Protein AF-0000000079474776 (afdb_homodimer)

Organism: Varroa destructor (NCBI:txid109461)

Sequence (1444 aa):
MKKVIDEQLRKFLPRMLRASSEADMSAECQAANFKLFQGLRGLKAWAFQMIDASGRPSAGMLTGTLTDFGNYDECLRVRVQDDDDGNEIYRGKYCTLKFTAPLPPRPKRIHYDMDIWATLGDNHTLPRGGLLEHMAPHSIYFYHLNSQLGICIPSECSSDDIKNLANIMLKSINWTVAVSDCDVDEDSIEVRPGQKIAIVALGTMAVLTILGTIVTALYRVTSGADETHRPSGFLMAFFCAFSVYENSVRLFSTRQQPGTLSVMHGIKFFSICWVILCHAYIFTNPEVVVSLQNIQREPFKWSFQLLMSGWLAVDTFFMLGALTLAYGSMKYMQQHNGKLSIFMYFFHRLWRLVPPLGFSICIMVVLPLLGRGPLWKKMVEYQGLKCESSWWQTLLFIANWSTSYETLCLETTWYLQCDLQLYATALLVILPMYRRPALATLINIGLLLVSIAIFMVVVIKHDFPPIMIFLHPDIELIKEEAHILYYRPYTHYGPYAVGLFMGYLMFKTPKWRTNTLLVVIGWIIAMGGQWAIIYGILPWHHRYDSLGLPQYLYAATHRTLWSITVAYIVWAVHFGYGGWIGQFLTWKAFVPLSRLVFMTYLAHPIVMYYKRGAAKERFYLRHFPEMTWQYLGDTLFSFGCAYAMSMMFEVPIINLEKIILKPLLGGGSGRDGRHRMAERTKRANGRDLSRVYRQDIDMNSREYQMDQMAITGYRRTIPERLMKKVIDEQLRKFLPRMLRASSEADMSAECQAANFKLFQGLRGLKAWAFQMIDASGRPSAGMLTGTLTDFGNYDECLRVRVQDDDDGNEIYRGKYCTLKFTAPLPPRPKRIHYDMDIWATLGDNHTLPRGGLLEHMAPHSIYFYHLNSQLGICIPSECSSDDIKNLANIMLKSINWTVAVSDCDVDEDSIEVRPGQKIAIVALGTMAVLTILGTIVTALYRVTSGADETHRPSGFLMAFFCAFSVYENSVRLFSTRQQPGTLSVMHGIKFFSICWVILCHAYIFTNPEVVVSLQNIQREPFKWSFQLLMSGWLAVDTFFMLGALTLAYGSMKYMQQHNGKLSIFMYFFHRLWRLVPPLGFSICIMVVLPLLGRGPLWKKMVEYQGLKCESSWWQTLLFIANWSTSYETLCLETTWYLQCDLQLYATALLVILPMYRRPALATLINIGLLLVSIAIFMVVVIKHDFPPIMIFLHPDIELIKEEAHILYYRPYTHYGPYAVGLFMGYLMFKTPKWRTNTLLVVIGWIIAMGGQWAIIYGILPWHHRYDSLGLPQYLYAATHRTLWSITVAYIVWAVHFGYGGWIGQFLTWKAFVPLSRLVFMTYLAHPIVMYYKRGAAKERFYLRHFPEMTWQYLGDTLFSFGCAYAMSMMFEVPIINLEKIILKPLLGGGSGRDGRHRMAERTKRANGRDLSRVYRQDIDMNSREYQMDQMAITGYRRTIPERL

Solvent-accessible surface area (backbone atoms only — not comparable to full-atom values): 77362 Å² total; per-residue (Å²): 108,65,66,60,49,44,54,52,46,63,66,45,45,62,57,50,53,51,45,42,61,74,31,67,46,51,69,59,30,51,52,49,50,50,48,42,51,51,26,50,62,64,41,25,28,59,36,49,40,32,59,34,10,20,34,57,89,44,38,21,46,91,40,38,15,34,46,22,60,24,20,63,68,56,9,39,66,34,67,40,53,41,90,85,79,62,46,74,75,47,35,24,20,30,33,34,39,33,41,42,72,80,65,77,82,80,66,96,73,63,60,83,84,48,58,65,64,69,65,64,67,58,88,70,74,64,56,86,66,18,40,64,50,67,46,43,66,58,50,63,47,48,80,81,46,50,37,34,38,17,38,35,41,54,52,63,41,52,63,63,37,51,32,35,38,51,33,62,74,31,53,87,73,60,42,47,56,46,63,46,77,67,47,60,73,61,92,69,84,84,79,51,70,71,36,51,52,29,49,50,54,53,49,50,41,52,50,45,27,53,48,6,31,51,52,43,51,52,48,34,64,72,68,68,54,57,92,84,58,75,67,86,52,67,68,54,43,54,32,46,34,20,12,48,64,65,51,46,53,59,48,66,45,68,82,70,63,91,85,60,70,52,55,54,24,27,53,49,41,56,30,50,53,44,42,51,52,36,45,54,59,67,72,49,61,67,52,45,21,40,38,44,59,73,57,70,61,38,72,73,35,78,84,39,24,65,53,58,42,30,70,55,37,57,39,47,49,41,15,52,52,27,17,51,48,34,32,52,50,49,54,48,18,65,73,47,81,62,53,76,61,66,64,58,57,51,48,55,52,48,64,66,46,44,55,45,50,50,52,50,48,30,49,43,41,43,47,50,78,74,62,64,47,83,36,19,56,75,46,31,36,46,46,15,52,24,28,66,72,31,43,68,40,52,72,67,45,45,31,58,75,73,42,51,81,87,42,42,39,55,77,76,49,31,55,59,26,26,48,53,55,49,55,58,56,43,48,72,28,56,67,38,35,76,85,38,47,68,60,18,51,51,49,41,52,50,52,38,52,48,24,37,50,52,45,48,50,52,36,64,74,68,66,52,54,57,60,74,71,73,92,59,72,33,56,67,57,40,49,48,46,41,46,71,46,63,37,34,48,56,62,50,40,40,13,26,44,50,11,34,51,49,12,45,50,55,64,74,43,88,74,67,90,74,56,68,65,60,52,51,52,48,49,51,52,28,53,51,48,49,49,44,65,41,58,61,49,50,70,49,69,79,54,51,82,74,72,50,70,69,40,51,51,44,49,53,37,47,60,36,54,49,29,48,32,52,49,46,50,52,49,30,37,74,59,70,65,28,64,71,61,32,53,58,29,44,38,62,78,28,44,38,52,30,71,34,44,66,39,22,65,64,32,34,61,56,52,50,37,49,59,61,11,49,38,74,61,65,44,59,69,36,71,77,58,52,45,48,34,51,41,46,20,48,52,52,52,14,47,54,49,9,52,55,44,33,47,51,42,43,52,23,52,57,44,47,48,57,62,64,44,43,72,72,73,60,66,68,74,70,64,65,63,62,56,52,56,57,52,56,65,55,64,65,74,75,81,72,88,73,75,79,81,74,76,75,71,81,70,63,74,56,82,65,54,74,68,62,69,78,64,68,81,77,70,77,70,73,73,82,76,126,107,68,65,58,49,44,55,52,46,63,64,43,46,63,57,50,53,50,46,41,61,71,31,68,46,51,70,58,30,51,53,49,50,49,48,42,51,52,26,50,64,65,41,25,29,60,37,49,40,30,59,33,8,21,34,58,88,44,39,21,46,91,40,37,16,34,45,22,58,26,22,63,67,58,10,40,68,32,65,41,54,39,90,85,80,63,48,75,75,46,36,23,20,30,31,32,39,34,39,43,72,77,67,75,84,78,65,96,74,62,60,83,84,49,56,66,65,69,65,63,69,56,88,70,76,62,56,87,67,18,41,64,50,66,46,43,66,58,52,62,46,47,79,81,43,48,38,34,37,18,37,36,41,56,52,63,42,52,63,66,38,52,31,34,38,50,33,62,74,30,53,86,73,57,42,47,55,46,62,47,77,67,46,60,74,64,91,71,85,86,78,52,70,72,35,52,53,30,50,50,54,55,48,49,41,51,49,46,26,52,48,7,32,51,53,43,51,51,48,34,61,74,67,68,53,56,93,84,58,74,64,85,52,66,70,53,42,55,32,45,34,22,14,47,64,64,51,48,53,59,49,67,44,66,81,70,64,90,86,59,71,52,54,54,24,27,54,50,42,56,29,50,53,44,42,52,51,36,46,56,60,66,72,49,61,66,52,45,21,40,37,45,59,72,58,70,60,38,72,73,36,79,83,40,22,63,54,58,42,29,68,54,36,56,40,46,50,40,15,52,53,26,17,52,48,34,32,52,50,49,55,49,16,66,74,46,82,63,52,77,62,66,64,58,58,51,47,56,52,49,64,67,46,43,57,46,51,51,52,50,48,30,49,43,42,42,50,48,78,74,61,64,48,84,35,18,57,76,46,31,36,46,47,15,52,24,29,67,71,32,44,69,39,51,74,67,44,45,30,58,75,74,42,51,79,86,40,41,38,58,77,75,49,30,57,58,24,27,50,53,54,48,54,58,56,43,49,71,29,55,66,39,35,75,86,38,46,68,60,16,52,50,49,41,52,50,52,40,51,48,23,38,50,51,45,48,51,52,35,64,73,68,66,52,55,58,60,76,69,77,88,58,70,33,56,68,59,41,50,47,46,41,46,70,46,64,36,35,48,57,62,49,39,39,13,26,45,49,12,34,53,50,11,45,50,54,63,75,43,87,74,68,89,74,58,68,66,58,52,51,51,48,49,50,51,28,52,52,48,49,50,45,64,40,57,61,50,50,72,49,70,80,53,51,82,75,71,50,70,70,40,51,50,44,49,52,38,46,59,34,52,49,30,47,32,52,49,46,53,50,51,30,36,74,58,69,66,28,62,72,61,31,54,59,30,44,37,61,77,29,43,40,53,29,71,35,42,66,40,23,65,64,32,33,62,57,52,49,35,50,58,60,10,50,37,75,60,64,44,58,70,38,71,77,60,50,43,48,33,50,41,46,19,49,50,54,51,15,48,54,49,9,52,54,45,34,45,51,41,44,51,23,51,56,43,46,49,55,63,63,45,43,71,71,73,60,66,67,73,68,66,66,63,61,57,53,55,57,52,56,65,54,64,65,76,74,82,72,90,72,76,77,82,74,78,76,71,81,69,66,75,53,82,73,55,68,77,64,68,76,70,62,80,79,69,76,69,73,73,80,80,126

Radius of gyration: 36.82 Å; Cα contacts (8 Å, |Δi|>4): 1931; chains: 2; bounding box: 86×122×90 Å

Nearest PDB structures (foldseek):
  8pdv-assembly1_A  TM=1.393E-01  e=1.917E+00  Strongylocentrotus purpuratus
  8xq8-assembly1_A  TM=1.270E-01  e=1.917E+00  Strongylocentrotus purpuratus
  8pd9-assembly1_A  TM=1.402E-01  e=2.833E+00  Strongylocentrotus purpuratus
  8pd2-assembly1_A  TM=1.395E-01  e=4.897E+00  Strongylocentrotus purpuratus
  8pdv-assembly1_A  TM=1.411E-01  e=1.184E+00  Strongylocentrotus purpuratus

Structure (mmCIF, N/CA/C/O backbone):
data_AF-0000000079474776-model_v1
#
loop_
_entity.id
_entity.type
_entity.pdbx_description
1 polymer 'Nose resistant-to-fluoxetine protein N-terminal domain-containing protein'
#
loop_
_atom_site.group_PDB
_atom_site.id
_atom_site.type_symbol
_atom_site.label_atom_id
_atom_site.label_alt_id
_atom_site.label_comp_id
_atom_site.label_asym_id
_atom_site.label_entity_id
_atom_site.label_seq_id
_atom_site.pdbx_PDB_ins_code
_atom_site.Cartn_x
_atom_site.Cartn_y
_atom_site.Cartn_z
_atom_site.occupancy
_atom_site.B_iso_or_equiv
_atom_site.auth_seq_id
_atom_site.auth_comp_id
_atom_site.auth_asym_id
_atom_site.auth_atom_id
_atom_site.pdbx_PDB_model_num
ATOM 1 N N . MET A 1 1 ? 13.805 -33.656 -27.812 1 74.5 1 MET A N 1
ATOM 2 C CA . MET A 1 1 ? 12.555 -32.969 -27.453 1 74.5 1 MET A CA 1
ATOM 3 C C . MET A 1 1 ? 11.477 -33.25 -28.484 1 74.5 1 MET A C 1
ATOM 5 O O . MET A 1 1 ? 10.359 -33.656 -28.141 1 74.5 1 MET A O 1
ATOM 9 N N . LYS A 1 2 ? 11.781 -33.125 -29.781 1 77.62 2 LYS A N 1
ATOM 10 C CA . LYS A 1 2 ? 10.812 -33.344 -30.844 1 77.62 2 LYS A CA 1
ATOM 11 C C . LYS A 1 2 ? 10.273 -34.781 -30.812 1 77.62 2 LYS A C 1
ATOM 13 O O . LYS A 1 2 ? 9.07 -35 -30.969 1 77.62 2 LYS A O 1
ATOM 18 N N . LYS A 1 3 ? 11.102 -35.719 -30.516 1 78.62 3 LYS A N 1
ATOM 19 C CA . LYS A 1 3 ? 10.695 -37.125 -30.469 1 78.62 3 LYS A CA 1
ATOM 20 C C . LYS A 1 3 ? 9.773 -37.406 -29.281 1 78.62 3 LYS A C 1
ATOM 22 O O . LYS A 1 3 ? 8.781 -38.125 -29.406 1 78.62 3 LYS A O 1
ATOM 27 N N . VAL A 1 4 ? 10.07 -36.781 -28.234 1 76 4 VAL A N 1
ATOM 28 C CA . VAL A 1 4 ? 9.281 -36.969 -27.016 1 76 4 VAL A CA 1
ATOM 29 C C . VAL A 1 4 ? 7.891 -36.344 -27.203 1 76 4 VAL A C 1
ATOM 31 O O . VAL A 1 4 ? 6.887 -36.969 -26.844 1 76 4 VAL A O 1
ATOM 34 N N . ILE A 1 5 ? 7.883 -35.281 -27.812 1 80.56 5 ILE A N 1
ATOM 35 C CA . ILE A 1 5 ? 6.613 -34.594 -28.016 1 80.56 5 ILE A CA 1
ATOM 36 C C . ILE A 1 5 ? 5.766 -35.344 -29.031 1 80.56 5 ILE A C 1
ATOM 38 O O . ILE A 1 5 ? 4.559 -35.531 -28.828 1 80.56 5 ILE A O 1
ATOM 42 N N . ASP A 1 6 ? 6.426 -35.812 -30.031 1 83.25 6 ASP A N 1
ATOM 43 C CA . ASP A 1 6 ? 5.715 -36.562 -31.062 1 83.25 6 ASP A CA 1
ATOM 44 C C . ASP A 1 6 ? 5.105 -37.844 -30.484 1 83.25 6 ASP A C 1
ATOM 46 O O . ASP A 1 6 ? 3.982 -38.219 -30.844 1 83.25 6 ASP A O 1
ATOM 50 N N . GLU A 1 7 ? 5.816 -38.469 -29.609 1 81.31 7 GLU A N 1
ATOM 51 C CA . GLU A 1 7 ? 5.32 -39.688 -28.984 1 81.31 7 GLU A CA 1
ATOM 52 C C . GLU A 1 7 ? 4.117 -39.406 -28.094 1 81.31 7 GLU A C 1
ATOM 54 O O . GLU A 1 7 ? 3.143 -40.156 -28.094 1 81.31 7 GLU A O 1
ATOM 59 N N . GLN A 1 8 ? 4.223 -38.375 -27.422 1 80.31 8 GLN A N 1
ATOM 60 C CA . GLN A 1 8 ? 3.121 -38.031 -26.531 1 80.31 8 GLN A CA 1
ATOM 61 C C . GLN A 1 8 ? 1.888 -37.594 -27.328 1 80.31 8 GLN A C 1
ATOM 63 O O . GLN A 1 8 ? 0.762 -37.938 -26.969 1 80.31 8 GLN A O 1
ATOM 68 N N . LEU A 1 9 ? 2.098 -36.906 -28.391 1 84.75 9 LEU A N 1
ATOM 69 C CA . LEU A 1 9 ? 0.986 -36.438 -29.203 1 84.75 9 LEU A CA 1
ATOM 70 C C . LEU A 1 9 ? 0.289 -37.562 -29.922 1 84.75 9 LEU A C 1
ATOM 72 O O . LEU A 1 9 ? -0.935 -37.562 -30.062 1 84.75 9 LEU A O 1
ATOM 76 N N . ARG A 1 10 ? 1.015 -38.531 -30.297 1 81.75 10 ARG A N 1
ATOM 77 C CA . ARG A 1 10 ? 0.438 -39.688 -30.969 1 81.75 10 ARG A CA 1
ATOM 78 C C . ARG A 1 10 ? -0.465 -40.469 -30.031 1 81.75 10 ARG A C 1
ATOM 80 O O . ARG A 1 10 ? -1.484 -41.031 -30.453 1 81.75 10 ARG A O 1
ATOM 87 N N . LYS A 1 11 ? -0.103 -40.406 -28.812 1 80.25 11 LYS A N 1
ATOM 88 C CA . LYS A 1 11 ? -0.906 -41.094 -27.812 1 80.25 11 LYS A CA 1
ATOM 89 C C . LYS A 1 11 ? -2.168 -40.312 -27.469 1 80.25 11 LYS A C 1
ATOM 91 O O . LYS A 1 11 ? -3.211 -40.906 -27.172 1 80.25 11 LYS A O 1
ATOM 96 N N . PHE A 1 12 ? -2.07 -39.125 -27.609 1 81.44 12 PHE A N 1
ATOM 97 C CA . PHE A 1 12 ? -3.158 -38.25 -27.156 1 81.44 12 PHE A CA 1
ATOM 98 C C . PHE A 1 12 ? -4.137 -38 -28.297 1 81.44 12 PHE A C 1
ATOM 100 O O . PHE A 1 12 ? -5.32 -37.75 -28.062 1 81.44 12 PHE A O 1
ATOM 107 N N . LEU A 1 13 ? -3.732 -38.062 -29.547 1 80.44 13 LEU A N 1
ATOM 108 C CA . LEU A 1 13 ? -4.5 -37.656 -30.719 1 80.44 13 LEU A CA 1
ATOM 109 C C . LEU A 1 13 ? -5.785 -38.469 -30.828 1 80.44 13 LEU A C 1
ATOM 111 O O . LEU A 1 13 ? -6.867 -37.906 -31 1 80.44 13 LEU A O 1
ATOM 115 N N . PRO A 1 14 ? -5.703 -39.812 -30.734 1 80.5 14 PRO A N 1
ATOM 116 C CA . PRO A 1 14 ? -6.957 -40.562 -30.859 1 80.5 14 PRO A CA 1
ATOM 117 C C . PRO A 1 14 ? -7.969 -40.188 -29.766 1 80.5 14 PRO A C 1
ATOM 119 O O . PRO A 1 14 ? -9.172 -40.156 -30.047 1 80.5 14 PRO A O 1
ATOM 122 N N . ARG A 1 15 ? -7.523 -39.969 -28.609 1 79.75 15 ARG A N 1
ATOM 123 C CA . ARG A 1 15 ? -8.414 -39.594 -27.516 1 79.75 15 ARG A CA 1
ATOM 124 C C . ARG A 1 15 ? -9.039 -38.219 -27.766 1 79.75 15 ARG A C 1
ATOM 126 O O . ARG A 1 15 ? -10.211 -38 -27.453 1 79.75 15 ARG A O 1
ATOM 133 N N . MET A 1 16 ? -8.266 -37.438 -28.234 1 79.5 16 MET A N 1
ATOM 134 C CA . MET A 1 16 ? -8.75 -36.062 -28.516 1 79.5 16 MET A CA 1
ATOM 135 C C . MET A 1 16 ? -9.789 -36.094 -29.625 1 79.5 16 MET A C 1
ATOM 137 O O . MET A 1 16 ? -10.805 -35.406 -29.547 1 79.5 16 MET A O 1
ATOM 141 N N . LEU A 1 17 ? -9.57 -36.875 -30.672 1 80.38 17 LEU A N 1
ATOM 142 C CA . LEU A 1 17 ? -10.492 -36.969 -31.797 1 80.38 17 LEU A CA 1
ATOM 143 C C . LEU A 1 17 ? -11.812 -37.594 -31.375 1 80.38 17 LEU A C 1
ATOM 145 O O . LEU A 1 17 ? -12.883 -37.156 -31.812 1 80.38 17 LEU A O 1
ATOM 149 N N . ARG A 1 18 ? -11.688 -38.531 -30.547 1 83.12 18 ARG A N 1
ATOM 150 C CA . ARG A 1 18 ? -12.906 -39.156 -30.031 1 83.12 18 ARG A CA 1
ATOM 151 C C . ARG A 1 18 ? -13.719 -38.188 -29.188 1 83.12 18 ARG A C 1
ATOM 153 O O . ARG A 1 18 ? -14.938 -38.094 -29.328 1 83.12 18 ARG A O 1
ATOM 160 N N . ALA A 1 19 ? -13.023 -37.531 -28.359 1 82.75 19 ALA A N 1
ATOM 161 C CA . ALA A 1 19 ? -13.695 -36.562 -27.5 1 82.75 19 ALA A CA 1
ATOM 162 C C . ALA A 1 19 ? -14.312 -35.438 -28.312 1 82.75 19 ALA A C 1
ATOM 164 O O . ALA A 1 19 ? -15.391 -34.938 -28 1 82.75 19 ALA A O 1
ATOM 165 N N . SER A 1 20 ? -13.656 -35 -29.344 1 84.12 20 SER A N 1
ATOM 166 C CA . SER A 1 20 ? -14.141 -33.938 -30.203 1 84.12 20 SER A CA 1
ATOM 167 C C . SER A 1 20 ? -15.398 -34.344 -30.953 1 84.12 20 SER A C 1
ATOM 169 O O . SER A 1 20 ? -16.297 -33.562 -31.156 1 84.12 20 SER A O 1
ATOM 171 N N . SER A 1 21 ? -15.359 -35.594 -31.328 1 85 21 SER A N 1
ATOM 172 C CA . SER A 1 21 ? -16.516 -36.125 -32.062 1 85 21 SER A CA 1
ATOM 173 C C . SER A 1 21 ? -17.719 -36.281 -31.125 1 85 21 SER A C 1
ATOM 175 O O . SER A 1 21 ? -18.844 -35.969 -31.5 1 85 21 SER A O 1
ATOM 177 N N . GLU A 1 22 ? -17.422 -36.688 -30 1 87.25 22 GLU A N 1
ATOM 178 C CA . GLU A 1 22 ? -18.516 -36.875 -29.031 1 87.25 22 GLU A CA 1
ATOM 179 C C . GLU A 1 22 ? -19.078 -35.562 -28.578 1 87.25 22 GLU A C 1
ATOM 181 O O . GLU A 1 22 ? -20.266 -35.469 -28.234 1 87.25 22 GLU A O 1
ATOM 186 N N . ALA A 1 23 ? -18.328 -34.562 -28.531 1 88.31 23 ALA A N 1
ATOM 187 C CA . ALA A 1 23 ? -18.719 -33.25 -28.062 1 88.31 23 ALA A CA 1
ATOM 188 C C . ALA A 1 23 ? -19.406 -32.469 -29.172 1 88.31 23 ALA A C 1
ATOM 190 O O . ALA A 1 23 ? -19.875 -31.344 -28.938 1 88.31 23 ALA A O 1
ATOM 191 N N . ASP A 1 24 ? -19.625 -32.906 -30.344 1 86.62 24 ASP A N 1
ATOM 192 C CA . ASP A 1 24 ? -20.219 -32.219 -31.469 1 86.62 24 ASP A CA 1
ATOM 193 C C . ASP A 1 24 ? -19.562 -30.844 -31.688 1 86.62 24 ASP A C 1
ATOM 195 O O . ASP A 1 24 ? -20.25 -29.812 -31.75 1 86.62 24 ASP A O 1
ATOM 199 N N . MET A 1 25 ? -18.281 -30.859 -31.719 1 91.38 25 MET A N 1
ATOM 200 C CA . MET A 1 25 ? -17.516 -29.641 -31.922 1 91.38 25 MET A CA 1
ATOM 201 C C . MET A 1 25 ? -17.688 -29.109 -33.344 1 91.38 25 MET A C 1
ATOM 203 O O . MET A 1 25 ? -17.766 -29.875 -34.281 1 91.38 25 MET A O 1
ATOM 207 N N . SER A 1 26 ? -17.766 -27.734 -33.5 1 93.25 26 SER A N 1
ATOM 208 C CA . SER A 1 26 ? -17.891 -27.109 -34.812 1 93.25 26 SER A CA 1
ATOM 209 C C . SER A 1 26 ? -16.703 -27.469 -35.719 1 93.25 26 SER A C 1
ATOM 211 O O . SER A 1 26 ? -15.617 -27.766 -35.219 1 93.25 26 SER A O 1
ATOM 213 N N . ALA A 1 27 ? -16.875 -27.469 -37 1 92.62 27 ALA A N 1
ATOM 214 C CA . ALA A 1 27 ? -15.828 -27.797 -37.969 1 92.62 27 ALA A CA 1
ATOM 215 C C . ALA A 1 27 ? -14.672 -26.812 -37.875 1 92.62 27 ALA A C 1
ATOM 217 O O . ALA A 1 27 ? -13.508 -27.203 -38.031 1 92.62 27 ALA A O 1
ATOM 218 N N . GLU A 1 28 ? -15.047 -25.578 -37.625 1 94 28 GLU A N 1
ATOM 219 C CA . GLU A 1 28 ? -14.016 -24.547 -37.531 1 94 28 GLU A CA 1
ATOM 220 C C . GLU A 1 28 ? -13.133 -24.797 -36.312 1 94 28 GLU A C 1
ATOM 222 O O . GLU A 1 28 ? -11.906 -24.656 -36.375 1 94 28 GLU A O 1
ATOM 227 N N . CYS A 1 29 ? -13.727 -25.141 -35.219 1 94.12 29 CYS A N 1
ATOM 228 C CA . CYS A 1 29 ? -12.977 -25.406 -34 1 94.12 29 CYS A CA 1
ATOM 229 C C . CYS A 1 29 ? -12.117 -26.656 -34.156 1 94.12 29 CYS A C 1
ATOM 231 O O . CYS A 1 29 ? -10.984 -26.688 -33.656 1 94.12 29 CYS A O 1
ATOM 233 N N . GLN A 1 30 ? -12.578 -27.672 -34.844 1 92.06 30 GLN A N 1
ATOM 234 C CA . GLN A 1 30 ? -11.812 -28.891 -35.062 1 92.06 30 GLN A CA 1
ATOM 235 C C . GLN A 1 30 ? -10.586 -28.609 -35.938 1 92.06 30 GLN A C 1
ATOM 237 O O . GLN A 1 30 ? -9.5 -29.125 -35.656 1 92.06 30 GLN A O 1
ATOM 242 N N . ALA A 1 31 ? -10.867 -27.844 -36.969 1 92.31 31 ALA A N 1
ATOM 243 C CA . ALA A 1 31 ? -9.766 -27.484 -37.875 1 92.31 31 ALA A CA 1
ATOM 244 C C . ALA A 1 31 ? -8.688 -26.703 -37.125 1 92.31 31 ALA A C 1
ATOM 246 O O . ALA A 1 31 ? -7.496 -26.891 -37.344 1 92.31 31 ALA A O 1
ATOM 247 N N . ALA A 1 32 ? -9.109 -25.812 -36.312 1 93.94 32 ALA A N 1
ATOM 248 C CA . ALA A 1 32 ? -8.172 -25 -35.531 1 93.94 32 ALA A CA 1
ATOM 249 C C . ALA A 1 32 ? -7.375 -25.859 -34.562 1 93.94 32 ALA A C 1
ATOM 251 O O . ALA A 1 32 ? -6.18 -25.641 -34.344 1 93.94 32 ALA A O 1
ATOM 252 N N . ASN A 1 33 ? -8.031 -26.797 -33.938 1 91.69 33 ASN A N 1
ATOM 253 C CA . ASN A 1 33 ? -7.348 -27.688 -33 1 91.69 33 ASN A CA 1
ATOM 254 C C . ASN A 1 33 ? -6.352 -28.594 -33.719 1 91.69 33 ASN A C 1
ATOM 256 O O . ASN A 1 33 ? -5.305 -28.938 -33.188 1 91.69 33 ASN A O 1
ATOM 260 N N . PHE A 1 34 ? -6.777 -28.984 -34.844 1 89.88 34 PHE A N 1
ATOM 261 C CA . PHE A 1 34 ? -5.855 -29.797 -35.656 1 89.88 34 PHE A CA 1
ATOM 262 C C . PHE A 1 34 ? -4.613 -28.984 -36 1 89.88 34 PHE A C 1
ATOM 264 O O . PHE A 1 34 ? -3.498 -29.516 -36 1 89.88 34 PHE A O 1
ATOM 271 N N . LYS A 1 35 ? -4.832 -27.797 -36.344 1 92 35 LYS A N 1
ATOM 272 C CA . LYS A 1 35 ? -3.693 -26.922 -36.625 1 92 35 LYS A CA 1
ATOM 273 C C . LYS A 1 35 ? -2.807 -26.75 -35.406 1 92 35 LYS A C 1
ATOM 275 O O . LYS A 1 35 ? -1.581 -26.688 -35.531 1 92 35 LYS A O 1
ATOM 280 N N . LEU A 1 36 ? -3.424 -26.594 -34.312 1 92.69 36 LEU A N 1
ATOM 281 C CA . LEU A 1 36 ? -2.676 -26.5 -33.062 1 92.69 36 LEU A CA 1
ATOM 282 C C . LEU A 1 36 ? -1.828 -27.75 -32.875 1 92.69 36 LEU A C 1
ATOM 284 O O . LEU A 1 36 ? -0.663 -27.656 -32.469 1 92.69 36 LEU A O 1
ATOM 288 N N . PHE A 1 37 ? -2.379 -28.875 -33.188 1 91 37 PHE A N 1
ATOM 289 C CA . PHE A 1 37 ? -1.663 -30.141 -33.031 1 91 37 PHE A CA 1
ATOM 290 C C . PHE A 1 37 ? -0.479 -30.203 -34 1 91 37 PHE A C 1
ATOM 292 O O . PHE A 1 37 ? 0.599 -30.672 -33.625 1 91 37 PHE A O 1
ATOM 299 N N . GLN A 1 38 ? -0.675 -29.719 -35.156 1 89.38 38 GLN A N 1
ATOM 300 C CA . GLN A 1 38 ? 0.408 -29.688 -36.125 1 89.38 38 GLN A CA 1
ATOM 301 C C . GLN A 1 38 ? 1.512 -28.719 -35.688 1 89.38 38 GLN A C 1
ATOM 303 O O . GLN A 1 38 ? 2.695 -28.984 -35.906 1 89.38 38 GLN A O 1
ATOM 308 N N . GLY A 1 39 ? 1.036 -27.672 -35.125 1 91.69 39 GLY A N 1
ATOM 309 C CA . GLY A 1 39 ? 2.01 -26.734 -34.594 1 91.69 39 GLY A CA 1
ATOM 310 C C . GLY A 1 39 ? 2.859 -27.297 -33.469 1 91.69 39 GLY A C 1
ATOM 311 O O . GLY A 1 39 ? 4.059 -27.031 -33.375 1 91.69 39 GLY A O 1
ATOM 312 N N . LEU A 1 40 ? 2.264 -28.094 -32.625 1 92.38 40 LEU A N 1
ATOM 313 C CA . LEU A 1 40 ? 2.998 -28.734 -31.531 1 92.38 40 LEU A CA 1
ATOM 314 C C . LEU A 1 40 ? 3.986 -29.766 -32.062 1 92.38 40 LEU A C 1
ATOM 316 O O . LEU A 1 40 ? 5.121 -29.859 -31.594 1 92.38 40 LEU A O 1
ATOM 320 N N . ARG A 1 41 ? 3.545 -30.453 -33.031 1 88.88 41 ARG A N 1
ATOM 321 C CA . ARG A 1 41 ? 4.41 -31.438 -33.656 1 88.88 41 ARG A CA 1
ATOM 322 C C . ARG A 1 41 ? 5.598 -30.781 -34.344 1 88.88 41 ARG A C 1
ATOM 324 O O . ARG A 1 41 ? 6.711 -31.312 -34.312 1 88.88 41 ARG A O 1
ATOM 331 N N . GLY A 1 42 ? 5.336 -29.625 -34.906 1 89 42 GLY A N 1
ATOM 332 C CA . GLY A 1 42 ? 6.383 -28.891 -35.594 1 89 42 GLY A CA 1
ATOM 333 C C . GLY A 1 42 ? 7.172 -27.984 -34.656 1 89 42 GLY A C 1
ATOM 334 O O . GLY A 1 42 ? 8.016 -27.203 -35.094 1 89 42 GLY A O 1
ATOM 335 N N . LEU A 1 43 ? 6.945 -28.016 -33.438 1 91.5 43 LEU A N 1
ATOM 336 C CA . LEU A 1 43 ? 7.617 -27.219 -32.406 1 91.5 43 LEU A CA 1
ATOM 337 C C . LEU A 1 43 ? 7.504 -25.734 -32.719 1 91.5 43 LEU A C 1
ATOM 339 O O . LEU A 1 43 ? 8.5 -25 -32.688 1 91.5 43 LEU A O 1
ATOM 343 N N . LYS A 1 44 ? 6.324 -25.375 -33.125 1 92.5 44 LYS A N 1
ATOM 344 C CA . LYS A 1 44 ? 6.07 -23.953 -33.375 1 92.5 44 LYS A CA 1
ATOM 345 C C . LYS A 1 44 ? 5.859 -23.203 -32.062 1 92.5 44 LYS A C 1
ATOM 347 O O . LYS A 1 44 ? 5.215 -23.719 -31.141 1 92.5 44 LYS A O 1
ATOM 352 N N . ALA A 1 45 ? 6.352 -22.016 -31.922 1 93.75 45 ALA A N 1
ATOM 353 C CA . ALA A 1 45 ? 6.312 -21.234 -30.688 1 93.75 45 ALA A CA 1
ATOM 354 C C . ALA A 1 45 ? 4.879 -20.906 -30.297 1 93.75 45 ALA A C 1
ATOM 356 O O . ALA A 1 45 ? 4.512 -21.016 -29.125 1 93.75 45 ALA A O 1
ATOM 357 N N . TRP A 1 46 ? 4.047 -20.469 -31.266 1 94.88 46 TRP A N 1
ATOM 358 C CA . TRP A 1 46 ? 2.682 -20.062 -30.969 1 94.88 46 TRP A CA 1
ATOM 359 C C . TRP A 1 46 ? 1.885 -21.203 -30.359 1 94.88 46 TRP A C 1
ATOM 361 O O . TRP A 1 46 ? 1.013 -20.984 -29.516 1 94.88 46 TRP A O 1
ATOM 371 N N . ALA A 1 47 ? 2.119 -22.438 -30.797 1 95 47 ALA A N 1
ATOM 372 C CA . ALA A 1 47 ? 1.404 -23.609 -30.281 1 95 47 ALA A CA 1
ATOM 373 C C . ALA A 1 47 ? 1.752 -23.859 -28.828 1 95 47 ALA A C 1
ATOM 375 O O . ALA A 1 47 ? 0.868 -24.141 -28 1 95 47 ALA A O 1
ATOM 376 N N . PHE A 1 48 ? 2.973 -23.734 -28.516 1 94.88 48 PHE A N 1
ATOM 377 C CA . PHE A 1 48 ? 3.406 -23.938 -27.141 1 94.88 48 PHE A CA 1
ATOM 378 C C . PHE A 1 48 ? 2.947 -22.797 -26.25 1 94.88 48 PHE A C 1
ATOM 380 O O . PHE A 1 48 ? 2.666 -23 -25.062 1 94.88 48 PHE A O 1
ATOM 387 N N . GLN A 1 49 ? 2.895 -21.625 -26.781 1 96.31 49 GLN A N 1
ATOM 388 C CA . GLN A 1 49 ? 2.42 -20.469 -26.031 1 96.31 49 GLN A CA 1
ATOM 389 C C . GLN A 1 49 ? 0.965 -20.656 -25.609 1 96.31 49 GLN A C 1
ATOM 391 O O . GLN A 1 49 ? 0.583 -20.266 -24.5 1 96.31 49 GLN A O 1
ATOM 396 N N . MET A 1 50 ? 0.192 -21.188 -26.438 1 96.5 50 MET A N 1
ATOM 397 C CA . MET A 1 50 ? -1.216 -21.406 -26.125 1 96.5 50 MET A CA 1
ATOM 398 C C . MET A 1 50 ? -1.366 -22.391 -24.969 1 96.5 50 MET A C 1
ATOM 400 O O . MET A 1 50 ? -2.158 -22.172 -24.047 1 96.5 50 MET A O 1
ATOM 404 N N . ILE A 1 51 ? -0.571 -23.438 -24.984 1 94.31 51 ILE A N 1
ATOM 405 C CA . ILE A 1 51 ? -0.615 -24.438 -23.922 1 94.31 51 ILE A CA 1
ATOM 406 C C . ILE A 1 51 ? -0.008 -23.844 -22.656 1 94.31 51 ILE A C 1
ATOM 408 O O . ILE A 1 51 ? -0.529 -24.062 -21.547 1 94.31 51 ILE A O 1
ATOM 412 N N . ASP A 1 52 ? 1.031 -23.141 -22.844 1 96.25 52 ASP A N 1
ATOM 413 C CA . ASP A 1 52 ? 1.728 -22.531 -21.719 1 96.25 52 ASP A CA 1
ATOM 414 C C . ASP A 1 52 ? 0.848 -21.5 -21.031 1 96.25 52 ASP A C 1
ATOM 416 O O . ASP A 1 52 ? 0.923 -21.328 -19.812 1 96.25 52 ASP A O 1
ATOM 420 N N . ALA A 1 53 ? 0.034 -20.844 -21.75 1 97.31 53 ALA A N 1
ATOM 421 C CA . ALA A 1 53 ? -0.817 -19.781 -21.219 1 97.31 53 ALA A CA 1
ATOM 422 C C . ALA A 1 53 ? -1.984 -20.359 -20.422 1 97.31 53 ALA A C 1
ATOM 424 O O . ALA A 1 53 ? -2.594 -19.672 -19.609 1 97.31 53 ALA A O 1
ATOM 425 N N . SER A 1 54 ? -2.305 -21.578 -20.641 1 96.44 54 SER A N 1
ATOM 426 C CA . SER A 1 54 ? -3.459 -22.188 -20 1 96.44 54 SER A CA 1
ATOM 427 C C . SER A 1 54 ? -3.158 -22.547 -18.547 1 96.44 54 SER A C 1
ATOM 429 O O . SER A 1 54 ? -2.051 -22.969 -18.219 1 96.44 54 SER A O 1
ATOM 431 N N . GLY A 1 55 ? -4.172 -22.297 -17.734 1 94.5 55 GLY A N 1
ATOM 432 C CA . GLY A 1 55 ? -4.035 -22.578 -16.312 1 94.5 55 GLY A CA 1
ATOM 433 C C . GLY A 1 55 ? -3.996 -24.062 -15.992 1 94.5 55 GLY A C 1
ATOM 434 O O . GLY A 1 55 ? -4.281 -24.891 -16.859 1 94.5 55 GLY A O 1
ATOM 435 N N . ARG A 1 56 ? -3.506 -24.359 -14.773 1 91.94 56 ARG A N 1
ATOM 436 C CA . ARG A 1 56 ? -3.455 -25.688 -14.188 1 91.94 56 ARG A CA 1
ATOM 437 C C . ARG A 1 56 ? -4.133 -25.703 -12.82 1 91.94 56 ARG A C 1
ATOM 439 O O . ARG A 1 56 ? -4.355 -24.656 -12.219 1 91.94 56 ARG A O 1
ATOM 446 N N . PRO A 1 57 ? -4.508 -26.953 -12.414 1 89.75 57 PRO A N 1
ATOM 447 C CA . PRO A 1 57 ? -5.086 -26.984 -11.07 1 89.75 57 PRO A CA 1
ATOM 448 C C . PRO A 1 57 ? -4.152 -26.391 -10.008 1 89.75 57 PRO A C 1
ATOM 450 O O . PRO A 1 57 ? -2.965 -26.719 -9.984 1 89.75 57 PRO A O 1
ATOM 453 N N . SER A 1 58 ? -4.648 -25.578 -9.258 1 91.31 58 SER A N 1
ATOM 454 C CA . SER A 1 58 ? -3.85 -24.828 -8.289 1 91.31 58 SER A CA 1
ATOM 455 C C . SER A 1 58 ? -3.391 -25.734 -7.141 1 91.31 58 SER A C 1
ATOM 457 O O . SER A 1 58 ? -4.074 -26.688 -6.785 1 91.31 58 SER A O 1
ATOM 459 N N . ALA A 1 59 ? -2.236 -25.406 -6.641 1 94.12 59 ALA A N 1
ATOM 460 C CA . ALA A 1 59 ? -1.807 -26.016 -5.391 1 94.12 59 ALA A CA 1
ATOM 461 C C . ALA A 1 59 ? -2.596 -25.453 -4.207 1 94.12 59 ALA A C 1
ATOM 463 O O . ALA A 1 59 ? -2.854 -24.25 -4.137 1 94.12 59 ALA A O 1
ATOM 464 N N . GLY A 1 60 ? -3.035 -26.359 -3.373 1 94.25 60 GLY A N 1
ATOM 465 C CA . GLY A 1 60 ? -3.801 -25.938 -2.209 1 94.25 60 GLY A CA 1
ATOM 466 C C . GLY A 1 60 ? -5.289 -25.828 -2.48 1 94.25 60 GLY A C 1
ATOM 467 O O . GLY A 1 60 ? -5.953 -24.922 -1.974 1 94.25 60 GLY A O 1
ATOM 468 N N . MET A 1 61 ? -5.766 -26.641 -3.35 1 93.06 61 MET A N 1
ATOM 469 C CA . MET A 1 61 ? -7.199 -26.672 -3.625 1 93.06 61 MET A CA 1
ATOM 470 C C . MET A 1 61 ? -7.984 -27.062 -2.381 1 93.06 61 MET A C 1
ATOM 472 O O . MET A 1 61 ? -9.062 -26.531 -2.125 1 93.06 61 MET A O 1
ATOM 476 N N . LEU A 1 62 ? -7.418 -27.953 -1.605 1 93.06 62 LEU A N 1
ATOM 477 C CA . LEU A 1 62 ? -8.086 -28.438 -0.404 1 93.06 62 LEU A CA 1
ATOM 478 C C . LEU A 1 62 ? -8.133 -27.359 0.669 1 93.06 62 LEU A C 1
ATOM 480 O O . LEU A 1 62 ? -8.945 -27.422 1.594 1 93.06 62 LEU A O 1
ATOM 484 N N . THR A 1 63 ? -7.246 -26.391 0.52 1 93 63 THR A N 1
ATOM 485 C CA . THR A 1 63 ? -7.234 -25.297 1.487 1 93 63 THR A CA 1
ATOM 486 C C . THR A 1 63 ? -8.062 -24.125 0.981 1 93 63 THR A C 1
ATOM 488 O O . THR A 1 63 ? -8.164 -23.094 1.649 1 93 63 THR A O 1
ATOM 491 N N . GLY A 1 64 ? -8.602 -24.234 -0.179 1 92.31 64 GLY A N 1
ATOM 492 C CA . GLY A 1 64 ? -9.516 -23.219 -0.666 1 92.31 64 GLY A CA 1
ATOM 493 C C . GLY A 1 64 ? -8.93 -22.359 -1.773 1 92.31 64 GLY A C 1
ATOM 494 O O . GLY A 1 64 ? -9.398 -21.25 -2.029 1 92.31 64 GLY A O 1
ATOM 495 N N . THR A 1 65 ? -7.809 -22.75 -2.361 1 94.44 65 THR A N 1
ATOM 496 C CA . THR A 1 65 ? -7.305 -22.094 -3.566 1 94.44 65 THR A CA 1
ATOM 497 C C . THR A 1 65 ? -8.031 -22.609 -4.805 1 94.44 65 THR A C 1
ATOM 499 O O . THR A 1 65 ? -7.688 -23.672 -5.344 1 94.44 65 THR A O 1
ATOM 502 N N . LEU A 1 66 ? -8.891 -21.797 -5.324 1 93.69 66 LEU A N 1
ATOM 503 C CA . LEU A 1 66 ? -9.867 -22.359 -6.258 1 93.69 66 LEU A CA 1
ATOM 504 C C . LEU A 1 66 ? -9.594 -21.875 -7.676 1 93.69 66 LEU A C 1
ATOM 506 O O . LEU A 1 66 ? -10.172 -22.391 -8.633 1 93.69 66 LEU A O 1
ATOM 510 N N . THR A 1 67 ? -8.711 -20.953 -7.809 1 93.94 67 THR A N 1
ATOM 511 C CA . THR A 1 67 ? -8.594 -20.344 -9.125 1 93.94 67 THR A CA 1
ATOM 512 C C . THR A 1 67 ? -7.145 -20.344 -9.594 1 93.94 67 THR A C 1
ATOM 514 O O . THR A 1 67 ? -6.227 -20.141 -8.797 1 93.94 67 THR A O 1
ATOM 517 N N . ASP A 1 68 ? -6.953 -20.625 -10.82 1 94.81 68 ASP A N 1
ATOM 518 C CA . ASP A 1 68 ? -5.723 -20.391 -11.562 1 94.81 68 ASP A CA 1
ATOM 519 C C . ASP A 1 68 ? -6.008 -19.656 -12.875 1 94.81 68 ASP A C 1
ATOM 521 O O . ASP A 1 68 ? -6.574 -20.234 -13.805 1 94.81 68 ASP A O 1
ATOM 525 N N . PHE A 1 69 ? -5.562 -18.484 -13.039 1 93.5 69 PHE A N 1
ATOM 526 C CA . PHE A 1 69 ? -5.879 -17.609 -14.172 1 93.5 69 PHE A CA 1
ATOM 527 C C . PHE A 1 69 ? -5.109 -18.047 -15.414 1 93.5 69 PHE A C 1
ATOM 529 O O . PHE A 1 69 ? -5.434 -17.625 -16.531 1 93.5 69 PHE A O 1
ATOM 536 N N . GLY A 1 70 ? -4.168 -18.922 -15.227 1 95.31 70 GLY A N 1
ATOM 537 C CA . GLY A 1 70 ? -3.242 -19.031 -16.344 1 95.31 70 GLY A CA 1
ATOM 538 C C . GLY A 1 70 ? -2.533 -17.719 -16.656 1 95.31 70 GLY A C 1
ATOM 539 O O . GLY A 1 70 ? -2.266 -16.922 -15.742 1 95.31 70 GLY A O 1
ATOM 540 N N . ASN A 1 71 ? -2.045 -17.594 -17.844 1 96.44 71 ASN A N 1
ATOM 541 C CA . ASN A 1 71 ? -1.432 -16.344 -18.266 1 96.44 71 ASN A CA 1
ATOM 542 C C . ASN A 1 71 ? -2.281 -15.617 -19.297 1 96.44 71 ASN A C 1
ATOM 544 O O . ASN A 1 71 ? -2.16 -15.875 -20.5 1 96.44 71 ASN A O 1
ATOM 548 N N . TYR A 1 72 ? -3.055 -14.664 -18.844 1 96.25 72 TYR A N 1
ATOM 549 C CA . TYR A 1 72 ? -4.027 -13.938 -19.656 1 96.25 72 TYR A CA 1
ATOM 550 C C . TYR A 1 72 ? -3.34 -13.195 -20.797 1 96.25 72 TYR A C 1
ATOM 552 O O . TYR A 1 72 ? -3.771 -13.289 -21.953 1 96.25 72 TYR A O 1
ATOM 560 N N . ASP A 1 73 ? -2.262 -12.508 -20.547 1 94.88 73 ASP A N 1
ATOM 561 C CA . ASP A 1 73 ? -1.589 -11.672 -21.547 1 94.88 73 ASP A CA 1
ATOM 562 C C . ASP A 1 73 ? -0.894 -12.523 -22.594 1 94.88 73 ASP A C 1
ATOM 564 O O . ASP A 1 73 ? -0.882 -12.172 -23.781 1 94.88 73 ASP A O 1
ATOM 568 N N . GLU A 1 74 ? -0.267 -13.633 -22.188 1 95.88 74 GLU A N 1
ATOM 569 C CA . GLU A 1 74 ? 0.376 -14.547 -23.125 1 95.88 74 GLU A CA 1
ATOM 570 C C . GLU A 1 74 ? -0.629 -15.094 -24.125 1 95.88 74 GLU A C 1
ATOM 572 O O . GLU A 1 74 ? -0.329 -15.203 -25.328 1 95.88 74 GLU A O 1
ATOM 577 N N . CYS A 1 75 ? -1.766 -15.422 -23.656 1 97.12 75 CYS A N 1
ATOM 578 C CA . CYS A 1 75 ? -2.811 -15.961 -24.516 1 97.12 75 CYS A CA 1
ATOM 579 C C . CYS A 1 75 ? -3.248 -14.938 -25.562 1 97.12 75 CYS A C 1
ATOM 581 O O . CYS A 1 75 ? -3.369 -15.25 -26.734 1 97.12 75 CYS A O 1
ATOM 583 N N . LEU A 1 76 ? -3.469 -13.727 -25.141 1 96.19 76 LEU A N 1
ATOM 584 C CA . LEU A 1 76 ? -3.992 -12.695 -26.031 1 96.19 76 LEU A CA 1
ATOM 585 C C . LEU A 1 76 ? -2.938 -12.266 -27.047 1 96.19 76 LEU A C 1
ATOM 587 O O . LEU A 1 76 ? -3.271 -11.727 -28.109 1 96.19 76 LEU A O 1
ATOM 591 N N . ARG A 1 77 ? -1.686 -12.492 -26.812 1 94.06 77 ARG A N 1
ATOM 592 C CA . ARG A 1 77 ? -0.608 -12.086 -27.703 1 94.06 77 ARG A CA 1
ATOM 593 C C . ARG A 1 77 ? -0.416 -13.109 -28.828 1 94.06 77 ARG A C 1
ATOM 595 O O . ARG A 1 77 ? 0.232 -12.812 -29.828 1 94.06 77 ARG A O 1
ATOM 602 N N . VAL A 1 78 ? -0.972 -14.266 -28.75 1 95.81 78 VAL A N 1
ATOM 603 C CA . VAL A 1 78 ? -0.785 -15.336 -29.719 1 95.81 78 VAL A CA 1
ATOM 604 C C . VAL A 1 78 ? -1.483 -14.977 -31.031 1 95.81 78 VAL A C 1
ATOM 606 O O . VAL A 1 78 ? -2.66 -14.602 -31.031 1 95.81 78 VAL A O 1
ATOM 609 N N . ARG A 1 79 ? -0.715 -14.984 -32.094 1 93.81 79 ARG A N 1
ATOM 610 C CA . ARG A 1 79 ? -1.2 -14.82 -33.469 1 93.81 79 ARG A CA 1
ATOM 611 C C . ARG A 1 79 ? -0.705 -15.945 -34.375 1 93.81 79 ARG A C 1
ATOM 613 O O . ARG A 1 79 ? 0.502 -16.156 -34.5 1 93.81 79 ARG A O 1
ATOM 620 N N . VAL A 1 80 ? -1.644 -16.672 -34.875 1 94.06 80 VAL A N 1
ATOM 621 C CA . VAL A 1 80 ? -1.28 -17.781 -35.75 1 94.06 80 VAL A CA 1
ATOM 622 C C . VAL A 1 80 ? -1.381 -17.344 -37.219 1 94.06 80 VAL A C 1
ATOM 624 O O . VAL A 1 80 ? -2.453 -16.938 -37.656 1 94.06 80 VAL A O 1
ATOM 627 N N . GLN A 1 81 ? -0.21 -17.359 -37.75 1 89.81 81 GLN A N 1
ATOM 628 C CA . GLN A 1 81 ? -0.138 -16.953 -39.156 1 89.81 81 GLN A CA 1
ATOM 629 C C . GLN A 1 81 ? 0.265 -18.109 -40.031 1 89.81 81 GLN A C 1
ATOM 631 O O . GLN A 1 81 ? 0.915 -19.062 -39.594 1 89.81 81 GLN A O 1
ATOM 636 N N . ASP A 1 82 ? -0.197 -18 -41.219 1 85.38 82 ASP A N 1
ATOM 637 C CA . ASP A 1 82 ? 0.183 -19 -42.219 1 85.38 82 ASP A CA 1
ATOM 638 C C . ASP A 1 82 ? 1.638 -18.812 -42.625 1 85.38 82 ASP A C 1
ATOM 640 O O . ASP A 1 82 ? 2.104 -17.688 -42.812 1 85.38 82 ASP A O 1
ATOM 644 N N . ASP A 1 83 ? 2.381 -19.906 -42.688 1 78.75 83 ASP A N 1
ATOM 645 C CA . ASP A 1 83 ? 3.795 -19.875 -43.062 1 78.75 83 ASP A CA 1
ATOM 646 C C . ASP A 1 83 ? 3.982 -19.359 -44.5 1 78.75 83 ASP A C 1
ATOM 648 O O . ASP A 1 83 ? 5.004 -18.75 -44.812 1 78.75 83 ASP A O 1
ATOM 652 N N . ASP A 1 84 ? 3.025 -19.609 -45.406 1 77.94 84 ASP A N 1
ATOM 653 C CA . ASP A 1 84 ? 3.184 -19.312 -46.812 1 77.94 84 ASP A CA 1
ATOM 654 C C . ASP A 1 84 ? 2.758 -17.891 -47.156 1 77.94 84 ASP A C 1
ATOM 656 O O . ASP A 1 84 ? 3.479 -17.156 -47.844 1 77.94 84 ASP A O 1
ATOM 660 N N . ASP A 1 85 ? 1.625 -17.406 -46.688 1 80.44 85 ASP A N 1
ATOM 661 C CA . ASP A 1 85 ? 1.071 -16.125 -47.125 1 80.44 85 ASP A CA 1
ATOM 662 C C . ASP A 1 85 ? 1.128 -15.094 -46.031 1 80.44 85 ASP A C 1
ATOM 664 O O . ASP A 1 85 ? 0.896 -13.906 -46.25 1 80.44 85 ASP A O 1
ATOM 668 N N . GLY A 1 86 ? 1.49 -15.508 -44.781 1 80.94 86 GLY A N 1
ATOM 669 C CA . GLY A 1 86 ? 1.609 -14.562 -43.688 1 80.94 86 GLY A CA 1
ATOM 670 C C . GLY A 1 86 ? 0.268 -14.109 -43.156 1 80.94 86 GLY A C 1
ATOM 671 O O . GLY A 1 86 ? 0.21 -13.273 -42.25 1 80.94 86 GLY A O 1
ATOM 672 N N . ASN A 1 87 ? -0.79 -14.617 -43.688 1 87.94 87 ASN A N 1
ATOM 673 C CA . ASN A 1 87 ? -2.125 -14.234 -43.25 1 87.94 87 ASN A CA 1
ATOM 674 C C . ASN A 1 87 ? -2.461 -14.836 -41.906 1 87.94 87 ASN A C 1
ATOM 676 O O . ASN A 1 87 ? -2.027 -15.945 -41.562 1 87.94 87 ASN A O 1
ATOM 680 N N . GLU A 1 88 ? -3.23 -14.117 -41.156 1 90.62 88 GLU A N 1
ATOM 681 C CA . GLU A 1 88 ? -3.656 -14.578 -39.844 1 90.62 88 GLU A CA 1
ATOM 682 C C . GLU A 1 88 ? -4.734 -15.656 -39.938 1 90.62 88 GLU A C 1
ATOM 684 O O . GLU A 1 88 ? -5.738 -15.461 -40.625 1 90.62 88 GLU A O 1
ATOM 689 N N . ILE A 1 89 ? -4.551 -16.766 -39.406 1 91.69 89 ILE A N 1
ATOM 690 C CA . ILE A 1 89 ? -5.5 -17.859 -39.406 1 91.69 89 ILE A CA 1
ATOM 691 C C . ILE A 1 89 ? -6.465 -17.688 -38.219 1 91.69 89 ILE A C 1
ATOM 693 O O . ILE A 1 89 ? -7.68 -17.609 -38.406 1 91.69 89 ILE A O 1
ATOM 697 N N . TYR A 1 90 ? -5.91 -17.688 -37.031 1 93.75 90 TYR A N 1
ATOM 698 C CA . TYR A 1 90 ? -6.711 -17.406 -35.844 1 93.75 90 TYR A CA 1
ATOM 699 C C . TYR A 1 90 ? -5.84 -16.828 -34.75 1 93.75 90 TYR A C 1
ATOM 701 O O . TYR A 1 90 ? -4.625 -16.703 -34.906 1 93.75 90 TYR A O 1
ATOM 709 N N . ARG A 1 91 ? -6.496 -16.391 -33.625 1 95.12 91 ARG A N 1
ATOM 710 C CA . ARG A 1 91 ? -5.82 -15.805 -32.469 1 95.12 91 ARG A CA 1
ATOM 711 C C . ARG A 1 91 ? -6.121 -16.594 -31.203 1 95.12 91 ARG A C 1
ATOM 713 O O . ARG A 1 91 ? -6.965 -17.5 -31.219 1 95.12 91 ARG A O 1
ATOM 720 N N . GLY A 1 92 ? -5.281 -16.312 -30.203 1 96.44 92 GLY A N 1
ATOM 721 C CA . GLY A 1 92 ? -5.57 -16.875 -28.891 1 96.44 92 GLY A CA 1
ATOM 722 C C . GLY A 1 92 ? -6.77 -16.25 -28.219 1 96.44 92 GLY A C 1
ATOM 723 O O . GLY A 1 92 ? -6.918 -15.023 -28.219 1 96.44 92 GLY A O 1
ATOM 724 N N . LYS A 1 93 ? -7.645 -17.078 -27.75 1 96.62 93 LYS A N 1
ATOM 725 C CA . LYS A 1 93 ? -8.836 -16.656 -27.016 1 96.62 93 LYS A CA 1
ATOM 726 C C . LYS A 1 93 ? -8.781 -17.141 -25.578 1 96.62 93 LYS A C 1
ATOM 728 O O . LYS A 1 93 ? -8.664 -18.344 -25.312 1 96.62 93 LYS A O 1
ATOM 733 N N . TYR A 1 94 ? -8.82 -16.172 -24.656 1 96.88 94 TYR A N 1
ATOM 734 C CA . TYR A 1 94 ? -8.805 -16.5 -23.234 1 96.88 94 TYR A CA 1
ATOM 735 C C . TYR A 1 94 ? -10.219 -16.703 -22.703 1 96.88 94 TYR A C 1
ATOM 737 O O . TYR A 1 94 ? -11.078 -15.828 -22.875 1 96.88 94 TYR A O 1
ATOM 745 N N . CYS A 1 95 ? -10.484 -17.812 -22.078 1 96.38 95 CYS A N 1
ATOM 746 C CA . CYS A 1 95 ? -11.773 -18.094 -21.469 1 96.38 95 CYS A CA 1
ATOM 747 C C . CYS A 1 95 ? -11.602 -18.641 -20.062 1 96.38 95 CYS A C 1
ATOM 749 O O . CYS A 1 95 ? -10.555 -19.203 -19.734 1 96.38 95 CYS A O 1
ATOM 751 N N . THR A 1 96 ? -12.547 -18.422 -19.219 1 95.12 96 THR A N 1
ATOM 752 C CA . THR A 1 96 ? -12.547 -18.969 -17.859 1 95.12 96 THR A CA 1
ATOM 753 C C . THR A 1 96 ? -13.523 -20.125 -17.75 1 95.12 96 THR A C 1
ATOM 755 O O . THR A 1 96 ? -14.711 -19.984 -18.047 1 95.12 96 THR A O 1
ATOM 758 N N . LEU A 1 97 ? -13.031 -21.266 -17.344 1 94.81 97 LEU A N 1
ATOM 759 C CA . LEU A 1 97 ? -13.859 -22.438 -17.047 1 94.81 97 LEU A CA 1
ATOM 760 C C . LEU A 1 97 ? -14.281 -22.438 -15.586 1 94.81 97 LEU A C 1
ATOM 762 O O . LEU A 1 97 ? -13.438 -22.359 -14.688 1 94.81 97 LEU A O 1
ATOM 766 N N . LYS A 1 98 ? -15.508 -22.516 -15.367 1 93.5 98 LYS A N 1
ATOM 767 C CA . LYS A 1 98 ? -16.047 -22.594 -14.016 1 93.5 98 LYS A CA 1
ATOM 768 C C . LYS A 1 98 ? -16.609 -23.984 -13.719 1 93.5 98 LYS A C 1
ATOM 770 O O . LYS A 1 98 ? -17.531 -24.438 -14.398 1 93.5 98 LYS A O 1
ATOM 775 N N . PHE A 1 99 ? -16.047 -24.578 -12.688 1 92.19 99 PHE A N 1
ATOM 776 C CA . PHE A 1 99 ? -16.469 -25.922 -12.305 1 92.19 99 PHE A CA 1
ATOM 777 C C . PHE A 1 99 ? -17.422 -25.875 -11.117 1 92.19 99 PHE A C 1
ATOM 779 O O . PHE A 1 99 ? -17.109 -25.297 -10.078 1 92.19 99 PHE A O 1
ATOM 786 N N . THR A 1 100 ? -18.578 -26.406 -11.281 1 90.06 100 THR A N 1
ATOM 787 C CA . THR A 1 100 ? -19.562 -26.469 -10.203 1 90.06 100 THR A CA 1
ATOM 788 C C . THR A 1 100 ? -19.625 -27.875 -9.617 1 90.06 100 THR A C 1
ATOM 790 O O . THR A 1 100 ? -19.781 -28.859 -10.352 1 90.06 100 THR A O 1
ATOM 793 N N . ALA A 1 101 ? -19.516 -27.969 -8.312 1 85.44 101 ALA A N 1
ATOM 794 C CA . ALA A 1 101 ? -19.562 -29.25 -7.621 1 85.44 101 ALA A CA 1
ATOM 795 C C . ALA A 1 101 ? -21 -29.75 -7.492 1 85.44 101 ALA A C 1
ATOM 797 O O . ALA A 1 101 ? -21.938 -28.953 -7.355 1 85.44 101 ALA A O 1
ATOM 798 N N . PRO A 1 102 ? -21.125 -31.062 -7.586 1 83.75 102 PRO A N 1
ATOM 799 C CA . PRO A 1 102 ? -22.469 -31.609 -7.355 1 83.75 102 PRO A CA 1
ATOM 800 C C . PRO A 1 102 ? -22.875 -31.562 -5.887 1 83.75 102 PRO A C 1
ATOM 802 O O . PRO A 1 102 ? -22.25 -32.219 -5.047 1 83.75 102 PRO A O 1
ATOM 805 N N . LEU A 1 103 ? -23.75 -30.703 -5.547 1 85.88 103 LEU A N 1
ATOM 806 C CA . LEU A 1 103 ? -24.219 -30.547 -4.172 1 85.88 103 LEU A CA 1
ATOM 807 C C . LEU A 1 103 ? -25.734 -30.766 -4.094 1 85.88 103 LEU A C 1
ATOM 809 O O . LEU A 1 103 ? -26.438 -30.578 -5.086 1 85.88 103 LEU A O 1
ATOM 813 N N . PRO A 1 104 ? -26.125 -31.203 -2.91 1 83.56 104 PRO A N 1
ATOM 814 C CA . PRO A 1 104 ? -27.578 -31.266 -2.707 1 83.56 104 PRO A CA 1
ATOM 815 C C . PRO A 1 104 ? -28.234 -29.906 -2.797 1 83.56 104 PRO A C 1
ATOM 817 O O . PRO A 1 104 ? -27.562 -28.875 -2.805 1 83.56 104 PRO A O 1
ATOM 820 N N . PRO A 1 105 ? -29.531 -29.969 -3.014 1 86.44 105 PRO A N 1
ATOM 821 C CA . PRO A 1 105 ? -30.203 -28.672 -3.086 1 86.44 105 PRO A CA 1
ATOM 822 C C . PRO A 1 105 ? -29.906 -27.781 -1.886 1 86.44 105 PRO A C 1
ATOM 824 O O . PRO A 1 105 ? -29.781 -28.266 -0.761 1 86.44 105 PRO A O 1
ATOM 827 N N . ARG A 1 106 ? -29.766 -26.578 -2.139 1 87.88 106 ARG A N 1
ATOM 828 C CA . ARG A 1 106 ? -29.375 -25.609 -1.123 1 87.88 106 ARG A CA 1
ATOM 829 C C . ARG A 1 106 ? -30.453 -25.484 -0.049 1 87.88 106 ARG A C 1
ATOM 831 O O . ARG A 1 106 ? -31.625 -25.281 -0.361 1 87.88 106 ARG A O 1
ATOM 838 N N . PRO A 1 107 ? -30.031 -25.5 1.159 1 85.38 107 PRO A N 1
ATOM 839 C CA . PRO A 1 107 ? -30.984 -25.219 2.232 1 85.38 107 PRO A CA 1
ATOM 840 C C . PRO A 1 107 ? -31.359 -23.734 2.318 1 85.38 107 PRO A C 1
ATOM 842 O O . PRO A 1 107 ? -30.672 -22.891 1.759 1 85.38 107 PRO A O 1
ATOM 845 N N . LYS A 1 108 ? -32.469 -23.453 2.943 1 82.94 108 LYS A N 1
ATOM 846 C CA . LYS A 1 108 ? -32.938 -22.078 3.064 1 82.94 108 LYS A CA 1
ATOM 847 C C . LYS A 1 108 ? -31.953 -21.219 3.828 1 82.94 108 LYS A C 1
ATOM 849 O O . LYS A 1 108 ? -31.672 -20.078 3.441 1 82.94 108 LYS A O 1
ATOM 854 N N . ARG A 1 109 ? -31.422 -21.797 4.93 1 83.25 109 ARG A N 1
ATOM 855 C CA . ARG A 1 109 ? -30.422 -21.094 5.73 1 83.25 109 ARG A CA 1
ATOM 856 C C . ARG A 1 109 ? -29.188 -21.984 5.953 1 83.25 109 ARG A C 1
ATOM 858 O O . ARG A 1 109 ? -29.312 -23.188 6.156 1 83.25 109 ARG A O 1
ATOM 865 N N . ILE A 1 110 ? -28.094 -21.344 5.746 1 85 110 ILE A N 1
ATOM 866 C CA . ILE A 1 110 ? -26.828 -22.062 5.934 1 85 110 ILE A CA 1
ATOM 867 C C . ILE A 1 110 ? -26.078 -21.469 7.125 1 85 110 ILE A C 1
ATOM 869 O O . ILE A 1 110 ? -26.031 -20.25 7.293 1 85 110 ILE A O 1
ATOM 873 N N . HIS A 1 111 ? -25.578 -22.297 7.984 1 80.25 111 HIS A N 1
ATOM 874 C CA . HIS A 1 111 ? -24.781 -21.875 9.133 1 80.25 111 HIS A CA 1
ATOM 875 C C . HIS A 1 111 ? -23.344 -22.344 9.008 1 80.25 111 HIS A C 1
ATOM 877 O O . HIS A 1 111 ? -23.031 -23.219 8.203 1 80.25 111 HIS A O 1
ATOM 883 N N . TYR A 1 112 ? -22.453 -21.812 9.766 1 79.75 112 TYR A N 1
ATOM 884 C CA . TYR A 1 112 ? -21.016 -22.062 9.672 1 79.75 112 TYR A CA 1
ATOM 885 C C . TYR A 1 112 ? -20.703 -23.531 9.867 1 79.75 112 TYR A C 1
ATOM 887 O O . TYR A 1 112 ? -19.828 -24.094 9.195 1 79.75 112 TYR A O 1
ATOM 895 N N . ASP A 1 113 ? -21.391 -24.188 10.797 1 77.38 113 ASP A N 1
ATOM 896 C CA . ASP A 1 113 ? -21.031 -25.547 11.172 1 77.38 113 ASP A CA 1
ATOM 897 C C . ASP A 1 113 ? -22.047 -26.547 10.617 1 77.38 113 ASP A C 1
ATOM 899 O O . ASP A 1 113 ? -22.141 -27.672 11.109 1 77.38 113 ASP A O 1
ATOM 903 N N . MET A 1 114 ? -22.703 -26.156 9.594 1 79.19 114 MET A N 1
ATOM 904 C CA . MET A 1 114 ? -23.703 -27.031 9.031 1 79.19 114 MET A CA 1
ATOM 905 C C . MET A 1 114 ? -23.062 -28.172 8.234 1 79.19 114 MET A C 1
ATOM 907 O O . MET A 1 114 ? -22.109 -27.938 7.484 1 79.19 114 MET A O 1
ATOM 911 N N . ASP A 1 115 ? -23.484 -29.359 8.578 1 75.94 115 ASP A N 1
ATOM 912 C CA . ASP A 1 115 ? -23.062 -30.531 7.82 1 75.94 115 ASP A CA 1
ATOM 913 C C . ASP A 1 115 ? -24.078 -30.891 6.738 1 75.94 115 ASP A C 1
ATOM 915 O O . ASP A 1 115 ? -25.109 -31.484 7.031 1 75.94 115 ASP A O 1
ATOM 919 N N . ILE A 1 116 ? -23.844 -30.547 5.527 1 75.69 116 ILE A N 1
ATOM 920 C CA . ILE A 1 116 ? -24.797 -30.734 4.43 1 75.69 116 ILE A CA 1
ATOM 921 C C . ILE A 1 116 ? -24.891 -32.219 4.082 1 75.69 116 ILE A C 1
ATOM 923 O O . ILE A 1 116 ? -25.922 -32.656 3.566 1 75.69 116 ILE A O 1
ATOM 927 N N . TRP A 1 117 ? -23.891 -32.938 4.391 1 72.44 117 TRP A N 1
ATOM 928 C CA . TRP A 1 117 ? -23.906 -34.375 4.047 1 72.44 117 TRP A CA 1
ATOM 929 C C . TRP A 1 117 ? -24.766 -35.156 5.027 1 72.44 117 TRP A C 1
ATOM 931 O O . TRP A 1 117 ? -25.281 -36.219 4.691 1 72.44 117 TRP A O 1
ATOM 941 N N . ALA A 1 118 ? -24.812 -34.625 6.18 1 66.81 118 ALA A N 1
ATOM 942 C CA . ALA A 1 118 ? -25.719 -35.25 7.137 1 66.81 118 ALA A CA 1
ATOM 943 C C . ALA A 1 118 ? -27.172 -35.125 6.691 1 66.81 118 ALA A C 1
ATOM 945 O O . ALA A 1 118 ? -28.016 -35.938 7.062 1 66.81 118 ALA A O 1
ATOM 946 N N . THR A 1 119 ? -27.375 -34.062 5.98 1 60.03 119 THR A N 1
ATOM 947 C CA . THR A 1 119 ? -28.75 -33.812 5.555 1 60.03 119 THR A CA 1
ATOM 948 C C . THR A 1 119 ? -29.141 -34.75 4.422 1 60.03 119 THR A C 1
ATOM 950 O O . THR A 1 119 ? -30.312 -34.875 4.074 1 60.03 119 THR A O 1
ATOM 953 N N . LEU A 1 120 ? -28.172 -35.188 3.678 1 57.78 120 LEU A N 1
ATOM 954 C CA . LEU A 1 120 ? -28.5 -36.062 2.564 1 57.78 120 LEU A CA 1
ATOM 955 C C . LEU A 1 120 ? -29.031 -37.406 3.07 1 57.78 120 LEU A C 1
ATOM 957 O O . LEU A 1 120 ? -29.469 -38.25 2.279 1 57.78 120 LEU A O 1
ATOM 961 N N . GLY A 1 121 ? -29.734 -37.375 4.156 1 53.78 121 GLY A N 1
ATOM 962 C CA . GLY A 1 121 ? -30.469 -38.5 4.707 1 53.78 121 GLY A CA 1
ATOM 963 C C . GLY A 1 121 ? -29.641 -39.781 4.812 1 53.78 121 GLY A C 1
ATOM 964 O O . GLY A 1 121 ? -30.047 -40.719 5.496 1 53.78 121 GLY A O 1
ATOM 965 N N . ASP A 1 122 ? -28.781 -40.094 3.805 1 50.69 122 ASP A N 1
ATOM 966 C CA . ASP A 1 122 ? -28.281 -41.469 3.855 1 50.69 122 ASP A CA 1
ATOM 967 C C . ASP A 1 122 ? -27.125 -41.594 4.848 1 50.69 122 ASP A C 1
ATOM 969 O O . ASP A 1 122 ? -26.328 -40.656 4.992 1 50.69 122 ASP A O 1
ATOM 973 N N . ASN A 1 123 ? -27.297 -42.344 6.016 1 51.28 123 ASN A N 1
ATOM 974 C CA . ASN A 1 123 ? -26.406 -42.875 7.051 1 51.28 123 ASN A CA 1
ATOM 975 C C . ASN A 1 123 ? -24.969 -42.969 6.547 1 51.28 123 ASN A C 1
ATOM 977 O O . ASN A 1 123 ? -24.297 -44 6.77 1 51.28 123 ASN A O 1
ATOM 981 N N . HIS A 1 124 ? -24.562 -42.219 5.574 1 57.75 124 HIS A N 1
ATOM 982 C CA . HIS A 1 124 ? -23.219 -42.469 5.074 1 57.75 124 HIS A CA 1
ATOM 983 C C . HIS A 1 124 ? -22.156 -41.906 6.023 1 57.75 124 HIS A C 1
ATOM 985 O O . HIS A 1 124 ? -22.078 -40.688 6.211 1 57.75 124 HIS A O 1
ATOM 991 N N . THR A 1 125 ? -21.812 -42.656 7 1 66.12 125 THR A N 1
ATOM 992 C CA . THR A 1 125 ? -20.688 -42.312 7.871 1 66.12 125 THR A CA 1
ATOM 993 C C . THR A 1 125 ? -19.406 -42.156 7.07 1 66.12 125 THR A C 1
ATOM 995 O O . THR A 1 125 ? -19.016 -43.062 6.328 1 66.12 125 THR A O 1
ATOM 998 N N . LEU A 1 126 ? -18.938 -40.969 6.875 1 75.38 126 LEU A N 1
ATOM 999 C CA . LEU A 1 126 ? -17.672 -40.719 6.211 1 75.38 126 LEU A CA 1
ATOM 1000 C C . LEU A 1 126 ? -16.516 -41.344 6.996 1 75.38 126 LEU A C 1
ATOM 1002 O O . LEU A 1 126 ? -16.484 -41.25 8.227 1 75.38 126 LEU A O 1
ATOM 1006 N N . PRO A 1 127 ? -15.742 -42.125 6.309 1 80 127 PRO A N 1
ATOM 1007 C CA . PRO A 1 127 ? -14.602 -42.719 7 1 80 127 PRO A CA 1
ATOM 1008 C C . PRO A 1 127 ? -13.742 -41.688 7.73 1 80 127 PRO A C 1
ATOM 1010 O O . PRO A 1 127 ? -13.445 -40.625 7.184 1 80 127 PRO A O 1
ATOM 1013 N N . ARG A 1 128 ? -13.391 -42.062 8.961 1 82.81 128 ARG A N 1
ATOM 1014 C CA . ARG A 1 128 ? -12.57 -41.188 9.789 1 82.81 128 ARG A CA 1
ATOM 1015 C C . ARG A 1 128 ? -11.203 -40.969 9.148 1 82.81 128 ARG A C 1
ATOM 1017 O O . ARG A 1 128 ? -10.539 -41.906 8.734 1 82.81 128 ARG A O 1
ATOM 1024 N N . GLY A 1 129 ? -10.852 -39.688 8.977 1 84.94 129 GLY A N 1
ATOM 1025 C CA . GLY A 1 129 ? -9.555 -39.344 8.422 1 84.94 129 GLY A CA 1
ATOM 1026 C C . GLY A 1 129 ? -9.531 -39.344 6.902 1 84.94 129 GLY A C 1
ATOM 1027 O O . GLY A 1 129 ? -8.484 -39.125 6.289 1 84.94 129 GLY A O 1
ATOM 1028 N N . GLY A 1 130 ? -10.688 -39.625 6.34 1 87.44 130 GLY A N 1
ATOM 1029 C CA . GLY A 1 130 ? -10.797 -39.688 4.891 1 87.44 130 GLY A CA 1
ATOM 1030 C C . GLY A 1 130 ? -10.875 -38.344 4.238 1 87.44 130 GLY A C 1
ATOM 1031 O O . GLY A 1 130 ? -11.039 -37.312 4.918 1 87.44 130 GLY A O 1
ATOM 1032 N N . LEU A 1 131 ? -10.617 -38.344 2.916 1 89.06 131 LEU A N 1
ATOM 1033 C CA . LEU A 1 131 ? -10.617 -37.125 2.119 1 89.06 131 LEU A CA 1
ATOM 1034 C C . LEU A 1 131 ? -11.977 -36.438 2.186 1 89.06 131 LEU A C 1
ATOM 1036 O O . LEU A 1 131 ? -12.047 -35.219 2.365 1 89.06 131 LEU A O 1
ATOM 1040 N N . LEU A 1 132 ? -13 -37.156 2.125 1 84.5 132 LEU A N 1
ATOM 1041 C CA . LEU A 1 132 ? -14.344 -36.594 2.109 1 84.5 132 LEU A CA 1
ATOM 1042 C C . LEU A 1 132 ? -14.695 -36 3.465 1 84.5 132 LEU A C 1
ATOM 1044 O O . LEU A 1 132 ? -15.398 -35 3.535 1 84.5 132 LEU A O 1
ATOM 1048 N N . GLU A 1 133 ? -14.273 -36.625 4.496 1 86.06 133 GLU A N 1
ATOM 1049 C CA . GLU A 1 133 ? -14.484 -36.062 5.828 1 86.06 133 GLU A CA 1
ATOM 1050 C C . GLU A 1 133 ? -13.766 -34.75 5.984 1 86.06 133 GLU A C 1
ATOM 1052 O O . GLU A 1 133 ? -14.289 -33.812 6.621 1 86.06 133 GLU A O 1
ATOM 1057 N N . HIS A 1 134 ? -12.625 -34.719 5.391 1 87.44 134 HIS A N 1
ATOM 1058 C CA . HIS A 1 134 ? -11.836 -33.5 5.457 1 87.44 134 HIS A CA 1
ATOM 1059 C C . HIS A 1 134 ? -12.484 -32.375 4.664 1 87.44 134 HIS A C 1
ATOM 1061 O O . HIS A 1 134 ? -12.414 -31.203 5.055 1 87.44 134 HIS A O 1
ATOM 1067 N N . MET A 1 135 ? -13.18 -32.656 3.619 1 86.69 135 MET A N 1
ATOM 1068 C CA . MET A 1 135 ? -13.766 -31.672 2.719 1 86.69 135 MET A CA 1
ATOM 1069 C C . MET A 1 135 ? -15.164 -31.281 3.176 1 86.69 135 MET A C 1
ATOM 1071 O O . MET A 1 135 ? -15.656 -30.203 2.855 1 86.69 135 MET A O 1
ATOM 1075 N N . ALA A 1 136 ? -15.805 -32.062 3.945 1 84.38 136 ALA A N 1
ATOM 1076 C CA . ALA A 1 136 ? -17.219 -31.953 4.266 1 84.38 136 ALA A CA 1
ATOM 1077 C C . ALA A 1 136 ? -17.531 -30.641 4.973 1 84.38 136 ALA A C 1
ATOM 1079 O O . ALA A 1 136 ? -18.484 -29.953 4.613 1 84.38 136 ALA A O 1
ATOM 1080 N N . PRO A 1 137 ? -16.734 -30.266 5.906 1 82.56 137 PRO A N 1
ATOM 1081 C CA . PRO A 1 137 ? -17.078 -29.031 6.613 1 82.56 137 PRO A CA 1
ATOM 1082 C C . PRO A 1 137 ? -16.984 -27.797 5.719 1 82.56 137 PRO A C 1
ATOM 1084 O O . PRO A 1 137 ? -17.609 -26.766 6.023 1 82.56 137 PRO A O 1
ATOM 1087 N N . HIS A 1 138 ? -16.344 -27.891 4.629 1 86.94 138 HIS A N 1
ATOM 1088 C CA . HIS A 1 138 ? -16.156 -26.734 3.76 1 86.94 138 HIS A CA 1
ATOM 1089 C C . HIS A 1 138 ? -17.062 -26.812 2.535 1 86.94 138 HIS A C 1
ATOM 1091 O O . HIS A 1 138 ? -17.047 -25.891 1.705 1 86.94 138 HIS A O 1
ATOM 1097 N N . SER A 1 139 ? -17.875 -27.828 2.467 1 85.75 139 SER A N 1
ATOM 1098 C CA . SER A 1 139 ? -18.703 -28.062 1.29 1 85.75 139 SER A CA 1
ATOM 1099 C C . SER A 1 139 ? -19.781 -26.984 1.159 1 85.75 139 SER A C 1
ATOM 1101 O O . SER A 1 139 ? -20.234 -26.688 0.052 1 85.75 139 SER A O 1
ATOM 1103 N N . ILE A 1 140 ? -20.172 -26.344 2.23 1 86.62 140 ILE A N 1
ATOM 1104 C CA . ILE A 1 140 ? -21.25 -25.375 2.238 1 86.62 140 ILE A CA 1
ATOM 1105 C C . ILE A 1 140 ? -20.844 -24.141 1.437 1 86.62 140 ILE A C 1
ATOM 1107 O O . ILE A 1 140 ? -21.703 -23.422 0.91 1 86.62 140 ILE A O 1
ATOM 1111 N N . TYR A 1 141 ? -19.594 -23.891 1.307 1 88.44 141 TYR A N 1
ATOM 1112 C CA . TYR A 1 141 ? -19.125 -22.703 0.617 1 88.44 141 TYR A CA 1
ATOM 1113 C C . TYR A 1 141 ? -19.203 -22.875 -0.895 1 88.44 141 TYR A C 1
ATOM 1115 O O . TYR A 1 141 ? -19.156 -21.891 -1.644 1 88.44 141 TYR A O 1
ATOM 1123 N N . PHE A 1 142 ? -19.406 -24.062 -1.358 1 89.31 142 PHE A N 1
ATOM 1124 C CA . PHE A 1 142 ? -19.391 -24.344 -2.789 1 89.31 142 PHE A CA 1
ATOM 1125 C C . PHE A 1 142 ? -20.766 -24.109 -3.4 1 89.31 142 PHE A C 1
ATOM 1127 O O . PHE A 1 142 ? -20.953 -24.297 -4.605 1 89.31 142 PHE A O 1
ATOM 1134 N N . TYR A 1 143 ? -21.688 -23.688 -2.518 1 89.19 143 TYR A N 1
ATOM 1135 C CA . TYR A 1 143 ? -22.969 -23.234 -3.072 1 89.19 143 TYR A CA 1
ATOM 1136 C C . TYR A 1 143 ? -22.797 -21.938 -3.844 1 89.19 143 TYR A C 1
ATOM 1138 O O . TYR A 1 143 ? -23.609 -21.625 -4.727 1 89.19 143 TYR A O 1
ATOM 1146 N N . HIS A 1 144 ? -21.719 -21.188 -3.5 1 88.69 144 HIS A N 1
ATOM 1147 C CA . HIS A 1 144 ? -21.547 -19.891 -4.156 1 88.69 144 HIS A CA 1
ATOM 1148 C C . HIS A 1 144 ? -20.156 -19.75 -4.738 1 88.69 144 HIS A C 1
ATOM 1150 O O . HIS A 1 144 ? -19.891 -18.828 -5.512 1 88.69 144 HIS A O 1
ATOM 1156 N N . LEU A 1 145 ? -19.297 -20.672 -4.395 1 91 145 LEU A N 1
ATOM 1157 C CA . LEU A 1 145 ? -17.938 -20.625 -4.902 1 91 145 LEU A CA 1
ATOM 1158 C C . LEU A 1 145 ? -17.719 -21.688 -5.977 1 91 145 LEU A C 1
ATOM 1160 O O . LEU A 1 145 ? -18.281 -22.781 -5.891 1 91 145 LEU A O 1
ATOM 1164 N N . ASN A 1 146 ? -17 -21.312 -6.98 1 91.81 146 ASN A N 1
ATOM 1165 C CA . ASN A 1 146 ? -16.641 -22.219 -8.055 1 91.81 146 ASN A CA 1
ATOM 1166 C C . ASN A 1 146 ? -15.125 -22.25 -8.281 1 91.81 146 ASN A C 1
ATOM 1168 O O . ASN A 1 146 ? -14.445 -21.25 -8.102 1 91.81 146 ASN A O 1
ATOM 1172 N N . SER A 1 147 ? -14.648 -23.422 -8.547 1 92.12 147 SER A N 1
ATOM 1173 C CA . SER A 1 147 ? -13.273 -23.516 -9.023 1 92.12 147 SER A CA 1
ATOM 1174 C C . SER A 1 147 ? -13.156 -23 -10.461 1 92.12 147 SER A C 1
ATOM 1176 O O . SER A 1 147 ? -14.023 -23.281 -11.289 1 92.12 147 SER A O 1
ATOM 1178 N N . GLN A 1 148 ? -12.18 -22.219 -10.648 1 94.12 148 GLN A N 1
ATOM 1179 C CA . GLN A 1 148 ? -12.039 -21.594 -11.961 1 94.12 148 GLN A CA 1
ATOM 1180 C C . GLN A 1 148 ? -10.664 -21.875 -12.555 1 94.12 148 GLN A C 1
ATOM 1182 O O . GLN A 1 148 ? -9.664 -21.906 -11.836 1 94.12 148 GLN A O 1
ATOM 1187 N N . LEU A 1 149 ? -10.664 -22.078 -13.836 1 94.69 149 LEU A N 1
ATOM 1188 C CA . LEU A 1 149 ? -9.438 -22.297 -14.586 1 94.69 149 LEU A CA 1
ATOM 1189 C C . LEU A 1 149 ? -9.422 -21.438 -15.859 1 94.69 149 LEU A C 1
ATOM 1191 O O . LEU A 1 149 ? -10.359 -21.5 -16.656 1 94.69 149 LEU A O 1
ATOM 1195 N N . GLY A 1 150 ? -8.391 -20.562 -15.961 1 95.69 150 GLY A N 1
ATOM 1196 C CA . GLY A 1 150 ? -8.211 -19.828 -17.203 1 95.69 150 GLY A CA 1
ATOM 1197 C C . GLY A 1 150 ? -7.551 -20.656 -18.297 1 95.69 150 GLY A C 1
ATOM 1198 O O . GLY A 1 150 ? -6.512 -21.266 -18.062 1 95.69 150 GLY A O 1
ATOM 1199 N N . ILE A 1 151 ? -8.156 -20.703 -19.531 1 95.75 151 ILE A N 1
ATOM 1200 C CA . ILE A 1 151 ? -7.605 -21.5 -20.625 1 95.75 151 ILE A CA 1
ATOM 1201 C C . ILE A 1 151 ? -7.453 -20.625 -21.875 1 95.75 151 ILE A C 1
ATOM 1203 O O . ILE A 1 151 ? -8.133 -19.609 -22.016 1 95.75 151 ILE A O 1
ATOM 1207 N N . CYS A 1 152 ? -6.512 -21.016 -22.641 1 96.94 152 CYS A N 1
ATOM 1208 C CA . CYS A 1 152 ? -6.27 -20.359 -23.922 1 96.94 152 CYS A CA 1
ATOM 1209 C C . CYS A 1 152 ? -6.656 -21.266 -25.078 1 96.94 152 CYS A C 1
ATOM 1211 O O . CYS A 1 152 ? -6.047 -22.328 -25.281 1 96.94 152 CYS A O 1
ATOM 1213 N N . ILE A 1 153 ? -7.652 -20.891 -25.922 1 95.44 153 ILE A N 1
ATOM 1214 C CA . ILE A 1 153 ? -8.164 -21.703 -27.031 1 95.44 153 ILE A CA 1
ATOM 1215 C C . ILE A 1 153 ? -8.148 -20.875 -28.312 1 95.44 153 ILE A C 1
ATOM 1217 O O . ILE A 1 153 ? -8.008 -19.656 -28.266 1 95.44 153 ILE A O 1
ATOM 1221 N N . PRO A 1 154 ? -8.219 -21.562 -29.422 1 95.75 154 PRO A N 1
ATOM 1222 C CA . PRO A 1 154 ? -8.289 -20.812 -30.672 1 95.75 154 PRO A CA 1
ATOM 1223 C C . PRO A 1 154 ? -9.539 -19.953 -30.781 1 95.75 154 PRO A C 1
ATOM 1225 O O . PRO A 1 154 ? -10.617 -20.359 -30.344 1 95.75 154 PRO A O 1
ATOM 1228 N N . SER A 1 155 ? -9.352 -18.828 -31.344 1 95.56 155 SER A N 1
ATOM 1229 C CA . SER A 1 155 ? -10.445 -17.859 -31.438 1 95.56 155 SER A CA 1
ATOM 1230 C C . SER A 1 155 ? -11.586 -18.391 -32.281 1 95.56 155 SER A C 1
ATOM 1232 O O . SER A 1 155 ? -12.719 -17.906 -32.188 1 95.56 155 SER A O 1
ATOM 1234 N N . GLU A 1 156 ? -11.336 -19.438 -33.062 1 94.75 156 GLU A N 1
ATOM 1235 C CA . GLU A 1 156 ? -12.344 -20.031 -33.938 1 94.75 156 GLU A CA 1
ATOM 1236 C C . GLU A 1 156 ? -13.297 -20.922 -33.156 1 94.75 156 GLU A C 1
ATOM 1238 O O . GLU A 1 156 ? -14.367 -21.281 -33.625 1 94.75 156 GLU A O 1
ATOM 1243 N N . CYS A 1 157 ? -12.875 -21.219 -31.984 1 94.12 157 CYS A N 1
ATOM 1244 C CA . CYS A 1 157 ? -13.727 -22.062 -31.156 1 94.12 157 CYS A CA 1
ATOM 1245 C C . CYS A 1 157 ? -14.727 -21.203 -30.375 1 94.12 157 CYS A C 1
ATOM 1247 O O . CYS A 1 157 ? -14.367 -20.188 -29.797 1 94.12 157 CYS A O 1
ATOM 1249 N N . SER A 1 158 ? -15.922 -21.641 -30.359 1 92.69 158 SER A N 1
ATOM 1250 C CA . SER A 1 158 ? -16.953 -20.953 -29.594 1 92.69 158 SER A CA 1
ATOM 1251 C C . SER A 1 158 ? -16.969 -21.422 -28.141 1 92.69 158 SER A C 1
ATOM 1253 O O . SER A 1 158 ? -16.375 -22.453 -27.812 1 92.69 158 SER A O 1
ATOM 1255 N N . SER A 1 159 ? -17.656 -20.688 -27.266 1 91.44 159 SER A N 1
ATOM 1256 C CA . SER A 1 159 ? -17.797 -21.047 -25.859 1 91.44 159 SER A CA 1
ATOM 1257 C C . SER A 1 159 ? -18.531 -22.375 -25.703 1 91.44 159 SER A C 1
ATOM 1259 O O . SER A 1 159 ? -18.234 -23.156 -24.812 1 91.44 159 SER A O 1
ATOM 1261 N N . ASP A 1 160 ? -19.422 -22.594 -26.609 1 90.94 160 ASP A N 1
ATOM 1262 C CA . ASP A 1 160 ? -20.203 -23.828 -26.547 1 90.94 160 ASP A CA 1
ATOM 1263 C C . ASP A 1 160 ? -19.344 -25.031 -26.922 1 90.94 160 ASP A C 1
ATOM 1265 O O . ASP A 1 160 ? -19.531 -26.125 -26.375 1 90.94 160 ASP A O 1
ATOM 1269 N N . ASP A 1 161 ? -18.484 -24.828 -27.766 1 92.62 161 ASP A N 1
ATOM 1270 C CA . ASP A 1 161 ? -17.578 -25.906 -28.156 1 92.62 161 ASP A CA 1
ATOM 1271 C C . ASP A 1 161 ? -16.766 -26.406 -26.969 1 92.62 161 ASP A C 1
ATOM 1273 O O . ASP A 1 161 ? -16.672 -27.609 -26.734 1 92.62 161 ASP A O 1
ATOM 1277 N N . ILE A 1 162 ? -16.281 -25.516 -26.297 1 90.44 162 ILE A N 1
ATOM 1278 C CA . ILE A 1 162 ? -15.406 -25.859 -25.172 1 90.44 162 ILE A CA 1
ATOM 1279 C C . ILE A 1 162 ? -16.234 -26.391 -24.016 1 90.44 162 ILE A C 1
ATOM 1281 O O . ILE A 1 162 ? -15.812 -27.312 -23.297 1 90.44 162 ILE A O 1
ATOM 1285 N N . LYS A 1 163 ? -17.391 -25.734 -23.781 1 91.62 163 LYS A N 1
ATOM 1286 C CA . LYS A 1 163 ? -18.281 -26.203 -22.734 1 91.62 163 LYS A CA 1
ATOM 1287 C C . LYS A 1 163 ? -18.656 -27.672 -22.953 1 91.62 163 LYS A C 1
ATOM 1289 O O . LYS A 1 163 ? -18.578 -28.469 -22.016 1 91.62 163 LYS A O 1
ATOM 1294 N N . ASN A 1 164 ? -18.953 -28.016 -24.141 1 89.88 164 ASN A N 1
ATOM 1295 C CA . ASN A 1 164 ? -19.328 -29.391 -24.469 1 89.88 164 ASN A CA 1
ATOM 1296 C C . ASN A 1 164 ? -18.156 -30.344 -24.328 1 89.88 164 ASN A C 1
ATOM 1298 O O . ASN A 1 164 ? -18.328 -31.453 -23.812 1 89.88 164 ASN A O 1
ATOM 1302 N N . LEU A 1 165 ? -17.094 -29.922 -24.797 1 88.44 165 LEU A N 1
ATOM 1303 C CA . LEU A 1 165 ? -15.898 -30.75 -24.672 1 88.44 165 LEU A CA 1
ATOM 1304 C C . LEU A 1 165 ? -15.562 -31 -23.203 1 88.44 165 LEU A C 1
ATOM 1306 O O . LEU A 1 165 ? -15.266 -32.125 -22.812 1 88.44 165 LEU A O 1
ATOM 1310 N N . ALA A 1 166 ? -15.609 -29.984 -22.406 1 87.75 166 ALA A N 1
ATOM 1311 C CA . ALA A 1 166 ? -15.281 -30.109 -21 1 87.75 166 ALA A CA 1
ATOM 1312 C C . ALA A 1 166 ? -16.281 -31 -20.266 1 87.75 166 ALA A C 1
ATOM 1314 O O . ALA A 1 166 ? -15.906 -31.781 -19.406 1 87.75 166 ALA A O 1
ATOM 1315 N N . ASN A 1 167 ? -17.516 -30.891 -20.594 1 87.25 167 ASN A N 1
ATOM 1316 C CA . ASN A 1 167 ? -18.547 -31.688 -19.953 1 87.25 167 ASN A CA 1
ATOM 1317 C C . ASN A 1 167 ? -18.422 -33.156 -20.281 1 87.25 167 ASN A C 1
ATOM 1319 O O . ASN A 1 167 ? -18.703 -34.031 -19.453 1 87.25 167 ASN A O 1
ATOM 1323 N N . ILE A 1 168 ? -17.922 -33.438 -21.422 1 84.88 168 ILE A N 1
ATOM 1324 C CA . ILE A 1 168 ? -17.719 -34.844 -21.812 1 84.88 168 ILE A CA 1
ATOM 1325 C C . ILE A 1 168 ? -16.531 -35.406 -21.062 1 84.88 168 ILE A C 1
ATOM 1327 O O . ILE A 1 168 ? -16.562 -36.562 -20.625 1 84.88 168 ILE A O 1
ATOM 1331 N N . MET A 1 169 ? -15.57 -34.594 -20.906 1 79.69 169 MET A N 1
ATOM 1332 C CA . MET A 1 169 ? -14.375 -35.062 -20.219 1 79.69 169 MET A CA 1
ATOM 1333 C C . MET A 1 169 ? -14.656 -35.281 -18.734 1 79.69 169 MET A C 1
ATOM 1335 O O . MET A 1 169 ? -14.031 -36.125 -18.094 1 79.69 169 MET A O 1
ATOM 1339 N N . LEU A 1 170 ? -15.633 -34.531 -18.219 1 79.56 170 LEU A N 1
ATOM 1340 C CA . LEU A 1 170 ? -15.898 -34.594 -16.781 1 79.56 170 LEU A CA 1
ATOM 1341 C C . LEU A 1 170 ? -17.156 -35.406 -16.5 1 79.56 170 LEU A C 1
ATOM 1343 O O . LEU A 1 170 ? -17.656 -35.438 -15.367 1 79.56 170 LEU A O 1
ATOM 1347 N N . LYS A 1 171 ? -17.734 -36 -17.375 1 77.12 171 LYS A N 1
ATOM 1348 C CA . LYS A 1 171 ? -18.969 -36.75 -17.234 1 77.12 171 LYS A CA 1
ATOM 1349 C C . LYS A 1 171 ? -18.828 -37.844 -16.156 1 77.12 171 LYS A C 1
ATOM 1351 O O . LYS A 1 171 ? -19.781 -38.094 -15.43 1 77.12 171 LYS A O 1
ATOM 1356 N N . SER A 1 172 ? -17.625 -38.344 -15.953 1 74 172 SER A N 1
ATOM 1357 C CA . SER A 1 172 ? -17.422 -39.438 -15.008 1 74 172 SER A CA 1
ATOM 1358 C C . SER A 1 172 ? -17.484 -38.938 -13.57 1 74 172 SER A C 1
ATOM 1360 O O . SER A 1 172 ? -17.75 -39.719 -12.648 1 74 172 SER A O 1
ATOM 1362 N N . ILE A 1 173 ? -17.281 -37.719 -13.312 1 74.44 173 ILE A N 1
ATOM 1363 C CA . ILE A 1 173 ? -17.234 -37.25 -11.938 1 74.44 173 ILE A CA 1
ATOM 1364 C C . ILE A 1 173 ? -18.438 -36.344 -11.68 1 74.44 173 ILE A C 1
ATOM 1366 O O . ILE A 1 173 ? -18.562 -35.75 -10.594 1 74.44 173 ILE A O 1
ATOM 1370 N N . ASN A 1 174 ? -19.438 -36.25 -12.508 1 76.56 174 ASN A N 1
ATOM 1371 C CA . ASN A 1 174 ? -20.703 -35.531 -12.383 1 76.56 174 ASN A CA 1
ATOM 1372 C C . ASN A 1 174 ? -20.484 -34.031 -12.109 1 76.56 174 ASN A C 1
ATOM 1374 O O . ASN A 1 174 ? -21.203 -33.438 -11.32 1 76.56 174 ASN A O 1
ATOM 1378 N N . TRP A 1 175 ? -19.406 -33.531 -12.484 1 83.62 175 TRP A N 1
ATOM 1379 C CA . TRP A 1 175 ? -19.172 -32.094 -12.391 1 83.62 175 TRP A CA 1
ATOM 1380 C C . TRP A 1 175 ? -19.703 -31.359 -13.625 1 83.62 175 TRP A C 1
ATOM 1382 O O . TRP A 1 175 ? -19.766 -31.953 -14.711 1 83.62 175 TRP A O 1
ATOM 1392 N N . THR A 1 176 ? -20.203 -30.156 -13.422 1 87.06 176 THR A N 1
ATOM 1393 C CA . THR A 1 176 ? -20.641 -29.344 -14.555 1 87.06 176 THR A CA 1
ATOM 1394 C C . THR A 1 176 ? -19.703 -28.172 -14.773 1 87.06 176 THR A C 1
ATOM 1396 O O . THR A 1 176 ? -19.125 -27.656 -13.82 1 87.06 176 THR A O 1
ATOM 1399 N N . VAL A 1 177 ? -19.562 -27.891 -16.047 1 92.19 177 VAL A N 1
ATOM 1400 C CA . VAL A 1 177 ? -18.625 -26.828 -16.391 1 92.19 177 VAL A CA 1
ATOM 1401 C C . VAL A 1 177 ? -19.359 -25.719 -17.141 1 92.19 177 VAL A C 1
ATOM 1403 O O . VAL A 1 177 ? -20.219 -25.984 -17.969 1 92.19 177 VAL A O 1
ATOM 1406 N N . ALA A 1 178 ? -19.141 -24.484 -16.75 1 91.88 178 ALA A N 1
ATOM 1407 C CA . ALA A 1 178 ? -19.609 -23.312 -17.469 1 91.88 178 ALA A CA 1
ATOM 1408 C C . ALA A 1 178 ? -18.438 -22.484 -18 1 91.88 178 ALA A C 1
ATOM 1410 O O . ALA A 1 178 ? -17.359 -22.438 -17.375 1 91.88 178 ALA A O 1
ATOM 1411 N N . VAL A 1 179 ? -18.578 -21.984 -19.203 1 92.88 179 VAL A N 1
ATOM 1412 C CA . VAL A 1 179 ? -17.562 -21.141 -19.797 1 92.88 179 VAL A CA 1
ATOM 1413 C C . VAL A 1 179 ? -18.031 -19.688 -19.812 1 92.88 179 VAL A C 1
ATOM 1415 O O . VAL A 1 179 ? -19.125 -19.375 -20.281 1 92.88 179 VAL A O 1
ATOM 1418 N N . SER A 1 180 ? -17.25 -18.828 -19.203 1 87.88 180 SER A N 1
ATOM 1419 C CA . SER A 1 180 ? -17.578 -17.422 -19.156 1 87.88 180 SER A CA 1
ATOM 1420 C C . SER A 1 180 ? -16.344 -16.547 -19.422 1 87.88 180 SER A C 1
ATOM 1422 O O . SER A 1 180 ? -15.234 -17.062 -19.5 1 87.88 180 SER A O 1
ATOM 1424 N N . ASP A 1 181 ? -16.531 -15.289 -19.75 1 82.94 181 ASP A N 1
ATOM 1425 C CA . ASP A 1 181 ? -15.516 -14.242 -19.75 1 82.94 181 ASP A CA 1
ATOM 1426 C C . ASP A 1 181 ? -14.43 -14.516 -20.781 1 82.94 181 ASP A C 1
ATOM 1428 O O . ASP A 1 181 ? -13.242 -14.523 -20.453 1 82.94 181 ASP A O 1
ATOM 1432 N N . CYS A 1 182 ? -14.82 -14.766 -21.969 1 92.81 182 CYS A N 1
ATOM 1433 C CA . CYS A 1 182 ? -13.844 -14.992 -23.031 1 92.81 182 CYS A CA 1
ATOM 1434 C C . CYS A 1 182 ? -13.391 -13.672 -23.641 1 92.81 182 CYS A C 1
ATOM 1436 O O . CYS A 1 182 ? -14.188 -12.742 -23.797 1 92.81 182 CYS A O 1
ATOM 1438 N N . ASP A 1 183 ? -12.133 -13.531 -23.844 1 93.31 183 ASP A N 1
ATOM 1439 C CA . ASP A 1 183 ? -11.547 -12.305 -24.375 1 93.31 183 ASP A CA 1
ATOM 1440 C C . ASP A 1 183 ? -10.602 -12.617 -25.547 1 93.31 183 ASP A C 1
ATOM 1442 O O . ASP A 1 183 ? -9.891 -13.617 -25.531 1 93.31 183 ASP A O 1
ATOM 1446 N N . VAL A 1 184 ? -10.672 -11.859 -26.578 1 94 184 VAL A N 1
ATOM 1447 C CA . VAL A 1 184 ? -9.758 -11.898 -27.719 1 94 184 VAL A CA 1
ATOM 1448 C C . VAL A 1 184 ? -9.164 -10.516 -27.953 1 94 184 VAL A C 1
ATOM 1450 O O . VAL A 1 184 ? -9.789 -9.5 -27.641 1 94 184 VAL A O 1
ATOM 1453 N N . ASP A 1 185 ? -7.918 -10.461 -28.281 1 92.19 185 ASP A N 1
ATOM 1454 C CA . ASP A 1 185 ? -7.297 -9.18 -28.594 1 92.19 185 ASP A CA 1
ATOM 1455 C C . ASP A 1 185 ? -7.898 -8.562 -29.859 1 92.19 185 ASP A C 1
ATOM 1457 O O . ASP A 1 185 ? -7.516 -8.922 -30.969 1 92.19 185 ASP A O 1
ATOM 1461 N N . GLU A 1 186 ? -8.844 -7.734 -29.609 1 84.44 186 GLU A N 1
ATOM 1462 C CA . GLU A 1 186 ? -9.492 -7.09 -30.734 1 84.44 186 GLU A CA 1
ATOM 1463 C C . GLU A 1 186 ? -8.805 -5.77 -31.094 1 84.44 186 GLU A C 1
ATOM 1465 O O . GLU A 1 186 ? -8.211 -5.129 -30.234 1 84.44 186 GLU A O 1
ATOM 1470 N N . ASP A 1 187 ? -8.883 -5.473 -32.25 1 75.56 187 ASP A N 1
ATOM 1471 C CA . ASP A 1 187 ? -8.203 -4.285 -32.75 1 75.56 187 ASP A CA 1
ATOM 1472 C C . ASP A 1 187 ? -8.977 -3.016 -32.406 1 75.56 187 ASP A C 1
ATOM 1474 O O . ASP A 1 187 ? -8.391 -1.936 -32.281 1 75.56 187 ASP A O 1
ATOM 1478 N N . SER A 1 188 ? -10.281 -3.158 -32.188 1 81.69 188 SER A N 1
ATOM 1479 C CA . SER A 1 188 ? -11.031 -1.924 -31.969 1 81.69 188 SER A CA 1
ATOM 1480 C C . SER A 1 188 ? -11.812 -1.983 -30.672 1 81.69 188 SER A C 1
ATOM 1482 O O . SER A 1 188 ? -12.25 -3.057 -30.25 1 81.69 188 SER A O 1
ATOM 1484 N N . ILE A 1 189 ? -11.773 -0.879 -29.969 1 85.19 189 ILE A N 1
ATOM 1485 C CA . ILE A 1 189 ? -12.555 -0.721 -28.75 1 85.19 189 ILE A CA 1
ATOM 1486 C C . ILE A 1 189 ? -13.898 -0.073 -29.078 1 85.19 189 ILE A C 1
ATOM 1488 O O . ILE A 1 189 ? -13.945 0.99 -29.703 1 85.19 189 ILE A O 1
ATOM 1492 N N . GLU A 1 190 ? -14.953 -0.796 -28.828 1 88.5 190 GLU A N 1
ATOM 1493 C CA . GLU A 1 190 ? -16.281 -0.234 -29.031 1 88.5 190 GLU A CA 1
ATOM 1494 C C . GLU A 1 190 ? -16.703 0.637 -27.844 1 88.5 190 GLU A C 1
ATOM 1496 O O . GLU A 1 190 ? -16.719 0.174 -26.703 1 88.5 190 GLU A O 1
ATOM 1501 N N . VAL A 1 191 ? -16.953 1.866 -28.141 1 94.75 191 VAL A N 1
ATOM 1502 C CA . VAL A 1 191 ? -17.375 2.805 -27.109 1 94.75 191 VAL A CA 1
ATOM 1503 C C . VAL A 1 191 ? -18.891 2.996 -27.156 1 94.75 191 VAL A C 1
ATOM 1505 O O . VAL A 1 191 ? -19.438 3.438 -28.172 1 94.75 191 VAL A O 1
ATOM 1508 N N . ARG A 1 192 ? -19.656 2.725 -26.172 1 95.06 192 ARG A N 1
ATOM 1509 C CA . ARG A 1 192 ? -21.094 2.867 -26.062 1 95.06 192 ARG A CA 1
ATOM 1510 C C . ARG A 1 192 ? -21.5 4.336 -25.953 1 95.06 192 ARG A C 1
ATOM 1512 O O . ARG A 1 192 ? -20.688 5.176 -25.547 1 95.06 192 ARG A O 1
ATOM 1519 N N . PRO A 1 193 ? -22.734 4.66 -26.312 1 95.19 193 PRO A N 1
ATOM 1520 C CA . PRO A 1 193 ? -23.172 6.055 -26.25 1 95.19 193 PRO A CA 1
ATOM 1521 C C . PRO A 1 193 ? -23.094 6.633 -24.844 1 95.19 193 PRO A C 1
ATOM 1523 O O . PRO A 1 193 ? -22.719 7.797 -24.656 1 95.19 193 PRO A O 1
ATOM 1526 N N . GLY A 1 194 ? -23.5 5.824 -23.875 1 95.38 194 GLY A N 1
ATOM 1527 C CA . GLY A 1 194 ? -23.375 6.301 -22.516 1 95.38 194 GLY A CA 1
ATOM 1528 C C . GLY A 1 194 ? -21.953 6.645 -22.125 1 95.38 194 GLY A C 1
ATOM 1529 O O . GLY A 1 194 ? -21.719 7.617 -21.406 1 95.38 194 GLY A O 1
ATOM 1530 N N . GLN A 1 195 ? -21.031 5.938 -22.594 1 97.25 195 GLN A N 1
ATOM 1531 C CA . GLN A 1 195 ? -19.609 6.168 -22.328 1 97.25 195 GLN A CA 1
ATOM 1532 C C . GLN A 1 195 ? -19.125 7.426 -23.031 1 97.25 195 GLN A C 1
ATOM 1534 O O . GLN A 1 195 ? -18.297 8.164 -22.484 1 97.25 195 GLN A O 1
ATOM 1539 N N . LYS A 1 196 ? -19.625 7.684 -24.25 1 97.56 196 LYS A N 1
ATOM 1540 C CA . LYS A 1 196 ? -19.234 8.883 -24.984 1 97.56 196 LYS A CA 1
ATOM 1541 C C . LYS A 1 196 ? -19.672 10.141 -24.234 1 97.56 196 LYS A C 1
ATOM 1543 O O . LYS A 1 196 ? -18.906 11.102 -24.125 1 97.56 196 LYS A O 1
ATOM 1548 N N . ILE A 1 197 ? -20.891 10.078 -23.766 1 97.38 197 ILE A N 1
ATOM 1549 C CA . ILE A 1 197 ? -21.422 11.211 -23.016 1 97.38 197 ILE A CA 1
ATOM 1550 C C . ILE A 1 197 ? -20.578 11.43 -21.766 1 97.38 197 ILE A C 1
ATOM 1552 O O . ILE A 1 197 ? -20.25 12.57 -21.422 1 97.38 197 ILE A O 1
ATOM 1556 N N . ALA A 1 198 ? -20.312 10.336 -21.078 1 97.88 198 ALA A N 1
ATOM 1557 C CA . ALA A 1 198 ? -19.5 10.43 -19.859 1 97.88 198 ALA A CA 1
ATOM 1558 C C . ALA A 1 198 ? -18.125 10.992 -20.156 1 97.88 198 ALA A C 1
ATOM 1560 O O . ALA A 1 198 ? -17.594 11.805 -19.391 1 97.88 198 ALA A O 1
ATOM 1561 N N . ILE A 1 199 ? -17.516 10.609 -21.25 1 98 199 ILE A N 1
ATOM 1562 C CA . ILE A 1 199 ? -16.188 11.07 -21.625 1 98 199 ILE A CA 1
ATOM 1563 C C . ILE A 1 199 ? -16.234 12.57 -21.938 1 98 199 ILE A C 1
ATOM 1565 O O . ILE A 1 199 ? -15.344 13.32 -21.516 1 98 199 ILE A O 1
ATOM 1569 N N . VAL A 1 200 ? -17.266 13 -22.578 1 98.06 200 VAL A N 1
ATOM 1570 C CA . VAL A 1 200 ? -17.406 14.414 -22.906 1 98.06 200 VAL A CA 1
ATOM 1571 C C . VAL A 1 200 ? -17.625 15.227 -21.625 1 98.06 200 VAL A C 1
ATOM 1573 O O . VAL A 1 200 ? -17.047 16.312 -21.469 1 98.06 200 VAL A O 1
ATOM 1576 N N . ALA A 1 201 ? -18.422 14.703 -20.766 1 97.56 201 ALA A N 1
ATOM 1577 C CA . ALA A 1 201 ? -18.672 15.391 -19.5 1 97.56 201 ALA A CA 1
ATOM 1578 C C . ALA A 1 201 ? -17.391 15.539 -18.703 1 97.56 201 ALA A C 1
ATOM 1580 O O . ALA A 1 201 ? -17.078 16.625 -18.203 1 97.56 201 ALA A O 1
ATOM 1581 N N . LEU A 1 202 ? -16.656 14.469 -18.531 1 98.06 202 LEU A N 1
ATOM 1582 C CA . LEU A 1 202 ? -15.398 14.492 -17.797 1 98.06 202 LEU A CA 1
ATOM 1583 C C . LEU A 1 202 ? -14.367 15.367 -18.5 1 98.06 202 LEU A C 1
ATOM 1585 O O . LEU A 1 202 ? -13.625 16.094 -17.844 1 98.06 202 LEU A O 1
ATOM 1589 N N . GLY A 1 203 ? -14.344 15.258 -19.844 1 97.94 203 GLY A N 1
ATOM 1590 C CA . GLY A 1 203 ? -13.43 16.078 -20.625 1 97.94 203 GLY A CA 1
ATOM 1591 C C . GLY A 1 203 ? -13.695 17.562 -20.484 1 97.94 203 GLY A C 1
ATOM 1592 O O . GLY A 1 203 ? -12.766 18.375 -20.422 1 97.94 203 GLY A O 1
ATOM 1593 N N . THR A 1 204 ? -14.93 17.938 -20.438 1 97.38 204 THR A N 1
ATOM 1594 C CA . THR A 1 204 ? -15.305 19.328 -20.281 1 97.38 204 THR A CA 1
ATOM 1595 C C . THR A 1 204 ? -14.836 19.875 -18.922 1 97.38 204 THR A C 1
ATOM 1597 O O . THR A 1 204 ? -14.297 20.984 -18.844 1 97.38 204 THR A O 1
ATOM 1600 N N . MET A 1 205 ? -15.031 19.094 -17.875 1 97.31 205 MET A N 1
ATOM 1601 C CA . MET A 1 205 ? -14.586 19.516 -16.547 1 97.31 205 MET A CA 1
ATOM 1602 C C . MET A 1 205 ? -13.07 19.641 -16.5 1 97.31 205 MET A C 1
ATOM 1604 O O . MET A 1 205 ? -12.531 20.547 -15.867 1 97.31 205 MET A O 1
ATOM 1608 N N . ALA A 1 206 ? -12.367 18.719 -17.172 1 97.44 206 ALA A N 1
ATOM 1609 C CA . ALA A 1 206 ? -10.906 18.75 -17.219 1 97.44 206 ALA A CA 1
ATOM 1610 C C . ALA A 1 206 ? -10.414 20 -17.938 1 97.44 206 ALA A C 1
ATOM 1612 O O . ALA A 1 206 ? -9.484 20.672 -17.484 1 97.44 206 ALA A O 1
ATOM 1613 N N . VAL A 1 207 ? -11.039 20.359 -19.031 1 97.56 207 VAL A N 1
ATOM 1614 C CA . VAL A 1 207 ? -10.656 21.531 -19.812 1 97.56 207 VAL A CA 1
ATOM 1615 C C . VAL A 1 207 ? -10.93 22.797 -19.016 1 97.56 207 VAL A C 1
ATOM 1617 O O . VAL A 1 207 ? -10.109 23.719 -19 1 97.56 207 VAL A O 1
ATOM 1620 N N . LEU A 1 208 ? -12.078 22.844 -18.359 1 97.25 208 LEU A N 1
ATOM 1621 C CA . LEU A 1 208 ? -12.422 24.016 -17.531 1 97.25 208 LEU A CA 1
ATOM 1622 C C . LEU A 1 208 ? -11.43 24.188 -16.391 1 97.25 208 LEU A C 1
ATOM 1624 O O . LEU A 1 208 ? -11.039 25.312 -16.078 1 97.25 208 LEU A O 1
ATOM 1628 N N . THR A 1 209 ? -11.055 23.109 -15.766 1 97.56 209 THR A N 1
ATOM 1629 C CA . THR A 1 209 ? -10.094 23.172 -14.664 1 97.56 209 THR A CA 1
ATOM 1630 C C 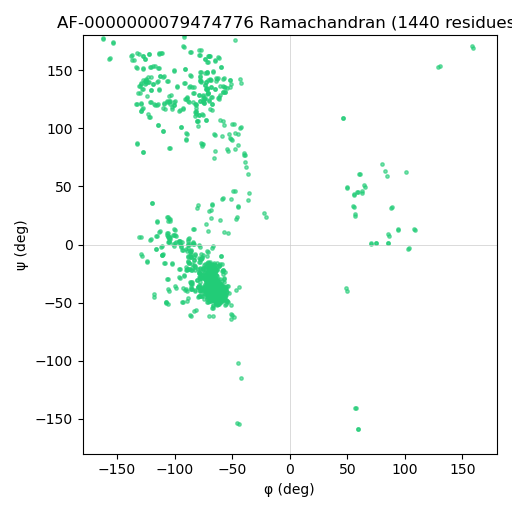. THR A 1 209 ? -8.734 23.656 -15.148 1 97.56 209 THR A C 1
ATOM 1632 O O . THR A 1 209 ? -8.102 24.484 -14.508 1 97.56 209 THR A O 1
ATOM 1635 N N . ILE A 1 210 ? -8.266 23.188 -16.328 1 97.44 210 ILE A N 1
ATOM 1636 C CA . ILE A 1 210 ? -6.977 23.594 -16.891 1 97.44 210 ILE A CA 1
ATOM 1637 C C . ILE A 1 210 ? -7.035 25.062 -17.312 1 97.44 210 ILE A C 1
ATOM 1639 O O . ILE A 1 210 ? -6.152 25.844 -16.953 1 97.44 210 ILE A O 1
ATOM 1643 N N . LEU A 1 211 ? -8.102 25.453 -18 1 96.81 211 LEU A N 1
ATOM 1644 C CA . LEU A 1 211 ? -8.266 26.844 -18.438 1 96.81 211 LEU A CA 1
ATOM 1645 C C . LEU A 1 211 ? -8.414 27.781 -17.25 1 96.81 211 LEU A C 1
ATOM 1647 O O . LEU A 1 211 ? -7.855 28.875 -17.234 1 96.81 211 LEU A O 1
ATOM 1651 N N . GLY A 1 212 ? -9.266 27.297 -16.281 1 96.06 212 GLY A N 1
ATOM 1652 C CA . GLY A 1 212 ? -9.414 28.094 -15.078 1 96.06 212 GLY A CA 1
ATOM 1653 C C . GLY A 1 212 ? -8.109 28.328 -14.352 1 96.06 212 GLY A C 1
ATOM 1654 O O . GLY A 1 212 ? -7.855 29.422 -13.852 1 96.06 212 GLY A O 1
ATOM 1655 N N . THR A 1 213 ? -7.246 27.391 -14.289 1 95.44 213 THR A N 1
ATOM 1656 C CA . THR A 1 213 ? -5.953 27.516 -13.617 1 95.44 213 THR A CA 1
ATOM 1657 C C . THR A 1 213 ? -5.023 28.438 -14.391 1 95.44 213 THR A C 1
ATOM 1659 O O . THR A 1 213 ? -4.375 29.312 -13.797 1 95.44 213 THR A O 1
ATOM 1662 N N . ILE A 1 214 ? -4.992 28.375 -15.727 1 95.12 214 ILE A N 1
ATOM 1663 C CA . ILE A 1 214 ? -4.109 29.172 -16.562 1 95.12 214 ILE A CA 1
ATOM 1664 C C . ILE A 1 214 ? -4.559 30.625 -16.562 1 95.12 214 ILE A C 1
ATOM 1666 O O . ILE A 1 214 ? -3.748 31.531 -16.359 1 95.12 214 ILE A O 1
ATOM 1670 N N . VAL A 1 215 ? -5.828 30.906 -16.75 1 93.56 215 VAL A N 1
ATOM 1671 C CA . VAL A 1 215 ? -6.375 32.25 -16.812 1 93.56 215 VAL A CA 1
ATOM 1672 C C . VAL A 1 215 ? -6.168 32.969 -15.477 1 93.56 215 VAL A C 1
ATOM 1674 O O . VAL A 1 215 ? -5.797 34.156 -15.438 1 93.56 215 VAL A O 1
ATOM 1677 N N . THR A 1 216 ? -6.461 32.25 -14.398 1 91.88 216 THR A N 1
ATOM 1678 C CA . THR A 1 216 ? -6.281 32.844 -13.078 1 91.88 216 THR A CA 1
ATOM 1679 C C . THR A 1 216 ? -4.809 33.156 -12.82 1 91.88 216 THR A C 1
ATOM 1681 O O . THR A 1 216 ? -4.477 34.188 -12.25 1 91.88 216 THR A O 1
ATOM 1684 N N . ALA A 1 217 ? -3.912 32.25 -13.219 1 88.69 217 ALA A N 1
ATOM 1685 C CA . ALA A 1 217 ? -2.479 32.469 -13.047 1 88.69 217 ALA A CA 1
ATOM 1686 C C . ALA A 1 217 ? -2.012 33.688 -13.852 1 88.69 217 ALA A C 1
ATOM 1688 O O . ALA A 1 217 ? -1.227 34.5 -13.359 1 88.69 217 ALA A O 1
ATOM 1689 N N . LEU A 1 218 ? -2.492 33.844 -15.062 1 88.56 218 LEU A N 1
ATOM 1690 C CA . LEU A 1 218 ? -2.145 34.969 -15.914 1 88.56 218 LEU A CA 1
ATOM 1691 C C . LEU A 1 218 ? -2.701 36.281 -15.336 1 88.56 218 LEU A C 1
ATOM 1693 O O . LEU A 1 218 ? -2.031 37.312 -15.367 1 88.56 218 LEU A O 1
ATOM 1697 N N . TYR A 1 219 ? -3.887 36.188 -14.875 1 87.38 219 TYR A N 1
ATOM 1698 C CA . TYR A 1 219 ? -4.504 37.344 -14.25 1 87.38 219 TYR A CA 1
ATOM 1699 C C . TYR A 1 219 ? -3.703 37.812 -13.031 1 87.38 219 TYR A C 1
ATOM 1701 O O . TYR A 1 219 ? -3.479 39 -12.844 1 87.38 219 TYR A O 1
ATOM 1709 N N . ARG A 1 220 ? -3.252 36.875 -12.219 1 85.06 220 ARG A N 1
ATOM 1710 C CA . ARG A 1 220 ? -2.518 37.219 -11 1 85.06 220 ARG A CA 1
ATOM 1711 C C . ARG A 1 220 ? -1.14 37.781 -11.336 1 85.06 220 ARG A C 1
ATOM 1713 O O . ARG A 1 220 ? -0.655 38.688 -10.648 1 85.06 220 ARG A O 1
ATOM 1720 N N . VAL A 1 221 ? -0.498 37.281 -12.352 1 81.38 221 VAL A N 1
ATOM 1721 C CA . VAL A 1 221 ? 0.822 37.75 -12.758 1 81.38 221 VAL A CA 1
ATOM 1722 C C . VAL A 1 221 ? 0.711 39.156 -13.344 1 81.38 221 VAL A C 1
ATOM 1724 O O . VAL A 1 221 ? 1.566 40 -13.102 1 81.38 221 VAL A O 1
ATOM 1727 N N . THR A 1 222 ? -0.364 39.469 -14.094 1 84.25 222 THR A N 1
ATOM 1728 C CA . THR A 1 222 ? -0.517 40.75 -14.766 1 84.25 222 THR A CA 1
ATOM 1729 C C . THR A 1 222 ? -1.044 41.812 -13.797 1 84.25 222 THR A C 1
ATOM 1731 O O . THR A 1 222 ? -0.623 42.969 -13.852 1 84.25 222 THR A O 1
ATOM 1734 N N . SER A 1 223 ? -1.965 41.469 -12.938 1 81.5 223 SER A N 1
ATOM 1735 C CA . SER A 1 223 ? -2.582 42.438 -12.039 1 81.5 223 SER A CA 1
ATOM 1736 C C . SER A 1 223 ? -1.728 42.688 -10.797 1 81.5 223 SER A C 1
ATOM 1738 O O . SER A 1 223 ? -1.844 43.719 -10.133 1 81.5 223 SER A O 1
ATOM 1740 N N . GLY A 1 224 ? -0.804 41.75 -10.406 1 75.38 224 GLY A N 1
ATOM 1741 C CA . GLY A 1 224 ? -0.017 41.844 -9.188 1 75.38 224 GLY A CA 1
ATOM 1742 C C . GLY A 1 224 ? -0.836 41.625 -7.93 1 75.38 224 GLY A C 1
ATOM 1743 O O . GLY A 1 224 ? -0.339 41.781 -6.816 1 75.38 224 GLY A O 1
ATOM 1744 N N . ALA A 1 225 ? -2.141 41.344 -8.109 1 73.19 225 ALA A N 1
ATOM 1745 C CA . ALA A 1 225 ? -3.037 41.125 -6.973 1 73.19 225 ALA A CA 1
ATOM 1746 C C . ALA A 1 225 ? -2.768 39.781 -6.297 1 73.19 225 ALA A C 1
ATOM 1748 O O . ALA A 1 225 ? -2.387 38.812 -6.957 1 73.19 225 ALA A O 1
ATOM 1749 N N . ASP A 1 226 ? -2.828 39.781 -4.91 1 70.31 226 ASP A N 1
ATOM 1750 C CA . ASP A 1 226 ? -2.605 38.562 -4.145 1 70.31 226 ASP A CA 1
ATOM 1751 C C . ASP A 1 226 ? -3.844 37.688 -4.164 1 70.31 226 ASP A C 1
ATOM 1753 O O . ASP A 1 226 ? -4.895 38.062 -4.676 1 70.31 226 ASP A O 1
ATOM 1757 N N . GLU A 1 227 ? -3.725 36.438 -3.738 1 66 227 GLU A N 1
ATOM 1758 C CA . GLU A 1 227 ? -4.773 35.438 -3.752 1 66 227 GLU A CA 1
ATOM 1759 C C . GLU A 1 227 ? -5.98 35.875 -2.932 1 66 227 GLU A C 1
ATOM 1761 O O . GLU A 1 227 ? -7.09 35.375 -3.127 1 66 227 GLU A O 1
ATOM 1766 N N . THR A 1 228 ? -5.828 36.938 -2.191 1 66.44 228 THR A N 1
ATOM 1767 C CA . THR A 1 228 ? -6.914 37.375 -1.319 1 66.44 228 THR A CA 1
ATOM 1768 C C . THR A 1 228 ? -7.867 38.312 -2.066 1 66.44 228 THR A C 1
ATOM 1770 O O . THR A 1 228 ? -9.016 38.5 -1.66 1 66.44 228 THR A O 1
ATOM 1773 N N . HIS A 1 229 ? -7.336 38.781 -3.23 1 74.19 229 HIS A N 1
ATOM 1774 C CA . HIS A 1 229 ? -8.172 39.719 -3.99 1 74.19 229 HIS A CA 1
ATOM 1775 C C . HIS A 1 229 ? -9.102 38.969 -4.938 1 74.19 229 HIS A C 1
ATOM 1777 O O . HIS A 1 229 ? -8.648 38.156 -5.746 1 74.19 229 HIS A O 1
ATOM 1783 N N . ARG A 1 230 ? -10.406 39.188 -4.793 1 74.5 230 ARG A N 1
ATOM 1784 C CA . ARG A 1 230 ? -11.375 38.562 -5.699 1 74.5 230 ARG A CA 1
ATOM 1785 C C . ARG A 1 230 ? -11.508 39.406 -6.977 1 74.5 230 ARG A C 1
ATOM 1787 O O . ARG A 1 230 ? -11.664 40.625 -6.926 1 74.5 230 ARG A O 1
ATOM 1794 N N . PRO A 1 231 ? -11.227 38.656 -8.047 1 77.56 231 PRO A N 1
ATOM 1795 C CA . PRO A 1 231 ? -11.328 39.406 -9.305 1 77.56 231 PRO A CA 1
ATOM 1796 C C . PRO A 1 231 ? -12.703 40.031 -9.523 1 77.56 231 PRO A C 1
ATOM 1798 O O . PRO A 1 231 ? -13.711 39.469 -9.055 1 77.56 231 PRO A O 1
ATOM 1801 N N . SER A 1 232 ? -12.602 41.25 -10.133 1 76.25 232 SER A N 1
ATOM 1802 C CA . SER A 1 232 ? -13.844 41.969 -10.469 1 76.25 232 SER A CA 1
ATOM 1803 C C . SER A 1 232 ? -14.422 41.438 -11.781 1 76.25 232 SER A C 1
ATOM 1805 O O . SER A 1 232 ? -13.688 41.062 -12.688 1 76.25 232 SER A O 1
ATOM 1807 N N . GLY A 1 233 ? -15.68 40.812 -11.859 1 83.5 233 GLY A N 1
ATOM 1808 C CA . GLY A 1 233 ? -16.375 40.344 -13.055 1 83.5 233 GLY A CA 1
ATOM 1809 C C . GLY A 1 233 ? -16.844 38.906 -12.961 1 83.5 233 GLY A C 1
ATOM 1810 O O . GLY A 1 233 ? -16.188 38.062 -12.328 1 83.5 233 GLY A O 1
ATOM 1811 N N . PHE A 1 234 ? -17.766 38.719 -13.633 1 86.81 234 PHE A N 1
ATOM 1812 C CA . PHE A 1 234 ? -18.406 37.406 -13.594 1 86.81 234 PHE A CA 1
ATOM 1813 C C . PHE A 1 234 ? -17.531 36.375 -14.273 1 86.81 234 PHE A C 1
ATOM 1815 O O . PHE A 1 234 ? -17.344 35.25 -13.758 1 86.81 234 PHE A O 1
ATOM 1822 N N . LEU A 1 235 ? -16.984 36.688 -15.445 1 89.19 235 LEU A N 1
ATOM 1823 C CA . LEU A 1 235 ? -16.203 35.75 -16.219 1 89.19 235 LEU A CA 1
ATOM 1824 C C . LEU A 1 235 ? -14.914 35.375 -15.484 1 89.19 235 LEU A C 1
ATOM 1826 O O . LEU A 1 235 ? -14.531 34.188 -15.469 1 89.19 235 LEU A O 1
ATOM 1830 N N . MET A 1 236 ? -14.359 36.312 -14.961 1 89.81 236 MET A N 1
ATOM 1831 C CA . MET A 1 236 ? -13.133 36.031 -14.227 1 89.81 236 MET A CA 1
ATOM 1832 C C . MET A 1 236 ? -13.422 35.219 -12.961 1 89.81 236 MET A C 1
ATOM 1834 O O . MET A 1 236 ? -12.633 34.375 -12.57 1 89.81 236 MET A O 1
ATOM 1838 N N . ALA A 1 237 ? -14.555 35.562 -12.367 1 90.88 237 ALA A N 1
ATOM 1839 C CA . ALA A 1 237 ? -14.953 34.812 -11.18 1 90.88 237 ALA A CA 1
ATOM 1840 C C . ALA A 1 237 ? -15.234 33.344 -11.531 1 90.88 237 ALA A C 1
ATOM 1842 O O . ALA A 1 237 ? -14.938 32.469 -10.742 1 90.88 237 ALA A O 1
ATOM 1843 N N . PHE A 1 238 ? -15.781 33.25 -12.703 1 93.12 238 PHE A N 1
ATOM 1844 C CA . PHE A 1 238 ? -16.109 31.906 -13.188 1 93.12 238 PHE A CA 1
ATOM 1845 C C . PHE A 1 238 ? -14.836 31.094 -13.391 1 93.12 238 PHE A C 1
ATOM 1847 O O . PHE A 1 238 ? -14.742 29.953 -12.922 1 93.12 238 PHE A O 1
ATOM 1854 N N . PHE A 1 239 ? -13.852 31.609 -14.008 1 93.25 239 PHE A N 1
ATOM 1855 C CA . PHE A 1 239 ? -12.609 30.891 -14.258 1 93.25 239 PHE A CA 1
ATOM 1856 C C . PHE A 1 239 ? -11.828 30.672 -12.969 1 93.25 239 PHE A C 1
ATOM 1858 O O . PHE A 1 239 ? -11.188 29.641 -12.789 1 93.25 239 PHE A O 1
ATOM 1865 N N . CYS A 1 240 ? -11.93 31.594 -12.055 1 92.25 240 CYS A N 1
ATOM 1866 C CA . CYS A 1 240 ? -11.242 31.484 -10.773 1 92.25 240 CYS A CA 1
ATOM 1867 C C . CYS A 1 240 ? -11.82 30.328 -9.945 1 92.25 240 CYS A C 1
ATOM 1869 O O . CYS A 1 240 ? -11.117 29.719 -9.148 1 92.25 240 CYS A O 1
ATOM 1871 N N . ALA A 1 241 ? -13.086 30.094 -10.195 1 94.62 241 ALA A N 1
ATOM 1872 C CA . ALA A 1 241 ? -13.75 29.031 -9.469 1 94.62 241 ALA A CA 1
ATOM 1873 C C . ALA A 1 241 ? -13.148 27.672 -9.82 1 94.62 241 ALA A C 1
ATOM 1875 O O . ALA A 1 241 ? -13.172 26.734 -9.008 1 94.62 241 ALA A O 1
ATOM 1876 N N . PHE A 1 242 ? -12.508 27.562 -11.008 1 96.5 242 PHE A N 1
ATOM 1877 C CA . PHE A 1 242 ? -11.984 26.281 -11.492 1 96.5 242 PHE A CA 1
ATOM 1878 C C . PHE A 1 242 ? -10.469 26.234 -11.344 1 96.5 242 PHE A C 1
ATOM 1880 O O . PHE A 1 242 ? -9.836 25.266 -11.773 1 96.5 242 PHE A O 1
ATOM 1887 N N . SER A 1 243 ? -9.883 27.219 -10.734 1 95.38 243 SER A N 1
ATOM 1888 C CA . SER A 1 243 ? -8.43 27.25 -10.586 1 95.38 243 SER A CA 1
ATOM 1889 C C . SER A 1 243 ? -7.961 26.266 -9.531 1 95.38 243 SER A C 1
ATOM 1891 O O . SER A 1 243 ? -8.328 26.375 -8.359 1 95.38 243 SER A O 1
ATOM 1893 N N . VAL A 1 244 ? -7.098 25.328 -9.914 1 95.12 244 VAL A N 1
ATOM 1894 C CA . VAL A 1 244 ? -6.605 24.281 -9.016 1 95.12 244 VAL A CA 1
ATOM 1895 C C . VAL A 1 244 ? -5.727 24.906 -7.934 1 95.12 244 VAL A C 1
ATOM 1897 O O . VAL A 1 244 ? -5.766 24.484 -6.773 1 95.12 244 VAL A O 1
ATOM 1900 N N . TYR A 1 245 ? -5.008 25.891 -8.234 1 90.12 245 TYR A N 1
ATOM 1901 C CA . TYR A 1 245 ? -4.098 26.516 -7.285 1 90.12 245 TYR A CA 1
ATOM 1902 C C . TYR A 1 245 ? -4.867 27.188 -6.156 1 90.12 245 TYR A C 1
ATOM 1904 O O . TYR A 1 245 ? -4.609 26.938 -4.977 1 90.12 245 TYR A O 1
ATOM 1912 N N . GLU A 1 246 ? -5.824 28.047 -6.496 1 90.88 246 GLU A N 1
ATOM 1913 C CA . GLU A 1 246 ? -6.59 28.766 -5.484 1 90.88 246 GLU A CA 1
ATOM 1914 C C . GLU A 1 246 ? -7.398 27.812 -4.613 1 90.88 246 GLU A C 1
ATOM 1916 O O . GLU A 1 246 ? -7.488 28 -3.398 1 90.88 246 GLU A O 1
ATOM 1921 N N . ASN A 1 247 ? -7.941 26.828 -5.309 1 94.5 247 ASN A N 1
ATOM 1922 C CA . ASN A 1 247 ? -8.734 25.859 -4.562 1 94.5 247 ASN A CA 1
ATOM 1923 C C . ASN A 1 247 ? -7.867 25 -3.648 1 94.5 247 ASN A C 1
ATOM 1925 O O . ASN A 1 247 ? -8.305 24.609 -2.564 1 94.5 247 ASN A O 1
ATOM 1929 N N . SER A 1 248 ? -6.645 24.703 -4.047 1 92.5 248 SER A N 1
ATOM 1930 C CA . SER A 1 248 ? -5.734 23.922 -3.217 1 92.5 248 SER A CA 1
ATOM 1931 C C . SER A 1 248 ? -5.289 24.719 -1.991 1 92.5 248 SER A C 1
ATOM 1933 O O . SER A 1 248 ? -5.141 24.156 -0.903 1 92.5 248 SER A O 1
ATOM 1935 N N . VAL A 1 249 ? -5.066 26.016 -2.17 1 88.44 249 VAL A N 1
ATOM 1936 C CA . VAL A 1 249 ? -4.672 26.875 -1.053 1 88.44 249 VAL A CA 1
ATOM 1937 C C . VAL A 1 249 ? -5.777 26.891 0.001 1 88.44 249 VAL A C 1
ATOM 1939 O O . VAL A 1 249 ? -5.5 26.812 1.2 1 88.44 249 VAL A O 1
ATOM 1942 N N . ARG A 1 250 ? -6.984 26.891 -0.478 1 89.94 250 ARG A N 1
ATOM 1943 C CA . ARG A 1 250 ? -8.125 26.891 0.437 1 89.94 250 ARG A CA 1
ATOM 1944 C C . ARG A 1 250 ? -8.289 25.531 1.107 1 89.94 250 ARG A C 1
ATOM 1946 O O . ARG A 1 250 ? -8.641 25.453 2.285 1 89.94 250 ARG A O 1
ATOM 1953 N N . LEU A 1 251 ? -8.094 24.516 0.358 1 93.38 251 LEU A N 1
ATOM 1954 C CA . LEU A 1 251 ? -8.234 23.156 0.883 1 93.38 251 LEU A CA 1
ATOM 1955 C C . LEU A 1 251 ? -7.211 22.891 1.981 1 93.38 251 LEU A C 1
ATOM 1957 O O . LEU A 1 251 ? -7.531 22.266 2.996 1 93.38 251 LEU A O 1
ATOM 1961 N N . PHE A 1 252 ? -5.961 23.391 1.838 1 90.44 252 PHE A N 1
ATOM 1962 C CA . PHE A 1 252 ? -4.887 23.047 2.764 1 90.44 252 PHE A CA 1
ATOM 1963 C C . PHE A 1 252 ? -4.766 24.109 3.857 1 90.44 252 PHE A C 1
ATOM 1965 O O . PHE A 1 252 ? -3.938 23.984 4.762 1 90.44 252 PHE A O 1
ATOM 1972 N N . SER A 1 253 ? -5.656 25.078 3.801 1 88.62 253 SER A N 1
ATOM 1973 C CA . SER A 1 253 ? -5.668 26.078 4.871 1 88.62 253 SER A CA 1
ATOM 1974 C C . SER A 1 253 ? -6.203 25.484 6.168 1 88.62 253 SER A C 1
ATOM 1976 O O . SER A 1 253 ? -7.234 24.797 6.168 1 88.62 253 SER A O 1
ATOM 1978 N N . THR A 1 254 ? -5.496 25.656 7.238 1 88.38 254 THR A N 1
ATOM 1979 C CA . THR A 1 254 ? -5.91 25.094 8.523 1 88.38 254 THR A CA 1
ATOM 1980 C C . THR A 1 254 ? -6.566 26.172 9.391 1 88.38 254 THR A C 1
ATOM 1982 O O . THR A 1 254 ? -6.867 25.922 10.562 1 88.38 254 THR A O 1
ATOM 1985 N N . ARG A 1 255 ? -6.789 27.312 8.812 1 86.06 255 ARG A N 1
ATOM 1986 C CA . ARG A 1 255 ? -7.465 28.375 9.547 1 86.06 255 ARG A CA 1
ATOM 1987 C C . ARG A 1 255 ? -8.953 28.078 9.688 1 86.06 255 ARG A C 1
ATOM 1989 O O . ARG A 1 255 ? -9.602 27.641 8.734 1 86.06 255 ARG A O 1
ATOM 1996 N N . GLN A 1 256 ? -9.406 28.094 10.875 1 86.31 256 GLN A N 1
ATOM 1997 C CA . GLN A 1 256 ? -10.82 27.844 11.133 1 86.31 256 GLN A CA 1
ATOM 1998 C C . GLN A 1 256 ? -11.492 29.047 11.789 1 86.31 256 GLN A C 1
ATOM 2000 O O . GLN A 1 256 ? -10.867 29.75 12.594 1 86.31 256 GLN A O 1
ATOM 2005 N N . GLN A 1 257 ? -12.641 29.297 11.328 1 80.19 257 GLN A N 1
ATOM 2006 C CA . GLN A 1 257 ? -13.414 30.375 11.945 1 80.19 257 GLN A CA 1
ATOM 2007 C C . GLN A 1 257 ? -13.812 30.016 13.375 1 80.19 257 GLN A C 1
ATOM 2009 O O . GLN A 1 257 ? -13.969 28.828 13.703 1 80.19 257 GLN A O 1
ATOM 2014 N N . PRO A 1 258 ? -13.891 31.125 14.141 1 78.62 258 PRO A N 1
ATOM 2015 C CA . PRO A 1 258 ? -14.352 30.844 15.508 1 78.62 258 PRO A CA 1
ATOM 2016 C C . PRO A 1 258 ? -15.727 30.172 15.547 1 78.62 258 PRO A C 1
ATOM 2018 O O . PRO A 1 258 ? -16.594 30.5 14.734 1 78.62 258 PRO A O 1
ATOM 2021 N N . GLY A 1 259 ? -15.938 29.141 16.234 1 75.25 259 GLY A N 1
ATOM 2022 C CA . GLY A 1 259 ? -17.203 28.453 16.359 1 75.25 259 GLY A CA 1
ATOM 2023 C C . GLY A 1 259 ? -17.266 27.172 15.539 1 75.25 259 GLY A C 1
ATOM 2024 O O . GLY A 1 259 ? -18.25 26.422 15.609 1 75.25 259 GLY A O 1
ATOM 2025 N N . THR A 1 260 ? -16.234 26.953 14.836 1 81.88 260 THR A N 1
ATOM 2026 C CA . THR A 1 260 ? -16.219 25.734 14.031 1 81.88 260 THR A CA 1
ATOM 2027 C C . THR A 1 260 ? -16.016 24.516 14.922 1 81.88 260 THR A C 1
ATOM 2029 O O . THR A 1 260 ? -15.305 24.578 15.93 1 81.88 260 THR A O 1
ATOM 2032 N N . LEU A 1 261 ? -16.781 23.531 14.609 1 89.12 261 LEU A N 1
ATOM 2033 C CA . LEU A 1 261 ? -16.672 22.266 15.328 1 89.12 261 LEU A CA 1
ATOM 2034 C C . LEU A 1 261 ? -15.43 21.484 14.891 1 89.12 261 LEU A C 1
ATOM 2036 O O . LEU A 1 261 ? -15.531 20.531 14.117 1 89.12 261 LEU A O 1
ATOM 2040 N N . SER A 1 262 ? -14.32 21.734 15.477 1 90.88 262 SER A N 1
ATOM 2041 C CA . SER A 1 262 ? -13.031 21.203 15.047 1 90.88 262 SER A CA 1
ATOM 2042 C C . SER A 1 262 ? -12.922 19.703 15.328 1 90.88 262 SER A C 1
ATOM 2044 O O . SER A 1 262 ? -12.172 19 14.656 1 90.88 262 SER A O 1
ATOM 2046 N N . VAL A 1 263 ? -13.68 19.234 16.328 1 93.94 263 VAL A N 1
ATOM 2047 C CA . VAL A 1 263 ? -13.609 17.844 16.719 1 93.94 263 VAL A CA 1
ATOM 2048 C C . VAL A 1 263 ? -14.148 16.953 15.594 1 93.94 263 VAL A C 1
ATOM 2050 O O . VAL A 1 263 ? -13.742 15.805 15.453 1 93.94 263 VAL A O 1
ATOM 2053 N N . MET A 1 264 ? -14.961 17.453 14.758 1 95.19 264 MET A N 1
ATOM 2054 C CA . MET A 1 264 ? -15.586 16.688 13.68 1 95.19 264 MET A CA 1
ATOM 2055 C C . MET A 1 264 ? -14.547 16.25 12.656 1 95.19 264 MET A C 1
ATOM 2057 O O . MET A 1 264 ? -14.703 15.195 12.031 1 95.19 264 MET A O 1
ATOM 2061 N N . HIS A 1 265 ? -13.469 17 12.531 1 95.56 265 HIS A N 1
ATOM 2062 C CA . HIS A 1 265 ? -12.453 16.672 11.539 1 95.56 265 HIS A CA 1
ATOM 2063 C C . HIS A 1 265 ? -11.773 15.352 11.867 1 95.56 265 HIS A C 1
ATOM 2065 O O . HIS A 1 265 ? -11.641 14.484 11 1 95.56 265 HIS A O 1
ATOM 2071 N N . GLY A 1 266 ? -11.398 15.18 13.086 1 96.94 266 GLY A N 1
ATOM 2072 C CA . GLY A 1 266 ? -10.758 13.938 13.492 1 96.94 266 GLY A CA 1
ATOM 2073 C C . GLY A 1 266 ? -11.68 12.734 13.422 1 96.94 266 GLY A C 1
ATOM 2074 O O . GLY A 1 266 ? -11.297 11.68 12.906 1 96.94 266 GLY A O 1
ATOM 2075 N N . ILE A 1 267 ? -12.891 12.883 13.836 1 97.81 267 ILE A N 1
ATOM 2076 C CA . ILE A 1 267 ? -13.852 11.781 13.875 1 97.81 267 ILE A CA 1
ATOM 2077 C C . ILE A 1 267 ? -14.18 11.328 12.453 1 97.81 267 ILE A C 1
ATOM 2079 O O . ILE A 1 267 ? -14.227 10.133 12.172 1 97.81 267 ILE A O 1
ATOM 2083 N N . LYS A 1 268 ? -14.352 12.242 11.57 1 97.94 268 LYS A N 1
ATOM 2084 C CA . LYS A 1 268 ? -14.656 11.922 10.18 1 97.94 268 LYS A CA 1
ATOM 2085 C C . LYS A 1 268 ? -13.508 11.164 9.531 1 97.94 268 LYS A C 1
ATOM 2087 O O . LYS A 1 268 ? -13.734 10.18 8.812 1 97.94 268 LYS A O 1
ATOM 2092 N N . PHE A 1 269 ? -12.32 11.648 9.805 1 97.5 269 PHE A N 1
ATOM 2093 C CA . PHE A 1 269 ? -11.148 11.039 9.188 1 97.5 269 PHE A CA 1
ATOM 2094 C C . PHE A 1 269 ? -11.016 9.578 9.617 1 97.5 269 PHE A C 1
ATOM 2096 O O . PHE A 1 269 ? -10.867 8.688 8.781 1 97.5 269 PHE A O 1
ATOM 2103 N N . PHE A 1 270 ? -11.102 9.305 10.891 1 97.62 270 PHE A N 1
ATOM 2104 C CA . PHE A 1 270 ? -10.906 7.953 11.398 1 97.62 270 PHE A CA 1
ATOM 2105 C C . PHE A 1 270 ? -12.078 7.059 11.016 1 97.62 270 PHE A C 1
ATOM 2107 O O . PHE A 1 270 ? -11.906 5.859 10.781 1 97.62 270 PHE A O 1
ATOM 2114 N N . SER A 1 271 ? -13.227 7.648 10.891 1 98.12 271 SER A N 1
ATOM 2115 C CA . SER A 1 271 ? -14.398 6.871 10.484 1 98.12 271 SER A CA 1
ATOM 2116 C C . SER A 1 271 ? -14.273 6.422 9.031 1 98.12 271 SER A C 1
ATOM 2118 O O . SER A 1 271 ? -14.602 5.281 8.695 1 98.12 271 SER A O 1
ATOM 2120 N N . ILE A 1 272 ? -13.766 7.309 8.148 1 98.38 272 ILE A N 1
ATOM 2121 C CA . ILE A 1 272 ? -13.641 6.93 6.746 1 98.38 272 ILE A CA 1
ATOM 2122 C C . ILE A 1 272 ? -12.531 5.891 6.594 1 98.38 272 ILE A C 1
ATOM 2124 O O . ILE A 1 272 ? -12.617 4.996 5.75 1 98.38 272 ILE A O 1
ATOM 2128 N N . CYS A 1 273 ? -11.477 6.023 7.379 1 97.94 273 CYS A N 1
ATOM 2129 C CA . CYS A 1 273 ? -10.422 5.016 7.363 1 97.94 273 CYS A CA 1
ATOM 2130 C C . CYS A 1 273 ? -10.961 3.648 7.762 1 97.94 273 CYS A C 1
ATOM 2132 O O . CYS A 1 273 ? -10.57 2.629 7.188 1 97.94 273 CYS A O 1
ATOM 2134 N N . TRP A 1 274 ? -11.852 3.699 8.758 1 97.81 274 TRP A N 1
ATOM 2135 C CA . TRP A 1 274 ? -12.484 2.467 9.211 1 97.81 274 TRP A CA 1
ATOM 2136 C C . TRP A 1 274 ? -13.367 1.877 8.117 1 97.81 274 TRP A C 1
ATOM 2138 O O . TRP A 1 274 ? -13.359 0.666 7.887 1 97.81 274 TRP A O 1
ATOM 2148 N N . VAL A 1 275 ? -14.047 2.703 7.391 1 97.88 275 VAL A N 1
ATOM 2149 C CA . VAL A 1 275 ? -14.898 2.266 6.289 1 97.88 275 VAL A CA 1
ATOM 2150 C C . VAL A 1 275 ? -14.039 1.633 5.191 1 97.88 275 VAL A C 1
ATOM 2152 O O . VAL A 1 275 ? -14.359 0.551 4.695 1 97.88 275 VAL A O 1
ATOM 2155 N N . ILE A 1 276 ? -12.969 2.248 4.836 1 98.12 276 ILE A N 1
ATOM 2156 C CA . ILE A 1 276 ? -12.086 1.752 3.787 1 98.12 276 ILE A CA 1
ATOM 2157 C C . ILE A 1 276 ? -11.492 0.406 4.203 1 98.12 276 ILE A C 1
ATOM 2159 O O . ILE A 1 276 ? -11.367 -0.502 3.379 1 98.12 276 ILE A O 1
ATOM 2163 N N . LEU A 1 277 ? -11.164 0.275 5.492 1 97.19 277 LEU A N 1
ATOM 2164 C CA . LEU A 1 277 ? -10.633 -0.981 6.004 1 97.19 277 LEU A CA 1
ATOM 2165 C C . LEU A 1 277 ? -11.633 -2.117 5.812 1 97.19 277 LEU A C 1
ATOM 2167 O O . LEU A 1 277 ? -11.266 -3.201 5.359 1 97.19 277 LEU A O 1
ATOM 2171 N N . CYS A 1 278 ? -12.82 -1.825 6.109 1 95.75 278 CYS A N 1
ATOM 2172 C CA . CYS A 1 278 ? -13.859 -2.836 5.961 1 95.75 278 CYS A CA 1
ATOM 2173 C C . CYS A 1 278 ? -14.062 -3.197 4.492 1 95.75 278 CYS A C 1
ATOM 2175 O O . CYS A 1 278 ? -14.156 -4.375 4.148 1 95.75 278 CYS A O 1
ATOM 2177 N N . HIS A 1 279 ? -14.078 -2.23 3.654 1 96.69 279 HIS A N 1
ATOM 2178 C CA . HIS A 1 279 ? -14.312 -2.469 2.234 1 96.69 279 HIS A CA 1
ATOM 2179 C C . HIS A 1 279 ? -13.109 -3.15 1.587 1 96.69 279 HIS A C 1
ATOM 2181 O O . HIS A 1 279 ? -13.25 -3.828 0.567 1 96.69 279 HIS A O 1
ATOM 2187 N N . ALA A 1 280 ? -11.969 -2.969 2.17 1 95.25 280 ALA A N 1
ATOM 2188 C CA . ALA A 1 280 ? -10.805 -3.693 1.675 1 95.25 280 ALA A CA 1
ATOM 2189 C C . ALA A 1 280 ? -11.016 -5.203 1.768 1 95.25 280 ALA A C 1
ATOM 2191 O O . ALA A 1 280 ? -10.539 -5.957 0.915 1 95.25 280 ALA A O 1
ATOM 2192 N N . TYR A 1 281 ? -11.727 -5.637 2.793 1 92.62 281 TYR A N 1
ATOM 2193 C CA . TYR A 1 281 ? -12 -7.059 2.979 1 92.62 281 TYR A CA 1
ATOM 2194 C C . TYR A 1 281 ? -13.227 -7.484 2.188 1 92.62 281 TYR A C 1
ATOM 2196 O O . TYR A 1 281 ? -13.211 -8.516 1.512 1 92.62 281 TYR A O 1
ATOM 2204 N N . ILE A 1 282 ? -14.195 -6.641 2.15 1 91.5 282 ILE A N 1
ATOM 2205 C CA . ILE A 1 282 ? -15.484 -7 1.563 1 91.5 282 ILE A CA 1
ATOM 2206 C C . ILE A 1 282 ? -15.359 -7.055 0.043 1 91.5 282 ILE A C 1
ATOM 2208 O O . ILE A 1 282 ? -15.953 -7.922 -0.604 1 91.5 282 ILE A O 1
ATOM 2212 N N . PHE A 1 283 ? -14.586 -6.18 -0.535 1 92.19 283 PHE A N 1
ATOM 2213 C CA . PHE A 1 283 ? -14.508 -6.086 -1.988 1 92.19 283 PHE A CA 1
ATOM 2214 C C . PHE A 1 283 ? -13.516 -7.102 -2.541 1 92.19 283 PHE A C 1
ATOM 2216 O O . PHE A 1 283 ? -13.359 -7.227 -3.756 1 92.19 283 PHE A O 1
ATOM 2223 N N . THR A 1 284 ? -12.914 -7.883 -1.713 1 90.06 284 THR A N 1
ATOM 2224 C CA . THR A 1 284 ? -12.023 -8.945 -2.18 1 90.06 284 THR A CA 1
ATOM 2225 C C . THR A 1 284 ? -12.828 -10.141 -2.684 1 90.06 284 THR A C 1
ATOM 2227 O O . THR A 1 284 ? -13.719 -10.633 -1.984 1 90.06 284 THR A O 1
ATOM 2230 N N . ASN A 1 285 ? -12.578 -10.5 -3.932 1 88.75 285 ASN A N 1
ATOM 2231 C CA . ASN A 1 285 ? -13.211 -11.688 -4.496 1 88.75 285 ASN A CA 1
ATOM 2232 C C . ASN A 1 285 ? -12.703 -12.969 -3.844 1 88.75 285 ASN A C 1
ATOM 2234 O O . ASN A 1 285 ? -11.523 -13.305 -3.979 1 88.75 285 ASN A O 1
ATOM 2238 N N . PRO A 1 286 ? -13.523 -13.664 -3.186 1 88.69 286 PRO A N 1
ATOM 2239 C CA . PRO A 1 286 ? -13.07 -14.867 -2.486 1 88.69 286 PRO A CA 1
ATOM 2240 C C . PRO A 1 286 ? -12.562 -15.945 -3.439 1 88.69 286 PRO A C 1
ATOM 2242 O O . PRO A 1 286 ? -11.734 -16.766 -3.055 1 88.69 286 PRO A O 1
ATOM 2245 N N . GLU A 1 287 ? -13.008 -15.961 -4.621 1 87.81 287 GLU A N 1
ATOM 2246 C CA . GLU A 1 287 ? -12.609 -17 -5.566 1 87.81 287 GLU A CA 1
ATOM 2247 C C . GLU A 1 287 ? -11.156 -16.828 -5.992 1 87.81 287 GLU A C 1
ATOM 2249 O O . GLU A 1 287 ? -10.531 -17.766 -6.484 1 87.81 287 GLU A O 1
ATOM 2254 N N . VAL A 1 288 ? -10.641 -15.695 -5.773 1 89.75 288 VAL A N 1
ATOM 2255 C CA . VAL A 1 288 ? -9.289 -15.438 -6.262 1 89.75 288 VAL A CA 1
ATOM 2256 C C . VAL A 1 288 ? -8.305 -15.461 -5.094 1 89.75 288 VAL A C 1
ATOM 2258 O O . VAL A 1 288 ? -7.098 -15.281 -5.285 1 89.75 288 VAL A O 1
ATOM 2261 N N . VAL A 1 289 ? -8.742 -15.812 -3.959 1 92 289 VAL A N 1
ATOM 2262 C CA . VAL A 1 289 ? -7.918 -15.797 -2.758 1 92 289 VAL A CA 1
ATOM 2263 C C . VAL A 1 289 ? -7.262 -17.172 -2.566 1 92 289 VAL A C 1
ATOM 2265 O O . VAL A 1 289 ? -7.879 -18.203 -2.838 1 92 289 VAL A O 1
ATOM 2268 N N . VAL A 1 290 ? -5.969 -17.078 -2.164 1 92.94 290 VAL A N 1
ATOM 2269 C CA . VAL A 1 290 ? -5.23 -18.297 -1.841 1 92.94 290 VAL A CA 1
ATOM 2270 C C . VAL A 1 290 ? -5.531 -18.703 -0.404 1 92.94 290 VAL A C 1
ATOM 2272 O O . VAL A 1 290 ? -5.551 -17.875 0.502 1 92.94 290 VAL A O 1
ATOM 2275 N N . SER A 1 291 ? -5.875 -19.953 -0.172 1 89.44 291 SER A N 1
ATOM 2276 C CA . SER A 1 291 ? -6.113 -20.547 1.145 1 89.44 291 SER A CA 1
ATOM 2277 C C . SER A 1 291 ? -7.254 -19.828 1.865 1 89.44 291 SER A C 1
ATOM 2279 O O . SER A 1 291 ? -7.086 -19.359 2.988 1 89.44 291 SER A O 1
ATOM 2281 N N . LEU A 1 292 ? -8.375 -19.875 1.264 1 89 292 LEU A N 1
ATOM 2282 C CA . LEU A 1 292 ? -9.578 -19.234 1.772 1 89 292 LEU A CA 1
ATOM 2283 C C . LEU A 1 292 ? -9.93 -19.75 3.164 1 89 292 LEU A C 1
ATOM 2285 O O . LEU A 1 292 ? -10.602 -19.062 3.936 1 89 292 LEU A O 1
ATOM 2289 N N . GLN A 1 293 ? -9.461 -20.891 3.514 1 86.88 293 GLN A N 1
ATOM 2290 C CA . GLN A 1 293 ? -9.727 -21.484 4.812 1 86.88 293 GLN A CA 1
ATOM 2291 C C . GLN A 1 293 ? -9.156 -20.641 5.945 1 86.88 293 GLN A C 1
ATOM 2293 O O . GLN A 1 293 ? -9.625 -20.719 7.082 1 86.88 293 GLN A O 1
ATOM 2298 N N . ASN A 1 294 ? -8.172 -19.828 5.602 1 81.56 294 ASN A N 1
ATOM 2299 C CA . ASN A 1 294 ? -7.508 -19.016 6.613 1 81.56 294 ASN A CA 1
ATOM 2300 C C . ASN A 1 294 ? -8.43 -17.938 7.168 1 81.56 294 ASN A C 1
ATOM 2302 O O . ASN A 1 294 ? -8.219 -17.438 8.273 1 81.56 294 ASN A O 1
ATOM 2306 N N . ILE A 1 295 ? -9.508 -17.641 6.461 1 84 295 ILE A N 1
ATOM 2307 C CA . ILE A 1 295 ? -10.359 -16.531 6.891 1 84 295 ILE A CA 1
ATOM 2308 C C . ILE A 1 295 ? -11.695 -17.062 7.379 1 84 295 ILE A C 1
ATOM 2310 O O . ILE A 1 295 ? -12.508 -16.312 7.934 1 84 295 ILE A O 1
ATOM 2314 N N . GLN A 1 296 ? -11.922 -18.328 7.328 1 84 296 GLN A N 1
ATOM 2315 C CA . GLN A 1 296 ? -13.211 -18.922 7.656 1 84 296 GLN A CA 1
ATOM 2316 C C . GLN A 1 296 ? -13.531 -18.75 9.141 1 84 296 GLN A C 1
ATOM 2318 O O . GLN A 1 296 ? -14.688 -18.531 9.516 1 84 296 GLN A O 1
ATOM 2323 N N . ARG A 1 297 ? -12.523 -18.734 10.008 1 86.25 297 ARG A N 1
ATOM 2324 C CA . ARG A 1 297 ? -12.766 -18.703 11.445 1 86.25 297 ARG A CA 1
ATOM 2325 C C . ARG A 1 297 ? -12.477 -17.312 12.023 1 86.25 297 ARG A C 1
ATOM 2327 O O . ARG A 1 297 ? -12.5 -17.125 13.242 1 86.25 297 ARG A O 1
ATOM 2334 N N . GLU A 1 298 ? -12.273 -16.391 11.156 1 88.06 298 GLU A N 1
ATOM 2335 C CA . GLU A 1 298 ? -11.898 -15.047 11.609 1 88.06 298 GLU A CA 1
ATOM 2336 C C . GLU A 1 298 ? -13.039 -14.375 12.359 1 88.06 298 GLU A C 1
ATOM 2338 O O . GLU A 1 298 ? -12.812 -13.664 13.344 1 88.06 298 GLU A O 1
ATOM 2343 N N . PRO A 1 299 ? -14.297 -14.586 11.969 1 87.12 299 PRO A N 1
ATOM 2344 C CA . PRO A 1 299 ? -15.398 -13.945 12.672 1 87.12 299 PRO A CA 1
ATOM 2345 C C . PRO A 1 299 ? -15.477 -14.352 14.148 1 87.12 299 PRO A C 1
ATOM 2347 O O . PRO A 1 299 ? -16.109 -13.656 14.953 1 87.12 299 PRO A O 1
ATOM 2350 N N . PHE A 1 300 ? -14.828 -15.414 14.461 1 89.25 300 PHE A N 1
ATOM 2351 C CA . PHE A 1 300 ? -14.93 -15.922 15.828 1 89.25 300 PHE A CA 1
ATOM 2352 C C . PHE A 1 300 ? -13.766 -15.43 16.672 1 89.25 300 PHE A C 1
ATOM 2354 O O . PHE A 1 300 ? -13.656 -15.773 17.859 1 89.25 300 PHE A O 1
ATOM 2361 N N . LYS A 1 301 ? -13 -14.664 16.109 1 91.19 301 LYS A N 1
ATOM 2362 C CA . LYS A 1 301 ? -11.852 -14.125 16.828 1 91.19 301 LYS A CA 1
ATOM 2363 C C . LYS A 1 301 ? -12.125 -12.703 17.312 1 91.19 301 LYS A C 1
ATOM 2365 O O . LYS A 1 301 ? -12.789 -11.922 16.625 1 91.19 301 LYS A O 1
ATOM 2370 N N . TRP A 1 302 ? -11.539 -12.273 18.422 1 91.56 302 TRP A N 1
ATOM 2371 C CA . TRP A 1 302 ? -11.719 -10.961 19.047 1 91.56 302 TRP A CA 1
ATOM 2372 C C . TRP A 1 302 ? -11.125 -9.867 18.156 1 91.56 302 TRP A C 1
ATOM 2374 O O . TRP A 1 302 ? -11.695 -8.781 18.047 1 91.56 302 TRP A O 1
ATOM 2384 N N . SER A 1 303 ? -10.07 -10.195 17.547 1 89.44 303 SER A N 1
ATOM 2385 C CA . SER A 1 303 ? -9.352 -9.188 16.781 1 89.44 303 SER A CA 1
ATOM 2386 C C . SER A 1 303 ? -10.133 -8.789 15.523 1 89.44 303 SER A C 1
ATOM 2388 O O . SER A 1 303 ? -9.945 -7.695 14.992 1 89.44 303 SER A O 1
ATOM 2390 N N . PHE A 1 304 ? -11.023 -9.625 15.086 1 92.5 304 PHE A N 1
ATOM 2391 C CA . PHE A 1 304 ? -11.711 -9.398 13.82 1 92.5 304 PHE A CA 1
ATOM 2392 C C . PHE A 1 304 ? -13.047 -8.703 14.055 1 92.5 304 PHE A C 1
ATOM 2394 O O . PHE A 1 304 ? -13.734 -8.328 13.102 1 92.5 304 PHE A O 1
ATOM 2401 N N . GLN A 1 305 ? -13.406 -8.391 15.32 1 93 305 GLN A N 1
ATOM 2402 C CA . GLN A 1 305 ? -14.703 -7.793 15.633 1 93 305 GLN A CA 1
ATOM 2403 C C . GLN A 1 305 ? -14.75 -6.332 15.195 1 93 305 GLN A C 1
ATOM 2405 O O . GLN A 1 305 ? -15.828 -5.805 14.906 1 93 305 GLN A O 1
ATOM 2410 N N . LEU A 1 306 ? -13.586 -5.738 15.156 1 92.75 306 LEU A N 1
ATOM 2411 C CA . LEU A 1 306 ? -13.539 -4.367 14.664 1 92.75 306 LEU A CA 1
ATOM 2412 C C . LEU A 1 306 ? -14.008 -4.301 13.211 1 92.75 306 LEU A C 1
ATOM 2414 O O . LEU A 1 306 ? -14.648 -3.324 12.812 1 92.75 306 LEU A O 1
ATOM 2418 N N . LEU A 1 307 ? -13.719 -5.336 12.523 1 92.44 307 LEU A N 1
ATOM 2419 C CA . LEU A 1 307 ? -14.141 -5.398 11.125 1 92.44 307 LEU A CA 1
ATOM 2420 C C . LEU A 1 307 ? -15.609 -5.797 11.016 1 92.44 307 LEU A C 1
ATOM 2422 O O . LEU A 1 307 ? -16.344 -5.262 10.18 1 92.44 307 LEU A O 1
ATOM 2426 N N . MET A 1 308 ? -15.977 -6.652 11.891 1 91.94 308 MET A N 1
ATOM 2427 C CA . MET A 1 308 ? -17.359 -7.125 11.859 1 91.94 308 MET A CA 1
ATOM 2428 C C . MET A 1 308 ? -18.328 -6.012 12.25 1 91.94 308 MET A C 1
ATOM 2430 O O . MET A 1 308 ? -19.469 -5.996 11.797 1 91.94 308 MET A O 1
ATOM 2434 N N . SER A 1 309 ? -17.828 -5.055 12.977 1 93.56 309 SER A N 1
ATOM 2435 C CA . SER A 1 309 ? -18.672 -3.959 13.445 1 93.56 309 SER A CA 1
ATOM 2436 C C . SER A 1 309 ? -18.406 -2.684 12.648 1 93.56 309 SER A C 1
ATOM 2438 O O . SER A 1 309 ? -18.688 -1.58 13.125 1 93.56 309 SER A O 1
ATOM 2440 N N . GLY A 1 310 ? -17.891 -2.84 11.5 1 92.44 310 GLY A N 1
ATOM 2441 C CA . GLY A 1 310 ? -17.5 -1.696 10.688 1 92.44 310 GLY A CA 1
ATOM 2442 C C . GLY A 1 310 ? -18.672 -0.861 10.227 1 92.44 310 GLY A C 1
ATOM 2443 O O . GLY A 1 310 ? -18.516 0.305 9.859 1 92.44 310 GLY A O 1
ATOM 2444 N N . TRP A 1 311 ? -19.891 -1.338 10.242 1 92.88 311 TRP A N 1
ATOM 2445 C CA . TRP A 1 311 ? -21.094 -0.621 9.82 1 92.88 311 TRP A CA 1
ATOM 2446 C C . TRP A 1 311 ? -21.375 0.567 10.734 1 92.88 311 TRP A C 1
ATOM 2448 O O . TRP A 1 311 ? -22.031 1.526 10.336 1 92.88 311 TRP A O 1
ATOM 2458 N N . LEU A 1 312 ? -20.797 0.517 11.945 1 96.19 312 LEU A N 1
ATOM 2459 C CA . LEU A 1 312 ? -20.984 1.58 12.93 1 96.19 312 LEU A CA 1
ATOM 2460 C C . LEU A 1 312 ? -20.312 2.867 12.477 1 96.19 312 LEU A C 1
ATOM 2462 O O . LEU A 1 312 ? -20.703 3.961 12.883 1 96.19 312 LEU A O 1
ATOM 2466 N N . ALA A 1 313 ? -19.297 2.717 11.664 1 96.81 313 ALA A N 1
ATOM 2467 C CA . ALA A 1 313 ? -18.609 3.898 11.148 1 96.81 313 ALA A CA 1
ATOM 2468 C C . ALA A 1 313 ? -19.547 4.762 10.32 1 96.81 313 ALA A C 1
ATOM 2470 O O . ALA A 1 313 ? -19.484 5.992 10.367 1 96.81 313 ALA A O 1
ATOM 2471 N N . VAL A 1 314 ? -20.438 4.172 9.609 1 96.81 314 VAL A N 1
ATOM 2472 C CA . VAL A 1 314 ? -21.375 4.891 8.766 1 96.81 314 VAL A CA 1
ATOM 2473 C C . VAL A 1 314 ? -22.422 5.594 9.641 1 96.81 314 VAL A C 1
ATOM 2475 O O . VAL A 1 314 ? -22.844 6.711 9.336 1 96.81 314 VAL A O 1
ATOM 2478 N N . ASP A 1 315 ? -22.797 4.965 10.695 1 97.88 315 ASP A N 1
ATOM 2479 C CA . ASP A 1 315 ? -23.75 5.578 11.617 1 97.88 315 ASP A CA 1
ATOM 2480 C C . ASP A 1 315 ? -23.156 6.824 12.273 1 97.88 315 ASP A C 1
ATOM 2482 O O . ASP A 1 315 ? -23.875 7.77 12.586 1 97.88 315 ASP A O 1
ATOM 2486 N N . THR A 1 316 ? -21.859 6.77 12.445 1 98.44 316 THR A N 1
ATOM 2487 C CA . THR A 1 316 ? -21.188 7.965 12.938 1 98.44 316 THR A CA 1
ATOM 2488 C C . THR A 1 316 ? -21.359 9.125 11.961 1 98.44 316 THR A C 1
ATOM 2490 O O . THR A 1 316 ? -21.594 10.266 12.383 1 98.44 316 THR A O 1
ATOM 2493 N N . PHE A 1 317 ? -21.359 8.859 10.719 1 98.25 317 PHE A N 1
ATOM 2494 C CA . PHE A 1 317 ? -21.516 9.898 9.711 1 98.25 317 PHE A CA 1
ATOM 2495 C C . PHE A 1 317 ? -22.938 10.438 9.703 1 98.25 317 PHE A C 1
ATOM 2497 O O . PHE A 1 317 ? -23.156 11.641 9.523 1 98.25 317 PHE A O 1
ATOM 2504 N N . PHE A 1 318 ? -23.922 9.555 9.891 1 98.5 318 PHE A N 1
ATOM 2505 C CA . PHE A 1 318 ? -25.312 10.008 9.992 1 98.5 318 PHE A CA 1
ATOM 2506 C C . PHE A 1 318 ? -25.484 10.953 11.172 1 98.5 318 PHE A C 1
ATOM 2508 O O . PHE A 1 318 ? -26.125 12 11.055 1 98.5 318 PHE A O 1
ATOM 2515 N N . MET A 1 319 ? -24.906 10.562 12.242 1 98.5 319 MET A N 1
ATOM 2516 C CA . MET A 1 319 ? -25.031 11.367 13.461 1 98.5 319 MET A CA 1
ATOM 2517 C C . MET A 1 319 ? -24.344 12.727 13.281 1 98.5 319 MET A C 1
ATOM 2519 O O . MET A 1 319 ? -24.922 13.758 13.625 1 98.5 319 MET A O 1
ATOM 2523 N N . LEU A 1 320 ? -23.141 12.734 12.695 1 97.94 320 LEU A N 1
ATOM 2524 C CA . LEU A 1 320 ? -22.406 13.977 12.492 1 97.94 320 LEU A CA 1
ATOM 2525 C C . LEU A 1 320 ? -23.125 14.883 11.5 1 97.94 320 LEU A C 1
ATOM 2527 O O . LEU A 1 320 ? -23.156 16.109 11.672 1 97.94 320 LEU A O 1
ATOM 2531 N N . GLY A 1 321 ? -23.672 14.273 10.453 1 97.19 321 GLY A N 1
ATOM 2532 C CA . GLY A 1 321 ? -24.438 15.031 9.484 1 97.19 321 GLY A CA 1
ATOM 2533 C C . GLY A 1 321 ? -25.656 15.703 10.094 1 97.19 321 GLY A C 1
ATOM 2534 O O . GLY A 1 321 ? -25.922 16.875 9.828 1 97.19 321 GLY A O 1
ATOM 2535 N N . ALA A 1 322 ? -26.344 15.016 10.914 1 98.38 322 ALA A N 1
ATOM 2536 C CA . ALA A 1 322 ? -27.531 15.547 11.578 1 98.38 322 ALA A CA 1
ATOM 2537 C C . ALA A 1 322 ? -27.156 16.641 12.578 1 98.38 322 ALA A C 1
ATOM 2539 O O . ALA A 1 322 ? -27.875 17.625 12.719 1 98.38 322 ALA A O 1
ATOM 2540 N N . LEU A 1 323 ? -26.094 16.406 13.266 1 97.88 323 LEU A N 1
ATOM 2541 C CA . LEU A 1 323 ? -25.625 17.391 14.234 1 97.88 323 LEU A CA 1
ATOM 2542 C C . LEU A 1 323 ? -25.312 18.719 13.555 1 97.88 323 LEU A C 1
ATOM 2544 O O . LEU A 1 323 ? -25.75 19.781 14 1 97.88 323 LEU A O 1
ATOM 2548 N N . THR A 1 324 ? -24.562 18.656 12.484 1 95.38 324 THR A N 1
ATOM 2549 C CA . THR A 1 324 ? -24.188 19.859 11.758 1 95.38 324 THR A CA 1
ATOM 2550 C C . THR A 1 324 ? -25.422 20.531 11.156 1 95.38 324 THR A C 1
ATOM 2552 O O . THR A 1 324 ? -25.516 21.766 11.094 1 95.38 324 THR A O 1
ATOM 2555 N N . LEU A 1 325 ? -26.344 19.734 10.719 1 96.19 325 LEU A N 1
ATOM 2556 C CA . LEU A 1 325 ? -27.578 20.25 10.156 1 96.19 325 LEU A CA 1
ATOM 2557 C C . LEU A 1 325 ? -28.375 21.047 11.195 1 96.19 325 LEU A C 1
ATOM 2559 O O . LEU A 1 325 ? -28.781 22.172 10.938 1 96.19 325 LEU A O 1
ATOM 2563 N N . ALA A 1 326 ? -28.562 20.422 12.336 1 96.94 326 ALA A N 1
ATOM 2564 C CA . ALA A 1 326 ? -29.328 21.078 13.391 1 96.94 326 ALA A CA 1
ATOM 2565 C C . ALA A 1 326 ? -28.609 22.344 13.891 1 96.94 326 ALA A C 1
ATOM 2567 O O . ALA A 1 326 ? -29.219 23.406 14.016 1 96.94 326 ALA A O 1
ATOM 2568 N N . TYR A 1 327 ? -27.344 22.203 14.18 1 94.56 327 TYR A N 1
ATOM 2569 C CA . TYR A 1 327 ? -26.562 23.328 14.672 1 94.56 327 TYR A CA 1
ATOM 2570 C C . TYR A 1 327 ? -26.547 24.484 13.672 1 94.56 327 TYR A C 1
ATOM 2572 O O . TYR A 1 327 ? -26.812 25.625 14.039 1 94.56 327 TYR A O 1
ATOM 2580 N N . GLY A 1 328 ? -26.312 24.203 12.422 1 92.44 328 GLY A N 1
ATOM 2581 C CA . GLY A 1 328 ? -26.266 25.219 11.375 1 92.44 328 GLY A CA 1
ATOM 2582 C C . GLY A 1 328 ? -27.625 25.844 11.102 1 92.44 328 GLY A C 1
ATOM 2583 O O . GLY A 1 328 ? -27.719 27.062 10.906 1 92.44 328 GLY A O 1
ATOM 2584 N N . SER A 1 329 ? -28.688 25.094 11.102 1 95.06 329 SER A N 1
ATOM 2585 C CA . SER A 1 329 ? -30.031 25.609 10.859 1 95.06 329 SER A CA 1
ATOM 2586 C C . SER A 1 329 ? -30.484 26.516 11.992 1 95.06 329 SER A C 1
ATOM 2588 O O . SER A 1 329 ? -31.141 27.531 11.758 1 95.06 329 SER A O 1
ATOM 2590 N N . MET A 1 330 ? -30.156 26.141 13.172 1 94.5 330 MET A N 1
ATOM 2591 C CA . MET A 1 330 ? -30.547 26.953 14.32 1 94.5 330 MET A CA 1
ATOM 2592 C C . MET A 1 330 ? -29.844 28.297 14.305 1 94.5 330 MET A C 1
ATOM 2594 O O . MET A 1 330 ? -30.453 29.328 14.586 1 94.5 330 MET A O 1
ATOM 2598 N N . LYS A 1 331 ? -28.594 28.25 13.992 1 91.19 331 LYS A N 1
ATOM 2599 C CA . LYS A 1 331 ? -27.859 29.5 13.875 1 91.19 331 LYS A CA 1
ATOM 2600 C C . LYS A 1 331 ? -28.422 30.375 12.758 1 91.19 331 LYS A C 1
ATOM 2602 O O . LYS A 1 331 ? -28.531 31.594 12.914 1 91.19 331 LYS A O 1
ATOM 2607 N N . TYR A 1 332 ? -28.781 29.766 11.688 1 92 332 TYR A N 1
ATOM 2608 C CA . TYR A 1 332 ? -29.391 30.484 10.57 1 92 332 TYR A CA 1
ATOM 2609 C C . TYR A 1 332 ? -30.734 31.078 10.969 1 92 332 TYR A C 1
ATOM 2611 O O . TYR A 1 332 ? -31.016 32.25 10.68 1 92 332 TYR A O 1
ATOM 2619 N N . MET A 1 333 ? -31.547 30.312 11.602 1 94 333 MET A N 1
ATOM 2620 C CA . MET A 1 333 ? -32.875 30.766 12.008 1 94 333 MET A CA 1
ATOM 2621 C C . MET A 1 333 ? -32.812 31.859 13.055 1 94 333 MET A C 1
ATOM 2623 O O . MET A 1 333 ? -33.656 32.75 13.094 1 94 333 MET A O 1
ATOM 2627 N N . GLN A 1 334 ? -31.797 31.75 13.859 1 92.25 334 GLN A N 1
ATOM 2628 C CA . GLN A 1 334 ? -31.562 32.812 14.836 1 92.25 334 GLN A CA 1
ATOM 2629 C C . GLN A 1 334 ? -31.297 34.156 14.148 1 92.25 334 GLN A C 1
ATOM 2631 O O . GLN A 1 334 ? -31.781 35.188 14.594 1 92.25 334 GLN A O 1
ATOM 2636 N N . GLN A 1 335 ? -30.641 34.094 13.094 1 91.81 335 GLN A N 1
ATOM 2637 C CA . GLN A 1 335 ? -30.281 35.281 12.352 1 91.81 335 GLN A CA 1
ATOM 2638 C C . GLN A 1 335 ? -31.422 35.75 11.461 1 91.81 335 GLN A C 1
ATOM 2640 O O . GLN A 1 335 ? -31.484 36.906 11.07 1 91.81 335 GLN A O 1
ATOM 2645 N N . HIS A 1 336 ? -32.406 34.938 11.141 1 92.94 336 HIS A N 1
ATOM 2646 C CA . HIS A 1 336 ? -33.5 35.281 10.203 1 92.94 336 HIS A CA 1
ATOM 2647 C C . HIS A 1 336 ? -34.844 35.219 10.883 1 92.94 336 HIS A C 1
ATOM 2649 O O . HIS A 1 336 ? -35.844 34.781 10.273 1 92.94 336 HIS A O 1
ATOM 2655 N N . ASN A 1 337 ? -34.906 35.562 12 1 91.69 337 ASN A N 1
ATOM 2656 C CA . ASN A 1 337 ? -36.125 35.688 12.789 1 91.69 337 ASN A CA 1
ATOM 2657 C C . ASN A 1 337 ? -36.906 34.375 12.812 1 91.69 337 ASN A C 1
ATOM 2659 O O . ASN A 1 337 ? -38.125 34.375 12.672 1 91.69 337 ASN A O 1
ATOM 2663 N N . GLY A 1 338 ? -36.219 33.281 12.766 1 89.56 338 GLY A N 1
ATOM 2664 C CA . GLY A 1 338 ? -36.812 31.969 12.938 1 89.56 338 GLY A CA 1
ATOM 2665 C C . GLY A 1 338 ? -37.375 31.391 11.641 1 89.56 338 GLY A C 1
ATOM 2666 O O . GLY A 1 338 ? -38.031 30.359 11.648 1 89.56 338 GLY A O 1
ATOM 2667 N N . LYS A 1 339 ? -37.125 32 10.578 1 91.12 339 LYS A N 1
ATOM 2668 C CA . LYS A 1 339 ? -37.625 31.531 9.289 1 91.12 339 LYS A CA 1
ATOM 2669 C C . LYS A 1 339 ? -36.562 30.734 8.539 1 91.12 339 LYS A C 1
ATOM 2671 O O . LYS A 1 339 ? -35.375 31.078 8.602 1 91.12 339 LYS A O 1
ATOM 2676 N N . LEU A 1 340 ? -37 29.625 7.988 1 91.75 340 LEU A N 1
ATOM 2677 C CA . LEU A 1 340 ? -36.156 28.781 7.176 1 91.75 340 LEU A CA 1
ATOM 2678 C C . LEU A 1 340 ? -36.719 28.625 5.766 1 91.75 340 LEU A C 1
ATOM 2680 O O . LEU A 1 340 ? -37.875 28.312 5.598 1 91.75 340 LEU A O 1
ATOM 2684 N N . SER A 1 341 ? -35.906 29 4.723 1 90.88 341 SER A N 1
ATOM 2685 C CA . SER A 1 341 ? -36.344 28.781 3.344 1 90.88 341 SER A CA 1
ATOM 2686 C C . SER A 1 341 ? -36.219 27.312 2.953 1 90.88 341 SER A C 1
ATOM 2688 O O . SER A 1 341 ? -35.094 26.797 2.797 1 90.88 341 SER A O 1
ATOM 2690 N N . ILE A 1 342 ? -37.312 26.641 2.766 1 93.31 342 ILE A N 1
ATOM 2691 C CA . ILE A 1 342 ? -37.344 25.219 2.434 1 93.31 342 ILE A CA 1
ATOM 2692 C C . ILE A 1 342 ? -36.656 24.984 1.092 1 93.31 342 ILE A C 1
ATOM 2694 O O . ILE A 1 342 ? -35.969 23.984 0.91 1 93.31 342 ILE A O 1
ATOM 2698 N N . PHE A 1 343 ? -36.812 25.859 0.189 1 92.5 343 PHE A N 1
ATOM 2699 C CA . PHE A 1 343 ? -36.188 25.75 -1.122 1 92.5 343 PHE A CA 1
ATOM 2700 C C . PHE A 1 343 ? -34.688 25.766 -1.002 1 92.5 343 PHE A C 1
ATOM 2702 O O . PHE A 1 343 ? -33.969 24.922 -1.572 1 92.5 343 PHE A O 1
ATOM 2709 N N . MET A 1 344 ? -34.188 26.719 -0.276 1 90.31 344 MET A N 1
ATOM 2710 C CA . MET A 1 344 ? -32.75 26.844 -0.119 1 90.31 344 MET A CA 1
ATOM 2711 C C . MET A 1 344 ? -32.188 25.672 0.683 1 90.31 344 MET A C 1
ATOM 2713 O O . MET A 1 344 ? -31.047 25.25 0.46 1 90.31 344 MET A O 1
ATOM 2717 N N . TYR A 1 345 ? -33.094 25.188 1.602 1 93.06 345 TYR A N 1
ATOM 2718 C CA . TYR A 1 345 ? -32.75 24.031 2.4 1 93.06 345 TYR A CA 1
ATOM 2719 C C . TYR A 1 345 ? -32.406 22.844 1.51 1 93.06 345 TYR A C 1
ATOM 2721 O O . TYR A 1 345 ? -31.344 22.234 1.668 1 93.06 345 TYR A O 1
ATOM 2729 N N . PHE A 1 346 ? -33.156 22.562 0.524 1 94.81 346 PHE A N 1
ATOM 2730 C CA . PHE A 1 346 ? -32.938 21.422 -0.359 1 94.81 346 PHE A CA 1
ATOM 2731 C C . PHE A 1 346 ? -31.953 21.766 -1.464 1 94.81 346 PHE A C 1
ATOM 2733 O O . PHE A 1 346 ? -31.156 20.922 -1.867 1 94.81 346 PHE A O 1
ATOM 2740 N N . PHE A 1 347 ? -31.953 22.938 -1.907 1 93.62 347 PHE A N 1
ATOM 2741 C CA . PHE A 1 347 ? -31.094 23.344 -3.018 1 93.62 347 PHE A CA 1
ATOM 2742 C C . PHE A 1 347 ? -29.625 23.234 -2.637 1 93.62 347 PHE A C 1
ATOM 2744 O O . PHE A 1 347 ? -28.828 22.672 -3.387 1 93.62 347 PHE A O 1
ATOM 2751 N N . HIS A 1 348 ? -29.266 23.734 -1.505 1 90.94 348 HIS A N 1
ATOM 2752 C CA . HIS A 1 348 ? -27.891 23.703 -1.046 1 90.94 348 HIS A CA 1
ATOM 2753 C C . HIS A 1 348 ? -27.375 22.266 -0.936 1 90.94 348 HIS A C 1
ATOM 2755 O O . HIS A 1 348 ? -26.266 21.953 -1.373 1 90.94 348 HIS A O 1
ATOM 2761 N N . ARG A 1 349 ? -28.141 21.453 -0.417 1 93.31 349 ARG A N 1
ATOM 2762 C CA . ARG A 1 349 ? -27.75 20.062 -0.213 1 93.31 349 ARG A CA 1
ATOM 2763 C C . ARG A 1 349 ? -27.609 19.328 -1.543 1 93.31 349 ARG A C 1
ATOM 2765 O O . ARG A 1 349 ? -26.625 18.625 -1.768 1 93.31 349 ARG A O 1
ATOM 2772 N N . LEU A 1 350 ? -28.594 19.5 -2.42 1 95.81 350 LEU A N 1
ATOM 2773 C CA . LEU A 1 350 ? -28.578 18.828 -3.715 1 95.81 350 LEU A CA 1
ATOM 2774 C C . LEU A 1 350 ? -27.422 19.328 -4.578 1 95.81 350 LEU A C 1
ATOM 2776 O O . LEU A 1 350 ? -26.797 18.547 -5.289 1 95.81 350 LEU A O 1
ATOM 2780 N N . TRP A 1 351 ? -27.172 20.625 -4.461 1 94.31 351 TRP A N 1
ATOM 2781 C CA . TRP A 1 351 ? -26.078 21.234 -5.23 1 94.31 351 TRP A CA 1
ATOM 2782 C C . TRP A 1 351 ? -24.734 20.656 -4.801 1 94.31 351 TRP A C 1
ATOM 2784 O O . TRP A 1 351 ? -23.812 20.516 -5.621 1 94.31 351 TRP A O 1
ATOM 2794 N N . ARG A 1 352 ? -24.641 20.281 -3.555 1 93.44 352 ARG A N 1
ATOM 2795 C CA . ARG A 1 352 ? -23.391 19.781 -2.996 1 93.44 352 ARG A CA 1
ATOM 2796 C C . ARG A 1 352 ? -23.234 18.281 -3.26 1 93.44 352 ARG A C 1
ATOM 2798 O O . ARG A 1 352 ? -22.109 17.781 -3.33 1 93.44 352 ARG A O 1
ATOM 2805 N N . LEU A 1 353 ? -24.297 17.562 -3.514 1 96.12 353 LEU A N 1
ATOM 2806 C CA . LEU A 1 353 ? -24.234 16.109 -3.588 1 96.12 353 LEU A CA 1
ATOM 2807 C C . LEU A 1 353 ? -24.312 15.625 -5.035 1 96.12 353 LEU A C 1
ATOM 2809 O O . LEU A 1 353 ? -23.594 14.711 -5.43 1 96.12 353 LEU A O 1
ATOM 2813 N N . VAL A 1 354 ? -25.109 16.234 -5.863 1 97.12 354 VAL A N 1
ATOM 2814 C CA . VAL A 1 354 ? -25.5 15.688 -7.16 1 97.12 354 VAL A CA 1
ATOM 2815 C C . VAL A 1 354 ? -24.328 15.75 -8.125 1 97.12 354 VAL A C 1
ATOM 2817 O O . VAL A 1 354 ? -23.984 14.75 -8.766 1 97.12 354 VAL A O 1
ATOM 2820 N N . PRO A 1 355 ? -23.656 16.891 -8.266 1 96.38 355 PRO A N 1
ATOM 2821 C CA . PRO A 1 355 ? -22.578 16.938 -9.266 1 96.38 355 PRO A CA 1
ATOM 2822 C C . PRO A 1 355 ? -21.438 15.984 -8.938 1 96.38 355 PRO A C 1
ATOM 2824 O O . PRO A 1 355 ? -21.047 15.164 -9.781 1 96.38 355 PRO A O 1
ATOM 2827 N N . PRO A 1 356 ? -20.875 16 -7.711 1 97 356 PRO A N 1
ATOM 2828 C CA . PRO A 1 356 ? -19.812 15.039 -7.422 1 97 356 PRO A CA 1
ATOM 2829 C C . PRO A 1 356 ? -20.25 13.594 -7.613 1 97 356 PRO A C 1
ATOM 2831 O O . PRO A 1 356 ? -19.484 12.773 -8.133 1 97 356 PRO A O 1
ATOM 2834 N N . LEU A 1 357 ? -21.469 13.281 -7.219 1 97.81 357 LEU A N 1
ATOM 2835 C CA . LEU A 1 357 ? -21.984 11.93 -7.414 1 97.81 357 LEU A CA 1
ATOM 2836 C C . LEU A 1 357 ? -22.141 11.617 -8.898 1 97.81 357 LEU A C 1
ATOM 2838 O O . LEU A 1 357 ? -21.797 10.523 -9.344 1 97.81 357 LEU A O 1
ATOM 2842 N N . GLY A 1 358 ? -22.688 12.602 -9.602 1 97.75 358 GLY A N 1
ATOM 2843 C CA . GLY A 1 358 ? -22.844 12.422 -11.031 1 97.75 358 GLY A CA 1
ATOM 2844 C C . GLY A 1 358 ? -21.547 12.148 -11.758 1 97.75 358 GLY A C 1
ATOM 2845 O O . GLY A 1 358 ? -21.453 11.242 -12.586 1 97.75 358 GLY A O 1
ATOM 2846 N N . PHE A 1 359 ? -20.531 12.883 -11.461 1 97.88 359 PHE A N 1
ATOM 2847 C CA . PHE A 1 359 ? -19.25 12.703 -12.133 1 97.88 359 PHE A CA 1
ATOM 2848 C C . PHE A 1 359 ? -18.578 11.406 -11.68 1 97.88 359 PHE A C 1
ATOM 2850 O O . PHE A 1 359 ? -17.844 10.781 -12.453 1 97.88 359 PHE A O 1
ATOM 2857 N N . SER A 1 360 ? -18.797 10.992 -10.43 1 97.69 360 SER A N 1
ATOM 2858 C CA . SER A 1 360 ? -18.297 9.695 -9.992 1 97.69 360 SER A CA 1
ATOM 2859 C C . SER A 1 360 ? -18.938 8.562 -10.781 1 97.69 360 SER A C 1
ATOM 2861 O O . SER A 1 360 ? -18.266 7.574 -11.117 1 97.69 360 SER A O 1
ATOM 2863 N N . ILE A 1 361 ? -20.219 8.695 -11.039 1 97.81 361 ILE A N 1
ATOM 2864 C CA . ILE A 1 361 ? -20.922 7.723 -11.867 1 97.81 361 ILE A CA 1
ATOM 2865 C C . ILE A 1 361 ? -20.312 7.719 -13.273 1 97.81 361 ILE A C 1
ATOM 2867 O O . ILE A 1 361 ? -20.078 6.656 -13.852 1 97.81 361 ILE A O 1
ATOM 2871 N N . CYS A 1 362 ? -20.016 8.914 -13.789 1 98.12 362 CYS A N 1
ATOM 2872 C CA . CYS A 1 362 ? -19.391 9.016 -15.102 1 98.12 362 CYS A CA 1
ATOM 2873 C C . CYS A 1 362 ? -18.062 8.281 -15.125 1 98.12 362 CYS A C 1
ATOM 2875 O O . CYS A 1 362 ? -17.734 7.59 -16.094 1 98.12 362 CYS A O 1
ATOM 2877 N N . ILE A 1 363 ? -17.297 8.406 -14.086 1 98.31 363 ILE A N 1
ATOM 2878 C CA . ILE A 1 363 ? -16 7.73 -14.016 1 98.31 363 ILE A CA 1
ATOM 2879 C C . ILE A 1 363 ? -16.203 6.219 -14.039 1 98.31 363 ILE A C 1
ATOM 2881 O O . ILE A 1 363 ? -15.5 5.5 -14.75 1 98.31 363 ILE A O 1
ATOM 2885 N N . MET A 1 364 ? -17.203 5.746 -13.312 1 97.75 364 MET A N 1
ATOM 2886 C CA . MET A 1 364 ? -17.469 4.309 -13.25 1 97.75 364 MET A CA 1
ATOM 2887 C C . MET A 1 364 ? -17.922 3.781 -14.602 1 97.75 364 MET A C 1
ATOM 2889 O O . MET A 1 364 ? -17.641 2.639 -14.961 1 97.75 364 MET A O 1
ATOM 2893 N N . VAL A 1 365 ? -18.609 4.594 -15.328 1 97.75 365 VAL A N 1
ATOM 2894 C CA . VAL A 1 365 ? -19.125 4.211 -16.641 1 97.75 365 VAL A CA 1
ATOM 2895 C C . VAL A 1 365 ? -17.969 4.137 -17.641 1 97.75 365 VAL A C 1
ATOM 2897 O O . VAL A 1 365 ? -17.969 3.281 -18.531 1 97.75 365 VAL A O 1
ATOM 2900 N N . VAL A 1 366 ? -16.969 4.918 -17.5 1 97.75 366 VAL A N 1
ATOM 2901 C CA . VAL A 1 366 ? -15.852 5 -18.422 1 97.75 366 VAL A CA 1
ATOM 2902 C C . VAL A 1 366 ? -14.766 4.004 -18.031 1 97.75 366 VAL A C 1
ATOM 2904 O O . VAL A 1 366 ? -13.984 3.547 -18.859 1 97.75 366 VAL A O 1
ATOM 2907 N N . LEU A 1 367 ? -14.719 3.574 -16.812 1 97.38 367 LEU A N 1
ATOM 2908 C CA . LEU A 1 367 ? -13.641 2.791 -16.219 1 97.38 367 LEU A CA 1
ATOM 2909 C C . LEU A 1 367 ? -13.398 1.51 -17.016 1 97.38 367 LEU A C 1
ATOM 2911 O O . LEU A 1 367 ? -12.25 1.098 -17.203 1 97.38 367 LEU A O 1
ATOM 2915 N N . PRO A 1 368 ? -14.453 0.821 -17.562 1 96.19 368 PRO A N 1
ATOM 2916 C CA . PRO A 1 368 ? -14.25 -0.435 -18.281 1 96.19 368 PRO A CA 1
ATOM 2917 C C . PRO A 1 368 ? -13.367 -0.268 -19.516 1 96.19 368 PRO A C 1
ATOM 2919 O O . PRO A 1 368 ? -12.781 -1.238 -20 1 96.19 368 PRO A O 1
ATOM 2922 N N . LEU A 1 369 ? -13.195 0.94 -20.016 1 95.62 369 LEU A N 1
ATOM 2923 C CA . LEU A 1 369 ? -12.398 1.199 -21.219 1 95.62 369 LEU A CA 1
ATOM 2924 C C . LEU A 1 369 ? -10.914 1.275 -20.875 1 95.62 369 LEU A C 1
ATOM 2926 O O . LEU A 1 369 ? -10.062 1.221 -21.766 1 95.62 369 LEU A O 1
ATOM 2930 N N . LEU A 1 370 ? -10.586 1.282 -19.625 1 94.12 370 LEU A N 1
ATOM 2931 C CA . LEU A 1 370 ? -9.227 1.639 -19.234 1 94.12 370 LEU A CA 1
ATOM 2932 C C . LEU A 1 370 ? -8.445 0.404 -18.797 1 94.12 370 LEU A C 1
ATOM 2934 O O . LEU A 1 370 ? -7.309 0.515 -18.344 1 94.12 370 LEU A O 1
ATOM 2938 N N . GLY A 1 371 ? -9 -0.733 -18.969 1 92 371 GLY A N 1
ATOM 2939 C CA . GLY A 1 371 ? -8.258 -1.899 -18.516 1 92 371 GLY A CA 1
ATOM 2940 C C . GLY A 1 371 ? -8.75 -3.195 -19.125 1 92 371 GLY A C 1
ATOM 2941 O O . GLY A 1 371 ? -9.602 -3.182 -20.016 1 92 371 GLY A O 1
ATOM 2942 N N . ARG A 1 372 ? -8.031 -4.277 -18.75 1 92.19 372 ARG A N 1
ATOM 2943 C CA . ARG A 1 372 ? -8.352 -5.645 -19.156 1 92.19 372 ARG A CA 1
ATOM 2944 C C . ARG A 1 372 ? -7.77 -6.656 -18.172 1 92.19 372 ARG A C 1
ATOM 2946 O O . ARG A 1 372 ? -6.895 -6.32 -17.375 1 92.19 372 ARG A O 1
ATOM 2953 N N . GLY A 1 373 ? -8.312 -7.84 -18.188 1 93 373 GLY A N 1
ATOM 2954 C CA . GLY A 1 373 ? -7.875 -8.898 -17.297 1 93 373 GLY A CA 1
ATOM 2955 C C . GLY A 1 373 ? -8.914 -9.984 -17.109 1 93 373 GLY A C 1
ATOM 2956 O O . GLY A 1 373 ? -10.055 -9.844 -17.562 1 93 373 GLY A O 1
ATOM 2957 N N . PRO A 1 374 ? -8.461 -11.023 -16.5 1 94.19 374 PRO A N 1
ATOM 2958 C CA . PRO A 1 374 ? -9.375 -12.148 -16.312 1 94.19 374 PRO A CA 1
ATOM 2959 C C . PRO A 1 374 ? -10.602 -11.789 -15.484 1 94.19 374 PRO A C 1
ATOM 2961 O O . PRO A 1 374 ? -11.688 -12.336 -15.703 1 94.19 374 PRO A O 1
ATOM 2964 N N . LEU A 1 375 ? -10.492 -10.836 -14.562 1 94.69 375 LEU A N 1
ATOM 2965 C CA . LEU A 1 375 ? -11.594 -10.484 -13.672 1 94.69 375 LEU A CA 1
ATOM 2966 C C . LEU A 1 375 ? -12.227 -9.156 -14.078 1 94.69 375 LEU A C 1
ATOM 2968 O O . LEU A 1 375 ? -13.156 -8.68 -13.43 1 94.69 375 LEU A O 1
ATOM 2972 N N . TRP A 1 376 ? -11.773 -8.578 -15.117 1 95.06 376 TRP A N 1
ATOM 2973 C CA . TRP A 1 376 ? -12.164 -7.227 -15.5 1 95.06 376 TRP A CA 1
ATOM 2974 C C . TRP A 1 376 ? -13.648 -7.164 -15.836 1 95.06 376 TRP A C 1
ATOM 2976 O O . TRP A 1 376 ? -14.359 -6.27 -15.375 1 95.06 376 TRP A O 1
ATOM 2986 N N . LYS A 1 377 ? -14.133 -8.133 -16.562 1 93.12 377 LYS A N 1
ATOM 2987 C CA . LYS A 1 377 ? -15.539 -8.156 -16.969 1 93.12 377 LYS A CA 1
ATOM 2988 C C . LYS A 1 377 ? -16.453 -8.367 -15.766 1 93.12 377 LYS A C 1
ATOM 2990 O O . LYS A 1 377 ? -17.422 -7.629 -15.586 1 93.12 377 LYS A O 1
ATOM 2995 N N . LYS A 1 378 ? -16.047 -9.258 -14.938 1 90.75 378 LYS A N 1
ATOM 2996 C CA . LYS A 1 378 ? -16.875 -9.617 -13.789 1 90.75 378 LYS A CA 1
ATOM 2997 C C . LYS A 1 378 ? -16.875 -8.508 -12.742 1 90.75 378 LYS A C 1
ATOM 2999 O O . LYS A 1 378 ? -17.875 -8.312 -12.039 1 90.75 378 LYS A O 1
ATOM 3004 N N . MET A 1 379 ? -15.867 -7.77 -12.672 1 93.38 379 MET A N 1
ATOM 3005 C CA . MET A 1 379 ? -15.758 -6.836 -11.555 1 93.38 379 MET A CA 1
ATOM 3006 C C . MET A 1 379 ? -15.984 -5.402 -12.023 1 93.38 379 MET A C 1
ATOM 3008 O O . MET A 1 379 ? -16.797 -4.68 -11.453 1 93.38 379 MET A O 1
ATOM 3012 N N . VAL A 1 380 ? -15.328 -4.969 -13.078 1 95.62 380 VAL A N 1
ATOM 3013 C CA . VAL A 1 380 ? -15.352 -3.564 -13.477 1 95.62 380 VAL A CA 1
ATOM 3014 C C . VAL A 1 380 ? -16.453 -3.334 -14.508 1 95.62 380 VAL A C 1
ATOM 3016 O O . VAL A 1 380 ? -17.281 -2.436 -14.344 1 95.62 380 VAL A O 1
ATOM 3019 N N . GLU A 1 381 ? -16.5 -4.164 -15.547 1 94.62 381 GLU A N 1
ATOM 3020 C CA . GLU A 1 381 ? -17.516 -3.971 -16.578 1 94.62 381 GLU A CA 1
ATOM 3021 C C . GLU A 1 381 ? -18.922 -4.168 -16.016 1 94.62 381 GLU A C 1
ATOM 3023 O O . GLU A 1 381 ? -19.844 -3.432 -16.375 1 94.62 381 GLU A O 1
ATOM 3028 N N . TYR A 1 382 ? -19.016 -5.156 -15.195 1 93.88 382 TYR A N 1
ATOM 3029 C CA . TYR A 1 382 ? -20.297 -5.41 -14.547 1 93.88 382 TYR A CA 1
ATOM 3030 C C . TYR A 1 382 ? -20.766 -4.191 -13.766 1 93.88 382 TYR A C 1
ATOM 3032 O O . TYR A 1 382 ? -21.922 -3.775 -13.891 1 93.88 382 TYR A O 1
ATOM 3040 N N . GLN A 1 383 ? -19.953 -3.557 -12.984 1 94.94 383 GLN A N 1
ATOM 3041 C CA . GLN A 1 383 ? -20.297 -2.369 -12.211 1 94.94 383 GLN A CA 1
ATOM 3042 C C . GLN A 1 383 ? -20.578 -1.178 -13.125 1 94.94 383 GLN A C 1
ATOM 3044 O O . GLN A 1 383 ? -21.469 -0.375 -12.844 1 94.94 383 GLN A O 1
ATOM 3049 N N . GLY A 1 384 ? -19.766 -1.069 -14.203 1 95.88 384 GLY A N 1
ATOM 3050 C CA . GLY A 1 384 ? -20 -0.009 -15.172 1 95.88 384 GLY A CA 1
ATOM 3051 C C . GLY A 1 384 ? -21.375 -0.087 -15.812 1 95.88 384 GLY A C 1
ATOM 3052 O O . GLY A 1 384 ? -22.062 0.929 -15.953 1 95.88 384 GLY A O 1
ATOM 3053 N N . LEU A 1 385 ? -21.812 -1.271 -16.125 1 95.25 385 LEU A N 1
ATOM 3054 C CA . LEU A 1 385 ? -23.109 -1.481 -16.75 1 95.25 385 LEU A CA 1
ATOM 3055 C C . LEU A 1 385 ? -24.234 -1.208 -15.766 1 95.25 385 LEU A C 1
ATOM 3057 O O . LEU A 1 385 ? -25.281 -0.661 -16.141 1 95.25 385 LEU A O 1
ATOM 3061 N N . LYS A 1 386 ? -24.016 -1.597 -14.508 1 95 386 LYS A N 1
ATOM 3062 C CA . LYS A 1 386 ? -24.984 -1.301 -13.461 1 95 386 LYS A CA 1
ATOM 3063 C C . LYS A 1 386 ? -25.219 0.203 -13.328 1 95 386 LYS A C 1
ATOM 3065 O O . LYS A 1 386 ? -26.359 0.659 -13.266 1 95 386 LYS A O 1
ATOM 3070 N N . CYS A 1 387 ? -24.172 0.938 -13.32 1 96.5 387 CYS A N 1
ATOM 3071 C CA . CYS A 1 387 ? -24.266 2.383 -13.148 1 96.5 387 CYS A CA 1
ATOM 3072 C C . CYS A 1 387 ? -24.875 3.037 -14.383 1 96.5 387 CYS A C 1
ATOM 3074 O O . CYS A 1 387 ? -25.609 4.027 -14.266 1 96.5 387 CYS A O 1
ATOM 3076 N N . GLU A 1 388 ? -24.609 2.492 -15.516 1 95.5 388 GLU A N 1
ATOM 3077 C CA . GLU A 1 388 ? -25.172 3.023 -16.75 1 95.5 388 GLU A CA 1
ATOM 3078 C C . GLU A 1 388 ? -26.688 2.805 -16.797 1 95.5 388 GLU A C 1
ATOM 3080 O O . GLU A 1 388 ? -27.422 3.646 -17.312 1 95.5 388 GLU A O 1
ATOM 3085 N N . SER A 1 389 ? -27.125 1.754 -16.203 1 94.19 389 SER A N 1
ATOM 3086 C CA . SER A 1 389 ? -28.547 1.419 -16.25 1 94.19 389 SER A CA 1
ATOM 3087 C C . SER A 1 389 ? -29.312 2.121 -15.133 1 94.19 389 SER A C 1
ATOM 3089 O O . SER A 1 389 ? -30.484 2.453 -15.297 1 94.19 389 SER A O 1
ATOM 3091 N N . SER A 1 390 ? -28.688 2.334 -13.992 1 95.81 390 SER A N 1
ATOM 3092 C CA . SER A 1 390 ? -29.422 2.852 -12.844 1 95.81 390 SER A CA 1
ATOM 3093 C C . SER A 1 390 ? -28.922 4.242 -12.453 1 95.81 390 SER A C 1
ATOM 3095 O O . SER A 1 390 ? -29.125 4.68 -11.32 1 95.81 390 SER A O 1
ATOM 3097 N N . TRP A 1 391 ? -28.266 4.949 -13.344 1 95.25 391 TRP A N 1
ATOM 3098 C CA . TRP A 1 391 ? -27.656 6.242 -13.023 1 95.25 391 TRP A CA 1
ATOM 3099 C C . TRP A 1 391 ? -28.719 7.25 -12.617 1 95.25 391 TRP A C 1
ATOM 3101 O O . TRP A 1 391 ? -28.531 8.023 -11.672 1 95.25 391 TRP A O 1
ATOM 3111 N N . TRP A 1 392 ? -29.906 7.289 -13.297 1 95.31 392 TRP A N 1
ATOM 3112 C CA . TRP A 1 392 ? -30.938 8.297 -13.039 1 95.31 392 TRP A CA 1
ATOM 3113 C C . TRP A 1 392 ? -31.609 8.047 -11.703 1 95.31 392 TRP A C 1
ATOM 3115 O O . TRP A 1 392 ? -31.938 8.992 -10.977 1 95.31 392 TRP A O 1
ATOM 3125 N N . GLN A 1 393 ? -31.797 6.789 -11.297 1 97 393 GLN A N 1
ATOM 3126 C CA . GLN A 1 393 ? -32.375 6.477 -9.984 1 97 393 GLN A CA 1
ATOM 3127 C C . GLN A 1 393 ? -31.406 6.875 -8.859 1 97 393 GLN A C 1
ATOM 3129 O O . GLN A 1 393 ? -31.859 7.297 -7.793 1 97 393 GLN A O 1
ATOM 3134 N N . THR A 1 394 ? -30.172 6.695 -9.148 1 96.94 394 THR A N 1
ATOM 3135 C CA . THR A 1 394 ? -29.156 7.047 -8.156 1 96.94 394 THR A CA 1
ATOM 3136 C C . THR A 1 394 ? -29.094 8.562 -7.965 1 96.94 394 THR A C 1
ATOM 3138 O O . THR A 1 394 ? -28.984 9.039 -6.836 1 96.94 394 THR A O 1
ATOM 3141 N N . LEU A 1 395 ? -29.234 9.352 -9.023 1 96.75 395 LEU A N 1
ATOM 3142 C CA . LEU A 1 395 ? -29.141 10.805 -8.945 1 96.75 395 LEU A CA 1
ATOM 3143 C C . LEU A 1 395 ? -30.438 11.398 -8.383 1 96.75 395 LEU A C 1
ATOM 3145 O O . LEU A 1 395 ? -30.438 12.523 -7.879 1 96.75 395 LEU A O 1
ATOM 3149 N N . LEU A 1 396 ? -31.484 10.648 -8.477 1 96.44 396 LEU A N 1
ATOM 3150 C CA . LEU A 1 396 ? -32.75 11.094 -7.891 1 96.44 396 LEU A CA 1
ATOM 3151 C C . LEU A 1 396 ? -32.844 10.633 -6.441 1 96.44 396 LEU A C 1
ATOM 3153 O O . LEU A 1 396 ? -33.812 10.977 -5.75 1 96.44 396 LEU A O 1
ATOM 3157 N N . PHE A 1 397 ? -31.922 9.875 -5.973 1 97.12 397 PHE A N 1
ATOM 3158 C CA . PHE A 1 397 ? -31.797 9.422 -4.59 1 97.12 397 PHE A CA 1
ATOM 3159 C C . PHE A 1 397 ? -33 8.555 -4.203 1 97.12 397 PHE A C 1
ATOM 3161 O O . PHE A 1 397 ? -33.562 8.719 -3.123 1 97.12 397 PHE A O 1
ATOM 3168 N N . ILE A 1 398 ? -33.375 7.578 -5.113 1 96.56 398 ILE A N 1
ATOM 3169 C CA . ILE A 1 398 ? -34.469 6.629 -4.836 1 96.56 398 ILE A CA 1
ATOM 3170 C C . ILE A 1 398 ? -33.969 5.211 -5.137 1 96.56 398 ILE A C 1
ATOM 3172 O O . ILE A 1 398 ? -34.75 4.254 -5.055 1 96.56 398 ILE A O 1
ATOM 3176 N N . ALA A 1 399 ? -32.719 5.051 -5.441 1 95.62 399 ALA A N 1
ATOM 3177 C CA . ALA A 1 399 ? -32.156 3.777 -5.91 1 95.62 399 ALA A CA 1
ATOM 3178 C C . ALA A 1 399 ? -32.25 2.709 -4.824 1 95.62 399 ALA A C 1
ATOM 3180 O O . ALA A 1 399 ? -32.406 1.522 -5.121 1 95.62 399 ALA A O 1
ATOM 3181 N N . ASN A 1 400 ? -32.188 3.062 -3.516 1 95.19 400 ASN A N 1
ATOM 3182 C CA . ASN A 1 400 ? -32.219 2.084 -2.434 1 95.19 400 ASN A CA 1
ATOM 3183 C C . ASN A 1 400 ? -33.594 1.442 -2.311 1 95.19 400 ASN A C 1
ATOM 3185 O O . ASN A 1 400 ? -33.75 0.395 -1.679 1 95.19 400 ASN A O 1
ATOM 3189 N N . TRP A 1 401 ? -34.625 2.064 -2.939 1 95.56 401 TRP A N 1
ATOM 3190 C CA . TRP A 1 401 ? -35.969 1.51 -2.949 1 95.56 401 TRP A CA 1
ATOM 3191 C C . TRP A 1 401 ? -36.312 0.918 -4.312 1 95.56 401 TRP A C 1
ATOM 3193 O O . TRP A 1 401 ? -37.031 -0.076 -4.402 1 95.56 401 TRP A O 1
ATOM 3203 N N . SER A 1 402 ? -35.75 1.44 -5.316 1 93.88 402 SER A N 1
ATOM 3204 C CA . SER A 1 402 ? -36.188 1.133 -6.668 1 93.88 402 SER A CA 1
ATOM 3205 C C . SER A 1 402 ? -35.344 0.034 -7.297 1 93.88 402 SER A C 1
ATOM 3207 O O . SER A 1 402 ? -35.75 -0.601 -8.266 1 93.88 402 SER A O 1
ATOM 3209 N N . THR A 1 403 ? -34.188 -0.182 -6.824 1 91.81 403 THR A N 1
ATOM 3210 C CA . THR A 1 403 ? -33.312 -1.178 -7.41 1 91.81 403 THR A CA 1
ATOM 3211 C C . THR A 1 403 ? -33.125 -2.369 -6.473 1 91.81 403 THR A C 1
ATOM 3213 O O . THR A 1 403 ? -33.562 -2.316 -5.312 1 91.81 403 THR A O 1
ATOM 3216 N N . SER A 1 404 ? -32.625 -3.396 -7.078 1 92.12 404 SER A N 1
ATOM 3217 C CA . SER A 1 404 ? -32.25 -4.57 -6.293 1 92.12 404 SER A CA 1
ATOM 3218 C C . SER A 1 404 ? -30.781 -4.508 -5.867 1 92.12 404 SER A C 1
ATOM 3220 O O . SER A 1 404 ? -30.062 -3.59 -6.258 1 92.12 404 SER A O 1
ATOM 3222 N N . TYR A 1 405 ? -30.469 -5.414 -5.016 1 89.75 405 TYR A N 1
ATOM 3223 C CA . TYR A 1 405 ? -29.078 -5.496 -4.559 1 89.75 405 TYR A CA 1
ATOM 3224 C C . TYR A 1 405 ? -28.125 -5.598 -5.738 1 89.75 405 TYR A C 1
ATOM 3226 O O . TYR A 1 405 ? -27.047 -5 -5.723 1 89.75 405 TYR A O 1
ATOM 3234 N N . GLU A 1 406 ? -28.484 -6.281 -6.805 1 89.94 406 GLU A N 1
ATOM 3235 C CA . GLU A 1 406 ? -27.609 -6.59 -7.938 1 89.94 406 GLU A CA 1
ATOM 3236 C C . GLU A 1 406 ? -27.609 -5.453 -8.953 1 89.94 406 GLU A C 1
ATOM 3238 O O . GLU A 1 406 ? -26.734 -5.391 -9.82 1 89.94 406 GLU A O 1
ATOM 3243 N N . THR A 1 407 ? -28.531 -4.5 -8.789 1 92.69 407 THR A N 1
ATOM 3244 C CA . THR A 1 407 ? -28.641 -3.49 -9.836 1 92.69 407 THR A CA 1
ATOM 3245 C C . THR A 1 407 ? -28.281 -2.111 -9.297 1 92.69 407 THR A C 1
ATOM 3247 O O . THR A 1 407 ? -28.219 -1.139 -10.055 1 92.69 407 THR A O 1
ATOM 3250 N N . LEU A 1 408 ? -28.031 -2.066 -8.062 1 93.69 408 LEU A N 1
ATOM 3251 C CA . LEU A 1 408 ? -27.641 -0.799 -7.453 1 93.69 408 LEU A CA 1
ATOM 3252 C C . LEU A 1 408 ? -26.266 -0.355 -7.957 1 93.69 408 LEU A C 1
ATOM 3254 O O . LEU A 1 408 ? -25.312 -1.139 -7.953 1 93.69 408 LEU A O 1
ATOM 3258 N N . CYS A 1 409 ? -26.219 0.911 -8.469 1 93.38 409 CYS A N 1
ATOM 3259 C CA . CYS A 1 409 ? -24.953 1.468 -8.914 1 93.38 409 CYS A CA 1
ATOM 3260 C C . CYS A 1 409 ? -24 1.69 -7.738 1 93.38 409 CYS A C 1
ATOM 3262 O O . CYS A 1 409 ? -24.281 2.516 -6.867 1 93.38 409 CYS A O 1
ATOM 3264 N N . LEU A 1 410 ? -22.875 1.072 -7.793 1 91.5 410 LEU A N 1
ATOM 3265 C CA . LEU A 1 410 ? -21.938 1.143 -6.676 1 91.5 410 LEU A CA 1
ATOM 3266 C C . LEU A 1 410 ? -22.656 0.91 -5.348 1 91.5 410 LEU A C 1
ATOM 3268 O O . LEU A 1 410 ? -23.328 1.808 -4.836 1 91.5 410 LEU A O 1
ATOM 3272 N N . GLU A 1 411 ? -22.484 -0.088 -4.746 1 90.75 411 GLU A N 1
ATOM 3273 C CA . GLU A 1 411 ? -23.203 -0.495 -3.539 1 90.75 411 GLU A CA 1
ATOM 3274 C C . GLU A 1 411 ? -23.031 0.531 -2.424 1 90.75 411 GLU A C 1
ATOM 3276 O O . GLU A 1 411 ? -23.891 0.648 -1.546 1 90.75 411 GLU A O 1
ATOM 3281 N N . THR A 1 412 ? -22.016 1.32 -2.457 1 93.19 412 THR A N 1
ATOM 3282 C CA . THR A 1 412 ? -21.766 2.281 -1.391 1 93.19 412 THR A CA 1
ATOM 3283 C C . THR A 1 412 ? -22.688 3.488 -1.52 1 93.19 412 THR A C 1
ATOM 3285 O O . THR A 1 412 ? -22.859 4.25 -0.564 1 93.19 412 THR A O 1
ATOM 3288 N N . THR A 1 413 ? -23.391 3.67 -2.635 1 96.06 413 THR A N 1
ATOM 3289 C CA . THR A 1 413 ? -24.219 4.855 -2.861 1 96.06 413 THR A CA 1
ATOM 3290 C C . THR A 1 413 ? -25.516 4.781 -2.057 1 96.06 413 THR A C 1
ATOM 3292 O O . THR A 1 413 ? -26.234 5.773 -1.934 1 96.06 413 THR A O 1
ATOM 3295 N N . TRP A 1 414 ? -25.812 3.639 -1.438 1 96.31 414 TRP A N 1
ATOM 3296 C CA . TRP A 1 414 ? -27 3.535 -0.579 1 96.31 414 TRP A CA 1
ATOM 3297 C C . TRP A 1 414 ? -26.969 4.594 0.518 1 96.31 414 TRP A C 1
ATOM 3299 O O . TRP A 1 414 ? -28 5.125 0.906 1 96.31 414 TRP A O 1
ATOM 3309 N N . TYR A 1 415 ? -25.781 4.883 1.034 1 97.12 415 TYR A N 1
ATOM 3310 C CA . TYR A 1 415 ? -25.625 5.832 2.131 1 97.12 415 TYR A CA 1
ATOM 3311 C C . TYR A 1 415 ? -26.156 7.207 1.749 1 97.12 415 TYR A C 1
ATOM 3313 O O . TYR A 1 415 ? -26.875 7.84 2.529 1 97.12 415 TYR A O 1
ATOM 3321 N N . LEU A 1 416 ? -25.828 7.672 0.54 1 97.25 416 LEU A N 1
ATOM 3322 C CA . LEU A 1 416 ? -26.25 8.992 0.102 1 97.25 416 LEU A CA 1
ATOM 3323 C C . LEU A 1 416 ? -27.766 9.039 -0.091 1 97.25 416 LEU A C 1
ATOM 3325 O O . LEU A 1 416 ? -28.391 10.078 0.152 1 97.25 416 LEU A O 1
ATOM 3329 N N . GLN A 1 417 ? -28.297 7.93 -0.577 1 97.25 417 GLN A N 1
ATOM 3330 C CA . GLN A 1 417 ? -29.75 7.852 -0.711 1 97.25 417 GLN A CA 1
ATOM 3331 C C . GLN A 1 417 ? -30.438 7.992 0.646 1 97.25 417 GLN A C 1
ATOM 3333 O O . GLN A 1 417 ? -31.344 8.812 0.808 1 97.25 417 GLN A O 1
ATOM 3338 N N . CYS A 1 418 ? -29.922 7.301 1.609 1 97.44 418 CYS A N 1
ATOM 3339 C CA . CYS A 1 418 ? -30.484 7.355 2.959 1 97.44 418 CYS A CA 1
ATOM 3340 C C . CYS A 1 418 ? -30.266 8.727 3.582 1 97.44 418 CYS A C 1
ATOM 3342 O O . CYS A 1 418 ? -31.141 9.25 4.262 1 97.44 418 CYS A O 1
ATOM 3344 N N . ASP A 1 419 ? -29.109 9.25 3.367 1 97 419 ASP A N 1
ATOM 3345 C CA . ASP A 1 419 ? -28.766 10.547 3.951 1 97 419 ASP A CA 1
ATOM 3346 C C . ASP A 1 419 ? -29.734 11.633 3.488 1 97 419 ASP A C 1
ATOM 3348 O O . ASP A 1 419 ? -30.234 12.422 4.297 1 97 419 ASP A O 1
ATOM 3352 N N . LEU A 1 420 ? -30.016 11.688 2.176 1 97.5 420 LEU A N 1
ATOM 3353 C CA . LEU A 1 420 ? -30.922 12.703 1.654 1 97.5 420 LEU A CA 1
ATOM 3354 C C . LEU A 1 420 ? -32.344 12.469 2.146 1 97.5 420 LEU A C 1
ATOM 3356 O O . LEU A 1 420 ? -33.062 13.422 2.438 1 97.5 420 LEU A O 1
ATOM 3360 N N . GLN A 1 421 ? -32.75 11.266 2.207 1 97.81 421 GLN A N 1
ATOM 3361 C CA . GLN A 1 421 ? -34.094 10.945 2.686 1 97.81 421 GLN A CA 1
ATOM 3362 C C . GLN A 1 421 ? -34.281 11.32 4.156 1 97.81 421 GLN A C 1
ATOM 3364 O O . GLN A 1 421 ? -35.281 11.883 4.551 1 97.81 421 GLN A O 1
ATOM 3369 N N . LEU A 1 422 ? -33.281 11.039 4.941 1 98.19 422 LEU A N 1
ATOM 3370 C CA . LEU A 1 422 ? -33.312 11.438 6.348 1 98.19 422 LEU A CA 1
ATOM 3371 C C . LEU A 1 422 ? -33.188 12.953 6.488 1 98.19 422 LEU A C 1
ATOM 3373 O O . LEU A 1 422 ? -33.812 13.539 7.379 1 98.19 422 LEU A O 1
ATOM 3377 N N . TYR A 1 423 ? -32.406 13.539 5.629 1 97.62 423 TYR A N 1
ATOM 3378 C CA . TYR A 1 423 ? -32.281 14.992 5.578 1 97.62 423 TYR A CA 1
ATOM 3379 C C . TYR A 1 423 ? -33.656 15.633 5.332 1 97.62 423 TYR A C 1
ATOM 3381 O O . TYR A 1 423 ? -34 16.641 5.957 1 97.62 423 TYR A O 1
ATOM 3389 N N . ALA A 1 424 ? -34.406 15.039 4.461 1 97.19 424 ALA A N 1
ATOM 3390 C CA . ALA A 1 424 ? -35.75 15.516 4.172 1 97.19 424 ALA A CA 1
ATOM 3391 C C . ALA A 1 424 ? -36.688 15.312 5.367 1 97.19 424 ALA A C 1
ATOM 3393 O O . ALA A 1 424 ? -37.469 16.203 5.715 1 97.19 424 ALA A O 1
ATOM 3394 N N . THR A 1 425 ? -36.562 14.219 6 1 97.31 425 THR A N 1
ATOM 3395 C CA . THR A 1 425 ? -37.375 13.906 7.16 1 97.31 425 THR A CA 1
ATOM 3396 C C . THR A 1 425 ? -37.031 14.82 8.336 1 97.31 425 THR A C 1
ATOM 3398 O O . THR A 1 425 ? -37.906 15.164 9.133 1 97.31 425 THR A O 1
ATOM 3401 N N . ALA A 1 426 ? -35.844 15.211 8.406 1 97.44 426 ALA A N 1
ATOM 3402 C CA . ALA A 1 426 ? -35.375 16.047 9.5 1 97.44 426 ALA A CA 1
ATOM 3403 C C . ALA A 1 426 ? -36.062 17.422 9.484 1 97.44 426 ALA A C 1
ATOM 3405 O O . ALA A 1 426 ? -36.062 18.109 10.508 1 97.44 426 ALA A O 1
ATOM 3406 N N . LEU A 1 427 ? -36.594 17.812 8.336 1 95.94 427 LEU A N 1
ATOM 3407 C CA . LEU A 1 427 ? -37.312 19.078 8.227 1 95.94 427 LEU A CA 1
ATOM 3408 C C . LEU A 1 427 ? -38.469 19.141 9.203 1 95.94 427 LEU A C 1
ATOM 3410 O O . LEU A 1 427 ? -38.781 20.203 9.734 1 95.94 427 LEU A O 1
ATOM 3414 N N . LEU A 1 428 ? -39.062 18 9.477 1 96.88 428 LEU A N 1
ATOM 3415 C CA . LEU A 1 428 ? -40.188 17.906 10.398 1 96.88 428 LEU A CA 1
ATOM 3416 C C . LEU A 1 428 ? -39.75 18.281 11.82 1 96.88 428 LEU A C 1
ATOM 3418 O O . LEU A 1 428 ? -40.531 18.812 12.594 1 96.88 428 LEU A O 1
ATOM 3422 N N . VAL A 1 429 ? -38.531 18.016 12.148 1 97.94 429 VAL A N 1
ATOM 3423 C CA . VAL A 1 429 ? -38 18.281 13.484 1 97.94 429 VAL A CA 1
ATOM 3424 C C . VAL A 1 429 ? -37.406 19.688 13.539 1 97.94 429 VAL A C 1
ATOM 3426 O O . VAL A 1 429 ? -37.625 20.422 14.508 1 97.94 429 VAL A O 1
ATOM 3429 N N . ILE A 1 430 ? -36.75 20.141 12.516 1 96.94 430 ILE A N 1
ATOM 3430 C CA . ILE A 1 430 ? -35.969 21.391 12.492 1 96.94 430 ILE A CA 1
ATOM 3431 C C . ILE A 1 430 ? -36.938 22.578 12.469 1 96.94 430 ILE A C 1
ATOM 3433 O O . ILE A 1 430 ? -36.656 23.609 13.102 1 96.94 430 ILE A O 1
ATOM 3437 N N . LEU A 1 431 ? -38.031 22.484 11.758 1 95.25 431 LEU A N 1
ATOM 3438 C CA . LEU A 1 431 ? -38.969 23.609 11.57 1 95.25 431 LEU A CA 1
ATOM 3439 C C . LEU A 1 431 ? -39.5 24.094 12.914 1 95.25 431 LEU A C 1
ATOM 3441 O O . LEU A 1 431 ? -39.438 25.281 13.219 1 95.25 431 LEU A O 1
ATOM 3445 N N . PRO A 1 432 ? -39.938 23.188 13.734 1 95.19 432 PRO A N 1
ATOM 3446 C CA . PRO A 1 432 ? -40.438 23.672 15.023 1 95.19 432 PRO A CA 1
ATOM 3447 C C . PRO A 1 432 ? -39.344 23.828 16.062 1 95.19 432 PRO A C 1
ATOM 3449 O O . PRO A 1 432 ? -39.594 24.375 17.141 1 95.19 432 PRO A O 1
ATOM 3452 N N . MET A 1 433 ? -38.156 23.453 15.859 1 95 433 MET A N 1
ATOM 3453 C CA . MET A 1 433 ? -37.094 23.328 16.844 1 95 433 MET A CA 1
ATOM 3454 C C . MET A 1 433 ? -36.719 24.688 17.406 1 95 433 MET A C 1
ATOM 3456 O O . MET A 1 433 ? -36.406 24.812 18.594 1 95 433 MET A O 1
ATOM 3460 N N . TYR A 1 434 ? -36.781 25.719 16.578 1 93.19 434 TYR A N 1
ATOM 3461 C CA . TYR A 1 434 ? -36.344 27.047 17 1 93.19 434 TYR A CA 1
ATOM 3462 C C . TYR A 1 434 ? -37.406 27.703 17.875 1 93.19 434 TYR A C 1
ATOM 3464 O O . TYR A 1 434 ? -37.094 28.281 18.922 1 93.19 434 TYR A O 1
ATOM 3472 N N . ARG A 1 435 ? -38.688 27.688 17.594 1 93.69 435 ARG A N 1
ATOM 3473 C CA . ARG A 1 435 ? -39.75 28.391 18.297 1 93.69 435 ARG A CA 1
ATOM 3474 C C . ARG A 1 435 ? -40.344 27.516 19.422 1 93.69 435 ARG A C 1
ATOM 3476 O O . ARG A 1 435 ? -40.656 28.031 20.484 1 93.69 435 ARG A O 1
ATOM 3483 N N . ARG A 1 436 ? -40.469 26.219 19.078 1 96.31 436 ARG A N 1
ATOM 3484 C CA . ARG A 1 436 ? -41.031 25.281 20.031 1 96.31 436 ARG A CA 1
ATOM 3485 C C . ARG A 1 436 ? -40.125 24.078 20.234 1 96.31 436 ARG A C 1
ATOM 3487 O O . ARG A 1 436 ? -40.438 22.969 19.781 1 96.31 436 ARG A O 1
ATOM 3494 N N . PRO A 1 437 ? -39.156 24.156 20.969 1 95.31 437 PRO A N 1
ATOM 3495 C CA . PRO A 1 437 ? -38.188 23.062 21.141 1 95.31 437 PRO A CA 1
ATOM 3496 C C . PRO A 1 437 ? -38.812 21.812 21.75 1 95.31 437 PRO A C 1
ATOM 3498 O O . PRO A 1 437 ? -38.375 20.703 21.438 1 95.31 437 PRO A O 1
ATOM 3501 N N . ALA A 1 438 ? -39.781 21.953 22.609 1 96.75 438 ALA A N 1
ATOM 3502 C CA . ALA A 1 438 ? -40.438 20.781 23.219 1 96.75 438 ALA A CA 1
ATOM 3503 C C . ALA A 1 438 ? -41.156 19.953 22.172 1 96.75 438 ALA A C 1
ATOM 3505 O O . ALA A 1 438 ? -41.125 18.719 22.219 1 96.75 438 ALA A O 1
ATOM 3506 N N . LEU A 1 439 ? -41.844 20.578 21.312 1 97.06 439 LEU A N 1
ATOM 3507 C CA . LEU A 1 439 ? -42.562 19.891 20.234 1 97.06 439 LEU A CA 1
ATOM 3508 C C . LEU A 1 439 ? -41.562 19.188 19.312 1 97.06 439 LEU A C 1
ATOM 3510 O O . LEU A 1 439 ? -41.781 18.047 18.891 1 97.06 439 LEU A O 1
ATOM 3514 N N . ALA A 1 440 ? -40.5 19.891 18.953 1 97.75 440 ALA A N 1
ATOM 3515 C CA . ALA A 1 440 ? -39.438 19.312 18.109 1 97.75 440 ALA A CA 1
ATOM 3516 C C . ALA A 1 440 ? -38.875 18.047 18.75 1 97.75 440 ALA A C 1
ATOM 3518 O O . ALA A 1 440 ? -38.625 17.047 18.047 1 97.75 440 ALA A O 1
ATOM 3519 N N . THR A 1 441 ? -38.625 18.109 20.031 1 97.19 441 THR A N 1
ATOM 3520 C CA . THR A 1 441 ? -38.062 16.969 20.75 1 97.19 441 THR A CA 1
ATOM 3521 C C . THR A 1 441 ? -39.062 15.805 20.75 1 97.19 441 THR A C 1
ATOM 3523 O O . THR A 1 441 ? -38.688 14.648 20.594 1 97.19 441 THR A O 1
ATOM 3526 N N . LEU A 1 442 ? -40.312 16.094 20.906 1 97.88 442 LEU A N 1
ATOM 3527 C CA . LEU A 1 442 ? -41.344 15.062 20.891 1 97.88 442 LEU A CA 1
ATOM 3528 C C . LEU A 1 442 ? -41.438 14.406 19.516 1 97.88 442 LEU A C 1
ATOM 3530 O O . LEU A 1 442 ? -41.594 13.18 19.422 1 97.88 442 LEU A O 1
ATOM 3534 N N . ILE A 1 443 ? -41.344 15.164 18.5 1 98.25 443 ILE A N 1
ATOM 3535 C CA . ILE A 1 443 ? -41.375 14.625 17.141 1 98.25 443 ILE A CA 1
ATOM 3536 C C . ILE A 1 443 ? -40.156 13.75 16.906 1 98.25 443 ILE A C 1
ATOM 3538 O O . ILE A 1 443 ? -40.25 12.664 16.328 1 98.25 443 ILE A O 1
ATOM 3542 N N . ASN A 1 444 ? -39 14.25 17.297 1 98.44 444 ASN A N 1
ATOM 3543 C CA . ASN A 1 444 ? -37.75 13.5 17.156 1 98.44 444 ASN A CA 1
ATOM 3544 C C . ASN A 1 444 ? -37.812 12.148 17.859 1 98.44 444 ASN A C 1
ATOM 3546 O O . ASN A 1 444 ? -37.438 11.125 17.297 1 98.44 444 ASN A O 1
ATOM 3550 N N . ILE A 1 445 ? -38.312 12.133 19.094 1 98.06 445 ILE A N 1
ATOM 3551 C CA . ILE A 1 445 ? -38.469 10.906 19.875 1 98.06 445 ILE A CA 1
ATOM 3552 C C . ILE A 1 445 ? -39.5 10.008 19.219 1 98.06 445 ILE A C 1
ATOM 3554 O O . ILE A 1 445 ? -39.344 8.781 19.172 1 98.06 445 ILE A O 1
ATOM 3558 N N . GLY A 1 446 ? -40.594 10.578 18.797 1 98.06 446 GLY A N 1
ATOM 3559 C CA . GLY A 1 446 ? -41.625 9.812 18.078 1 98.06 446 GLY A CA 1
ATOM 3560 C C . GLY A 1 446 ? -41.094 9.109 16.844 1 98.06 446 GLY A C 1
ATOM 3561 O O . GLY A 1 446 ? -41.344 7.934 16.625 1 98.06 446 GLY A O 1
ATOM 3562 N N . LEU A 1 447 ? -40.312 9.844 16.031 1 98.31 447 LEU A N 1
ATOM 3563 C CA . LEU A 1 447 ? -39.719 9.258 14.836 1 98.31 447 LEU A CA 1
ATOM 3564 C C . LEU A 1 447 ? -38.719 8.172 15.203 1 98.31 447 LEU A C 1
ATOM 3566 O O . LEU A 1 447 ? -38.594 7.172 14.484 1 98.31 447 LEU A O 1
ATOM 3570 N N . LEU A 1 448 ? -37.938 8.383 16.266 1 98.12 448 LEU A N 1
ATOM 3571 C CA . LEU A 1 448 ? -37 7.371 16.766 1 98.12 448 LEU A CA 1
ATOM 3572 C C . LEU A 1 448 ? -37.719 6.09 17.141 1 98.12 448 LEU A C 1
ATOM 3574 O O . LEU A 1 448 ? -37.312 4.992 16.781 1 98.12 448 LEU A O 1
ATOM 3578 N N . LEU A 1 449 ? -38.844 6.227 17.844 1 97.5 449 LEU A N 1
ATOM 3579 C CA . LEU A 1 449 ? -39.625 5.07 18.25 1 97.5 449 LEU A CA 1
ATOM 3580 C C . LEU A 1 449 ? -40.219 4.359 17.047 1 97.5 449 LEU A C 1
ATOM 3582 O O . LEU A 1 449 ? -40.281 3.127 17.016 1 97.5 449 LEU A O 1
ATOM 3586 N N . VAL A 1 450 ? -40.656 5.102 16.078 1 97.12 450 VAL A N 1
ATOM 3587 C CA . VAL A 1 450 ? -41.156 4.516 14.844 1 97.12 450 VAL A CA 1
ATOM 3588 C C . VAL A 1 450 ? -40.062 3.74 14.133 1 97.12 450 VAL A C 1
ATOM 3590 O O . VAL A 1 450 ? -40.281 2.641 13.625 1 97.12 450 VAL A O 1
ATOM 3593 N N . SER A 1 451 ? -38.875 4.355 14.047 1 96.69 451 SER A N 1
ATOM 3594 C CA . SER A 1 451 ? -37.75 3.697 13.438 1 96.69 451 SER A CA 1
ATOM 3595 C C . SER A 1 451 ? -37.406 2.381 14.133 1 96.69 451 SER A C 1
ATOM 3597 O O . SER A 1 451 ? -37.188 1.361 13.477 1 96.69 451 SER A O 1
ATOM 3599 N N . ILE A 1 452 ? -37.438 2.357 15.453 1 95.81 452 ILE A N 1
ATOM 3600 C CA . ILE A 1 452 ? -37.125 1.164 16.234 1 95.81 452 ILE A CA 1
ATOM 3601 C C . ILE A 1 452 ? -38.219 0.113 15.992 1 95.81 452 ILE A C 1
ATOM 3603 O O . ILE A 1 452 ? -37.906 -1.07 15.828 1 95.81 452 ILE A O 1
ATOM 3607 N N . ALA A 1 453 ? -39.438 0.558 15.938 1 95.75 453 ALA A N 1
ATOM 3608 C CA . ALA A 1 453 ? -40.562 -0.353 15.719 1 95.75 453 ALA A CA 1
ATOM 3609 C C . ALA A 1 453 ? -40.469 -0.998 14.344 1 95.75 453 ALA A C 1
ATOM 3611 O O . ALA A 1 453 ? -40.656 -2.211 14.203 1 95.75 453 ALA A O 1
ATOM 3612 N N . ILE A 1 454 ? -40.219 -0.202 13.32 1 95.81 454 ILE A N 1
ATOM 3613 C CA . ILE A 1 454 ? -40.094 -0.73 11.969 1 95.81 454 ILE A CA 1
ATOM 3614 C C . ILE A 1 454 ? -38.938 -1.721 11.891 1 95.81 454 ILE A C 1
ATOM 3616 O O . ILE A 1 454 ? -39.094 -2.799 11.305 1 95.81 454 ILE A O 1
ATOM 3620 N N . PHE A 1 455 ? -37.875 -1.355 12.477 1 94.44 455 PHE A N 1
ATOM 3621 C CA . PHE A 1 455 ? -36.688 -2.203 12.477 1 94.44 455 PHE A CA 1
ATOM 3622 C C . PHE A 1 455 ? -37 -3.555 13.117 1 94.44 455 PHE A C 1
ATOM 3624 O O . PHE A 1 455 ? -36.625 -4.602 12.562 1 94.44 455 PHE A O 1
ATOM 3631 N N . MET A 1 456 ? -37.656 -3.559 14.227 1 92.44 456 MET A N 1
ATOM 3632 C CA . MET A 1 456 ? -38 -4.785 14.945 1 92.44 456 MET A CA 1
ATOM 3633 C C . MET A 1 456 ? -38.938 -5.656 14.133 1 92.44 456 MET A C 1
ATOM 3635 O O . MET A 1 456 ? -38.781 -6.879 14.086 1 92.44 456 MET A O 1
ATOM 3639 N N . VAL A 1 457 ? -39.844 -5.043 13.516 1 93.75 457 VAL A N 1
ATOM 3640 C CA . VAL A 1 457 ? -40.812 -5.781 12.703 1 93.75 457 VAL A CA 1
ATOM 3641 C C . VAL A 1 457 ? -40.094 -6.445 11.531 1 93.75 457 VAL A C 1
ATOM 3643 O O . VAL A 1 457 ? -40.344 -7.609 11.219 1 93.75 457 VAL A O 1
ATOM 3646 N N . VAL A 1 458 ? -39.188 -5.758 10.898 1 93.94 458 VAL A N 1
ATOM 3647 C CA . VAL A 1 458 ? -38.469 -6.281 9.742 1 93.94 458 VAL A CA 1
ATOM 3648 C C . VAL A 1 458 ? -37.562 -7.438 10.18 1 93.94 458 VAL A C 1
ATOM 3650 O O . VAL A 1 458 ? -37.5 -8.461 9.5 1 93.94 458 VAL A O 1
ATOM 3653 N N . VAL A 1 459 ? -36.906 -7.316 11.297 1 92 459 VAL A N 1
ATOM 3654 C CA . VAL A 1 459 ? -36 -8.352 11.805 1 92 459 VAL A CA 1
ATOM 3655 C C . VAL A 1 459 ? -36.781 -9.609 12.141 1 92 459 VAL A C 1
ATOM 3657 O O . VAL A 1 459 ? -36.375 -10.719 11.812 1 92 459 VAL A O 1
ATOM 3660 N N . ILE A 1 460 ? -37.969 -9.422 12.781 1 90 460 ILE A N 1
ATOM 3661 C CA . ILE A 1 460 ? -38.781 -10.555 13.203 1 90 460 ILE A CA 1
ATOM 3662 C C . ILE A 1 460 ? -39.438 -11.203 11.977 1 90 460 ILE A C 1
ATOM 3664 O O . ILE A 1 460 ? -39.438 -12.43 11.844 1 90 460 ILE A O 1
ATOM 3668 N N . LYS A 1 461 ? -39.875 -10.414 11.086 1 91.94 461 LYS A N 1
ATOM 3669 C CA . LYS A 1 461 ? -40.594 -10.93 9.906 1 91.94 461 LYS A CA 1
ATOM 3670 C C . LYS A 1 461 ? -39.656 -11.719 9.008 1 91.94 461 LYS A C 1
ATOM 3672 O O . LYS A 1 461 ? -40.031 -12.758 8.461 1 91.94 461 LYS A O 1
ATOM 3677 N N . HIS A 1 462 ? -38.438 -11.305 8.812 1 90.94 462 HIS A N 1
ATOM 3678 C CA . HIS A 1 462 ? -37.531 -11.945 7.887 1 90.94 462 HIS A CA 1
ATOM 3679 C C . HIS A 1 462 ? -36.531 -12.844 8.625 1 90.94 462 HIS A C 1
ATOM 3681 O O . HIS A 1 462 ? -35.625 -13.43 8.008 1 90.94 462 HIS A O 1
ATOM 3687 N N . ASP A 1 463 ? -36.594 -12.938 9.906 1 87.81 463 ASP A N 1
ATOM 3688 C CA . ASP A 1 463 ? -35.75 -13.789 10.734 1 87.81 463 ASP A CA 1
ATOM 3689 C C . ASP A 1 463 ? -34.25 -13.453 10.547 1 87.81 463 ASP A C 1
ATOM 3691 O O . ASP A 1 463 ? -33.469 -14.336 10.258 1 87.81 463 ASP A O 1
ATOM 3695 N N . PHE A 1 464 ? -34 -12.203 10.555 1 89.62 464 PHE A N 1
ATOM 3696 C CA . PHE A 1 464 ? -32.625 -11.758 10.414 1 89.62 464 PHE A CA 1
ATOM 3697 C C . PHE A 1 464 ? -31.859 -11.93 11.727 1 89.62 464 PHE A C 1
ATOM 3699 O O . PHE A 1 464 ? -32.438 -11.875 12.805 1 89.62 464 PHE A O 1
ATOM 3706 N N . PRO A 1 465 ? -30.547 -12.195 11.602 1 87.81 465 PRO A N 1
ATOM 3707 C CA . PRO A 1 465 ? -29.734 -12.203 12.82 1 87.81 465 PRO A CA 1
ATOM 3708 C C . PRO A 1 465 ? -29.656 -10.836 13.484 1 87.81 465 PRO A C 1
ATOM 3710 O O . PRO A 1 465 ? -29.906 -9.812 12.844 1 87.81 465 PRO A O 1
ATOM 3713 N N . PRO A 1 466 ? -29.344 -10.828 14.75 1 85.69 466 PRO A N 1
ATOM 3714 C CA . PRO A 1 466 ? -29.297 -9.562 15.477 1 85.69 466 PRO A CA 1
ATOM 3715 C C . PRO A 1 466 ? -28.094 -8.695 15.078 1 85.69 466 PRO A C 1
ATOM 3717 O O . PRO A 1 466 ? -28.062 -7.504 15.383 1 85.69 466 PRO A O 1
ATOM 3720 N N . ILE A 1 467 ? -27.156 -9.312 14.43 1 85.62 467 ILE A N 1
ATOM 3721 C CA . ILE A 1 467 ? -25.953 -8.602 14.023 1 85.62 467 ILE A CA 1
ATOM 3722 C C . ILE A 1 467 ? -25.859 -8.578 12.5 1 85.62 467 ILE A C 1
ATOM 3724 O O . ILE A 1 467 ? -26.453 -9.414 11.82 1 85.62 467 ILE A O 1
ATOM 3728 N N . MET A 1 468 ? -25.172 -7.555 11.977 1 85.75 468 MET A N 1
ATOM 3729 C CA . MET A 1 468 ? -24.875 -7.551 10.547 1 85.75 468 MET A CA 1
ATOM 3730 C C . MET A 1 468 ? -23.781 -8.555 10.219 1 85.75 468 MET A C 1
ATOM 3732 O O . MET A 1 468 ? -22.719 -8.555 10.859 1 85.75 468 MET A O 1
ATOM 3736 N N . ILE A 1 469 ? -24.062 -9.383 9.344 1 81.19 469 ILE A N 1
ATOM 3737 C CA . ILE A 1 469 ? -23.094 -10.43 9.055 1 81.19 469 ILE A CA 1
ATOM 3738 C C . ILE A 1 469 ? -22.375 -10.117 7.754 1 81.19 469 ILE A C 1
ATOM 3740 O O . ILE A 1 469 ? -22.984 -9.648 6.789 1 81.19 469 ILE A O 1
ATOM 3744 N N . PHE A 1 470 ? -21.062 -10.086 8.008 1 79.25 470 PHE A N 1
ATOM 3745 C CA . PHE A 1 470 ? -20.219 -10.039 6.816 1 79.25 470 PHE A CA 1
ATOM 3746 C C . PHE A 1 470 ? -19.219 -11.188 6.82 1 79.25 470 PHE A C 1
ATOM 3748 O O . PHE A 1 470 ? -18.859 -11.703 7.879 1 79.25 470 PHE A O 1
ATOM 3755 N N . LEU A 1 471 ? -19 -12.016 5.945 1 80.81 471 LEU A N 1
ATOM 3756 C CA . LEU A 1 471 ? -18.219 -13.234 5.777 1 80.81 471 LEU A CA 1
ATOM 3757 C C . LEU A 1 471 ? -18.969 -14.453 6.297 1 80.81 471 LEU A C 1
ATOM 3759 O O . LEU A 1 471 ? -18.594 -15.031 7.32 1 80.81 471 LEU A O 1
ATOM 3763 N N . HIS A 1 472 ? -19.938 -14.719 5.879 1 85.19 472 HIS A N 1
ATOM 3764 C CA . HIS A 1 472 ? -20.859 -15.82 6.172 1 85.19 472 HIS A CA 1
ATOM 3765 C C . HIS A 1 472 ? -21.094 -16.672 4.934 1 85.19 472 HIS A C 1
ATOM 3767 O O . HIS A 1 472 ? -21.094 -16.172 3.809 1 85.19 472 HIS A O 1
ATOM 3773 N N . PRO A 1 473 ? -21.219 -17.969 5.227 1 85.94 473 PRO A N 1
ATOM 3774 C CA . PRO A 1 473 ? -21.391 -18.859 4.074 1 85.94 473 PRO A CA 1
ATOM 3775 C C . PRO A 1 473 ? -22.703 -18.641 3.344 1 85.94 473 PRO A C 1
ATOM 3777 O O . PRO A 1 473 ? -22.844 -19.016 2.178 1 85.94 473 PRO A O 1
ATOM 3780 N N . ASP A 1 474 ? -23.656 -18.031 4.012 1 88.56 474 ASP A N 1
ATOM 3781 C CA . ASP A 1 474 ? -24.938 -17.75 3.387 1 88.56 474 ASP A CA 1
ATOM 3782 C C . ASP A 1 474 ? -24.938 -16.391 2.707 1 88.56 474 ASP A C 1
ATOM 3784 O O . ASP A 1 474 ? -25.406 -15.398 3.279 1 88.56 474 ASP A O 1
ATOM 3788 N N . ILE A 1 475 ? -24.578 -16.359 1.445 1 89.62 475 ILE A N 1
ATOM 3789 C CA . ILE A 1 475 ? -24.422 -15.102 0.706 1 89.62 475 ILE A CA 1
ATOM 3790 C C . ILE A 1 475 ? -25.797 -14.484 0.443 1 89.62 475 ILE A C 1
ATOM 3792 O O . ILE A 1 475 ? -25.938 -13.258 0.425 1 89.62 475 ILE A O 1
ATOM 3796 N N . GLU A 1 476 ? -26.797 -15.297 0.23 1 90.19 476 GLU A N 1
ATOM 3797 C CA . GLU A 1 476 ? -28.141 -14.789 -0.018 1 90.19 476 GLU A CA 1
ATOM 3798 C C . GLU A 1 476 ? -28.688 -14.062 1.207 1 90.19 476 GLU A C 1
ATOM 3800 O O . GLU A 1 476 ? -29.359 -13.039 1.079 1 90.19 476 GLU A O 1
ATOM 3805 N N . LEU A 1 477 ? -28.391 -14.617 2.328 1 90.38 477 LEU A N 1
ATOM 3806 C CA . LEU A 1 477 ? -28.797 -13.953 3.562 1 90.38 477 LEU A CA 1
ATOM 3807 C C . LEU A 1 477 ? -28.109 -12.609 3.711 1 90.38 477 LEU A C 1
ATOM 3809 O O . LEU A 1 477 ? -28.719 -11.625 4.121 1 90.38 477 LEU A O 1
ATOM 3813 N N . ILE A 1 478 ? -26.844 -12.562 3.402 1 90.88 478 ILE A N 1
ATOM 3814 C CA . ILE A 1 478 ? -26.078 -11.328 3.488 1 90.88 478 ILE A CA 1
ATOM 3815 C C . ILE A 1 478 ? -26.688 -10.273 2.57 1 90.88 478 ILE A C 1
ATOM 3817 O O . ILE A 1 478 ? -26.875 -9.125 2.977 1 90.88 478 ILE A O 1
ATOM 3821 N N . LYS A 1 479 ? -27.031 -10.664 1.385 1 91.69 479 LYS A N 1
ATOM 3822 C CA . LYS A 1 479 ? -27.594 -9.75 0.398 1 91.69 479 LYS A CA 1
ATOM 3823 C C . LYS A 1 479 ? -28.969 -9.242 0.839 1 91.69 479 LYS A C 1
ATOM 3825 O O . LYS A 1 479 ? -29.266 -8.047 0.722 1 91.69 479 LYS A O 1
ATOM 3830 N N . GLU A 1 480 ? -29.719 -10.109 1.363 1 92.94 480 GLU A N 1
ATOM 3831 C CA . GLU A 1 480 ? -31.062 -9.742 1.807 1 92.94 480 GLU A CA 1
ATOM 3832 C C . GLU A 1 480 ? -31.016 -8.797 3.008 1 92.94 480 GLU A C 1
ATOM 3834 O O . GLU A 1 480 ? -31.734 -7.809 3.061 1 92.94 480 GLU A O 1
ATOM 3839 N N . GLU A 1 481 ? -30.219 -9.164 3.9 1 92.75 481 GLU A N 1
ATOM 3840 C CA . GLU A 1 481 ? -30.047 -8.32 5.082 1 92.75 481 GLU A CA 1
ATOM 3841 C C . GLU A 1 481 ? -29.547 -6.934 4.707 1 92.75 481 GLU A C 1
ATOM 3843 O O . GLU A 1 481 ? -30.047 -5.93 5.219 1 92.75 481 GLU A O 1
ATOM 3848 N N . ALA A 1 482 ? -28.656 -6.887 3.818 1 92.94 482 ALA A N 1
ATOM 3849 C CA . ALA A 1 482 ? -28.109 -5.605 3.375 1 92.94 482 ALA A CA 1
ATOM 3850 C C . ALA A 1 482 ? -29.156 -4.777 2.658 1 92.94 482 ALA A C 1
ATOM 3852 O O . ALA A 1 482 ? -29.359 -3.598 2.969 1 92.94 482 ALA A O 1
ATOM 3853 N N . HIS A 1 483 ? -29.906 -5.367 1.831 1 94.12 483 HIS A N 1
ATOM 3854 C CA . HIS A 1 483 ? -30.844 -4.648 0.968 1 94.12 483 HIS A CA 1
ATOM 3855 C C . HIS A 1 483 ? -32.094 -4.227 1.736 1 94.12 483 HIS A C 1
ATOM 3857 O O . HIS A 1 483 ? -32.562 -3.094 1.592 1 94.12 483 HIS A O 1
ATOM 3863 N N . ILE A 1 484 ? -32.594 -5.078 2.648 1 94.12 484 ILE A N 1
ATOM 3864 C CA . ILE A 1 484 ? -33.906 -4.84 3.27 1 94.12 484 ILE A CA 1
ATOM 3865 C C . ILE A 1 484 ? -33.688 -4.137 4.613 1 94.12 484 ILE A C 1
ATOM 3867 O O . ILE A 1 484 ? -34.531 -3.332 5.023 1 94.12 484 ILE A O 1
ATOM 3871 N N . LEU A 1 485 ? -32.594 -4.387 5.148 1 93.06 485 LEU A N 1
ATOM 3872 C CA . LEU A 1 485 ? -32.406 -3.85 6.492 1 93.06 485 LEU A CA 1
ATOM 3873 C C . LEU A 1 485 ? -31.422 -2.693 6.48 1 93.06 485 LEU A C 1
ATOM 3875 O O . LEU A 1 485 ? -31.781 -1.569 6.855 1 93.06 485 LEU A O 1
ATOM 3879 N N . TYR A 1 486 ? -30.312 -2.85 5.91 1 93.81 486 TYR A N 1
ATOM 3880 C CA . TYR A 1 486 ? -29.219 -1.908 6.078 1 93.81 486 TYR A CA 1
ATOM 3881 C C . TYR A 1 486 ? -29.328 -0.744 5.102 1 93.81 486 TYR A C 1
ATOM 3883 O O . TYR A 1 486 ? -29.047 0.403 5.457 1 93.81 486 TYR A O 1
ATOM 3891 N N . TYR A 1 487 ? -29.781 -0.938 3.846 1 96.06 487 TYR A N 1
ATOM 3892 C CA . TYR A 1 487 ? -29.797 0.096 2.816 1 96.06 487 TYR A CA 1
ATOM 3893 C C . TYR A 1 487 ? -31.047 0.967 2.934 1 96.06 487 TYR A C 1
ATOM 3895 O O . TYR A 1 487 ? -31.312 1.803 2.066 1 96.06 487 TYR A O 1
ATOM 3903 N N . ARG A 1 488 ? -31.75 0.867 4.023 1 96.31 488 ARG A N 1
ATOM 3904 C CA . ARG A 1 488 ? -33 1.609 4.191 1 96.31 488 ARG A CA 1
ATOM 3905 C C . ARG A 1 488 ? -32.875 2.678 5.27 1 96.31 488 ARG A C 1
ATOM 3907 O O . ARG A 1 488 ? -32.156 2.475 6.266 1 96.31 488 ARG A O 1
ATOM 3914 N N . PRO A 1 489 ? -33.531 3.797 5.082 1 96.81 489 PRO A N 1
ATOM 3915 C CA . PRO A 1 489 ? -33.375 4.926 6 1 96.81 489 PRO A CA 1
ATOM 3916 C C . PRO A 1 489 ? -33.938 4.641 7.391 1 96.81 489 PRO A C 1
ATOM 3918 O O . PRO A 1 489 ? -33.469 5.219 8.375 1 96.81 489 PRO A O 1
ATOM 3921 N N . TYR A 1 490 ? -34.969 3.758 7.512 1 95.75 490 TYR A N 1
ATOM 3922 C CA . TYR A 1 490 ? -35.594 3.523 8.812 1 95.75 490 TYR A CA 1
ATOM 3923 C C . TYR A 1 490 ? -34.594 2.875 9.773 1 95.75 490 TYR A C 1
ATOM 3925 O O . TYR A 1 490 ? -34.781 2.922 10.992 1 95.75 490 TYR A O 1
ATOM 3933 N N . THR A 1 491 ? -33.531 2.307 9.312 1 95.31 491 THR A N 1
ATOM 3934 C CA . THR A 1 491 ? -32.5 1.679 10.141 1 95.31 491 THR A CA 1
ATOM 3935 C C . THR A 1 491 ? -31.578 2.73 10.758 1 95.31 491 THR A C 1
ATOM 3937 O O . THR A 1 491 ? -31 2.514 11.82 1 95.31 491 THR A O 1
ATOM 3940 N N . HIS A 1 492 ? -31.453 3.893 10.164 1 97.5 492 HIS A N 1
ATOM 3941 C CA . HIS A 1 492 ? -30.375 4.812 10.516 1 97.5 492 HIS A CA 1
ATOM 3942 C C . HIS A 1 492 ? -30.922 6.102 11.117 1 97.5 492 HIS A C 1
ATOM 3944 O O . HIS A 1 492 ? -30.188 7.062 11.328 1 97.5 492 HIS A O 1
ATOM 3950 N N . TYR A 1 493 ? -32.25 6.125 11.375 1 98.31 493 TYR A N 1
ATOM 3951 C CA . TYR A 1 493 ? -32.781 7.34 11.984 1 98.31 493 TYR A CA 1
ATOM 3952 C C . TYR A 1 493 ? -32.281 7.492 13.422 1 98.31 493 TYR A C 1
ATOM 3954 O O . TYR A 1 493 ? -32.188 8.609 13.93 1 98.31 493 TYR A O 1
ATOM 3962 N N . GLY A 1 494 ? -32 6.375 14.141 1 97.81 494 GLY A N 1
ATOM 3963 C CA . GLY A 1 494 ? -31.453 6.457 15.484 1 97.81 494 GLY A CA 1
ATOM 3964 C C . GLY A 1 494 ? -30.25 7.367 15.578 1 97.81 494 GLY A C 1
ATOM 3965 O O . GLY A 1 494 ? -30.281 8.375 16.281 1 97.81 494 GLY A O 1
ATOM 3966 N N . PRO A 1 495 ? -29.234 7.055 14.867 1 98.31 495 PRO A N 1
ATOM 3967 C CA . PRO A 1 495 ? -28.078 7.941 14.836 1 98.31 495 PRO A CA 1
ATOM 3968 C C . PRO A 1 495 ? -28.438 9.367 14.414 1 98.31 495 PRO A C 1
ATOM 3970 O O . PRO A 1 495 ? -27.922 10.328 14.992 1 98.31 495 PRO A O 1
ATOM 3973 N N . TYR A 1 496 ? -29.297 9.5 13.508 1 98.44 496 TYR A N 1
ATOM 3974 C CA . TYR A 1 496 ? -29.719 10.812 13.031 1 98.44 496 TYR A CA 1
ATOM 3975 C C . TYR A 1 496 ? -30.406 11.602 14.133 1 98.44 496 TYR A C 1
ATOM 3977 O O . TYR A 1 496 ? -30.172 12.805 14.289 1 98.44 496 TYR A O 1
ATOM 3985 N N . ALA A 1 497 ? -31.234 10.938 14.883 1 98.56 497 ALA A N 1
ATOM 3986 C CA . ALA A 1 497 ? -31.969 11.562 15.984 1 98.56 497 ALA A CA 1
ATOM 3987 C C . ALA A 1 497 ? -31 12.078 17.047 1 98.56 497 ALA A C 1
ATOM 3989 O O . ALA A 1 497 ? -31.172 13.18 17.578 1 98.56 497 ALA A O 1
ATOM 3990 N N . VAL A 1 498 ? -30.047 11.289 17.344 1 98.56 498 VAL A N 1
ATOM 3991 C CA . VAL A 1 498 ? -29.047 11.68 18.328 1 98.56 498 VAL A CA 1
ATOM 3992 C C . VAL A 1 498 ? -28.297 12.914 17.844 1 98.56 498 VAL A C 1
ATOM 3994 O O . VAL A 1 498 ? -28.031 13.836 18.625 1 98.56 498 VAL A O 1
ATOM 3997 N N . GLY A 1 499 ? -27.984 12.969 16.594 1 98.62 499 GLY A N 1
ATOM 3998 C CA . GLY A 1 499 ? -27.297 14.109 16 1 98.62 499 GLY A CA 1
ATOM 3999 C C . GLY A 1 499 ? -28.109 15.391 16.078 1 98.62 499 GLY A C 1
ATOM 4000 O O . GLY A 1 499 ? -27.594 16.438 16.453 1 98.62 499 GLY A O 1
ATOM 4001 N N . LEU A 1 500 ? -29.406 15.289 15.781 1 98.38 500 LEU A N 1
ATOM 4002 C CA . LEU A 1 500 ? -30.281 16.453 15.836 1 98.38 500 LEU A CA 1
ATOM 4003 C C . LEU A 1 500 ? -30.359 17 17.266 1 98.38 500 LEU A C 1
ATOM 4005 O O . LEU A 1 500 ? -30.297 18.219 17.469 1 98.38 500 LEU A O 1
ATOM 4009 N N . PHE A 1 501 ? -30.469 16.094 18.141 1 97.44 501 PHE A N 1
ATOM 4010 C CA . PHE A 1 501 ? -30.547 16.484 19.547 1 97.44 501 PHE A CA 1
ATOM 4011 C C . PHE A 1 501 ? -29.266 17.172 19.984 1 97.44 501 PHE A C 1
ATOM 4013 O O . PHE A 1 501 ? -29.312 18.219 20.641 1 97.44 501 PHE A O 1
ATOM 4020 N N . MET A 1 502 ? -28.156 16.609 19.688 1 96.75 502 MET A N 1
ATOM 4021 C CA . MET A 1 502 ? -26.875 17.172 20.094 1 96.75 502 MET A CA 1
ATOM 4022 C C . MET A 1 502 ? -26.625 18.516 19.422 1 96.75 502 MET A C 1
ATOM 4024 O O . MET A 1 502 ? -26.094 19.438 20.047 1 96.75 502 MET A O 1
ATOM 4028 N N . GLY A 1 503 ? -27.016 18.625 18.156 1 96.19 503 GLY A N 1
ATOM 4029 C CA . GLY A 1 503 ? -26.891 19.906 17.484 1 96.19 503 GLY A CA 1
ATOM 4030 C C . GLY A 1 503 ? -27.672 21.016 18.156 1 96.19 503 GLY A C 1
ATOM 4031 O O . GLY A 1 503 ? -27.172 22.141 18.312 1 96.19 503 GLY A O 1
ATOM 4032 N N . TYR A 1 504 ? -28.828 20.719 18.594 1 96.25 504 TYR A N 1
ATOM 4033 C CA . TYR A 1 504 ? -29.672 21.688 19.281 1 96.25 504 TYR A CA 1
ATOM 4034 C C . TYR A 1 504 ? -29.062 22.047 20.641 1 96.25 504 TYR A C 1
ATOM 4036 O O . TYR A 1 504 ? -29.031 23.219 21.031 1 96.25 504 TYR A O 1
ATOM 4044 N N . LEU A 1 505 ? -28.625 21.031 21.344 1 94.62 505 LEU A N 1
ATOM 4045 C CA . LEU A 1 505 ? -28.031 21.234 22.656 1 94.62 505 LEU A CA 1
ATOM 4046 C C . LEU A 1 505 ? -26.812 22.141 22.578 1 94.62 505 LEU A C 1
ATOM 4048 O O . LEU A 1 505 ? -26.625 23.016 23.438 1 94.62 505 LEU A O 1
ATOM 4052 N N . MET A 1 506 ? -26 21.984 21.641 1 93.31 506 MET A N 1
ATOM 4053 C CA . MET A 1 506 ? -24.797 22.781 21.453 1 93.31 506 MET A CA 1
ATOM 4054 C C . MET A 1 506 ? -25.141 24.219 21.078 1 93.31 506 MET A C 1
ATOM 4056 O O . MET A 1 506 ? -24.422 25.141 21.438 1 93.31 506 MET A O 1
ATOM 4060 N N . PHE A 1 507 ? -26.203 24.391 20.359 1 92.38 507 PHE A N 1
ATOM 4061 C CA . PHE A 1 507 ? -26.672 25.719 20 1 92.38 507 PHE A CA 1
ATOM 4062 C C . PHE A 1 507 ? -27.219 26.453 21.219 1 92.38 507 PHE A C 1
ATOM 4064 O O . PHE A 1 507 ? -26.891 27.625 21.438 1 92.38 507 PHE A O 1
ATOM 4071 N N . LYS A 1 508 ? -27.938 25.781 22.016 1 92.38 508 LYS A N 1
ATOM 4072 C CA . LYS A 1 508 ? -28.625 26.391 23.141 1 92.38 508 LYS A CA 1
ATOM 4073 C C . LYS A 1 508 ? -27.656 26.672 24.281 1 92.38 508 LYS A C 1
ATOM 4075 O O . LYS A 1 508 ? -27.859 27.625 25.047 1 92.38 508 LYS A O 1
ATOM 4080 N N . THR A 1 509 ? -26.594 25.844 24.359 1 91.19 509 THR A N 1
ATOM 4081 C CA . THR A 1 509 ? -25.703 25.953 25.5 1 91.19 509 THR A CA 1
ATOM 4082 C C . THR A 1 509 ? -24.312 26.422 25.062 1 91.19 509 THR A C 1
ATOM 4084 O O . THR A 1 509 ? -23.484 25.594 24.656 1 91.19 509 THR A O 1
ATOM 4087 N N . PRO A 1 510 ? -24 27.641 25.266 1 83.75 510 PRO A N 1
ATOM 4088 C CA . PRO A 1 510 ? -22.672 28.109 24.859 1 83.75 510 PRO A CA 1
ATOM 4089 C C . PRO A 1 510 ? -21.562 27.625 25.781 1 83.75 510 PRO A C 1
ATOM 4091 O O . PRO A 1 510 ? -20.422 27.422 25.344 1 83.75 510 PRO A O 1
ATOM 4094 N N . LYS A 1 511 ? -21.875 27.531 27.094 1 87.62 511 LYS A N 1
ATOM 4095 C CA . LYS A 1 511 ? -20.922 27.047 28.078 1 87.62 511 LYS A CA 1
ATOM 4096 C C . LYS A 1 511 ? -21.562 25.984 28.984 1 87.62 511 LYS A C 1
ATOM 4098 O O . LYS A 1 511 ? -22.719 26.125 29.391 1 87.62 511 LYS A O 1
ATOM 4103 N N . TRP A 1 512 ? -20.812 24.906 29.078 1 89.69 512 TRP A N 1
ATOM 4104 C CA . TRP A 1 512 ? -21.297 23.812 29.922 1 89.69 512 TRP A CA 1
ATOM 4105 C C . TRP A 1 512 ? -20.297 23.5 31.016 1 89.69 512 TRP A C 1
ATOM 4107 O O . TRP A 1 512 ? -19.188 23.062 30.75 1 89.69 512 TRP A O 1
ATOM 4117 N N . ARG A 1 513 ? -20.656 23.828 32.281 1 90.06 513 ARG A N 1
ATOM 4118 C CA . ARG A 1 513 ? -19.781 23.531 33.438 1 90.06 513 ARG A CA 1
ATOM 4119 C C . ARG A 1 513 ? -20.281 22.312 34.188 1 90.06 513 ARG A C 1
ATOM 4121 O O . ARG A 1 513 ? -21.453 22.219 34.531 1 90.06 513 ARG A O 1
ATOM 4128 N N . THR A 1 514 ? -19.484 21.312 34.188 1 89.62 514 THR A N 1
ATOM 4129 C CA . THR A 1 514 ? -19.844 20.109 34.938 1 89.62 514 THR A CA 1
ATOM 4130 C C . THR A 1 514 ? -18.688 19.656 35.812 1 89.62 514 THR A C 1
ATOM 4132 O O . THR A 1 514 ? -17.578 20.188 35.719 1 89.62 514 THR A O 1
ATOM 4135 N N . ASN A 1 515 ? -19 18.766 36.812 1 91.88 515 ASN A N 1
ATOM 4136 C CA . ASN A 1 515 ? -18.016 18.203 37.719 1 91.88 515 ASN A CA 1
ATOM 4137 C C . ASN A 1 515 ? -17.078 17.234 37 1 91.88 515 ASN A C 1
ATOM 4139 O O . ASN A 1 515 ? -17.484 16.516 36.094 1 91.88 515 ASN A O 1
ATOM 4143 N N . THR A 1 516 ? -15.883 17.297 37.406 1 88.56 516 THR A N 1
ATOM 4144 C CA . THR A 1 516 ? -14.852 16.469 36.781 1 88.56 516 THR A CA 1
ATOM 4145 C C . THR A 1 516 ? -15.164 14.992 36.938 1 88.56 516 THR A C 1
ATOM 4147 O O . THR A 1 516 ? -14.875 14.18 36.062 1 88.56 516 THR A O 1
ATOM 4150 N N . LEU A 1 517 ? -15.758 14.648 38.031 1 93.5 517 LEU A N 1
ATOM 4151 C CA . LEU A 1 517 ? -16.094 13.258 38.281 1 93.5 517 LEU A CA 1
ATOM 4152 C C . LEU A 1 517 ? -17.141 12.766 37.281 1 93.5 517 LEU A C 1
ATOM 4154 O O . LEU A 1 517 ? -17.062 11.641 36.781 1 93.5 517 LEU A O 1
ATOM 4158 N N . LEU A 1 518 ? -18.078 13.594 37.062 1 94.56 518 LEU A N 1
ATOM 4159 C CA . LEU A 1 518 ? -19.141 13.234 36.125 1 94.56 518 LEU A CA 1
ATOM 4160 C C . LEU A 1 518 ? -18.578 13.094 34.719 1 94.56 518 LEU A C 1
ATOM 4162 O O . LEU A 1 518 ? -19.031 12.258 33.938 1 94.56 518 LEU A O 1
ATOM 4166 N N . VAL A 1 519 ? -17.656 13.93 34.406 1 95.38 519 VAL A N 1
ATOM 4167 C CA . VAL A 1 519 ? -17.016 13.875 33.094 1 95.38 519 VAL A CA 1
ATOM 4168 C C . VAL A 1 519 ? -16.266 12.555 32.938 1 95.38 519 VAL A C 1
ATOM 4170 O O . VAL A 1 519 ? -16.344 11.898 31.906 1 95.38 519 VAL A O 1
ATOM 4173 N N . VAL A 1 520 ? -15.547 12.172 33.969 1 94.44 520 VAL A N 1
ATOM 4174 C CA . VAL A 1 520 ? -14.766 10.938 33.938 1 94.44 520 VAL A CA 1
ATOM 4175 C C . VAL A 1 520 ? -15.695 9.734 33.844 1 94.44 520 VAL A C 1
ATOM 4177 O O . VAL A 1 520 ? -15.43 8.805 33.062 1 94.44 520 VAL A O 1
ATOM 4180 N N . ILE A 1 521 ? -16.719 9.766 34.594 1 96.38 521 ILE A N 1
ATOM 4181 C CA . ILE A 1 521 ? -17.703 8.688 34.531 1 96.38 521 ILE A CA 1
ATOM 4182 C C . ILE A 1 521 ? -18.297 8.617 33.125 1 96.38 521 ILE A C 1
ATOM 4184 O O . ILE A 1 521 ? -18.5 7.527 32.594 1 96.38 521 ILE A O 1
ATOM 4188 N N . GLY A 1 522 ? -18.594 9.727 32.531 1 96.69 522 GLY A N 1
ATOM 4189 C CA . GLY A 1 522 ? -19.094 9.773 31.172 1 96.69 522 GLY A CA 1
ATOM 4190 C C . GLY A 1 522 ? -18.141 9.148 30.172 1 96.69 522 GLY A C 1
ATOM 4191 O O . GLY A 1 522 ? -18.578 8.406 29.281 1 96.69 522 GLY A O 1
ATOM 4192 N N . TRP A 1 523 ? -16.891 9.461 30.344 1 96.75 523 TRP A N 1
ATOM 4193 C CA . TRP A 1 523 ? -15.891 8.891 29.453 1 96.75 523 TRP A CA 1
ATOM 4194 C C . TRP A 1 523 ? -15.82 7.375 29.609 1 96.75 523 TRP A C 1
ATOM 4196 O O . TRP A 1 523 ? -15.719 6.648 28.625 1 96.75 523 TRP A O 1
ATOM 4206 N N . ILE A 1 524 ? -15.859 6.867 30.812 1 97.12 524 ILE A N 1
ATOM 4207 C CA . ILE A 1 524 ? -15.797 5.438 31.078 1 97.12 524 ILE A CA 1
ATOM 4208 C C . ILE A 1 524 ? -17.016 4.742 30.469 1 97.12 524 ILE A C 1
ATOM 4210 O O . ILE A 1 524 ? -16.891 3.695 29.828 1 97.12 524 ILE A O 1
ATOM 4214 N N . ILE A 1 525 ? -18.141 5.355 30.594 1 97.44 525 ILE A N 1
ATOM 4215 C CA . ILE A 1 525 ? -19.359 4.789 30.062 1 97.44 525 ILE A CA 1
ATOM 4216 C C . ILE A 1 525 ? -19.328 4.828 28.531 1 97.44 525 ILE A C 1
ATOM 4218 O O . ILE A 1 525 ? -19.719 3.863 27.875 1 97.44 525 ILE A O 1
ATOM 4222 N N . ALA A 1 526 ? -18.891 5.902 28.016 1 97.62 526 ALA A N 1
ATOM 4223 C CA . ALA A 1 526 ? -18.828 6.043 26.562 1 97.62 526 ALA A CA 1
ATOM 4224 C C . ALA A 1 526 ? -17.844 5.051 25.953 1 97.62 526 ALA A C 1
ATOM 4226 O O . ALA A 1 526 ? -18.188 4.305 25.031 1 97.62 526 ALA A O 1
ATOM 4227 N N . MET A 1 527 ? -16.656 4.984 26.469 1 96.69 527 MET A N 1
ATOM 4228 C CA . MET A 1 527 ? -15.641 4.074 25.953 1 96.69 527 MET A CA 1
ATOM 4229 C C . MET A 1 527 ? -16.016 2.623 26.234 1 96.69 527 MET A C 1
ATOM 4231 O O . MET A 1 527 ? -15.852 1.756 25.375 1 96.69 527 MET A O 1
ATOM 4235 N N . GLY A 1 528 ? -16.375 2.387 27.453 1 97.06 528 GLY A N 1
ATOM 4236 C CA . GLY A 1 528 ? -16.844 1.051 27.781 1 97.06 528 GLY A CA 1
ATOM 4237 C C . GLY A 1 528 ? -18.016 0.594 26.938 1 97.06 528 GLY A C 1
ATOM 4238 O O . GLY A 1 528 ? -18.078 -0.567 26.531 1 97.06 528 GLY A O 1
ATOM 4239 N N . GLY A 1 529 ? -18.969 1.525 26.719 1 97.19 529 GLY A N 1
ATOM 4240 C CA . GLY A 1 529 ? -20.094 1.229 25.844 1 97.19 529 GLY A CA 1
ATOM 4241 C C . GLY A 1 529 ? -19.672 0.914 24.422 1 97.19 529 GLY A C 1
ATOM 4242 O O . GLY A 1 529 ? -20.188 -0.016 23.797 1 97.19 529 GLY A O 1
ATOM 4243 N N . GLN A 1 530 ? -18.734 1.663 23.859 1 97.44 530 GLN A N 1
ATOM 4244 C CA . GLN A 1 530 ? -18.219 1.401 22.516 1 97.44 530 GLN A CA 1
ATOM 4245 C C . GLN A 1 530 ? -17.594 0.01 22.438 1 97.44 530 GLN A C 1
ATOM 4247 O O . GLN A 1 530 ? -17.859 -0.734 21.484 1 97.44 530 GLN A O 1
ATOM 4252 N N . TRP A 1 531 ? -16.797 -0.387 23.422 1 96.69 531 TRP A N 1
ATOM 4253 C CA . TRP A 1 531 ? -16.156 -1.699 23.438 1 96.69 531 TRP A CA 1
ATOM 4254 C C . TRP A 1 531 ? -17.203 -2.809 23.562 1 96.69 531 TRP A C 1
ATOM 4256 O O . TRP A 1 531 ? -17.078 -3.852 22.906 1 96.69 531 TRP A O 1
ATOM 4266 N N . ALA A 1 532 ? -18.141 -2.525 24.359 1 95.62 532 ALA A N 1
ATOM 4267 C CA . ALA A 1 532 ? -19.188 -3.521 24.531 1 95.62 532 ALA A CA 1
ATOM 4268 C C . ALA A 1 532 ? -19.969 -3.74 23.234 1 95.62 532 ALA A C 1
ATOM 4270 O O . ALA A 1 532 ? -20.312 -4.875 22.906 1 95.62 532 ALA A O 1
ATOM 4271 N N . ILE A 1 533 ? -20.203 -2.713 22.531 1 96.12 533 ILE A N 1
ATOM 4272 C CA . ILE A 1 533 ? -20.969 -2.805 21.297 1 96.12 533 ILE A CA 1
ATOM 4273 C C . ILE A 1 533 ? -20.141 -3.516 20.219 1 96.12 533 ILE A C 1
ATOM 4275 O O . ILE A 1 533 ? -20.672 -4.344 19.484 1 96.12 533 ILE A O 1
ATOM 4279 N N . ILE A 1 534 ? -18.859 -3.258 20.141 1 94.81 534 ILE A N 1
ATOM 4280 C CA . ILE A 1 534 ? -17.984 -3.812 19.109 1 94.81 534 ILE A CA 1
ATOM 4281 C C . ILE A 1 534 ? -17.672 -5.273 19.438 1 94.81 534 ILE A C 1
ATOM 4283 O O . ILE A 1 534 ? -17.781 -6.145 18.562 1 94.81 534 ILE A O 1
ATOM 4287 N N . TYR A 1 535 ? -17.344 -5.629 20.719 1 93.62 535 TYR A N 1
ATOM 4288 C CA . TYR A 1 535 ? -16.797 -6.941 21.062 1 93.62 535 TYR A CA 1
ATOM 4289 C C . TYR A 1 535 ? -17.875 -7.828 21.672 1 93.62 535 TYR A C 1
ATOM 4291 O O . TYR A 1 535 ? -17.719 -9.047 21.734 1 93.62 535 TYR A O 1
ATOM 4299 N N . GLY A 1 536 ? -18.953 -7.219 22.094 1 90.31 536 GLY A N 1
ATOM 4300 C CA . GLY A 1 536 ? -19.984 -7.98 22.75 1 90.31 536 GLY A CA 1
ATOM 4301 C C . GLY A 1 536 ? -20.766 -8.883 21.812 1 90.31 536 GLY A C 1
ATOM 4302 O O . GLY A 1 536 ? -21.469 -9.797 22.266 1 90.31 536 GLY A O 1
ATOM 4303 N N . ILE A 1 537 ? -20.516 -8.789 20.578 1 89.12 537 ILE A N 1
ATOM 4304 C CA . ILE A 1 537 ? -21.312 -9.539 19.609 1 89.12 537 ILE A CA 1
ATOM 4305 C C . ILE A 1 537 ? -20.641 -10.875 19.297 1 89.12 537 ILE A C 1
ATOM 4307 O O . ILE A 1 537 ? -21.203 -11.711 18.594 1 89.12 537 ILE A O 1
ATOM 4311 N N . LEU A 1 538 ? -19.516 -11.195 19.766 1 88.25 538 LEU A N 1
ATOM 4312 C CA . LEU A 1 538 ? -18.688 -12.336 19.422 1 88.25 538 LEU A CA 1
ATOM 4313 C C . LEU A 1 538 ? -19.453 -13.641 19.594 1 88.25 538 LEU A C 1
ATOM 4315 O O . LEU A 1 538 ? -19.453 -14.484 18.688 1 88.25 538 LEU A O 1
ATOM 4319 N N . PRO A 1 539 ? -20.266 -13.766 20.641 1 83.69 539 PRO A N 1
ATOM 4320 C CA . PRO A 1 539 ? -20.953 -15.047 20.828 1 83.69 539 PRO A CA 1
ATOM 4321 C C . PRO A 1 539 ? -22.094 -15.242 19.828 1 83.69 539 PRO A C 1
ATOM 4323 O O . PRO A 1 539 ? -22.531 -16.375 19.578 1 83.69 539 PRO A O 1
ATOM 4326 N N . TRP A 1 540 ? -22.5 -14.203 19.25 1 83.19 540 TRP A N 1
ATOM 4327 C CA . TRP A 1 540 ? -23.672 -14.281 18.391 1 83.19 540 TRP A CA 1
ATOM 4328 C C . TRP A 1 540 ? -23.297 -14.703 16.969 1 83.19 540 TRP A C 1
ATOM 4330 O O . TRP A 1 540 ? -24.156 -14.953 16.141 1 83.19 540 TRP A O 1
ATOM 4340 N N . HIS A 1 541 ? -22.016 -14.828 16.703 1 80.19 541 HIS A N 1
ATOM 4341 C CA . HIS A 1 541 ? -21.578 -15.344 15.406 1 80.19 541 HIS A CA 1
ATOM 4342 C C . HIS A 1 541 ? -21.766 -16.859 15.328 1 80.19 541 HIS A C 1
ATOM 4344 O O . HIS A 1 541 ? -21.922 -17.406 14.242 1 80.19 541 HIS A O 1
ATOM 4350 N N . HIS A 1 542 ? -21.703 -17.531 16.422 1 72 542 HIS A N 1
ATOM 4351 C CA . HIS A 1 542 ? -21.828 -18.984 16.469 1 72 542 HIS A CA 1
ATOM 4352 C C . HIS A 1 542 ? -23.281 -19.422 16.359 1 72 542 HIS A C 1
ATOM 4354 O O . HIS A 1 542 ? -23.578 -20.438 15.727 1 72 542 HIS A O 1
ATOM 4360 N N . ARG A 1 543 ? -24.156 -18.75 17.094 1 67.75 543 ARG A N 1
ATOM 4361 C CA . ARG A 1 543 ? -25.547 -19.203 17.172 1 67.75 543 ARG A CA 1
ATOM 4362 C C . ARG A 1 543 ? -26.516 -18.031 16.969 1 67.75 543 ARG A C 1
ATOM 4364 O O . ARG A 1 543 ? -26.844 -17.312 17.906 1 67.75 543 ARG A O 1
ATOM 4371 N N . TYR A 1 544 ? -26.828 -17.766 15.633 1 63.31 544 TYR A N 1
ATOM 4372 C CA . TYR A 1 544 ? -27.734 -16.641 15.461 1 63.31 544 TYR A CA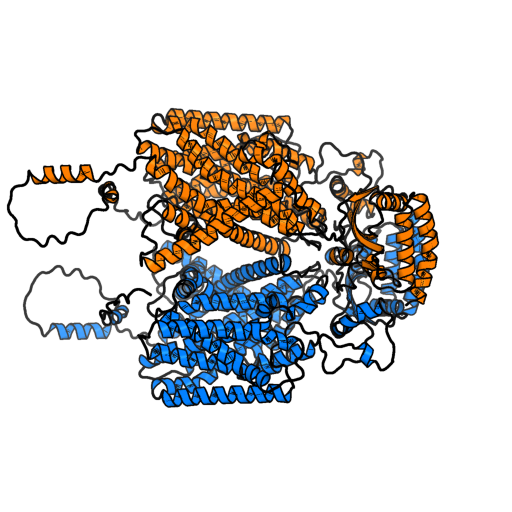 1
ATOM 4373 C C . TYR A 1 544 ? -29.188 -17.109 15.531 1 63.31 544 TYR A C 1
ATOM 4375 O O . TYR A 1 544 ? -30.109 -16.281 15.586 1 63.31 544 TYR A O 1
ATOM 4383 N N . ASP A 1 545 ? -29.484 -18.422 15.531 1 62.22 545 ASP A N 1
ATOM 4384 C CA . ASP A 1 545 ? -30.828 -18.938 15.336 1 62.22 545 ASP A CA 1
ATOM 4385 C C . ASP A 1 545 ? -31.688 -18.703 16.578 1 62.22 545 ASP A C 1
ATOM 4387 O O . ASP A 1 545 ? -32.906 -18.641 16.484 1 62.22 545 ASP A O 1
ATOM 4391 N N . SER A 1 546 ? -31.094 -18.672 17.688 1 63.25 546 SER A N 1
ATOM 4392 C CA . SER A 1 546 ? -32 -18.547 18.812 1 63.25 546 SER A CA 1
ATOM 4393 C C . SER A 1 546 ? -31.984 -17.125 19.391 1 63.25 546 SER A C 1
ATOM 4395 O O . SER A 1 546 ? -31.125 -16.812 20.234 1 63.25 546 SER A O 1
ATOM 4397 N N . LEU A 1 547 ? -32.844 -16.297 18.625 1 71.06 547 LEU A N 1
ATOM 4398 C CA . LEU A 1 547 ? -32.812 -14.906 19.078 1 71.06 547 LEU A CA 1
ATOM 4399 C C . LEU A 1 547 ? -33.719 -14.727 20.297 1 71.06 547 LEU A C 1
ATOM 4401 O O . LEU A 1 547 ? -34.875 -15.172 20.297 1 71.06 547 LEU A O 1
ATOM 4405 N N . GLY A 1 548 ? -33.156 -14.422 21.453 1 79.06 548 GLY A N 1
ATOM 4406 C CA . GLY A 1 548 ? -33.906 -14.008 22.625 1 79.06 548 GLY A CA 1
ATOM 4407 C C . GLY A 1 548 ? -34.062 -12.5 22.734 1 79.06 548 GLY A C 1
ATOM 4408 O O . GLY A 1 548 ? -33.719 -11.773 21.797 1 79.06 548 GLY A O 1
ATOM 4409 N N . LEU A 1 549 ? -34.719 -12.008 23.688 1 84 549 LEU A N 1
ATOM 4410 C CA . LEU A 1 549 ? -35.031 -10.602 23.938 1 84 549 LEU A CA 1
ATOM 4411 C C . LEU A 1 549 ? -33.75 -9.75 23.922 1 84 549 LEU A C 1
ATOM 4413 O O . LEU A 1 549 ? -33.719 -8.688 23.297 1 84 549 LEU A O 1
ATOM 4417 N N . PRO A 1 550 ? -32.688 -10.25 24.516 1 84.69 550 PRO A N 1
ATOM 4418 C CA . PRO A 1 550 ? -31.484 -9.414 24.516 1 84.69 550 PRO A CA 1
ATOM 4419 C C . PRO A 1 550 ? -30.938 -9.18 23.109 1 84.69 550 PRO A C 1
ATOM 4421 O O . PRO A 1 550 ? -30.422 -8.094 22.828 1 84.69 550 PRO A O 1
ATOM 4424 N N . GLN A 1 551 ? -31.062 -10.086 22.297 1 89 551 GLN A N 1
ATOM 4425 C CA . GLN A 1 551 ? -30.562 -9.961 20.922 1 89 551 GLN A CA 1
ATOM 4426 C C . GLN A 1 551 ? -31.422 -8.992 20.125 1 89 551 GLN A C 1
ATOM 4428 O O . GLN A 1 551 ? -30.891 -8.188 19.344 1 89 551 GLN A O 1
ATOM 4433 N N . TYR A 1 552 ? -32.656 -9.047 20.406 1 88.06 552 TYR A N 1
ATOM 4434 C CA . TYR A 1 552 ? -33.562 -8.125 19.719 1 88.06 552 TYR A CA 1
ATOM 4435 C C . TYR A 1 552 ? -33.312 -6.691 20.188 1 88.06 552 TYR A C 1
ATOM 4437 O O . TYR A 1 552 ? -33.344 -5.758 19.375 1 88.06 552 TYR A O 1
ATOM 4445 N N . LEU A 1 553 ? -33.125 -6.566 21.422 1 88.56 553 LEU A N 1
ATOM 4446 C CA . LEU A 1 553 ? -32.875 -5.234 21.969 1 88.56 553 LEU A CA 1
ATOM 4447 C C . LEU A 1 553 ? -31.562 -4.664 21.438 1 88.56 553 LEU A C 1
ATOM 4449 O O . LEU A 1 553 ? -31.484 -3.475 21.109 1 88.56 553 LEU A O 1
ATOM 4453 N N . TYR A 1 554 ? -30.641 -5.57 21.422 1 91.06 554 TYR A N 1
ATOM 4454 C CA . TYR A 1 554 ? -29.375 -5.125 20.844 1 91.06 554 TYR A CA 1
ATOM 4455 C C . TYR A 1 554 ? -29.547 -4.691 19.406 1 91.06 554 TYR A C 1
ATOM 4457 O O . TYR A 1 554 ? -29.078 -3.623 19 1 91.06 554 TYR A O 1
ATOM 4465 N N . ALA A 1 555 ? -30.219 -5.473 18.656 1 91.06 555 ALA A N 1
ATOM 4466 C CA . ALA A 1 555 ? -30.406 -5.199 17.234 1 91.06 555 ALA A CA 1
ATOM 4467 C C . ALA A 1 555 ? -31.109 -3.861 17.016 1 91.06 555 ALA A C 1
ATOM 4469 O O . ALA A 1 555 ? -30.734 -3.094 16.125 1 91.06 555 ALA A O 1
ATOM 4470 N N . ALA A 1 556 ? -31.969 -3.553 17.859 1 91.19 556 ALA A N 1
ATOM 4471 C CA . ALA A 1 556 ? -32.812 -2.385 17.656 1 91.19 556 ALA A CA 1
ATOM 4472 C C . ALA A 1 556 ? -32.156 -1.122 18.203 1 91.19 556 ALA A C 1
ATOM 4474 O O . ALA A 1 556 ? -32.438 -0.015 17.734 1 91.19 556 ALA A O 1
ATOM 4475 N N . THR A 1 557 ? -31.203 -1.274 19.125 1 94.19 557 THR A N 1
ATOM 4476 C CA . THR A 1 557 ? -30.812 -0.065 19.844 1 94.19 557 THR A CA 1
ATOM 4477 C C . THR A 1 557 ? -29.297 0.167 19.703 1 94.19 557 THR A C 1
ATOM 4479 O O . THR A 1 557 ? -28.812 1.249 20.031 1 94.19 557 THR A O 1
ATOM 4482 N N . HIS A 1 558 ? -28.531 -0.772 19.281 1 95.38 558 HIS A N 1
ATOM 4483 C CA . HIS A 1 558 ? -27.078 -0.67 19.328 1 95.38 558 HIS A CA 1
ATOM 4484 C C . HIS A 1 558 ? -26.594 0.517 18.516 1 95.38 558 HIS A C 1
ATOM 4486 O O . HIS A 1 558 ? -25.625 1.185 18.906 1 95.38 558 HIS A O 1
ATOM 4492 N N . ARG A 1 559 ? -27.203 0.871 17.406 1 96.81 559 ARG A N 1
ATOM 4493 C CA . ARG A 1 559 ? -26.781 1.989 16.578 1 96.81 559 ARG A CA 1
ATOM 4494 C C . ARG A 1 559 ? -27.016 3.32 17.281 1 96.81 559 ARG A C 1
ATOM 4496 O O . ARG A 1 559 ? -26.203 4.23 17.188 1 96.81 559 ARG A O 1
ATOM 4503 N N . THR A 1 560 ? -28.172 3.402 17.875 1 97.75 560 THR A N 1
ATOM 4504 C CA . THR A 1 560 ? -28.5 4.598 18.641 1 97.75 560 THR A CA 1
ATOM 4505 C C . THR A 1 560 ? -27.547 4.762 19.812 1 97.75 560 THR A C 1
ATOM 4507 O O . THR A 1 560 ? -27.031 5.855 20.062 1 97.75 560 THR A O 1
ATOM 4510 N N . LEU A 1 561 ? -27.344 3.68 20.5 1 97.44 561 LEU A N 1
ATOM 4511 C CA . LEU A 1 561 ? -26.438 3.715 21.641 1 97.44 561 LEU A CA 1
ATOM 4512 C C . LEU A 1 561 ? -25.031 4.082 21.219 1 97.44 561 LEU A C 1
ATOM 4514 O O . LEU A 1 561 ? -24.344 4.855 21.891 1 97.44 561 LEU A O 1
ATOM 4518 N N . TRP A 1 562 ? -24.562 3.502 20.141 1 98.19 562 TRP A N 1
ATOM 4519 C CA . TRP A 1 562 ? -23.266 3.863 19.578 1 98.19 562 TRP A CA 1
ATOM 4520 C C . TRP A 1 562 ? -23.172 5.363 19.328 1 98.19 562 TRP A C 1
ATOM 4522 O O . TRP A 1 562 ? -22.203 6.016 19.719 1 98.19 562 TRP A O 1
ATOM 4532 N N . SER A 1 563 ? -24.172 5.891 18.672 1 98.5 563 SER A N 1
ATOM 4533 C CA . SER A 1 563 ? -24.188 7.309 18.312 1 98.5 563 SER A CA 1
ATOM 4534 C C . SER A 1 563 ? -24.188 8.188 19.562 1 98.5 563 SER A C 1
ATOM 4536 O O . SER A 1 563 ? -23.609 9.281 19.547 1 98.5 563 SER A O 1
ATOM 4538 N N . ILE A 1 564 ? -24.828 7.746 20.609 1 98.31 564 ILE A N 1
ATOM 4539 C CA . ILE A 1 564 ? -24.828 8.484 21.875 1 98.31 564 ILE A CA 1
ATOM 4540 C C . ILE A 1 564 ? -23.406 8.555 22.438 1 98.31 564 IL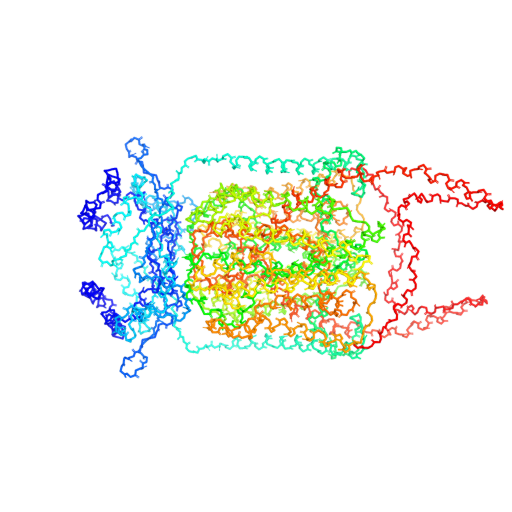E A C 1
ATOM 4542 O O . ILE A 1 564 ? -22.984 9.594 22.938 1 98.31 564 ILE A O 1
ATOM 4546 N N . THR A 1 565 ? -22.719 7.473 22.359 1 98.31 565 THR A N 1
ATOM 4547 C CA . THR A 1 565 ? -21.344 7.453 22.859 1 98.31 565 THR A CA 1
ATOM 4548 C C . THR A 1 565 ? -20.469 8.391 22.031 1 98.31 565 THR A C 1
ATOM 4550 O O . THR A 1 565 ? -19.609 9.078 22.594 1 98.31 565 THR A O 1
ATOM 4553 N N . VAL A 1 566 ? -20.609 8.438 20.766 1 98.12 566 VAL A N 1
ATOM 4554 C CA . VAL A 1 566 ? -19.844 9.336 19.906 1 98.12 566 VAL A CA 1
ATOM 4555 C C . VAL A 1 566 ? -20.25 10.781 20.188 1 98.12 566 VAL A C 1
ATOM 4557 O O . VAL A 1 566 ? -19.391 11.672 20.219 1 98.12 566 VAL A O 1
ATOM 4560 N N . ALA A 1 567 ? -21.547 10.984 20.344 1 98.12 567 ALA A N 1
ATOM 4561 C CA . ALA A 1 567 ? -22.031 12.312 20.688 1 98.12 567 ALA A CA 1
ATOM 4562 C C . ALA A 1 567 ? -21.406 12.812 21.984 1 98.12 567 ALA A C 1
ATOM 4564 O O . ALA A 1 567 ? -21.141 14.008 22.125 1 98.12 567 ALA A O 1
ATOM 4565 N N . TYR A 1 568 ? -21.219 11.922 22.875 1 97.5 568 TYR A N 1
ATOM 4566 C CA . TYR A 1 568 ? -20.562 12.297 24.141 1 97.5 568 TYR A CA 1
ATOM 4567 C C . TYR A 1 568 ? -19.141 12.789 23.891 1 97.5 568 TYR A C 1
ATOM 4569 O O . TYR A 1 568 ? -18.703 13.75 24.516 1 97.5 568 TYR A O 1
ATOM 4577 N N . ILE A 1 569 ? -18.453 12.133 23.031 1 96.88 569 ILE A N 1
ATOM 4578 C CA . ILE A 1 569 ? -17.094 12.547 22.688 1 96.88 569 ILE A CA 1
ATOM 4579 C C . ILE A 1 569 ? -17.109 13.953 22.094 1 96.88 569 ILE A C 1
ATOM 4581 O O . ILE A 1 569 ? -16.312 14.805 22.469 1 96.88 569 ILE A O 1
ATOM 4585 N N . VAL A 1 570 ? -18.047 14.188 21.234 1 96.94 570 VAL A N 1
ATOM 4586 C CA . VAL A 1 570 ? -18.172 15.508 20.609 1 96.94 570 VAL A CA 1
ATOM 4587 C C . VAL A 1 570 ? -18.484 16.547 21.688 1 96.94 570 VAL A C 1
ATOM 4589 O O . VAL A 1 570 ? -17.875 17.625 21.719 1 96.94 570 VAL A O 1
ATOM 4592 N N . TRP A 1 571 ? -19.375 16.172 22.594 1 95.5 571 TRP A N 1
ATOM 4593 C CA . TRP A 1 571 ? -19.766 17.047 23.703 1 95.5 571 TRP A CA 1
ATOM 4594 C C . TRP A 1 571 ? -18.562 17.359 24.594 1 95.5 571 TRP A C 1
ATOM 4596 O O . TRP A 1 571 ? -18.297 18.516 24.906 1 95.5 571 TRP A O 1
ATOM 4606 N N . ALA A 1 572 ? -17.859 16.344 24.938 1 95.5 572 ALA A N 1
ATOM 4607 C CA . ALA A 1 572 ? -16.734 16.484 25.859 1 95.5 572 ALA A CA 1
ATOM 4608 C C . ALA A 1 572 ? -15.641 17.359 25.25 1 95.5 572 ALA A C 1
ATOM 4610 O O . ALA A 1 572 ? -15.07 18.219 25.922 1 95.5 572 ALA A O 1
ATOM 4611 N N . VAL A 1 573 ? -15.375 17.25 24 1 94 573 VAL A N 1
ATOM 4612 C CA . VAL A 1 573 ? -14.312 18 23.344 1 94 573 VAL A CA 1
ATOM 4613 C C . VAL A 1 573 ? -14.773 19.422 23.094 1 94 573 VAL A C 1
ATOM 4615 O O . VAL A 1 573 ? -14.016 20.375 23.297 1 94 573 VAL A O 1
ATOM 4618 N N . HIS A 1 574 ? -16.016 19.578 22.703 1 92 574 HIS A N 1
ATOM 4619 C CA . HIS A 1 574 ? -16.547 20.906 22.391 1 92 574 HIS A CA 1
ATOM 4620 C C . HIS A 1 574 ? -16.562 21.797 23.625 1 92 574 HIS A C 1
ATOM 4622 O O . HIS A 1 574 ? -16.266 23 23.531 1 92 574 HIS A O 1
ATOM 4628 N N . PHE A 1 575 ? -16.828 21.266 24.766 1 92.5 575 PHE A N 1
ATOM 4629 C CA . PHE A 1 575 ? -16.969 22.062 25.984 1 92.5 575 PHE A CA 1
ATOM 4630 C C . PHE A 1 575 ? -15.695 22.031 26.812 1 92.5 575 PHE A C 1
ATOM 4632 O O . PHE A 1 575 ? -15.695 22.453 27.969 1 92.5 575 PHE A O 1
ATOM 4639 N N . GLY A 1 576 ? -14.57 21.438 26.281 1 90.06 576 GLY A N 1
ATOM 4640 C CA . GLY A 1 576 ? -13.25 21.562 26.875 1 90.06 576 GLY A CA 1
ATOM 4641 C C . GLY A 1 576 ? -12.914 20.406 27.812 1 90.06 576 GLY A C 1
ATOM 4642 O O . GLY A 1 576 ? -11.961 20.5 28.594 1 90.06 576 GLY A O 1
ATOM 4643 N N . TYR A 1 577 ? -13.641 19.375 27.797 1 93.5 577 TYR A N 1
ATOM 4644 C CA . TYR A 1 577 ? -13.422 18.234 28.672 1 93.5 577 TYR A CA 1
ATOM 4645 C C . TYR A 1 577 ? -12.82 17.062 27.891 1 93.5 577 TYR A C 1
ATOM 4647 O O . TYR A 1 577 ? -12.945 15.906 28.281 1 93.5 577 TYR A O 1
ATOM 4655 N N . GLY A 1 578 ? -12.219 17.281 26.766 1 92.25 578 GLY A N 1
ATOM 4656 C CA . GLY A 1 578 ? -11.758 16.234 25.875 1 92.25 578 GLY A CA 1
ATOM 4657 C C . GLY A 1 578 ? -10.406 15.672 26.25 1 92.25 578 GLY A C 1
ATOM 4658 O O . GLY A 1 578 ? -10.039 14.57 25.828 1 92.25 578 GLY A O 1
ATOM 4659 N N . GLY A 1 579 ? -9.617 16.344 27.062 1 86.38 579 GLY A N 1
ATOM 4660 C CA . GLY A 1 579 ? -8.289 15.883 27.438 1 86.38 579 GLY A CA 1
ATOM 4661 C C . GLY A 1 579 ? -7.383 15.648 26.25 1 86.38 579 GLY A C 1
ATOM 4662 O O . GLY A 1 579 ? -7.398 16.422 25.281 1 86.38 579 GLY A O 1
ATOM 4663 N N . TRP A 1 580 ? -6.555 14.539 26.328 1 83.06 580 TRP A N 1
ATOM 4664 C CA . TRP A 1 580 ? -5.594 14.242 25.266 1 83.06 580 TRP A CA 1
ATOM 4665 C C . TRP A 1 580 ? -6.301 13.711 24.031 1 83.06 580 TRP A C 1
ATOM 4667 O O . TRP A 1 580 ? -5.848 13.938 22.906 1 83.06 580 TRP A O 1
ATOM 4677 N N . ILE A 1 581 ? -7.355 13.102 24.219 1 90.06 581 ILE A N 1
ATOM 4678 C CA . ILE A 1 581 ? -8.125 12.586 23.094 1 90.06 581 ILE A CA 1
ATOM 4679 C C . ILE A 1 581 ? -8.672 13.75 22.266 1 90.06 581 ILE A C 1
ATOM 4681 O O . ILE A 1 581 ? -8.641 13.711 21.031 1 90.06 581 ILE A O 1
ATOM 4685 N N . GLY A 1 582 ? -9.148 14.703 23.016 1 92.19 582 GLY A N 1
ATOM 4686 C CA . GLY A 1 582 ? -9.656 15.883 22.344 1 92.19 582 GLY A CA 1
ATOM 4687 C C . GLY A 1 582 ? -8.594 16.641 21.562 1 92.19 582 GLY A C 1
ATOM 4688 O O . GLY A 1 582 ? -8.836 17.078 20.438 1 92.19 582 GLY A O 1
ATOM 4689 N N . GLN A 1 583 ? -7.441 16.719 22.203 1 87.12 583 GLN A N 1
ATOM 4690 C CA . GLN A 1 583 ? -6.328 17.391 21.531 1 87.12 583 GLN A CA 1
ATOM 4691 C C . GLN A 1 583 ? -5.93 16.641 20.266 1 87.12 583 GLN A C 1
ATOM 4693 O O . GLN A 1 583 ? -5.617 17.266 19.25 1 87.12 583 GLN A O 1
ATOM 4698 N N . PHE A 1 584 ? -5.973 15.43 20.312 1 90.31 584 PHE A N 1
ATOM 4699 C CA . PHE A 1 584 ? -5.609 14.609 19.172 1 90.31 584 PHE A CA 1
ATOM 4700 C C . PHE A 1 584 ? -6.645 14.734 18.062 1 90.31 584 PHE A C 1
ATOM 4702 O O . PHE A 1 584 ? -6.293 14.914 16.891 1 90.31 584 PHE A O 1
ATOM 4709 N N . LEU A 1 585 ? -7.852 14.664 18.391 1 94.25 585 LEU A N 1
ATOM 4710 C CA . LEU A 1 585 ? -8.93 14.68 17.406 1 94.25 585 LEU A CA 1
ATOM 4711 C C . LEU A 1 585 ? -9.055 16.062 16.766 1 94.25 585 LEU A C 1
ATOM 4713 O O . LEU A 1 585 ? -9.633 16.203 15.688 1 94.25 585 LEU A O 1
ATOM 4717 N N . THR A 1 586 ? -8.562 17.094 17.406 1 93.31 586 THR A N 1
ATOM 4718 C CA . THR A 1 586 ? -8.664 18.438 16.891 1 93.31 586 THR A CA 1
ATOM 4719 C C . THR A 1 586 ? -7.352 18.875 16.234 1 93.31 586 THR A C 1
ATOM 4721 O O . THR A 1 586 ? -7.156 20.047 15.93 1 93.31 586 THR A O 1
ATOM 4724 N N . TRP A 1 587 ? -6.5 17.891 16.016 1 89.69 587 TRP A N 1
ATOM 4725 C CA . TRP A 1 587 ? -5.227 18.172 15.367 1 89.69 587 TRP A CA 1
ATOM 4726 C C . TRP A 1 587 ? -5.441 18.828 14.008 1 89.69 587 TRP A C 1
ATOM 4728 O O . TRP A 1 587 ? -6.273 18.375 13.219 1 89.69 587 TRP A O 1
ATOM 4738 N N . LYS A 1 588 ? -4.695 19.875 13.68 1 89.88 588 LYS A N 1
ATOM 4739 C CA . LYS A 1 588 ? -4.879 20.688 12.477 1 89.88 588 LYS A CA 1
ATOM 4740 C C . LYS A 1 588 ? -4.609 19.859 11.219 1 89.88 588 LYS A C 1
ATOM 4742 O O . LYS A 1 588 ? -5.109 20.188 10.141 1 89.88 588 LYS A O 1
ATOM 4747 N N . ALA A 1 589 ? -3.869 18.812 11.367 1 88.25 589 ALA A N 1
ATOM 4748 C CA . ALA A 1 589 ? -3.539 17.984 10.219 1 88.25 589 ALA A CA 1
ATOM 4749 C C . ALA A 1 589 ? -4.785 17.297 9.664 1 88.25 589 ALA A C 1
ATOM 4751 O O . ALA A 1 589 ? -4.844 16.969 8.477 1 88.25 589 ALA A O 1
ATOM 4752 N N . PHE A 1 590 ? -5.801 17.172 10.461 1 94.5 590 PHE A N 1
ATOM 4753 C CA . PHE A 1 590 ? -6.996 16.438 10.039 1 94.5 590 PHE A CA 1
ATOM 4754 C C . PHE A 1 590 ? -7.949 17.359 9.281 1 94.5 590 PHE A C 1
ATOM 4756 O O . PHE A 1 590 ? -8.898 16.891 8.648 1 94.5 590 PHE A O 1
ATOM 4763 N N . VAL A 1 591 ? -7.711 18.656 9.25 1 94.81 591 VAL A N 1
ATOM 4764 C CA . VAL A 1 591 ? -8.633 19.609 8.633 1 94.81 591 VAL A CA 1
ATOM 4765 C C . VAL A 1 591 ? -8.68 19.375 7.121 1 94.81 591 VAL A C 1
ATOM 4767 O O . VAL A 1 591 ? -9.742 19.078 6.566 1 94.81 591 VAL A O 1
ATOM 4770 N N . PRO A 1 592 ? -7.48 19.406 6.461 1 94.44 592 PRO A N 1
ATOM 4771 C CA . PRO A 1 592 ? -7.555 19.141 5.02 1 94.44 592 PRO A CA 1
ATOM 4772 C C . PRO A 1 592 ? -8.016 17.719 4.707 1 94.44 592 PRO A C 1
ATOM 4774 O O . PRO A 1 592 ? -8.727 17.5 3.723 1 94.44 592 PRO A O 1
ATOM 4777 N N . LEU A 1 593 ? -7.68 16.766 5.477 1 96.31 593 LEU A N 1
ATOM 4778 C CA . LEU A 1 593 ? -8.062 15.375 5.254 1 96.31 593 LEU A CA 1
ATOM 4779 C C . LEU A 1 593 ? -9.562 15.188 5.426 1 96.31 593 LEU A C 1
ATOM 4781 O O . LEU A 1 593 ? -10.188 14.422 4.688 1 96.31 593 LEU A O 1
ATOM 4785 N N . SER A 1 594 ? -10.07 15.891 6.387 1 96.44 594 SER A N 1
ATOM 4786 C CA . SER A 1 594 ? -11.508 15.805 6.633 1 96.44 594 SER A CA 1
ATOM 4787 C C . SER A 1 594 ? -12.305 16.422 5.488 1 96.44 594 SER A C 1
ATOM 4789 O O . SER A 1 594 ? -13.391 15.938 5.152 1 96.44 594 SER A O 1
ATOM 4791 N N . ARG A 1 595 ? -11.75 17.438 4.855 1 95.94 595 ARG A N 1
ATOM 4792 C CA . ARG A 1 595 ? -12.422 18.078 3.732 1 95.94 595 ARG A CA 1
ATOM 4793 C C . ARG A 1 595 ? -12.477 17.156 2.518 1 95.94 595 ARG A C 1
ATOM 4795 O O . ARG A 1 595 ? -13.32 17.344 1.636 1 95.94 595 ARG A O 1
ATOM 4802 N N . LEU A 1 596 ? -11.648 16.156 2.559 1 97.88 596 LEU A N 1
ATOM 4803 C CA . LEU A 1 596 ? -11.586 15.227 1.43 1 97.88 596 LEU A CA 1
ATOM 4804 C C . LEU A 1 596 ? -12.391 13.969 1.717 1 97.88 596 LEU A C 1
ATOM 4806 O O . LEU A 1 596 ? -12.469 13.07 0.876 1 97.88 596 LEU A O 1
ATOM 4810 N N . VAL A 1 597 ? -13.016 13.93 2.85 1 97.94 597 VAL A N 1
ATOM 4811 C CA . VAL A 1 597 ? -13.672 12.703 3.297 1 97.94 597 VAL A CA 1
ATOM 4812 C C . VAL A 1 597 ? -14.812 12.352 2.352 1 97.94 597 VAL A C 1
ATOM 4814 O O . VAL A 1 597 ? -14.969 11.195 1.959 1 97.94 597 VAL A O 1
ATOM 4817 N N . PHE A 1 598 ? -15.633 13.336 1.936 1 97.25 598 PHE A N 1
ATOM 4818 C CA . PHE A 1 598 ? -16.766 13.078 1.052 1 97.25 598 PHE A CA 1
ATOM 4819 C C . PHE A 1 598 ? -16.281 12.539 -0.294 1 97.25 598 PHE A C 1
ATOM 4821 O O . PHE A 1 598 ? -16.797 11.539 -0.788 1 97.25 598 PHE A O 1
ATOM 4828 N N . MET A 1 599 ? -15.297 13.148 -0.854 1 98.31 599 MET A N 1
ATOM 4829 C CA . MET A 1 599 ? -14.773 12.695 -2.139 1 98.31 599 MET A CA 1
ATOM 4830 C C . MET A 1 599 ? -14.062 11.352 -1.998 1 98.31 599 MET A C 1
ATOM 4832 O O . MET A 1 599 ? -14.078 10.539 -2.922 1 98.31 599 MET A O 1
ATOM 4836 N N . THR A 1 600 ? -13.383 11.109 -0.876 1 98.5 600 THR A N 1
ATOM 4837 C CA . THR A 1 600 ? -12.773 9.812 -0.625 1 98.5 600 THR A CA 1
ATOM 4838 C C . THR A 1 600 ? -13.836 8.719 -0.559 1 98.5 600 THR A C 1
ATOM 4840 O O . THR A 1 600 ? -13.633 7.613 -1.064 1 98.5 600 THR A O 1
ATOM 4843 N N . TYR A 1 601 ? -14.961 9.086 0.088 1 97.88 601 TYR A N 1
ATOM 4844 C CA . TYR A 1 601 ? -16.094 8.164 0.151 1 97.88 601 TYR A CA 1
ATOM 4845 C C . TYR A 1 601 ? -16.562 7.777 -1.246 1 97.88 601 TYR A C 1
ATOM 4847 O O . TYR A 1 601 ? -16.828 6.605 -1.514 1 97.88 601 TYR A O 1
ATOM 4855 N N . LEU A 1 602 ? -16.562 8.68 -2.137 1 98.12 602 LEU A N 1
ATOM 4856 C CA . LEU A 1 602 ? -17.031 8.422 -3.494 1 98.12 602 LEU A CA 1
ATOM 4857 C C . LEU A 1 602 ? -15.953 7.734 -4.32 1 98.12 602 LEU A C 1
ATOM 4859 O O . LEU A 1 602 ? -16.25 6.887 -5.164 1 98.12 602 LEU A O 1
ATOM 4863 N N . ALA A 1 603 ? -14.719 7.988 -4.047 1 98.19 603 ALA A N 1
ATOM 4864 C CA . ALA A 1 603 ? -13.602 7.531 -4.879 1 98.19 603 ALA A CA 1
ATOM 4865 C C . ALA A 1 603 ? -13.172 6.121 -4.492 1 98.19 603 ALA A C 1
ATOM 4867 O O . ALA A 1 603 ? -12.75 5.336 -5.344 1 98.19 603 ALA A O 1
ATOM 4868 N N . HIS A 1 604 ? -13.242 5.719 -3.23 1 98.38 604 HIS A N 1
ATOM 4869 C CA . HIS A 1 604 ? -12.555 4.527 -2.746 1 98.38 604 HIS A CA 1
ATOM 4870 C C . HIS A 1 604 ? -13.125 3.264 -3.385 1 98.38 604 HIS A C 1
ATOM 4872 O O . HIS A 1 604 ? -12.375 2.35 -3.736 1 98.38 604 HIS A O 1
ATOM 4878 N N . PRO A 1 605 ? -14.484 3.168 -3.609 1 97.62 605 PRO A N 1
ATOM 4879 C CA . PRO A 1 605 ? -14.945 1.947 -4.273 1 97.62 605 PRO A CA 1
ATOM 4880 C C . PRO A 1 605 ? -14.453 1.836 -5.715 1 97.62 605 PRO A C 1
ATOM 4882 O O . PRO A 1 605 ? -14.156 0.734 -6.188 1 97.62 605 PRO A O 1
ATOM 4885 N N . ILE A 1 606 ? -14.359 2.928 -6.414 1 97.88 606 ILE A N 1
ATOM 4886 C CA . ILE A 1 606 ? -13.883 2.934 -7.797 1 97.88 606 ILE A CA 1
ATOM 4887 C C . ILE A 1 606 ? -12.43 2.467 -7.844 1 97.88 606 ILE A C 1
ATOM 4889 O O . ILE A 1 606 ? -12.07 1.638 -8.68 1 97.88 606 ILE A O 1
ATOM 4893 N N . VAL A 1 607 ? -11.648 2.988 -6.895 1 97.62 607 VAL A N 1
ATOM 4894 C CA . VAL A 1 607 ? -10.234 2.619 -6.801 1 97.62 607 VAL A CA 1
ATOM 4895 C C . VAL A 1 607 ? -10.117 1.124 -6.512 1 97.62 607 VAL A C 1
ATOM 4897 O O . VAL A 1 607 ? -9.305 0.431 -7.133 1 97.62 607 VAL A O 1
ATOM 4900 N N . MET A 1 608 ? -10.914 0.639 -5.672 1 97.38 608 MET A N 1
ATOM 4901 C CA . MET A 1 608 ? -10.844 -0.76 -5.262 1 97.38 608 MET A CA 1
ATOM 4902 C C . MET A 1 608 ? -11.305 -1.682 -6.387 1 97.38 608 MET A C 1
ATOM 4904 O O . MET A 1 608 ? -10.703 -2.729 -6.625 1 97.38 608 MET A O 1
ATOM 4908 N N . TYR A 1 609 ? -12.359 -1.298 -7.102 1 97.12 609 TYR A N 1
ATOM 4909 C CA . TYR A 1 609 ? -12.82 -2.1 -8.227 1 97.12 609 TYR A CA 1
ATOM 4910 C C . TYR A 1 609 ? -11.766 -2.15 -9.328 1 97.12 609 TYR A C 1
ATOM 4912 O O . TYR A 1 609 ? -11.555 -3.197 -9.945 1 97.12 609 TYR A O 1
ATOM 4920 N N . TYR A 1 610 ? -11.141 -1.053 -9.539 1 97 610 TYR A N 1
ATOM 4921 C CA . TYR A 1 610 ? -10.094 -1.035 -10.547 1 97 610 TYR A CA 1
ATOM 4922 C C . TYR A 1 610 ? -8.953 -1.97 -10.164 1 97 610 TYR A C 1
ATOM 4924 O O . TYR A 1 610 ? -8.508 -2.787 -10.977 1 97 610 TYR A O 1
ATOM 4932 N N . LYS A 1 611 ? -8.445 -1.849 -8.945 1 96.31 611 LYS A N 1
ATOM 4933 C CA . LYS A 1 611 ? -7.305 -2.633 -8.484 1 96.31 611 LYS A CA 1
ATOM 4934 C C . LYS A 1 611 ? -7.621 -4.125 -8.492 1 96.31 611 LYS A C 1
ATOM 4936 O O . LYS A 1 611 ? -6.812 -4.938 -8.945 1 96.31 611 LYS A O 1
ATOM 4941 N N . ARG A 1 612 ? -8.797 -4.5 -8.102 1 95.5 612 ARG A N 1
ATOM 4942 C CA . ARG A 1 612 ? -9.18 -5.906 -8.023 1 95.5 612 ARG A CA 1
ATOM 4943 C C . ARG A 1 612 ? -9.523 -6.457 -9.398 1 95.5 612 ARG A C 1
ATOM 4945 O O . ARG A 1 612 ? -9.227 -7.617 -9.703 1 95.5 612 ARG A O 1
ATOM 4952 N N . GLY A 1 613 ? -10.133 -5.613 -10.203 1 95.25 613 GLY A N 1
ATOM 4953 C CA . GLY A 1 613 ? -10.477 -6.047 -11.555 1 95.25 613 GLY A CA 1
ATOM 4954 C C . GLY A 1 613 ? -9.266 -6.207 -12.453 1 95.25 613 GLY A C 1
ATOM 4955 O O . GLY A 1 613 ? -9.258 -7.047 -13.359 1 95.25 613 GLY A O 1
ATOM 4956 N N . ALA A 1 614 ? -8.25 -5.48 -12.164 1 94.88 614 ALA A N 1
ATOM 4957 C CA . ALA A 1 614 ? -7.055 -5.5 -13 1 94.88 614 ALA A CA 1
ATOM 4958 C C . ALA A 1 614 ? -6.09 -6.59 -12.547 1 94.88 614 ALA A C 1
ATOM 4960 O O . ALA A 1 614 ? -5.055 -6.816 -13.18 1 94.88 614 ALA A O 1
ATOM 4961 N N . ALA A 1 615 ? -6.391 -7.32 -11.562 1 92.44 615 ALA A N 1
ATOM 4962 C CA . ALA A 1 615 ? -5.5 -8.344 -11.016 1 92.44 615 ALA A CA 1
ATOM 4963 C C . ALA A 1 615 ? -5.32 -9.5 -12 1 92.44 615 ALA A C 1
ATOM 4965 O O . ALA A 1 615 ? -6.277 -9.93 -12.641 1 92.44 615 ALA A O 1
ATOM 4966 N N . LYS A 1 616 ? -4.086 -9.938 -12.172 1 93.38 616 LYS A N 1
ATOM 4967 C CA . LYS A 1 616 ? -3.771 -11.047 -13.07 1 93.38 616 LYS A CA 1
ATOM 4968 C C . LYS A 1 616 ? -3.102 -12.188 -12.32 1 93.38 616 LYS A C 1
ATOM 4970 O O . LYS A 1 616 ? -2.584 -13.125 -12.938 1 93.38 616 LYS A O 1
ATOM 4975 N N . GLU A 1 617 ? -3 -12.07 -11.047 1 93.19 617 GLU A N 1
ATOM 4976 C CA . GLU A 1 617 ? -2.502 -13.109 -10.148 1 93.19 617 GLU A CA 1
ATOM 4977 C C . GLU A 1 617 ? -3.365 -13.219 -8.891 1 93.19 617 GLU A C 1
ATOM 4979 O O . GLU A 1 617 ? -4.098 -12.281 -8.555 1 93.19 617 GLU A O 1
ATOM 4984 N N . ARG A 1 618 ? -3.287 -14.344 -8.25 1 93.75 618 ARG A N 1
ATOM 4985 C CA . ARG A 1 618 ? -4.062 -14.586 -7.039 1 93.75 618 ARG A CA 1
ATOM 4986 C C . ARG A 1 618 ? -3.533 -13.75 -5.879 1 93.75 618 ARG A C 1
ATOM 4988 O O . ARG A 1 618 ? -2.434 -13.195 -5.953 1 93.75 618 ARG A O 1
ATOM 4995 N N . PHE A 1 619 ? -4.363 -13.633 -4.918 1 91.94 619 PHE A N 1
ATOM 4996 C CA . PHE A 1 619 ? -4.031 -12.844 -3.742 1 91.94 619 PHE A CA 1
ATOM 4997 C C . PHE A 1 619 ? -3.992 -13.711 -2.492 1 91.94 619 PHE A C 1
ATOM 4999 O O . PHE A 1 619 ? -4.969 -14.398 -2.178 1 91.94 619 PHE A O 1
ATOM 5006 N N . TYR A 1 620 ? -2.859 -13.758 -1.833 1 90.44 620 TYR A N 1
ATOM 5007 C CA . TYR A 1 620 ? -2.773 -14.453 -0.552 1 90.44 620 TYR A CA 1
ATOM 5008 C C . TYR A 1 620 ? -3.354 -13.594 0.569 1 90.44 620 TYR A C 1
ATOM 5010 O O . TYR A 1 620 ? -2.762 -12.586 0.96 1 90.44 620 TYR A O 1
ATOM 5018 N N . LEU A 1 621 ? -4.414 -14.008 1.08 1 89.19 621 LEU A N 1
ATOM 5019 C CA . LEU A 1 621 ? -5.105 -13.18 2.064 1 89.19 621 LEU A CA 1
ATOM 5020 C C . LEU A 1 621 ? -4.609 -13.484 3.473 1 89.19 621 LEU A C 1
ATOM 5022 O O . LEU A 1 621 ? -5.059 -14.445 4.098 1 89.19 621 LEU A O 1
ATOM 5026 N N . ARG A 1 622 ? -3.773 -12.875 4.023 1 91.06 622 ARG A N 1
ATOM 5027 C CA . ARG A 1 622 ? -3.324 -12.789 5.41 1 91.06 622 ARG A CA 1
ATOM 5028 C C . ARG A 1 622 ? -3.41 -11.359 5.926 1 91.06 622 ARG A C 1
ATOM 5030 O O . ARG A 1 622 ? -3.156 -10.406 5.18 1 91.06 622 ARG A O 1
ATOM 5037 N N . HIS A 1 623 ? -3.836 -11.227 7.145 1 91.94 623 HIS A N 1
ATOM 5038 C CA . HIS A 1 623 ? -4.008 -9.891 7.695 1 91.94 623 HIS A CA 1
ATOM 5039 C C . HIS A 1 623 ? -2.719 -9.078 7.582 1 91.94 623 HIS A C 1
ATOM 5041 O O . HIS A 1 623 ? -2.74 -7.93 7.145 1 91.94 623 HIS A O 1
ATOM 5047 N N . PHE A 1 624 ? -1.595 -9.688 7.996 1 91.75 624 PHE A N 1
ATOM 5048 C CA . PHE A 1 624 ? -0.279 -9.07 7.918 1 91.75 624 PHE A CA 1
ATOM 5049 C C . PHE A 1 624 ? 0.72 -10 7.242 1 91.75 624 PHE A C 1
ATOM 5051 O O . PHE A 1 624 ? 0.867 -11.156 7.637 1 91.75 624 PHE A O 1
ATOM 5058 N N . PRO A 1 625 ? 1.25 -9.555 6.219 1 93.31 625 PRO A N 1
ATOM 5059 C CA . PRO A 1 625 ? 1.366 -8.172 5.766 1 93.31 625 PRO A CA 1
ATOM 5060 C C . PRO A 1 625 ? 0.485 -7.867 4.559 1 93.31 625 PRO A C 1
ATOM 5062 O O . PRO A 1 625 ? 0.211 -6.699 4.262 1 93.31 625 PRO A O 1
ATOM 5065 N N . GLU A 1 626 ? -0.047 -8.797 3.826 1 92.88 626 GLU A N 1
ATOM 5066 C CA . GLU A 1 626 ? -0.637 -8.594 2.506 1 92.88 626 GLU A CA 1
ATOM 5067 C C . GLU A 1 626 ? -1.833 -7.652 2.574 1 92.88 626 GLU A C 1
ATOM 5069 O O . GLU A 1 626 ? -1.869 -6.637 1.876 1 92.88 626 GLU A O 1
ATOM 5074 N N . MET A 1 627 ? -2.768 -7.918 3.49 1 93.44 627 MET A N 1
ATOM 5075 C CA . MET A 1 627 ? -3.961 -7.082 3.578 1 93.44 627 MET A CA 1
ATOM 5076 C C . MET A 1 627 ? -3.607 -5.68 4.066 1 93.44 627 MET A C 1
ATOM 5078 O O . MET A 1 627 ? -4.227 -4.699 3.648 1 93.44 627 MET A O 1
ATOM 5082 N N . THR A 1 628 ? -2.648 -5.656 4.969 1 95.31 628 THR A N 1
ATOM 5083 C CA . THR A 1 628 ? -2.217 -4.359 5.473 1 95.31 628 THR A CA 1
ATOM 5084 C C . THR A 1 628 ? -1.659 -3.498 4.344 1 95.31 628 THR A C 1
ATOM 5086 O O . THR A 1 628 ? -1.989 -2.314 4.234 1 95.31 628 THR A O 1
ATOM 5089 N N . TRP A 1 629 ? -0.785 -4.039 3.5 1 96.06 629 TRP A N 1
ATOM 5090 C CA . TRP A 1 629 ? -0.233 -3.307 2.365 1 96.06 629 TRP A CA 1
ATOM 5091 C C . TRP A 1 629 ? -1.337 -2.877 1.406 1 96.06 629 TRP A C 1
ATOM 5093 O O . TRP A 1 629 ? -1.317 -1.757 0.89 1 96.06 629 TRP A O 1
ATOM 5103 N N . GLN A 1 630 ? -2.289 -3.801 1.166 1 95.62 630 GLN A N 1
ATOM 5104 C CA . GLN A 1 630 ? -3.412 -3.48 0.29 1 95.62 630 GLN A CA 1
ATOM 5105 C C . GLN A 1 630 ? -4.25 -2.34 0.863 1 95.62 630 GLN A C 1
ATOM 5107 O O . GLN A 1 630 ? -4.633 -1.419 0.138 1 95.62 630 GLN A O 1
ATOM 5112 N N . TYR A 1 631 ? -4.52 -2.383 2.16 1 96.56 631 TYR A N 1
ATOM 5113 C CA . TYR A 1 631 ? -5.293 -1.353 2.844 1 96.56 631 TYR A CA 1
ATOM 5114 C C . TYR A 1 631 ? -4.602 0.002 2.75 1 96.56 631 TYR A C 1
ATOM 5116 O O . TYR A 1 631 ? -5.238 1.013 2.445 1 96.56 631 TYR A O 1
ATOM 5124 N N . LEU A 1 632 ? -3.326 0.017 2.99 1 96.94 632 LEU A N 1
ATOM 5125 C CA . LEU A 1 632 ? -2.572 1.264 2.945 1 96.94 632 LEU A CA 1
ATOM 5126 C C . LEU A 1 632 ? -2.547 1.834 1.531 1 96.94 632 LEU A C 1
ATOM 5128 O O . LEU A 1 632 ? -2.699 3.043 1.342 1 96.94 632 LEU A O 1
ATOM 5132 N N . GLY A 1 633 ? -2.342 0.978 0.556 1 96.38 633 GLY A N 1
ATOM 5133 C CA . GLY A 1 633 ? -2.395 1.417 -0.829 1 96.38 633 GLY A CA 1
ATOM 5134 C C . GLY A 1 633 ? -3.756 1.943 -1.237 1 96.38 633 GLY A C 1
ATOM 5135 O O . GLY A 1 633 ? -3.857 2.992 -1.877 1 96.38 633 GLY A O 1
ATOM 5136 N N . ASP A 1 634 ? -4.816 1.261 -0.79 1 97.69 634 ASP A N 1
ATOM 5137 C CA . ASP A 1 634 ? -6.184 1.68 -1.089 1 97.69 634 ASP A CA 1
ATOM 5138 C C . ASP A 1 634 ? -6.484 3.049 -0.483 1 97.69 634 ASP A C 1
ATOM 5140 O O . ASP A 1 634 ? -7.094 3.9 -1.131 1 97.69 634 ASP A O 1
ATOM 5144 N N . THR A 1 635 ? -6.074 3.186 0.725 1 97.69 635 THR A N 1
ATOM 5145 C CA . THR A 1 635 ? -6.371 4.414 1.451 1 97.69 635 THR A CA 1
ATOM 5146 C C . THR A 1 635 ? -5.645 5.602 0.827 1 97.69 635 THR A C 1
ATOM 5148 O O . THR A 1 635 ? -6.266 6.609 0.488 1 97.69 635 THR A O 1
ATOM 5151 N N . LEU A 1 636 ? -4.352 5.461 0.543 1 96.44 636 LEU A N 1
ATOM 5152 C CA . LEU A 1 636 ? -3.559 6.57 0.021 1 96.44 636 LEU A CA 1
ATOM 5153 C C . LEU A 1 636 ? -3.979 6.91 -1.405 1 96.44 636 LEU A C 1
ATOM 5155 O O . LEU A 1 636 ? -4.09 8.086 -1.759 1 96.44 636 LEU A O 1
ATOM 5159 N N . PHE A 1 637 ? -4.191 5.906 -2.178 1 96.56 637 PHE A N 1
ATOM 5160 C CA . PHE A 1 637 ? -4.578 6.168 -3.559 1 96.56 637 PHE A CA 1
ATOM 5161 C C . PHE A 1 637 ? -5.984 6.758 -3.627 1 96.56 637 PHE A C 1
ATOM 5163 O O . PHE A 1 637 ? -6.27 7.594 -4.484 1 96.56 637 PHE A O 1
ATOM 5170 N N . SER A 1 638 ? -6.879 6.363 -2.727 1 98.06 638 SER A N 1
ATOM 5171 C CA . SER A 1 638 ? -8.219 6.93 -2.678 1 98.06 638 SER A CA 1
ATOM 5172 C C . SER A 1 638 ? -8.188 8.398 -2.279 1 98.06 638 SER A C 1
ATOM 5174 O O . SER A 1 638 ? -8.906 9.219 -2.854 1 98.06 638 SER A O 1
ATOM 5176 N N . PHE A 1 639 ? -7.371 8.727 -1.352 1 97.94 639 PHE A N 1
ATOM 5177 C CA . PHE A 1 639 ? -7.234 10.125 -0.966 1 97.94 639 PHE A CA 1
ATOM 5178 C C . PHE A 1 639 ? -6.613 10.938 -2.096 1 97.94 639 PHE A C 1
ATOM 5180 O O . PHE A 1 639 ? -6.977 12.102 -2.301 1 97.94 639 PHE A O 1
ATOM 5187 N N . GLY A 1 640 ? -5.645 10.359 -2.82 1 97.06 640 GLY A N 1
ATOM 5188 C CA . GLY A 1 640 ? -5.094 11.031 -3.984 1 97.06 640 GLY A CA 1
ATOM 5189 C C . GLY A 1 640 ? -6.129 11.312 -5.059 1 97.06 640 GLY A C 1
ATOM 5190 O O . GLY A 1 640 ? -6.199 12.422 -5.59 1 97.06 640 GLY A O 1
ATOM 5191 N N . CYS A 1 641 ? -6.938 10.305 -5.301 1 97.62 641 CYS A N 1
ATOM 5192 C CA . CYS A 1 641 ? -8.016 10.477 -6.27 1 97.62 641 CYS A CA 1
ATOM 5193 C C . CYS A 1 641 ? -9.047 11.484 -5.77 1 97.62 641 CYS A C 1
ATOM 5195 O O . CYS A 1 641 ? -9.586 12.273 -6.551 1 97.62 641 CYS A O 1
ATOM 5197 N N . ALA A 1 642 ? -9.312 11.398 -4.488 1 98.5 642 ALA A N 1
ATOM 5198 C CA . ALA A 1 642 ? -10.258 12.336 -3.881 1 98.5 642 ALA A CA 1
ATOM 5199 C C . ALA A 1 642 ? -9.797 13.773 -4.051 1 98.5 642 ALA A C 1
ATOM 5201 O O . ALA A 1 642 ? -10.609 14.672 -4.293 1 98.5 642 ALA A O 1
ATOM 5202 N N . TYR A 1 643 ? -8.516 14.062 -3.912 1 97.62 643 TYR A N 1
ATOM 5203 C CA . TYR A 1 643 ? -7.965 15.398 -4.125 1 97.62 643 TYR A CA 1
ATOM 5204 C C . TYR A 1 643 ? -8.211 15.867 -5.555 1 97.62 643 TYR A C 1
ATOM 5206 O O . TYR A 1 643 ? -8.695 16.984 -5.777 1 97.62 643 TYR A O 1
ATOM 5214 N N . ALA A 1 644 ? -7.938 14.984 -6.496 1 97.38 644 ALA A N 1
ATOM 5215 C CA . ALA A 1 644 ? -8.148 15.32 -7.898 1 97.38 644 ALA A CA 1
ATOM 5216 C C . ALA A 1 644 ? -9.625 15.586 -8.188 1 97.38 644 ALA A C 1
ATOM 5218 O O . ALA A 1 644 ? -9.969 16.562 -8.852 1 97.38 644 ALA A O 1
ATOM 5219 N N . MET A 1 645 ? -10.469 14.789 -7.66 1 97.94 645 MET A N 1
ATOM 5220 C CA . MET A 1 645 ? -11.906 14.93 -7.875 1 97.94 645 MET A CA 1
ATOM 5221 C C . MET A 1 645 ? -12.438 16.188 -7.188 1 97.94 645 MET A C 1
ATOM 5223 O O . MET A 1 645 ? -13.32 16.859 -7.715 1 97.94 645 MET A O 1
ATOM 5227 N N . SER A 1 646 ? -11.914 16.422 -6.016 1 98 646 SER A N 1
ATOM 5228 C CA . SER A 1 646 ? -12.344 17.609 -5.293 1 98 646 SER A CA 1
ATOM 5229 C C . SER A 1 646 ? -12 18.875 -6.066 1 98 646 SER A C 1
ATOM 5231 O O . SER A 1 646 ? -12.797 19.812 -6.117 1 98 646 SER A O 1
ATOM 5233 N N . MET A 1 647 ? -10.844 18.891 -6.719 1 97 647 MET A N 1
ATOM 5234 C CA . MET A 1 647 ? -10.398 20.062 -7.477 1 97 647 MET A CA 1
ATOM 5235 C C . MET A 1 647 ? -11.188 20.203 -8.773 1 97 647 MET A C 1
ATOM 5237 O O . MET A 1 647 ? -11.375 21.312 -9.273 1 97 647 MET A O 1
ATOM 5241 N N . MET A 1 648 ? -11.711 19.141 -9.203 1 96.31 648 MET A N 1
ATOM 5242 C CA . MET A 1 648 ? -12.352 19.172 -10.516 1 96.31 648 MET A CA 1
ATOM 5243 C C . MET A 1 648 ? -13.867 19.328 -10.383 1 96.31 648 MET A C 1
ATOM 5245 O O . MET A 1 648 ? -14.5 20 -11.195 1 96.31 648 MET A O 1
ATOM 5249 N N . PHE A 1 649 ? -14.445 18.672 -9.352 1 95.62 649 PHE A N 1
ATOM 5250 C CA . PHE A 1 649 ? -15.898 18.547 -9.328 1 95.62 649 PHE A CA 1
ATOM 5251 C C . PHE A 1 649 ? -16.484 19.234 -8.109 1 95.62 649 PHE A C 1
ATOM 5253 O O . PHE A 1 649 ? -17.5 19.922 -8.211 1 95.62 649 PHE A O 1
ATOM 5260 N N . GLU A 1 650 ? -15.922 19.094 -7.008 1 96.44 650 GLU A N 1
ATOM 5261 C CA . GLU A 1 650 ? -16.562 19.469 -5.75 1 96.44 650 GLU A CA 1
ATOM 5262 C C . GLU A 1 650 ? -16.391 20.969 -5.48 1 96.44 650 GLU A C 1
ATOM 5264 O O . GLU A 1 650 ? -17.375 21.703 -5.426 1 96.44 650 GLU A O 1
ATOM 5269 N N . VAL A 1 651 ? -15.156 21.438 -5.426 1 96.38 651 VAL A N 1
ATOM 5270 C CA . VAL A 1 651 ? -14.859 22.797 -4.996 1 96.38 651 VAL A CA 1
ATOM 5271 C C . VAL A 1 651 ? -15.336 23.797 -6.055 1 96.38 651 VAL A C 1
ATOM 5273 O O . VAL A 1 651 ? -15.977 24.797 -5.734 1 96.38 651 VAL A O 1
ATOM 5276 N N . PRO A 1 652 ? -15.078 23.547 -7.336 1 96.19 652 PRO A N 1
ATOM 5277 C CA . PRO A 1 652 ? -15.578 24.484 -8.344 1 96.19 652 PRO A CA 1
ATOM 5278 C C . PRO A 1 652 ? -17.094 24.656 -8.289 1 96.19 652 PRO A C 1
ATOM 5280 O O . PRO A 1 652 ? -17.609 25.766 -8.461 1 96.19 652 PRO A O 1
ATOM 5283 N N . ILE A 1 653 ? -17.781 23.594 -8.062 1 94.75 653 ILE A N 1
ATOM 5284 C CA . ILE A 1 653 ? -19.234 23.625 -8.031 1 94.75 653 ILE A CA 1
ATOM 5285 C C . ILE A 1 653 ? -19.703 24.422 -6.809 1 94.75 653 ILE A C 1
ATOM 5287 O O . ILE A 1 653 ? -20.672 25.172 -6.887 1 94.75 653 ILE A O 1
ATOM 5291 N N . ILE A 1 654 ? -19.062 24.219 -5.711 1 93.94 654 ILE A N 1
ATOM 5292 C CA . ILE A 1 654 ? -19.375 24.969 -4.508 1 93.94 654 ILE A CA 1
ATOM 5293 C C . ILE A 1 654 ? -19.125 26.469 -4.762 1 93.94 654 ILE A C 1
ATOM 5295 O O . ILE A 1 654 ? -19.938 27.312 -4.355 1 93.94 654 ILE A O 1
ATOM 5299 N N . ASN A 1 655 ? -18.062 26.766 -5.453 1 93.12 655 ASN A N 1
ATOM 5300 C CA . ASN A 1 655 ? -17.75 28.156 -5.773 1 93.12 655 ASN A CA 1
ATOM 5301 C C . ASN A 1 655 ? -18.766 28.766 -6.727 1 93.12 655 ASN A C 1
ATOM 5303 O O . ASN A 1 655 ? -19.109 29.938 -6.613 1 93.12 655 ASN A O 1
ATOM 5307 N N . LEU A 1 656 ? -19.25 28.031 -7.641 1 93 656 LEU A N 1
ATOM 5308 C CA . LEU A 1 656 ? -20.234 28.5 -8.602 1 93 656 LEU A CA 1
ATOM 5309 C C . LEU A 1 656 ? -21.547 28.859 -7.906 1 93 656 LEU A C 1
ATOM 5311 O O . LEU A 1 656 ? -22.25 29.766 -8.336 1 93 656 LEU A O 1
ATOM 5315 N N . GLU A 1 657 ? -21.844 28.109 -6.879 1 91.69 657 GLU A N 1
ATOM 5316 C CA . GLU A 1 657 ? -23.047 28.422 -6.105 1 91.69 657 GLU A CA 1
ATOM 5317 C C . GLU A 1 657 ? -22.984 29.844 -5.547 1 91.69 657 GLU A C 1
ATOM 5319 O O . GLU A 1 657 ? -23.969 30.594 -5.605 1 91.69 657 GLU A O 1
ATOM 5324 N N . LYS A 1 658 ? -21.844 30.172 -5.031 1 87.5 658 LYS A N 1
ATOM 5325 C CA . LYS A 1 658 ? -21.641 31.5 -4.445 1 87.5 658 LYS A CA 1
ATOM 5326 C C . LYS A 1 658 ? -21.766 32.594 -5.5 1 87.5 658 LYS A C 1
ATOM 5328 O O . LYS A 1 658 ? -22.297 33.656 -5.227 1 87.5 658 LYS A O 1
ATOM 5333 N N . ILE A 1 659 ? -21.359 32.312 -6.645 1 88 659 ILE A N 1
ATOM 5334 C CA . ILE A 1 659 ? -21.375 33.281 -7.73 1 88 659 ILE A CA 1
ATOM 5335 C C . ILE A 1 659 ? -22.797 33.438 -8.25 1 88 659 ILE A C 1
ATOM 5337 O O . ILE A 1 659 ? -23.25 34.562 -8.5 1 88 659 ILE A O 1
ATOM 5341 N N . ILE A 1 660 ? -23.516 32.344 -8.312 1 85.81 660 ILE A N 1
ATOM 5342 C CA . ILE A 1 660 ? -24.844 32.344 -8.898 1 85.81 660 ILE A CA 1
ATOM 5343 C C . ILE A 1 660 ? -25.844 32.938 -7.902 1 85.81 660 ILE A C 1
ATOM 5345 O O . ILE A 1 660 ? -26.75 33.688 -8.289 1 85.81 660 ILE A O 1
ATOM 5349 N N . LEU A 1 661 ? -25.719 32.688 -6.633 1 84.75 661 LEU A N 1
ATOM 5350 C CA . LEU A 1 661 ? -26.703 33.094 -5.621 1 84.75 661 LEU A CA 1
ATOM 5351 C C . LEU A 1 661 ? -26.406 34.5 -5.117 1 84.75 661 LEU A C 1
ATOM 5353 O O . LEU A 1 661 ? -27.266 35.125 -4.512 1 84.75 661 LEU A O 1
ATOM 5357 N N . LYS A 1 662 ? -25.25 35.031 -5.348 1 77.69 662 LYS A N 1
ATOM 5358 C CA . LYS A 1 662 ? -24.906 36.375 -4.879 1 77.69 662 LYS A CA 1
ATOM 5359 C C . LYS A 1 662 ? -25.906 37.406 -5.375 1 77.69 662 LYS A C 1
ATOM 5361 O O . LYS A 1 662 ? -26.406 38.219 -4.594 1 77.69 662 LYS A O 1
ATOM 5366 N N . PRO A 1 663 ? -26.219 37.469 -6.66 1 68.94 663 PRO A N 1
ATOM 5367 C CA . PRO A 1 663 ? -27.188 38.469 -7.121 1 68.94 663 PRO A CA 1
ATOM 5368 C C . PRO A 1 663 ? -28.594 38.25 -6.586 1 68.94 663 PRO A C 1
ATOM 5370 O O . PRO A 1 663 ? -29.375 39.188 -6.465 1 68.94 663 PRO A O 1
ATOM 5373 N N . LEU A 1 664 ? -28.844 37 -6.324 1 63.81 664 LEU A N 1
ATOM 5374 C CA . LEU A 1 664 ? -30.203 36.625 -5.891 1 63.81 664 LEU A CA 1
ATOM 5375 C C . LEU A 1 664 ? -30.406 36.969 -4.422 1 63.81 664 LEU A C 1
ATOM 5377 O O . LEU A 1 664 ? -31.531 37.312 -4.012 1 63.81 664 LEU A O 1
ATOM 5381 N N . LEU A 1 665 ? -29.484 36.688 -3.6 1 60.56 665 LEU A N 1
ATOM 5382 C CA . LEU A 1 665 ? -29.625 36.938 -2.17 1 60.56 665 LEU A CA 1
ATOM 5383 C C . LEU A 1 665 ? -29.375 38.406 -1.836 1 60.56 665 LEU A C 1
ATOM 5385 O O . LEU A 1 665 ? -29.703 38.875 -0.739 1 60.56 665 LEU A O 1
ATOM 5389 N N . GLY A 1 666 ? -29.562 39.5 -2.361 1 50.53 666 GLY A N 1
ATOM 5390 C CA . GLY A 1 666 ? -29.547 40.938 -2.133 1 50.53 666 GLY A CA 1
ATOM 5391 C C . GLY A 1 666 ? -28.156 41.531 -2.186 1 50.53 666 GLY A C 1
ATOM 5392 O O . GLY A 1 666 ? -27.391 41.438 -1.226 1 50.53 666 GLY A O 1
ATOM 5393 N N . GLY A 1 667 ? -27.469 41.625 -3.258 1 42.78 667 GLY A N 1
ATOM 5394 C CA . GLY A 1 667 ? -26.438 42.625 -3.367 1 42.78 667 GLY A CA 1
ATOM 5395 C C . GLY A 1 667 ? -26.859 44 -2.855 1 42.78 667 GLY A C 1
ATOM 5396 O O . GLY A 1 667 ? -27.266 44.844 -3.637 1 42.78 667 GLY A O 1
ATOM 5397 N N . GLY A 1 668 ? -27.734 44.094 -1.831 1 35.62 668 GLY A N 1
ATOM 5398 C CA . GLY A 1 668 ? -27.984 45.469 -1.433 1 35.62 668 GLY A CA 1
ATOM 5399 C C . GLY A 1 668 ? -26.719 46.312 -1.379 1 35.62 668 GLY A C 1
ATOM 5400 O O . GLY A 1 668 ? -25.688 45.875 -0.884 1 35.62 668 GLY A O 1
ATOM 5401 N N . SER A 1 669 ? -26.531 47.125 -2.443 1 36.47 669 SER A N 1
ATOM 5402 C CA . SER A 1 669 ? -25.672 48.312 -2.492 1 36.47 669 SER A CA 1
ATOM 5403 C C . SER A 1 669 ? -25.703 49.062 -1.17 1 36.47 669 SER A C 1
ATOM 5405 O O . SER A 1 669 ? -26.672 49.75 -0.874 1 36.47 669 SER A O 1
ATOM 5407 N N . GLY A 1 670 ? -25.734 48.5 -0.07 1 33.88 670 GLY A N 1
ATOM 5408 C CA . GLY A 1 670 ? -25.688 49.25 1.158 1 33.88 670 GLY A CA 1
ATOM 5409 C C . GLY A 1 670 ? -24.609 50.344 1.147 1 33.88 670 GLY A C 1
ATOM 5410 O O . GLY A 1 670 ? -23.672 50.281 1.947 1 33.88 670 GLY A O 1
ATOM 5411 N N . ARG A 1 671 ? -24.172 50.844 -0.013 1 37.16 671 ARG A N 1
ATOM 5412 C CA . ARG A 1 671 ? -23.422 52.094 0.029 1 37.16 671 ARG A CA 1
ATOM 5413 C C . ARG A 1 671 ? -24.281 53.25 0.579 1 37.16 671 ARG A C 1
ATOM 5415 O O . ARG A 1 671 ? -23.766 54.156 1.226 1 37.16 671 ARG A O 1
ATOM 5422 N N . ASP A 1 672 ? -25.578 53.375 0.268 1 32.91 672 ASP A N 1
ATOM 5423 C CA . ASP A 1 672 ? -26.219 54.656 0.458 1 32.91 672 ASP A CA 1
ATOM 5424 C C . ASP A 1 672 ? -26.562 54.875 1.928 1 32.91 672 ASP A C 1
ATOM 5426 O O . ASP A 1 672 ? -26.734 56.031 2.359 1 32.91 672 ASP A O 1
ATOM 5430 N N . GLY A 1 673 ? -26.922 53.875 2.684 1 30.69 673 GLY A N 1
ATOM 5431 C CA . GLY A 1 673 ? -27.438 54.281 3.973 1 30.69 673 GLY A CA 1
ATOM 5432 C C . GLY A 1 673 ? -26.359 54.688 4.957 1 30.69 673 GLY A C 1
ATOM 5433 O O . GLY A 1 673 ? -26.672 55.125 6.066 1 30.69 673 GLY A O 1
ATOM 5434 N N . ARG A 1 674 ? -25.156 54.188 4.754 1 34.28 674 ARG A N 1
ATOM 5435 C CA . ARG A 1 674 ? -24.156 54.562 5.754 1 34.28 674 ARG A CA 1
ATOM 5436 C C . ARG A 1 674 ? -23.734 56.031 5.586 1 34.28 674 ARG A C 1
ATOM 5438 O O . ARG A 1 674 ? -23.016 56.562 6.426 1 34.28 674 ARG A O 1
ATOM 5445 N N . HIS A 1 675 ? -24 56.594 4.445 1 33.47 675 HIS A N 1
ATOM 5446 C CA . HIS A 1 675 ? -23.672 58.031 4.395 1 33.47 675 HIS A CA 1
ATOM 5447 C C . HIS A 1 675 ? -24.641 58.844 5.258 1 33.47 675 HIS A C 1
ATOM 5449 O O . HIS A 1 675 ? -24.25 59.875 5.82 1 33.47 675 HIS A O 1
ATOM 5455 N N . ARG A 1 676 ? -25.906 58.375 5.316 1 34.31 676 ARG A N 1
ATOM 5456 C CA . ARG A 1 676 ? -26.828 59.281 5.977 1 34.31 676 ARG A CA 1
ATOM 5457 C C . ARG A 1 676 ? -26.688 59.219 7.492 1 34.31 676 ARG A C 1
ATOM 5459 O O . ARG A 1 676 ? -26.859 60.219 8.18 1 34.31 676 ARG A O 1
ATOM 5466 N N . MET A 1 677 ? -26.453 58 7.957 1 32.56 677 MET A N 1
ATOM 5467 C CA . MET A 1 677 ? -26.469 57.969 9.414 1 32.56 677 MET A CA 1
ATOM 5468 C C . MET A 1 677 ? -25.219 58.656 9.977 1 32.56 677 MET A C 1
ATOM 5470 O O . MET A 1 677 ? -25.219 59.125 11.117 1 32.56 677 MET A O 1
ATOM 5474 N N . ALA A 1 678 ? -24.125 58.594 9.227 1 37.06 678 ALA A N 1
ATOM 5475 C CA . ALA A 1 678 ? -22.953 59.312 9.664 1 37.06 678 ALA A CA 1
ATOM 5476 C C . ALA A 1 678 ? -23.203 60.812 9.625 1 37.06 678 ALA A C 1
ATOM 5478 O O . ALA A 1 678 ? -22.641 61.594 10.43 1 37.06 678 ALA A O 1
ATOM 5479 N N . GLU A 1 679 ? -24.125 61.188 8.703 1 34.91 679 GLU A N 1
ATOM 5480 C CA . GLU A 1 679 ? -24.359 62.625 8.672 1 34.91 679 GLU A CA 1
ATOM 5481 C C . GLU A 1 679 ? -25.172 63.062 9.891 1 34.91 679 GLU A C 1
ATOM 5483 O O . GLU A 1 679 ? -24.969 64.188 10.391 1 34.91 679 GLU A O 1
ATOM 5488 N N . ARG A 1 680 ? -26.094 62.188 10.344 1 33.88 680 ARG A N 1
ATOM 5489 C CA . ARG A 1 680 ? -26.938 62.719 11.398 1 33.88 680 ARG A CA 1
ATOM 5490 C C . ARG A 1 680 ? -26.188 62.844 12.711 1 33.88 680 ARG A C 1
ATOM 5492 O O . ARG A 1 680 ? -26.438 63.75 13.508 1 33.88 680 ARG A O 1
ATOM 5499 N N . THR A 1 681 ? -25.406 61.688 12.891 1 33.12 681 THR A N 1
ATOM 5500 C CA . THR A 1 681 ? -24.766 61.75 14.203 1 33.12 681 THR A CA 1
ATOM 5501 C C . THR A 1 681 ? -23.75 62.875 14.266 1 33.12 681 THR A C 1
ATOM 5503 O O . THR A 1 681 ? -23.156 63.125 15.312 1 33.12 681 THR A O 1
ATOM 5506 N N . LYS A 1 682 ? -23.344 63.312 13.102 1 37.47 682 LYS A N 1
ATOM 5507 C CA . LYS A 1 682 ? -22.453 64.5 13.109 1 37.47 682 LYS A CA 1
ATOM 5508 C C . LYS A 1 682 ? -23.109 65.688 13.734 1 37.47 682 LYS A C 1
ATOM 5510 O O . LYS A 1 682 ? -22.438 66.625 14.125 1 37.47 682 LYS A O 1
ATOM 5515 N N . ARG A 1 683 ? -24.391 65.75 13.5 1 34.12 683 ARG A N 1
ATOM 5516 C CA . ARG A 1 683 ? -24.891 67.062 13.875 1 34.12 683 ARG A CA 1
ATOM 5517 C C . ARG A 1 683 ? -24.812 67.312 15.383 1 34.12 683 ARG A C 1
ATOM 5519 O O . ARG A 1 683 ? -24.969 68.438 15.867 1 34.12 683 ARG A O 1
ATOM 5526 N N . ALA A 1 684 ? -25.094 66.25 16.125 1 30.02 684 ALA A N 1
ATOM 5527 C CA . ALA A 1 684 ? -25.375 66.688 17.484 1 30.02 684 ALA A CA 1
ATOM 5528 C C . ALA A 1 684 ? -24.125 67.25 18.141 1 30.02 684 ALA A C 1
ATOM 5530 O O . ALA A 1 684 ? -24.203 68.25 18.875 1 30.02 684 ALA A O 1
ATOM 5531 N N . ASN A 1 685 ? -23.047 66.438 18.312 1 28.23 685 ASN A N 1
ATOM 5532 C CA . ASN A 1 685 ? -22.141 66.812 19.391 1 28.23 685 ASN A CA 1
ATOM 5533 C C . ASN A 1 685 ? -21.203 67.938 18.953 1 28.23 685 ASN A C 1
ATOM 5535 O O . ASN A 1 685 ? -20.609 67.875 17.875 1 28.23 685 ASN A O 1
ATOM 5539 N N . GLY A 1 686 ? -21.328 69.188 19.375 1 26.39 686 GLY A N 1
ATOM 5540 C CA . GLY A 1 686 ? -20.75 70.5 19.188 1 26.39 686 GLY A CA 1
ATOM 5541 C C . GLY A 1 686 ? -19.234 70.5 19.266 1 26.39 686 GLY A C 1
ATOM 5542 O O . GLY A 1 686 ? -18.594 71.438 18.703 1 26.39 686 GLY A O 1
ATOM 5543 N N . ARG A 1 687 ? -18.672 70.125 20.453 1 28.56 687 ARG A N 1
ATOM 5544 C CA . ARG A 1 687 ? -17.469 70.75 20.922 1 28.56 687 ARG A CA 1
ATOM 5545 C C . ARG A 1 687 ? -16.281 70.5 20.016 1 28.56 687 ARG A C 1
ATOM 5547 O O . ARG A 1 687 ? -16.234 69.438 19.391 1 28.56 687 ARG A O 1
ATOM 5554 N N . ASP A 1 688 ? -15.328 71.5 19.797 1 25.02 688 ASP A N 1
ATOM 5555 C CA . ASP A 1 688 ? -14.234 71.875 18.922 1 25.02 688 ASP A CA 1
ATOM 5556 C C . ASP A 1 688 ? -13.047 70.938 19.047 1 25.02 688 ASP A C 1
ATOM 5558 O O . ASP A 1 688 ? -11.953 71.25 18.562 1 25.02 688 ASP A O 1
ATOM 5562 N N . LEU A 1 689 ? -13.047 69.875 19.938 1 25.55 689 LEU A N 1
ATOM 5563 C CA . LEU A 1 689 ? -11.688 69.438 20.203 1 25.55 689 LEU A CA 1
ATOM 5564 C C . LEU A 1 689 ? -10.969 69.062 18.922 1 25.55 689 LEU A C 1
ATOM 5566 O O . LEU A 1 689 ? -11.461 68.25 18.141 1 25.55 689 LEU A O 1
ATOM 5570 N N . SER A 1 690 ? -10.07 70 18.438 1 23.09 690 SER A N 1
ATOM 5571 C CA . SER A 1 690 ? -9.352 70.125 17.172 1 23.09 690 SER A CA 1
ATOM 5572 C C . SER A 1 690 ? -8.789 68.812 16.672 1 23.09 690 SER A C 1
ATOM 5574 O O . SER A 1 690 ? -9.055 68.438 15.539 1 23.09 690 SER A O 1
ATOM 5576 N N . ARG A 1 691 ? -7.391 68.688 16.609 1 25.05 691 ARG A N 1
ATOM 5577 C CA . ARG A 1 691 ? -6.402 68.312 15.602 1 25.05 691 ARG A CA 1
ATOM 5578 C C . ARG A 1 691 ? -6.188 66.812 15.57 1 25.05 691 ARG A C 1
ATOM 5580 O O . ARG A 1 691 ? -5.258 66.312 14.922 1 25.05 691 ARG A O 1
ATOM 5587 N N . VAL A 1 692 ? -6.664 66 16.5 1 23.08 692 VAL A N 1
ATOM 5588 C CA . VAL A 1 692 ? -5.906 64.75 16.562 1 23.08 692 VAL A CA 1
ATOM 5589 C C . VAL A 1 692 ? -5.938 64.062 15.211 1 23.08 692 VAL A C 1
ATOM 5591 O O . VAL A 1 692 ? -6.926 64.188 14.477 1 23.08 692 VAL A O 1
ATOM 5594 N N . TYR A 1 693 ? -4.703 63.5 14.719 1 23.34 693 TYR A N 1
ATOM 5595 C CA . TYR A 1 693 ? -4.262 62.844 13.484 1 23.34 693 TYR A CA 1
ATOM 5596 C C . TYR A 1 693 ? -5.27 61.812 13.023 1 23.34 693 TYR A C 1
ATOM 5598 O O . TYR A 1 693 ? -5.625 60.906 13.789 1 23.34 693 TYR A O 1
ATOM 5606 N N . ARG A 1 694 ? -6.207 62.125 12.109 1 24.45 694 ARG A N 1
ATOM 5607 C CA . ARG A 1 694 ? -7.289 61.375 11.469 1 24.45 694 ARG A CA 1
ATOM 5608 C C . ARG A 1 694 ? -6.746 60.156 10.719 1 24.45 694 ARG A C 1
ATOM 5610 O O . ARG A 1 694 ? -6.371 60.25 9.555 1 24.45 694 ARG A O 1
ATOM 5617 N N . GLN A 1 695 ? -5.672 59.406 11.32 1 22.06 695 GLN A N 1
ATOM 5618 C CA . GLN A 1 695 ? -5.305 58.312 10.43 1 22.06 695 GLN A CA 1
ATOM 5619 C C . GLN A 1 695 ? -6.535 57.5 10 1 22.06 695 GLN A C 1
ATOM 5621 O O . GLN A 1 695 ? -7.285 57 10.836 1 22.06 695 GLN A O 1
ATOM 5626 N N . ASP A 1 696 ? -7.148 57.875 8.906 1 22.88 696 ASP A N 1
ATOM 5627 C CA . ASP A 1 696 ? -8.297 57.344 8.188 1 22.88 696 ASP A CA 1
ATOM 5628 C C . ASP A 1 696 ? -8.164 55.844 7.965 1 22.88 696 ASP A C 1
ATOM 5630 O O . ASP A 1 696 ? -7.504 55.406 7.016 1 22.88 696 ASP A O 1
ATOM 5634 N N . ILE A 1 697 ? -7.77 55.031 9.031 1 23.56 697 ILE A N 1
ATOM 5635 C CA . ILE A 1 697 ? -7.844 53.625 8.75 1 23.56 697 ILE A CA 1
ATOM 5636 C C . ILE A 1 697 ? -9.234 53.25 8.211 1 23.56 697 ILE A C 1
ATOM 5638 O O . ILE A 1 697 ? -10.242 53.562 8.859 1 23.56 697 ILE A O 1
ATOM 5642 N N . ASP A 1 698 ? -9.367 53.281 6.895 1 21.78 698 ASP A N 1
ATOM 5643 C CA . ASP A 1 698 ? -10.555 52.938 6.109 1 21.78 698 ASP A CA 1
ATOM 5644 C C . ASP A 1 698 ? -11.266 51.719 6.695 1 21.78 698 ASP A C 1
ATOM 5646 O O . ASP A 1 698 ? -10.703 50.625 6.734 1 21.78 698 ASP A O 1
ATOM 5650 N N . MET A 1 699 ? -12.062 51.938 7.797 1 24.39 699 MET A N 1
ATOM 5651 C CA . MET A 1 699 ? -12.977 51.094 8.531 1 24.39 699 MET A CA 1
ATOM 5652 C C . MET A 1 699 ? -14.008 50.469 7.598 1 24.39 699 MET A C 1
ATOM 5654 O O . MET A 1 699 ? -15.094 50.094 8.039 1 24.39 699 MET A O 1
ATOM 5658 N N . ASN A 1 700 ? -13.773 50.625 6.227 1 22.8 700 ASN A N 1
ATOM 5659 C CA . ASN A 1 700 ? -14.953 50.344 5.43 1 22.8 700 ASN A CA 1
ATOM 5660 C C . ASN A 1 700 ? -15.461 48.906 5.688 1 22.8 700 ASN A C 1
ATOM 5662 O O . ASN A 1 700 ? -16.547 48.562 5.246 1 22.8 700 ASN A O 1
ATOM 5666 N N . SER A 1 701 ? -14.516 48.031 5.691 1 22.27 701 SER A N 1
ATOM 5667 C CA . SER A 1 701 ? -15.211 46.781 5.422 1 22.27 701 SER A CA 1
ATOM 5668 C C . SER A 1 701 ? -16.172 46.406 6.555 1 22.27 701 SER A C 1
ATOM 5670 O O . SER A 1 701 ? -15.742 46.219 7.691 1 22.27 701 SER A O 1
ATOM 5672 N N . ARG A 1 702 ? -17.312 46.969 6.586 1 23.86 702 ARG A N 1
ATOM 5673 C CA . ARG A 1 702 ? -18.406 46.906 7.551 1 23.86 702 ARG A CA 1
ATOM 5674 C C . ARG A 1 702 ? -18.656 45.469 7.992 1 23.86 702 ARG A C 1
ATOM 5676 O O . ARG A 1 702 ? -19.344 45.219 8.992 1 23.86 702 ARG A O 1
ATOM 5683 N N . GLU A 1 703 ? -18.484 44.656 7.035 1 22.44 703 GLU A N 1
ATOM 5684 C CA . GLU A 1 703 ? -19.094 43.375 7.457 1 22.44 703 GLU A CA 1
ATOM 5685 C C . GLU A 1 703 ? -18.469 42.875 8.758 1 22.44 703 GLU A C 1
ATOM 5687 O O . GLU A 1 703 ? -19.062 42.031 9.438 1 22.44 703 GLU A O 1
ATOM 5692 N N . TYR A 1 704 ? -17.203 43.312 9.008 1 22.38 704 TYR A N 1
ATOM 5693 C CA . TYR A 1 704 ? -16.562 42.688 10.148 1 22.38 704 TYR A CA 1
ATOM 5694 C C . TYR A 1 704 ? -17.062 43.281 11.461 1 22.38 704 TYR A C 1
ATOM 5696 O O . TYR A 1 704 ? -16.484 43.031 12.523 1 22.38 704 TYR A O 1
ATOM 5704 N N . GLN A 1 705 ? -17.969 44.312 11.383 1 22.02 705 GLN A N 1
ATOM 5705 C CA . GLN A 1 705 ? -18.156 45.031 12.633 1 22.02 705 GLN A CA 1
ATOM 5706 C C . GLN A 1 705 ? -18.797 44.125 13.688 1 22.02 705 GLN A C 1
ATOM 5708 O O . GLN A 1 705 ? -18.812 44.469 14.875 1 22.02 705 GLN A O 1
ATOM 5713 N N . MET A 1 706 ? -19.719 43.312 13.156 1 21.53 706 MET A N 1
ATOM 5714 C CA . MET A 1 706 ? -20.547 42.812 14.242 1 21.53 706 MET A CA 1
ATOM 5715 C C . MET A 1 706 ? -19.688 42.062 15.281 1 21.53 706 MET A C 1
ATOM 5717 O O . MET A 1 706 ? -20.203 41.656 16.312 1 21.53 706 MET A O 1
ATOM 5721 N N . ASP A 1 707 ? -18.484 41.719 14.805 1 20.92 707 ASP A N 1
ATOM 5722 C CA . ASP A 1 707 ? -17.828 40.781 15.719 1 20.92 707 ASP A CA 1
ATOM 5723 C C . ASP A 1 707 ? -17.375 41.5 17 1 20.92 707 ASP A C 1
ATOM 5725 O O . ASP A 1 707 ? -16.672 40.906 17.828 1 20.92 707 ASP A O 1
ATOM 5729 N N . GLN A 1 708 ? -17.453 42.875 17.016 1 23.41 708 GLN A N 1
ATOM 5730 C CA . GLN A 1 708 ? -16.703 43.438 18.125 1 23.41 708 GLN A CA 1
ATOM 5731 C C . GLN A 1 708 ? -17.391 43.125 19.469 1 23.41 708 GLN A C 1
ATOM 5733 O O . GLN A 1 708 ? -16.797 43.344 20.531 1 23.41 708 GLN A O 1
ATOM 5738 N N . MET A 1 709 ? -18.766 43.062 19.438 1 21.53 709 MET A N 1
ATOM 5739 C CA . MET A 1 709 ? -19.281 43.25 20.797 1 21.53 709 MET A CA 1
ATOM 5740 C C . MET A 1 709 ? -18.812 42.125 21.703 1 21.53 709 MET A C 1
ATOM 5742 O O . MET A 1 709 ? -18.641 42.344 22.906 1 21.53 709 MET A O 1
ATOM 5746 N N . ALA A 1 710 ? -19.047 40.875 21.234 1 20.94 710 ALA A N 1
ATOM 5747 C CA . ALA A 1 710 ? -19.125 39.875 22.297 1 20.94 710 ALA A CA 1
ATOM 5748 C C . ALA A 1 710 ? -17.766 39.625 22.922 1 20.94 710 ALA A C 1
ATOM 5750 O O . ALA A 1 710 ? -17.078 38.656 22.562 1 20.94 710 ALA A O 1
ATOM 5751 N N . ILE A 1 711 ? -16.859 40.625 22.938 1 22.31 711 ILE A N 1
ATOM 5752 C CA . ILE A 1 711 ? -15.602 40.375 23.625 1 22.31 711 ILE A CA 1
ATOM 5753 C C . ILE A 1 711 ? -15.875 40.062 25.094 1 22.31 711 ILE A C 1
ATOM 5755 O O . ILE A 1 711 ? -15.891 40.969 25.938 1 22.31 711 ILE A O 1
ATOM 5759 N N . THR A 1 712 ? -17.109 39.625 25.5 1 20.78 712 THR A N 1
ATOM 5760 C CA . THR A 1 712 ? -17.172 39.469 26.953 1 20.78 712 THR A CA 1
ATOM 5761 C C . THR A 1 712 ? -15.984 38.625 27.453 1 20.78 712 THR A C 1
ATOM 5763 O O . THR A 1 712 ? -15.398 37.875 26.688 1 20.78 712 THR A O 1
ATOM 5766 N N . GLY A 1 713 ? -15.352 39.062 28.641 1 20.7 713 GLY A N 1
ATOM 5767 C CA . GLY A 1 713 ? -14.242 38.688 29.5 1 20.7 713 GLY A CA 1
ATOM 5768 C C . GLY A 1 713 ? -14.266 37.219 29.922 1 20.7 713 GLY A C 1
ATOM 5769 O O . GLY A 1 713 ? -14.922 36.844 30.891 1 20.7 713 GLY A O 1
ATOM 5770 N N . TYR A 1 714 ? -14.641 36.25 29.047 1 20.88 714 TYR A N 1
ATOM 5771 C CA . TYR A 1 714 ? -14.578 34.969 29.734 1 20.88 714 TYR A CA 1
ATOM 5772 C C . TYR A 1 714 ? -13.203 34.75 30.359 1 20.88 714 TYR A C 1
ATOM 5774 O O . TYR A 1 714 ? -12.203 34.656 29.641 1 20.88 714 TYR A O 1
ATOM 5782 N N . ARG A 1 715 ? -12.977 35.344 31.516 1 22.41 715 ARG A N 1
ATOM 5783 C CA . ARG A 1 715 ? -11.906 34.938 32.406 1 22.41 715 ARG A CA 1
ATOM 5784 C C . ARG A 1 715 ? -11.844 33.438 32.562 1 22.41 715 ARG A C 1
ATOM 5786 O O . ARG A 1 715 ? -12.828 32.781 32.938 1 22.41 715 ARG A O 1
ATOM 5793 N N . ARG A 1 716 ? -11.141 32.75 31.641 1 23.23 716 ARG A N 1
ATOM 5794 C CA . ARG A 1 716 ? -10.742 31.359 31.891 1 23.23 716 ARG A CA 1
ATOM 5795 C C . ARG A 1 716 ? -10.328 31.156 33.344 1 23.23 716 ARG A C 1
ATOM 5797 O O . ARG A 1 716 ? -9.32 31.703 33.781 1 23.23 716 ARG A O 1
ATOM 5804 N N . THR A 1 717 ? -11.336 31.203 34.25 1 21.98 717 THR A N 1
ATOM 5805 C CA . THR A 1 717 ? -10.906 30.594 35.531 1 21.98 717 THR A CA 1
ATOM 5806 C C . THR A 1 717 ? -10.25 29.25 35.281 1 21.98 717 THR A C 1
ATOM 5808 O O . THR A 1 717 ? -10.75 28.438 34.5 1 21.98 717 THR A O 1
ATOM 5811 N N . ILE A 1 718 ? -8.922 29.156 35.344 1 24.03 718 ILE A N 1
ATOM 5812 C CA . ILE A 1 718 ? -8.008 28.031 35.438 1 24.03 718 ILE A CA 1
ATOM 5813 C C . ILE A 1 718 ? -8.617 26.938 36.312 1 24.03 718 ILE A C 1
ATOM 5815 O O . ILE A 1 718 ? -8.828 27.141 37.5 1 24.03 718 ILE A O 1
ATOM 5819 N N . PRO A 1 719 ? -9.805 26.391 35.875 1 25.03 719 PRO A N 1
ATOM 5820 C CA . PRO A 1 719 ? -10.016 25.391 36.906 1 25.03 719 PRO A CA 1
ATOM 5821 C C . PRO A 1 719 ? -8.742 24.641 37.281 1 25.03 719 PRO A C 1
ATOM 5823 O O . PRO A 1 719 ? -7.824 24.531 36.469 1 25.03 719 PRO A O 1
ATOM 5826 N N . GLU A 1 720 ? -8.57 24.406 38.594 1 22.16 720 GLU A N 1
ATOM 5827 C CA . GLU A 1 720 ? -7.52 23.719 39.344 1 22.16 720 GLU A CA 1
ATOM 5828 C C . GLU A 1 720 ? -7.117 22.406 38.656 1 22.16 720 GLU A C 1
ATOM 5830 O O . GLU A 1 720 ? -7.812 21.938 37.75 1 22.16 720 GLU A O 1
ATOM 5835 N N . ARG A 1 721 ? -6.555 21.328 39.375 1 23.77 721 ARG A N 1
ATOM 5836 C CA . ARG A 1 721 ? -5.543 20.281 39.469 1 23.77 721 ARG A CA 1
ATOM 5837 C C . ARG A 1 721 ? -6.027 18.984 38.812 1 23.77 721 ARG A C 1
ATOM 5839 O O . ARG A 1 721 ? -5.227 18.234 38.25 1 23.77 721 ARG A O 1
ATOM 5846 N N . LEU A 1 722 ? -7.328 18.562 38.531 1 23.11 722 LEU A N 1
ATOM 5847 C CA . LEU A 1 722 ? -7.16 17.125 38.375 1 23.11 722 LEU A CA 1
ATOM 5848 C C . LEU A 1 722 ? -6.645 16.781 37 1 23.11 722 LEU A C 1
ATOM 5850 O O . LEU A 1 722 ? -7.074 17.375 36 1 23.11 722 LEU A O 1
ATOM 5854 N N . MET B 1 1 ? -14.523 -42.594 -7.586 1 74.06 1 MET B N 1
ATOM 5855 C CA . MET B 1 1 ? -13.258 -41.906 -7.324 1 74.06 1 MET B CA 1
ATOM 5856 C C . MET B 1 1 ? -12.195 -42.906 -6.863 1 74.06 1 MET B C 1
ATOM 5858 O O . MET B 1 1 ? -11.086 -42.906 -7.398 1 74.06 1 MET B O 1
ATOM 5862 N N . LYS B 1 2 ? -12.516 -43.812 -5.93 1 77.44 2 LYS B N 1
ATOM 5863 C CA . LYS B 1 2 ? -11.562 -44.781 -5.414 1 77.44 2 LYS B CA 1
ATOM 5864 C C . LYS B 1 2 ? -11.055 -45.688 -6.527 1 77.44 2 LYS B C 1
ATO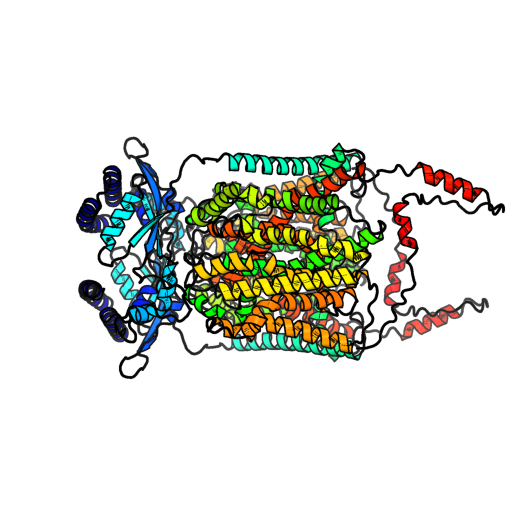M 5866 O O . LYS B 1 2 ? -9.859 -46 -6.602 1 77.44 2 LYS B O 1
ATOM 5871 N N . LYS B 1 3 ? -11.906 -46.062 -7.422 1 78.31 3 LYS B N 1
ATOM 5872 C CA . LYS B 1 3 ? -11.523 -46.938 -8.523 1 78.31 3 LYS B CA 1
ATOM 5873 C C . LYS B 1 3 ? -10.594 -46.219 -9.5 1 78.31 3 LYS B C 1
ATOM 5875 O O . LYS B 1 3 ? -9.617 -46.812 -9.977 1 78.31 3 LYS B O 1
ATOM 5880 N N . VAL B 1 4 ? -10.867 -45 -9.719 1 75.81 4 VAL B N 1
ATOM 5881 C CA . VAL B 1 4 ? -10.062 -44.219 -10.656 1 75.81 4 VAL B CA 1
ATOM 5882 C C . VAL B 1 4 ? -8.664 -44 -10.078 1 75.81 4 VAL B C 1
ATOM 5884 O O . VAL B 1 4 ? -7.664 -44.156 -10.789 1 75.81 4 VAL B O 1
ATOM 5887 N N . ILE B 1 5 ? -8.648 -43.781 -8.875 1 80.25 5 ILE B N 1
ATOM 5888 C CA . ILE B 1 5 ? -7.375 -43.5 -8.227 1 80.25 5 ILE B CA 1
ATOM 5889 C C . ILE B 1 5 ? -6.551 -44.781 -8.148 1 80.25 5 ILE B C 1
ATOM 5891 O O . ILE B 1 5 ? -5.348 -44.781 -8.414 1 80.25 5 ILE B O 1
ATOM 5895 N N . ASP B 1 6 ? -7.219 -45.844 -7.832 1 82.81 6 ASP B N 1
ATOM 5896 C CA . ASP B 1 6 ? -6.535 -47.125 -7.738 1 82.81 6 ASP B CA 1
ATOM 5897 C C . ASP B 1 6 ? -5.941 -47.531 -9.086 1 82.81 6 ASP B C 1
ATOM 5899 O O . ASP B 1 6 ? -4.824 -48.031 -9.148 1 82.81 6 ASP B O 1
ATOM 5903 N N . GLU B 1 7 ? -6.66 -47.219 -10.133 1 81.06 7 GLU B N 1
ATOM 5904 C CA . GLU B 1 7 ? -6.18 -47.562 -11.469 1 81.06 7 GLU B CA 1
ATOM 5905 C C . GLU B 1 7 ? -4.961 -46.719 -11.836 1 81.06 7 GLU B C 1
ATOM 5907 O O . GLU B 1 7 ? -4 -47.25 -12.414 1 81.06 7 GLU B O 1
ATOM 5912 N N . GLN B 1 8 ? -5.035 -45.562 -11.492 1 79.94 8 GLN B N 1
ATOM 5913 C CA . GLN B 1 8 ? -3.918 -44.656 -11.812 1 79.94 8 GLN B CA 1
ATOM 5914 C C . GLN B 1 8 ? -2.686 -45.031 -10.984 1 79.94 8 GLN B C 1
ATOM 5916 O O . GLN B 1 8 ? -1.563 -45 -11.492 1 79.94 8 GLN B O 1
ATOM 5921 N N . LEU B 1 9 ? -2.893 -45.375 -9.758 1 84.5 9 LEU B N 1
ATOM 5922 C CA . LEU B 1 9 ? -1.783 -45.719 -8.875 1 84.5 9 LEU B CA 1
ATOM 5923 C C . LEU B 1 9 ? -1.119 -47.031 -9.289 1 84.5 9 LEU B C 1
ATOM 5925 O O . LEU B 1 9 ? 0.104 -47.156 -9.203 1 84.5 9 LEU B O 1
ATOM 5929 N N . ARG B 1 10 ? -1.859 -47.906 -9.758 1 81.38 10 ARG B N 1
ATOM 5930 C CA . ARG B 1 10 ? -1.315 -49.188 -10.203 1 81.38 10 ARG B CA 1
ATOM 5931 C C . ARG B 1 10 ? -0.415 -49 -11.422 1 81.38 10 ARG B C 1
ATOM 5933 O O . ARG B 1 10 ? 0.592 -49.688 -11.562 1 81.38 10 ARG B O 1
ATOM 5940 N N . LYS B 1 11 ? -0.758 -48.031 -12.156 1 79.88 11 LYS B N 1
ATOM 5941 C CA . LYS B 1 11 ? 0.045 -47.75 -13.344 1 79.88 11 LYS B CA 1
ATOM 5942 C C . LYS B 1 11 ? 1.326 -47 -12.977 1 79.88 11 LYS B C 1
ATOM 5944 O O . LYS B 1 11 ? 2.361 -47.188 -13.625 1 79.88 11 LYS B O 1
ATOM 5949 N N . PHE B 1 12 ? 1.248 -46.312 -11.977 1 81.25 12 PHE B N 1
ATOM 5950 C CA . PHE B 1 12 ? 2.357 -45.438 -11.617 1 81.25 12 PHE B CA 1
ATOM 5951 C C . PHE B 1 12 ? 3.328 -46.156 -10.68 1 81.25 12 PHE B C 1
ATOM 5953 O O . PHE B 1 12 ? 4.52 -45.844 -10.656 1 81.25 12 PHE B O 1
ATOM 5960 N N . LEU B 1 13 ? 2.908 -47.125 -9.93 1 80 13 LEU B N 1
ATOM 5961 C CA . LEU B 1 13 ? 3.67 -47.781 -8.867 1 80 13 LEU B CA 1
ATOM 5962 C C . LEU B 1 13 ? 4.938 -48.438 -9.422 1 80 13 LEU B C 1
ATOM 5964 O O . LEU B 1 13 ? 6.027 -48.219 -8.891 1 80 13 LEU B O 1
ATOM 5968 N N . PRO B 1 14 ? 4.832 -49.219 -10.5 1 80.25 14 PRO B N 1
ATOM 5969 C CA . PRO B 1 14 ? 6.066 -49.812 -11 1 80.25 14 PRO B CA 1
ATOM 5970 C C . PRO B 1 14 ? 7.098 -48.781 -11.438 1 80.25 14 PRO B C 1
ATOM 5972 O O . PRO B 1 14 ? 8.297 -48.969 -11.234 1 80.25 14 PRO B O 1
ATOM 5975 N N . ARG B 1 15 ? 6.664 -47.75 -12.008 1 79.31 15 ARG B N 1
ATOM 5976 C CA . ARG B 1 15 ? 7.57 -46.688 -12.445 1 79.31 15 ARG B CA 1
ATOM 5977 C C . ARG B 1 15 ? 8.219 -46 -11.25 1 79.31 15 ARG B C 1
ATOM 5979 O O . ARG B 1 15 ? 9.398 -45.625 -11.297 1 79.31 15 ARG B O 1
ATOM 5986 N N . MET B 1 16 ? 7.465 -45.812 -10.336 1 79.25 16 MET B N 1
ATOM 5987 C CA . MET B 1 16 ? 7.973 -45.156 -9.133 1 79.25 16 MET B CA 1
ATOM 5988 C C . MET B 1 16 ? 9 -46.031 -8.422 1 79.25 16 MET B C 1
ATOM 5990 O O . MET B 1 16 ? 10.031 -45.531 -7.969 1 79.25 16 MET B O 1
ATOM 5994 N N . LEU B 1 17 ? 8.75 -47.344 -8.344 1 79.94 17 LEU B N 1
ATOM 5995 C CA . LEU B 1 17 ? 9.656 -48.281 -7.684 1 79.94 17 LEU B CA 1
ATOM 5996 C C . LEU B 1 17 ? 10.969 -48.375 -8.453 1 79.94 17 LEU B C 1
ATOM 5998 O O . LEU B 1 17 ? 12.039 -48.469 -7.848 1 79.94 17 LEU B O 1
ATOM 6002 N N . ARG B 1 18 ? 10.836 -48.344 -9.703 1 82.5 18 ARG B N 1
ATOM 6003 C CA . ARG B 1 18 ? 12.039 -48.406 -10.523 1 82.5 18 ARG B CA 1
ATOM 6004 C C . ARG B 1 18 ? 12.883 -47.156 -10.336 1 82.5 18 ARG B C 1
ATOM 6006 O O . ARG B 1 18 ? 14.102 -47.219 -10.195 1 82.5 18 ARG B O 1
ATOM 6013 N N . ALA B 1 19 ? 12.211 -46.094 -10.391 1 82.25 19 ALA B N 1
ATOM 6014 C CA . ALA B 1 19 ? 12.914 -44.812 -10.234 1 82.25 19 ALA B CA 1
ATOM 6015 C C . ALA B 1 19 ? 13.539 -44.688 -8.844 1 82.25 19 ALA B C 1
ATOM 6017 O O . ALA B 1 19 ? 14.641 -44.156 -8.695 1 82.25 19 ALA B O 1
ATOM 6018 N N . SER B 1 20 ? 12.891 -45.188 -7.855 1 83.94 20 SER B N 1
ATOM 6019 C CA . SER B 1 20 ? 13.398 -45.156 -6.484 1 83.94 20 SER B CA 1
ATOM 6020 C C . SER B 1 20 ? 14.641 -46.031 -6.324 1 83.94 20 SER B C 1
ATOM 6022 O O . SER B 1 20 ? 15.562 -45.656 -5.586 1 83.94 20 SER B O 1
ATOM 6024 N N . SER B 1 21 ? 14.562 -47.125 -7.008 1 84.75 21 SER B N 1
ATOM 6025 C CA . SER B 1 21 ? 15.703 -48.031 -6.941 1 84.75 21 SER B CA 1
ATOM 6026 C C . SER B 1 21 ? 16.906 -47.469 -7.684 1 84.75 21 SER B C 1
ATOM 6028 O O . SER B 1 21 ? 18.047 -47.562 -7.207 1 84.75 21 SER B O 1
ATOM 6030 N N . GLU B 1 22 ? 16.625 -46.844 -8.734 1 87 22 GLU B N 1
ATOM 6031 C CA . GLU B 1 22 ? 17.703 -46.281 -9.516 1 87 22 GLU B CA 1
ATOM 6032 C C . GLU B 1 22 ? 18.312 -45.062 -8.812 1 87 22 GLU B C 1
ATOM 6034 O O . GLU B 1 22 ? 19.5 -44.781 -8.969 1 87 22 GLU B O 1
ATOM 6039 N N . ALA B 1 23 ? 17.562 -44.375 -8.078 1 88.06 23 ALA B N 1
ATOM 6040 C CA . ALA B 1 23 ? 18 -43.156 -7.395 1 88.06 23 ALA B CA 1
ATOM 6041 C C . ALA B 1 23 ? 18.688 -43.5 -6.074 1 88.06 23 ALA B C 1
ATOM 6043 O O . ALA B 1 23 ? 19.188 -42.625 -5.379 1 88.06 23 ALA B O 1
ATOM 6044 N N . ASP B 1 24 ? 18.891 -44.688 -5.641 1 86.56 24 ASP B N 1
ATOM 6045 C CA . ASP B 1 24 ? 19.484 -45.094 -4.375 1 86.56 24 ASP B CA 1
ATOM 6046 C C . ASP B 1 24 ? 18.844 -44.375 -3.197 1 86.56 24 ASP B C 1
ATOM 6048 O O . ASP B 1 24 ? 19.547 -43.75 -2.389 1 86.56 24 ASP B O 1
ATOM 6052 N N . MET B 1 25 ? 17.562 -44.375 -3.188 1 91.31 25 MET B N 1
ATOM 6053 C CA . MET B 1 25 ? 16.812 -43.719 -2.127 1 91.31 25 MET B CA 1
ATOM 6054 C C . MET B 1 25 ? 16.984 -44.438 -0.797 1 91.31 25 MET B C 1
ATOM 6056 O O . MET B 1 25 ? 17.047 -45.688 -0.759 1 91.31 25 MET B O 1
ATOM 6060 N N . SER B 1 26 ? 17.094 -43.688 0.349 1 93.12 26 SER B N 1
ATOM 6061 C CA . SER B 1 26 ? 17.219 -44.281 1.68 1 93.12 26 SER B CA 1
ATOM 6062 C C . SER B 1 26 ? 16.016 -45.156 2.008 1 93.12 26 SER B C 1
ATOM 6064 O O . SER B 1 26 ? 14.93 -44.969 1.467 1 93.12 26 SER B O 1
ATOM 6066 N N . ALA B 1 27 ? 16.188 -46.156 2.852 1 92.62 27 ALA B N 1
ATOM 6067 C CA . ALA B 1 27 ? 15.117 -47.094 3.232 1 92.62 27 ALA B CA 1
ATOM 6068 C C . ALA B 1 27 ? 13.977 -46.344 3.934 1 92.62 27 ALA B C 1
ATOM 6070 O O . ALA B 1 27 ? 12.805 -46.688 3.756 1 92.62 27 ALA B O 1
ATOM 6071 N N . GLU B 1 28 ? 14.383 -45.375 4.707 1 93.94 28 GLU B N 1
ATOM 6072 C CA . GLU B 1 28 ? 13.375 -44.594 5.422 1 93.94 28 GLU B CA 1
ATOM 6073 C C . GLU B 1 28 ? 12.492 -43.812 4.453 1 93.94 28 GLU B C 1
ATOM 6075 O O . GLU B 1 28 ? 11.273 -43.75 4.625 1 93.94 28 GLU B O 1
ATOM 6080 N N . CYS B 1 29 ? 13.086 -43.219 3.477 1 94.12 29 CYS B N 1
ATOM 6081 C CA . CYS B 1 29 ? 12.344 -42.438 2.488 1 94.12 29 CYS B CA 1
ATOM 6082 C C . CYS B 1 29 ? 11.453 -43.344 1.639 1 94.12 29 CYS B C 1
ATOM 6084 O O . CYS B 1 29 ? 10.328 -42.969 1.305 1 94.12 29 CYS B O 1
ATOM 6086 N N . GLN B 1 30 ? 11.898 -44.562 1.313 1 91.94 30 GLN B N 1
ATOM 6087 C CA . GLN B 1 30 ? 11.102 -45.5 0.544 1 91.94 30 GLN B CA 1
ATOM 6088 C C . GLN B 1 30 ? 9.883 -45.969 1.332 1 91.94 30 GLN B C 1
ATOM 6090 O O . GLN B 1 30 ? 8.781 -46.062 0.781 1 91.94 30 GLN B O 1
ATOM 6095 N N . ALA B 1 31 ? 10.164 -46.25 2.594 1 92.19 31 ALA B N 1
ATOM 6096 C CA . ALA B 1 31 ? 9.062 -46.656 3.451 1 92.19 31 ALA B CA 1
ATOM 6097 C C . ALA B 1 31 ? 8.008 -45.562 3.564 1 92.19 31 ALA B C 1
ATOM 6099 O O . ALA B 1 31 ? 6.809 -45.844 3.572 1 92.19 31 ALA B O 1
ATOM 6100 N N . ALA B 1 32 ? 8.445 -44.375 3.699 1 93.88 32 ALA B N 1
ATOM 6101 C CA . ALA B 1 32 ? 7.531 -43.25 3.828 1 93.88 32 ALA B CA 1
ATOM 6102 C C . ALA B 1 32 ? 6.727 -43.062 2.547 1 93.88 32 ALA B C 1
ATOM 6104 O O . ALA B 1 32 ? 5.535 -42.75 2.596 1 93.88 32 ALA B O 1
ATOM 6105 N N . ASN B 1 33 ? 7.379 -43.188 1.419 1 91.56 33 ASN B N 1
ATOM 6106 C CA . ASN B 1 33 ? 6.684 -43.062 0.143 1 91.56 33 ASN B CA 1
ATOM 6107 C C . ASN B 1 33 ? 5.668 -44.188 -0.061 1 91.56 33 ASN B C 1
ATOM 6109 O O . ASN B 1 33 ? 4.621 -43.969 -0.67 1 91.56 33 ASN B O 1
ATOM 6113 N N . PHE B 1 34 ? 6.074 -45.312 0.367 1 89.69 34 PHE B N 1
ATOM 6114 C CA . PHE B 1 34 ? 5.129 -46.438 0.285 1 89.69 34 PHE B CA 1
ATOM 6115 C C . PHE B 1 34 ? 3.9 -46.156 1.146 1 89.69 34 PHE B C 1
ATOM 6117 O O . PHE B 1 34 ? 2.775 -46.469 0.745 1 89.69 34 PHE B O 1
ATOM 6124 N N . LYS B 1 35 ? 4.148 -45.625 2.271 1 91.94 35 LYS B N 1
ATOM 6125 C CA . LYS B 1 35 ? 3.025 -45.25 3.125 1 91.94 35 LYS B CA 1
ATOM 6126 C C . LYS B 1 35 ? 2.15 -44.219 2.453 1 91.94 35 LYS B C 1
ATOM 6128 O O . LYS B 1 35 ? 0.926 -44.219 2.592 1 91.94 35 LYS B O 1
ATOM 6133 N N . LEU B 1 36 ? 2.77 -43.281 1.871 1 92.62 36 LEU B N 1
ATOM 6134 C CA . LEU B 1 36 ? 2.033 -42.25 1.127 1 92.62 36 LEU B CA 1
ATOM 6135 C C . LEU B 1 36 ? 1.166 -42.906 0.048 1 92.62 36 LEU B C 1
ATOM 6137 O O . LEU B 1 36 ? 0.006 -42.531 -0.127 1 92.62 36 LEU B O 1
ATOM 6141 N N . PHE B 1 37 ? 1.696 -43.875 -0.601 1 90.88 37 PHE B N 1
ATOM 6142 C CA . PHE B 1 37 ? 0.958 -44.594 -1.645 1 90.88 37 PHE B CA 1
ATOM 6143 C C . PHE B 1 37 ? -0.236 -45.344 -1.057 1 90.88 37 PHE B C 1
ATOM 6145 O O . PHE B 1 37 ? -1.318 -45.344 -1.646 1 90.88 37 PHE B O 1
ATOM 6152 N N . GLN B 1 38 ? -0.043 -45.906 0.062 1 89.31 38 GLN B N 1
ATOM 6153 C CA . GLN B 1 38 ? -1.134 -46.594 0.741 1 89.31 38 GLN B CA 1
ATOM 6154 C C . GLN B 1 38 ? -2.217 -45.625 1.183 1 89.31 38 GLN B C 1
ATOM 6156 O O . GLN B 1 38 ? -3.406 -45.938 1.143 1 89.31 38 GLN B O 1
ATOM 6161 N N . GLY B 1 39 ? -1.717 -44.5 1.608 1 91.56 39 GLY B N 1
ATOM 6162 C CA . GLY B 1 39 ? -2.67 -43.469 1.997 1 91.56 39 GLY B CA 1
ATOM 6163 C C . GLY B 1 39 ? -3.52 -43 0.841 1 91.56 39 GLY B C 1
ATOM 6164 O O . GLY B 1 39 ? -4.711 -42.719 1.008 1 91.56 39 GLY B O 1
ATOM 6165 N N . LEU B 1 40 ? -2.936 -42.875 -0.327 1 92.31 40 LEU B N 1
ATOM 6166 C CA . LEU B 1 40 ? -3.67 -42.438 -1.515 1 92.31 40 LEU B CA 1
ATOM 6167 C C . LEU B 1 40 ? -4.684 -43.5 -1.933 1 92.31 40 LEU B C 1
ATOM 6169 O O . LEU B 1 40 ? -5.816 -43.188 -2.297 1 92.31 40 LEU B O 1
ATOM 6173 N N . ARG B 1 41 ? -4.258 -44.688 -1.837 1 88.81 41 ARG B N 1
ATOM 6174 C CA . ARG B 1 41 ? -5.148 -45.812 -2.174 1 88.81 41 ARG B CA 1
ATOM 6175 C C . ARG B 1 41 ? -6.328 -45.875 -1.212 1 88.81 41 ARG B C 1
ATOM 6177 O O . ARG B 1 41 ? -7.449 -46.188 -1.615 1 88.81 41 ARG B O 1
ATOM 6184 N N . GLY B 1 42 ? -6.051 -45.531 0.023 1 88.88 42 GLY B N 1
ATOM 6185 C CA . GLY B 1 42 ? -7.09 -45.562 1.041 1 88.88 42 GLY B CA 1
ATOM 6186 C C . GLY B 1 42 ? -7.855 -44.25 1.125 1 88.88 42 GLY B C 1
ATOM 6187 O O . GLY B 1 42 ? -8.688 -44.062 2.016 1 88.88 42 GLY B O 1
ATOM 6188 N N . LEU B 1 43 ? -7.617 -43.344 0.312 1 91.44 43 LEU B N 1
ATOM 6189 C CA . LEU B 1 43 ? -8.266 -42.031 0.255 1 91.44 43 LEU B CA 1
ATOM 6190 C C . LEU B 1 43 ? -8.133 -41.312 1.585 1 91.44 43 LEU B C 1
ATOM 6192 O O . LEU B 1 43 ? -9.109 -40.781 2.105 1 91.44 43 LEU B O 1
ATOM 6196 N N . LYS B 1 44 ? -6.945 -41.406 2.104 1 92.5 44 LYS B N 1
ATOM 6197 C CA . LYS B 1 44 ? -6.668 -40.656 3.334 1 92.5 44 LYS B CA 1
ATOM 6198 C C . LYS B 1 44 ? -6.43 -39.188 3.047 1 92.5 44 LYS B C 1
ATOM 6200 O O . LYS B 1 44 ? -5.789 -38.844 2.053 1 92.5 44 LYS B O 1
ATOM 6205 N N . ALA B 1 45 ? -6.895 -38.312 3.881 1 93.62 45 ALA B N 1
ATOM 6206 C CA . ALA B 1 45 ? -6.828 -36.844 3.676 1 93.62 45 ALA B CA 1
ATOM 6207 C C . ALA B 1 45 ? -5.379 -36.375 3.641 1 93.62 45 ALA B C 1
ATOM 6209 O O . ALA B 1 45 ? -5.008 -35.562 2.783 1 93.62 45 ALA B O 1
ATOM 6210 N N . TRP B 1 46 ? -4.547 -36.844 4.598 1 94.81 46 TRP B N 1
ATOM 6211 C CA . TRP B 1 46 ? -3.166 -36.375 4.703 1 94.81 46 TRP B CA 1
ATOM 6212 C C . TRP B 1 46 ? -2.389 -36.688 3.426 1 94.81 46 TRP B C 1
ATOM 6214 O O . TRP B 1 46 ? -1.508 -35.906 3.035 1 94.81 46 TRP B O 1
ATOM 6224 N N . ALA B 1 47 ? -2.652 -37.812 2.775 1 94.94 47 ALA B N 1
ATOM 6225 C CA . ALA B 1 47 ? -1.957 -38.188 1.55 1 94.94 47 ALA B CA 1
ATOM 6226 C C . ALA B 1 47 ? -2.297 -37.25 0.404 1 94.94 47 ALA B C 1
ATOM 6228 O O . ALA B 1 47 ? -1.41 -36.812 -0.342 1 94.94 47 ALA B O 1
ATOM 6229 N N . PHE B 1 48 ? -3.518 -36.906 0.312 1 94.81 48 PHE B N 1
ATOM 6230 C CA . PHE B 1 48 ? -3.943 -35.969 -0.736 1 94.81 48 PHE B CA 1
ATOM 6231 C C . PHE B 1 48 ? -3.455 -34.562 -0.447 1 94.81 48 PHE B C 1
ATOM 6233 O O . PHE B 1 48 ? -3.166 -33.812 -1.371 1 94.81 48 PHE B O 1
ATOM 6240 N N . GLN B 1 49 ? -3.379 -34.219 0.792 1 96.25 49 GLN B N 1
ATOM 6241 C CA . GLN B 1 49 ? -2.877 -32.906 1.173 1 96.25 49 GLN B CA 1
ATOM 6242 C C . GLN B 1 49 ? -1.422 -32.719 0.749 1 96.25 49 GLN B C 1
ATOM 6244 O O . GLN B 1 49 ? -1.022 -31.641 0.319 1 96.25 49 GLN B O 1
ATOM 6249 N N . MET B 1 50 ? -0.668 -33.719 0.878 1 96.44 50 MET B N 1
ATOM 6250 C CA . MET B 1 50 ? 0.738 -33.656 0.492 1 96.44 50 MET B CA 1
ATOM 6251 C C . MET B 1 50 ? 0.878 -33.438 -1.01 1 96.44 50 MET B C 1
ATOM 6253 O O . MET B 1 50 ? 1.682 -32.594 -1.445 1 96.44 50 MET B O 1
ATOM 6257 N N . ILE B 1 51 ? 0.069 -34.094 -1.787 1 94.25 51 ILE B N 1
ATOM 6258 C CA . ILE B 1 51 ? 0.103 -33.938 -3.236 1 94.25 51 ILE B CA 1
ATOM 6259 C C . ILE B 1 51 ? -0.482 -32.594 -3.617 1 94.25 51 ILE B C 1
ATOM 6261 O O . ILE B 1 51 ? 0.045 -31.906 -4.496 1 94.25 51 ILE B O 1
ATOM 6265 N N . ASP B 1 52 ? -1.512 -32.25 -2.943 1 96.25 52 ASP B N 1
ATOM 6266 C CA . ASP B 1 52 ? -2.186 -30.984 -3.209 1 96.25 52 ASP B CA 1
ATOM 6267 C C . ASP B 1 52 ? -1.279 -29.797 -2.883 1 96.25 52 ASP B C 1
ATOM 6269 O O . ASP B 1 52 ? -1.34 -28.766 -3.545 1 96.25 52 ASP B O 1
ATOM 6273 N N . ALA B 1 53 ? -0.46 -29.953 -1.922 1 97.31 53 ALA B N 1
ATOM 6274 C CA . ALA B 1 53 ? 0.416 -28.875 -1.469 1 97.31 53 ALA B CA 1
ATOM 6275 C C . ALA B 1 53 ? 1.578 -28.672 -2.436 1 97.31 53 ALA B C 1
ATOM 6277 O O . ALA B 1 53 ? 2.209 -27.609 -2.443 1 97.31 53 ALA B O 1
ATOM 6278 N N . SER B 1 54 ? 1.871 -29.625 -3.221 1 96.5 54 SER B N 1
ATOM 6279 C CA . SER B 1 54 ? 3.02 -29.562 -4.117 1 96.5 54 SER B CA 1
ATOM 6280 C C . SER B 1 54 ? 2.727 -28.672 -5.328 1 96.5 54 SER B C 1
ATOM 6282 O O . SER B 1 54 ? 1.613 -28.688 -5.859 1 96.5 54 SER B O 1
ATOM 6284 N N . GLY B 1 55 ? 3.75 -27.922 -5.691 1 94.5 55 GLY B N 1
ATOM 6285 C CA . GLY B 1 55 ? 3.621 -27.031 -6.824 1 94.5 55 GLY B CA 1
ATOM 6286 C C . GLY B 1 55 ? 3.562 -27.75 -8.156 1 94.5 55 GLY B C 1
ATOM 6287 O O . GLY B 1 55 ? 3.83 -28.953 -8.227 1 94.5 55 GLY B O 1
ATOM 6288 N N . ARG B 1 56 ? 3.082 -27.016 -9.172 1 91.88 56 ARG B N 1
ATOM 6289 C CA . ARG B 1 56 ? 3.018 -27.438 -10.562 1 91.88 56 ARG B CA 1
ATOM 6290 C C . ARG B 1 56 ? 3.701 -26.422 -11.477 1 91.88 56 ARG B C 1
ATOM 6292 O O . ARG B 1 56 ? 3.939 -25.281 -11.078 1 91.88 56 ARG B O 1
ATOM 6299 N N . PRO B 1 57 ? 4.059 -26.922 -12.688 1 89.81 57 PRO B N 1
ATOM 6300 C CA . PRO B 1 57 ? 4.648 -25.938 -13.594 1 89.81 57 PRO B CA 1
ATOM 6301 C C . PRO B 1 57 ? 3.729 -24.734 -13.828 1 89.81 57 PRO B C 1
ATOM 6303 O O . PRO B 1 57 ? 2.535 -24.906 -14.086 1 89.81 57 PRO B O 1
ATOM 6306 N N . SER B 1 58 ? 4.238 -23.641 -13.703 1 91.31 58 SER B N 1
ATOM 6307 C CA . SER B 1 58 ? 3.455 -22.406 -13.758 1 91.31 58 SER B CA 1
ATOM 6308 C C . SER B 1 58 ? 2.99 -22.109 -15.18 1 91.31 58 SER B C 1
ATOM 6310 O O . SER B 1 58 ? 3.662 -22.469 -16.141 1 91.31 58 SER B O 1
ATOM 6312 N N . ALA B 1 59 ? 1.847 -21.5 -15.25 1 94.19 59 ALA B N 1
ATOM 6313 C CA . ALA B 1 59 ? 1.414 -20.938 -16.531 1 94.19 59 ALA B CA 1
ATOM 6314 C C . ALA B 1 59 ? 2.223 -19.703 -16.891 1 94.19 59 ALA B C 1
ATOM 6316 O O . ALA B 1 59 ? 2.508 -18.875 -16.016 1 94.19 59 ALA B O 1
ATOM 6317 N N . GLY B 1 60 ? 2.66 -19.656 -18.109 1 94.25 60 GLY B N 1
ATOM 6318 C CA . GLY B 1 60 ? 3.439 -18.516 -18.562 1 94.25 60 GLY B CA 1
ATOM 6319 C C . GLY B 1 60 ? 4.93 -18.688 -18.312 1 94.25 60 GLY B C 1
ATOM 6320 O O . GLY B 1 60 ? 5.613 -17.719 -17.969 1 94.25 60 GLY B O 1
ATOM 6321 N N . MET B 1 61 ? 5.387 -19.875 -18.375 1 93.12 61 MET B N 1
ATOM 6322 C CA . MET B 1 61 ? 6.816 -20.125 -18.234 1 93.12 61 MET B CA 1
ATOM 6323 C C . MET B 1 61 ? 7.605 -19.453 -19.344 1 93.12 61 MET B C 1
ATOM 6325 O O . MET B 1 61 ? 8.695 -18.922 -19.125 1 93.12 61 MET B O 1
ATOM 6329 N N . LEU B 1 62 ? 7.027 -19.438 -20.516 1 93.12 62 LEU B N 1
ATOM 6330 C CA . LEU B 1 62 ? 7.691 -18.844 -21.672 1 93.12 62 LEU B CA 1
ATOM 6331 C C . LEU B 1 62 ? 7.77 -17.328 -21.562 1 93.12 62 LEU B C 1
ATOM 6333 O O . LEU B 1 62 ? 8.586 -16.688 -22.219 1 93.12 62 LEU B O 1
ATOM 6337 N N . THR B 1 63 ? 6.891 -16.797 -20.719 1 93.06 63 THR B N 1
ATOM 6338 C CA . THR B 1 63 ? 6.91 -15.359 -20.516 1 93.06 63 THR B CA 1
ATOM 6339 C C . THR B 1 63 ? 7.762 -14.992 -19.297 1 93.06 63 THR B C 1
ATOM 6341 O O . THR B 1 63 ? 7.887 -13.812 -18.953 1 93.06 63 THR B O 1
ATOM 6344 N N . GLY B 1 64 ? 8.289 -15.945 -18.625 1 92.44 64 GLY B N 1
ATOM 6345 C CA . GLY B 1 64 ? 9.219 -15.664 -17.547 1 92.44 64 GLY B CA 1
ATOM 6346 C C . GLY B 1 64 ? 8.633 -15.945 -16.172 1 92.44 64 GLY B C 1
ATOM 6347 O O . GLY B 1 64 ? 9.125 -15.43 -15.172 1 92.44 64 GLY B O 1
ATOM 6348 N N . THR B 1 65 ? 7.504 -16.625 -16.078 1 94.56 65 THR B N 1
ATOM 6349 C CA . THR B 1 65 ? 7 -17.109 -14.797 1 94.56 65 THR B CA 1
ATOM 6350 C C . THR B 1 65 ? 7.711 -18.391 -14.391 1 94.56 65 THR B C 1
ATOM 6352 O O . THR B 1 65 ? 7.348 -19.484 -14.844 1 94.56 65 THR B O 1
ATOM 6355 N N . LEU B 1 66 ? 8.57 -18.281 -13.445 1 93.81 66 LEU B N 1
ATOM 6356 C CA . LEU B 1 66 ? 9.531 -19.359 -13.266 1 93.81 66 LEU B CA 1
ATOM 6357 C C . LEU B 1 66 ? 9.258 -20.109 -11.969 1 93.81 66 LEU B C 1
ATOM 6359 O O . LEU B 1 66 ? 9.82 -21.188 -11.742 1 93.81 66 LEU B O 1
ATOM 6363 N N . THR B 1 67 ? 8.398 -19.609 -11.172 1 94 67 THR B N 1
ATOM 6364 C CA . THR B 1 67 ? 8.281 -20.203 -9.844 1 94 67 THR B CA 1
ATOM 6365 C C . THR B 1 67 ? 6.832 -20.531 -9.523 1 94 67 THR B C 1
ATOM 6367 O O . THR B 1 67 ? 5.922 -19.781 -9.883 1 94 67 THR B O 1
ATOM 6370 N N . ASP B 1 68 ? 6.625 -21.641 -8.945 1 94.81 68 ASP B N 1
ATOM 6371 C CA . ASP B 1 68 ? 5.391 -22.031 -8.266 1 94.81 68 ASP B CA 1
ATOM 6372 C C . ASP B 1 68 ? 5.68 -22.547 -6.859 1 94.81 68 ASP B C 1
ATOM 6374 O O . ASP B 1 68 ? 6.227 -23.641 -6.699 1 94.81 68 ASP B O 1
ATOM 6378 N N . PHE B 1 69 ? 5.254 -21.906 -5.852 1 93.62 69 PHE B N 1
ATOM 6379 C CA . PHE B 1 69 ? 5.574 -22.203 -4.461 1 93.62 69 PHE B CA 1
ATOM 6380 C C . PHE B 1 69 ? 4.785 -23.406 -3.969 1 93.62 69 PHE B C 1
ATOM 6382 O O . PHE B 1 69 ? 5.109 -23.984 -2.93 1 93.62 69 PHE B O 1
ATOM 6389 N N . GLY B 1 70 ? 3.828 -23.828 -4.754 1 95.31 70 GLY B N 1
ATOM 6390 C CA . GLY B 1 70 ? 2.891 -24.719 -4.09 1 95.31 70 GLY B CA 1
ATOM 6391 C C . GLY B 1 70 ? 2.207 -24.078 -2.895 1 95.31 70 GLY B C 1
ATOM 6392 O O . GLY B 1 70 ? 1.96 -22.875 -2.881 1 95.31 70 GLY B O 1
ATOM 6393 N N . ASN B 1 71 ? 1.704 -24.906 -2.018 1 96.44 71 ASN B N 1
ATOM 6394 C CA . ASN B 1 71 ? 1.112 -24.391 -0.789 1 96.44 71 ASN B CA 1
ATOM 6395 C C . ASN B 1 71 ? 1.967 -24.719 0.43 1 96.44 71 ASN B C 1
ATOM 6397 O O . ASN B 1 71 ? 1.83 -25.797 1.01 1 96.44 71 ASN B O 1
ATOM 6401 N N . TYR B 1 72 ? 2.766 -23.781 0.848 1 96.25 72 TYR B N 1
ATOM 6402 C CA . TYR B 1 72 ? 3.744 -23.922 1.919 1 96.25 72 TYR B CA 1
ATOM 6403 C C . TYR B 1 72 ? 3.064 -24.312 3.229 1 96.25 72 TYR B C 1
ATOM 6405 O O . TYR B 1 72 ? 3.484 -25.25 3.902 1 96.25 72 TYR B O 1
ATOM 6413 N N . ASP B 1 73 ? 1.997 -23.656 3.6 1 94.88 73 ASP B N 1
ATOM 6414 C CA . ASP B 1 73 ? 1.332 -23.844 4.883 1 94.88 73 ASP B CA 1
ATOM 6415 C C . ASP B 1 73 ? 0.613 -25.203 4.93 1 94.88 73 ASP B C 1
ATOM 6417 O O . ASP B 1 73 ? 0.598 -25.859 5.969 1 94.88 73 ASP B O 1
ATOM 6421 N N . GLU B 1 74 ? -0.04 -25.578 3.824 1 95.94 74 GLU B N 1
ATOM 6422 C CA . GLU B 1 74 ? -0.706 -26.875 3.75 1 95.94 74 GLU B CA 1
ATOM 6423 C C . GLU B 1 74 ? 0.282 -28.016 3.98 1 95.94 74 GLU B C 1
ATOM 6425 O O . GLU B 1 74 ? -0.027 -28.984 4.684 1 95.94 74 GLU B O 1
ATOM 6430 N N . CYS B 1 75 ? 1.42 -27.906 3.416 1 97.12 75 CYS B N 1
ATOM 6431 C CA . CYS B 1 75 ? 2.449 -28.922 3.561 1 97.12 75 CYS B CA 1
ATOM 6432 C C . CYS B 1 75 ? 2.896 -29.047 5.012 1 97.12 75 CYS B C 1
ATOM 6434 O O . CYS B 1 75 ? 3 -30.156 5.543 1 97.12 75 CYS B O 1
ATOM 6436 N N . LEU B 1 76 ? 3.143 -27.953 5.656 1 96.19 76 LEU B N 1
ATOM 6437 C CA . LEU B 1 76 ? 3.68 -27.953 7.012 1 96.19 76 LEU B CA 1
ATOM 6438 C C . LEU B 1 76 ? 2.625 -28.422 8.008 1 96.19 76 LEU B C 1
ATOM 6440 O O . LEU B 1 76 ? 2.959 -28.891 9.102 1 96.19 76 LEU B O 1
ATOM 6444 N N . ARG B 1 77 ? 1.368 -28.375 7.691 1 94 77 ARG B N 1
ATOM 6445 C CA . ARG B 1 77 ? 0.292 -28.766 8.594 1 94 77 ARG B CA 1
ATOM 6446 C C . ARG B 1 77 ? 0.071 -30.281 8.555 1 94 77 ARG B C 1
ATOM 6448 O O . ARG B 1 77 ? -0.583 -30.844 9.438 1 94 77 ARG B O 1
ATOM 6455 N N . VAL B 1 78 ? 0.605 -30.984 7.621 1 95.75 78 VAL B N 1
ATOM 6456 C CA . VAL B 1 78 ? 0.391 -32.406 7.445 1 95.75 78 VAL B CA 1
ATOM 6457 C C . VAL B 1 78 ? 1.084 -33.188 8.57 1 95.75 78 VAL B C 1
ATOM 6459 O O . VAL B 1 78 ? 2.268 -32.969 8.844 1 95.75 78 VAL B O 1
ATOM 6462 N N . ARG B 1 79 ? 0.313 -34 9.266 1 93.75 79 ARG B N 1
ATOM 6463 C CA . ARG B 1 79 ? 0.79 -34.938 10.273 1 93.75 79 ARG B CA 1
ATOM 6464 C C . ARG B 1 79 ? 0.264 -36.344 10.008 1 93.75 79 ARG B C 1
ATOM 6466 O O . ARG B 1 79 ? -0.949 -36.562 9.953 1 93.75 79 ARG B O 1
ATOM 6473 N N . VAL B 1 80 ? 1.179 -37.219 9.758 1 94.06 80 VAL B N 1
ATOM 6474 C CA . VAL B 1 80 ? 0.785 -38.594 9.5 1 94.06 80 VAL B CA 1
ATOM 6475 C C . VAL B 1 80 ? 0.882 -39.406 10.789 1 94.06 80 VAL B C 1
ATOM 6477 O O . VAL B 1 80 ? 1.958 -39.531 11.375 1 94.06 80 VAL B O 1
ATOM 6480 N N . GLN B 1 81 ? -0.297 -39.812 11.125 1 89.81 81 GLN B N 1
ATOM 6481 C CA . GLN B 1 81 ? -0.372 -40.594 12.352 1 89.81 81 GLN B CA 1
ATOM 6482 C C . GLN B 1 81 ? -0.806 -42.031 12.055 1 89.81 81 GLN B C 1
ATOM 6484 O O . GLN B 1 81 ? -1.472 -42.281 11.055 1 89.81 81 GLN B O 1
ATOM 6489 N N . ASP B 1 82 ? -0.347 -42.844 12.914 1 85.19 82 ASP B N 1
ATOM 6490 C CA . ASP B 1 82 ? -0.754 -44.25 12.812 1 85.19 82 ASP B CA 1
ATOM 6491 C C . ASP B 1 82 ? -2.209 -44.438 13.242 1 85.19 82 ASP B C 1
ATOM 6493 O O . ASP B 1 82 ? -2.654 -43.844 14.219 1 85.19 82 ASP B O 1
ATOM 6497 N N . ASP B 1 83 ? -2.975 -45.188 12.461 1 78.44 83 ASP B N 1
ATOM 6498 C CA . ASP B 1 83 ? -4.391 -45.406 12.742 1 78.44 83 ASP B CA 1
ATOM 6499 C C . ASP B 1 83 ? -4.578 -46.156 14.055 1 78.44 83 ASP B C 1
ATOM 6501 O O . ASP B 1 83 ? -5.594 -45.969 14.734 1 78.44 83 ASP B O 1
ATOM 6505 N N . ASP B 1 84 ? -3.633 -47 14.461 1 77.62 84 ASP B N 1
ATOM 6506 C CA . ASP B 1 84 ? -3.797 -47.906 15.609 1 77.62 84 ASP B CA 1
ATOM 6507 C C . ASP B 1 84 ? -3.348 -47.219 16.906 1 77.62 84 ASP B C 1
ATOM 6509 O O . ASP B 1 84 ? -4.062 -47.25 17.906 1 77.62 84 ASP B O 1
ATOM 6513 N N . ASP B 1 85 ? -2.205 -46.594 16.969 1 80.38 85 ASP B N 1
ATOM 6514 C CA . ASP B 1 85 ? -1.632 -46.094 18.219 1 80.38 85 ASP B CA 1
ATOM 6515 C C . ASP B 1 85 ? -1.658 -44.594 18.281 1 80.38 85 ASP B C 1
ATOM 6517 O O . ASP B 1 85 ? -1.402 -44 19.328 1 80.38 85 ASP B O 1
ATOM 6521 N N . GLY B 1 86 ? -2.023 -43.906 17.156 1 80.81 86 GLY B N 1
ATOM 6522 C CA . GLY B 1 86 ? -2.113 -42.469 17.156 1 80.81 86 GLY B CA 1
ATOM 6523 C C . GLY B 1 86 ? -0.757 -41.781 17.141 1 80.81 86 GLY B C 1
ATOM 6524 O O . GLY B 1 86 ? -0.673 -40.562 17.188 1 80.81 86 GLY B O 1
ATOM 6525 N N . ASN B 1 87 ? 0.288 -42.562 17.109 1 87.88 87 ASN B N 1
ATOM 6526 C CA . ASN B 1 87 ? 1.635 -42 17.109 1 87.88 87 ASN B CA 1
ATOM 6527 C C . ASN B 1 87 ? 1.973 -41.344 15.758 1 87.88 87 ASN B C 1
ATOM 6529 O O . ASN B 1 87 ? 1.52 -41.812 14.711 1 87.88 87 ASN B O 1
ATOM 6533 N N . GLU B 1 88 ? 2.756 -40.344 15.812 1 90.56 88 GLU B N 1
ATOM 6534 C CA . GLU B 1 88 ? 3.186 -39.656 14.594 1 90.56 88 GLU B CA 1
ATOM 6535 C C . GLU B 1 88 ? 4.242 -40.469 13.844 1 90.56 88 GLU B C 1
ATOM 6537 O O . GLU B 1 88 ? 5.242 -40.875 14.43 1 90.56 88 GLU B O 1
ATOM 6542 N N . ILE B 1 89 ? 4.043 -40.781 12.656 1 91.62 89 ILE B N 1
ATOM 6543 C CA . ILE B 1 89 ? 4.973 -41.5 11.797 1 91.62 89 ILE B CA 1
ATOM 6544 C C . ILE B 1 89 ? 5.953 -40.5 11.156 1 91.62 89 ILE B C 1
ATOM 6546 O O . ILE B 1 89 ? 7.164 -40.625 11.344 1 91.62 89 ILE B O 1
ATOM 6550 N N . TYR B 1 90 ? 5.406 -39.594 10.398 1 93.81 90 TYR B N 1
ATOM 6551 C CA . TYR B 1 90 ? 6.219 -38.531 9.836 1 93.81 90 TYR B CA 1
ATOM 6552 C C . TYR B 1 90 ? 5.375 -37.281 9.555 1 93.81 90 TYR B C 1
ATOM 6554 O O . TYR B 1 90 ? 4.156 -37.312 9.758 1 93.81 90 TYR B O 1
ATOM 6562 N N . ARG B 1 91 ? 6.043 -36.188 9.141 1 95.12 91 ARG B N 1
ATOM 6563 C CA . ARG B 1 91 ? 5.391 -34.906 8.844 1 95.12 91 ARG B CA 1
ATOM 6564 C C . ARG B 1 91 ? 5.684 -34.469 7.414 1 95.12 91 ARG B C 1
ATOM 6566 O O . ARG B 1 91 ? 6.512 -35.062 6.73 1 95.12 91 ARG B O 1
ATOM 6573 N N . GLY B 1 92 ? 4.859 -33.5 6.977 1 96.5 92 GLY B N 1
ATOM 6574 C CA . GLY B 1 92 ? 5.148 -32.875 5.688 1 96.5 92 GLY B CA 1
ATOM 6575 C C . GLY B 1 92 ? 6.367 -31.984 5.719 1 96.5 92 GLY B C 1
ATOM 6576 O O . GLY B 1 92 ? 6.531 -31.188 6.648 1 96.5 92 GLY B O 1
ATOM 6577 N N . LYS B 1 93 ? 7.234 -32.188 4.781 1 96.62 93 LYS B N 1
ATOM 6578 C CA . LYS B 1 93 ? 8.438 -31.375 4.609 1 96.62 93 LYS B CA 1
ATOM 6579 C C . LYS B 1 93 ? 8.383 -30.594 3.303 1 96.62 93 LYS B C 1
ATOM 6581 O O . LYS B 1 93 ? 8.242 -31.172 2.227 1 96.62 93 LYS B O 1
ATOM 6586 N N . TYR B 1 94 ? 8.453 -29.266 3.447 1 96.88 94 TYR B N 1
ATOM 6587 C CA . TYR B 1 94 ? 8.445 -28.406 2.273 1 96.88 94 TYR B CA 1
ATOM 6588 C C . TYR B 1 94 ? 9.859 -28.156 1.765 1 96.88 94 TYR B C 1
ATOM 6590 O O . TYR B 1 94 ? 10.734 -27.734 2.523 1 96.88 94 TYR B O 1
ATOM 6598 N N . CYS B 1 95 ? 10.109 -28.406 0.507 1 96.38 95 CYS B N 1
ATOM 6599 C CA . CYS B 1 95 ? 11.398 -28.141 -0.113 1 96.38 95 CYS B CA 1
ATOM 6600 C C . CYS B 1 95 ? 11.227 -27.438 -1.454 1 96.38 95 CYS B C 1
ATOM 6602 O O . CYS B 1 95 ? 10.172 -27.547 -2.078 1 96.38 95 CYS B O 1
ATOM 6604 N N . THR B 1 96 ? 12.18 -26.688 -1.84 1 95.12 96 THR B N 1
ATOM 6605 C CA . THR B 1 96 ? 12.18 -26 -3.131 1 95.12 96 THR B CA 1
ATOM 6606 C C . THR B 1 96 ? 13.133 -26.688 -4.102 1 95.12 96 THR B C 1
ATOM 6608 O O . THR B 1 96 ? 14.32 -26.844 -3.809 1 95.12 96 THR B O 1
ATOM 6611 N N . LEU B 1 97 ? 12.625 -27.109 -5.23 1 94.88 97 LEU B N 1
ATOM 6612 C CA . LEU B 1 97 ? 13.438 -27.656 -6.312 1 94.88 97 LEU B CA 1
ATOM 6613 C C . LEU B 1 97 ? 13.875 -26.562 -7.277 1 94.88 97 LEU B C 1
ATOM 6615 O O . LEU B 1 97 ? 13.039 -25.812 -7.789 1 94.88 97 LEU B O 1
ATOM 6619 N N . LYS B 1 98 ? 15.102 -26.469 -7.484 1 93.56 98 LYS B N 1
ATOM 6620 C CA . LYS B 1 98 ? 15.648 -25.5 -8.422 1 93.56 98 LYS B CA 1
ATOM 6621 C C . LYS B 1 98 ? 16.188 -26.188 -9.672 1 93.56 98 LYS B C 1
ATOM 6623 O O . LYS B 1 98 ? 17.094 -27.016 -9.594 1 93.56 98 LYS B O 1
ATOM 6628 N N . PHE B 1 99 ? 15.617 -25.797 -10.805 1 92.25 99 PHE B N 1
ATOM 6629 C CA . PHE B 1 99 ? 16.031 -26.391 -12.07 1 92.25 99 PHE B CA 1
ATOM 6630 C C . PHE B 1 99 ? 17 -25.469 -12.812 1 92.25 99 PHE B C 1
ATOM 6632 O O . PHE B 1 99 ? 16.688 -24.297 -13.055 1 92.25 99 PHE B O 1
ATOM 6639 N N . THR B 1 100 ? 18.125 -25.969 -13.117 1 90.12 100 THR B N 1
ATOM 6640 C CA . THR B 1 100 ? 19.125 -25.203 -13.867 1 90.12 100 THR B CA 1
ATOM 6641 C C . THR B 1 100 ? 19.172 -25.688 -15.32 1 90.12 100 THR B C 1
ATOM 6643 O O . THR B 1 100 ? 19.297 -26.875 -15.586 1 90.12 100 THR B O 1
ATOM 6646 N N . ALA B 1 101 ? 19.062 -24.75 -16.234 1 85.62 101 ALA B N 1
ATOM 6647 C CA . ALA B 1 101 ? 19.094 -25.062 -17.672 1 85.62 101 ALA B CA 1
ATOM 6648 C C . ALA B 1 101 ? 20.531 -25.312 -18.141 1 85.62 101 ALA B C 1
ATOM 6650 O O . ALA B 1 101 ? 21.469 -24.703 -17.625 1 85.62 101 ALA B O 1
ATOM 6651 N N . PRO B 1 102 ? 20.625 -26.25 -19.078 1 83.88 102 PRO B N 1
ATOM 6652 C CA . PRO B 1 102 ? 21.953 -26.453 -19.641 1 83.88 102 PRO B CA 1
ATOM 6653 C C . PRO B 1 102 ? 22.375 -25.312 -20.578 1 83.88 102 PRO B C 1
ATOM 6655 O O . PRO B 1 102 ? 21.75 -25.078 -21.609 1 83.88 102 PRO B O 1
ATOM 6658 N N . LEU B 1 103 ? 23.266 -24.5 -20.141 1 86 103 LEU B N 1
ATOM 6659 C CA . LEU B 1 103 ? 23.766 -23.375 -20.938 1 86 103 LEU B CA 1
ATOM 6660 C C . LEU B 1 103 ? 25.266 -23.484 -21.156 1 86 103 LEU B C 1
ATOM 6662 O O . LEU B 1 103 ? 25.969 -24.141 -20.375 1 86 103 LEU B O 1
ATOM 6666 N N . PRO B 1 104 ? 25.672 -22.891 -22.266 1 83.69 104 PRO B N 1
ATOM 6667 C CA . PRO B 1 104 ? 27.125 -22.797 -22.453 1 83.69 104 PRO B CA 1
ATOM 6668 C C . PRO B 1 104 ? 27.812 -21.984 -21.359 1 83.69 104 PRO B C 1
ATOM 6670 O O . PRO B 1 104 ? 27.141 -21.312 -20.562 1 83.69 104 PRO B O 1
ATOM 6673 N N . PRO B 1 105 ? 29.094 -22.219 -21.281 1 86.31 105 PRO B N 1
ATOM 6674 C CA . PRO B 1 105 ? 29.797 -21.438 -20.25 1 86.31 105 PRO B CA 1
ATOM 6675 C C . PRO B 1 105 ? 29.531 -19.938 -20.359 1 86.31 105 PRO B C 1
ATOM 6677 O O . PRO B 1 105 ? 29.406 -19.406 -21.469 1 86.31 105 PRO B O 1
ATOM 6680 N N . ARG B 1 106 ? 29.406 -19.359 -19.297 1 87.88 106 ARG B N 1
ATOM 6681 C CA . ARG B 1 106 ? 29.047 -17.953 -19.219 1 87.88 106 ARG B CA 1
ATOM 6682 C C . ARG B 1 106 ? 30.141 -17.078 -19.828 1 87.88 106 ARG B C 1
ATOM 6684 O O . ARG B 1 106 ? 31.312 -17.203 -19.484 1 87.88 106 ARG B O 1
ATOM 6691 N N . PRO B 1 107 ? 29.734 -16.172 -20.625 1 85.38 107 PRO B N 1
ATOM 6692 C CA . PRO B 1 107 ? 30.703 -15.188 -21.125 1 85.38 107 PRO B CA 1
ATOM 6693 C C . PRO B 1 107 ? 31.109 -14.164 -20.062 1 85.38 107 PRO B C 1
ATOM 6695 O O . PRO B 1 107 ? 30.406 -14.008 -19.062 1 85.38 107 PRO B O 1
ATOM 6698 N N . LYS B 1 108 ? 32.219 -13.531 -20.266 1 83.06 108 LYS B N 1
ATOM 6699 C CA . LYS B 1 108 ? 32.719 -12.555 -19.297 1 83.06 108 LYS B CA 1
ATOM 6700 C C . LYS B 1 108 ? 31.734 -11.391 -19.141 1 83.06 108 LYS B C 1
ATOM 6702 O O . LYS B 1 108 ? 31.484 -10.938 -18.031 1 83.06 108 LYS B O 1
ATOM 6707 N N . ARG B 1 109 ? 31.219 -10.93 -20.297 1 83.31 109 ARG B N 1
ATOM 6708 C CA . ARG B 1 109 ? 30.234 -9.844 -20.281 1 83.31 109 ARG B CA 1
ATOM 6709 C C . ARG B 1 109 ? 28.984 -10.227 -21.078 1 83.31 109 ARG B C 1
ATOM 6711 O O . ARG B 1 109 ? 29.094 -10.867 -22.141 1 83.31 109 ARG B O 1
ATOM 6718 N N . ILE B 1 110 ? 27.891 -9.953 -20.469 1 85.12 110 ILE B N 1
ATOM 6719 C CA . ILE B 1 110 ? 26.625 -10.25 -21.109 1 85.12 110 ILE B CA 1
ATOM 6720 C C . ILE B 1 110 ? 25.891 -8.945 -21.438 1 85.12 110 ILE B C 1
ATOM 6722 O O . ILE B 1 110 ? 25.875 -8.023 -20.625 1 85.12 110 ILE B O 1
ATOM 6726 N N . HIS B 1 111 ? 25.391 -8.844 -22.641 1 80.44 111 HIS B N 1
ATOM 6727 C CA . HIS B 1 111 ? 24.609 -7.684 -23.062 1 80.44 111 HIS B CA 1
ATOM 6728 C C . HIS B 1 111 ? 23.156 -8.055 -23.328 1 80.44 111 HIS B C 1
ATOM 6730 O O . HIS B 1 111 ? 22.828 -9.234 -23.469 1 80.44 111 HIS B O 1
ATOM 6736 N N . TYR B 1 112 ? 22.281 -7.109 -23.406 1 80 112 TYR B N 1
ATOM 6737 C CA . TYR B 1 112 ? 20.844 -7.32 -23.531 1 80 112 TYR B CA 1
ATOM 6738 C C . TYR B 1 112 ? 20.5 -8.133 -24.766 1 80 112 TYR B C 1
ATOM 6740 O O . TYR B 1 112 ? 19.609 -8.984 -24.75 1 80 112 TYR B O 1
ATOM 6748 N N . ASP B 1 113 ? 21.172 -7.863 -25.875 1 77.5 113 ASP B N 1
ATOM 6749 C CA . ASP B 1 113 ? 20.812 -8.469 -27.141 1 77.5 113 ASP B CA 1
ATOM 6750 C C . ASP B 1 113 ? 21.797 -9.555 -27.547 1 77.5 113 ASP B C 1
ATOM 6752 O O . ASP B 1 113 ? 21.891 -9.914 -28.719 1 77.5 113 ASP B O 1
ATOM 6756 N N . MET B 1 114 ? 22.453 -10.078 -26.578 1 79.31 114 MET B N 1
ATOM 6757 C CA . MET B 1 114 ? 23.438 -11.102 -26.891 1 79.31 114 MET B CA 1
ATOM 6758 C C . MET B 1 114 ? 22.766 -12.43 -27.234 1 79.31 114 MET B C 1
ATOM 6760 O O . MET B 1 114 ? 21.812 -12.836 -26.578 1 79.31 114 MET B O 1
ATOM 6764 N N . ASP B 1 115 ? 23.172 -12.953 -28.359 1 76.06 115 ASP B N 1
ATOM 6765 C CA . ASP B 1 115 ? 22.719 -14.281 -28.75 1 76.06 115 ASP B CA 1
ATOM 6766 C C . ASP B 1 115 ? 23.719 -15.359 -28.328 1 76.06 115 ASP B C 1
ATOM 6768 O O . ASP B 1 115 ? 24.75 -15.555 -28.984 1 76.06 115 ASP B O 1
ATOM 6772 N N . ILE B 1 116 ? 23.484 -16.047 -27.281 1 75.69 116 ILE B N 1
ATOM 6773 C CA . ILE B 1 116 ? 24.406 -17.031 -26.719 1 75.69 116 ILE B CA 1
ATOM 6774 C C . ILE B 1 116 ? 24.484 -18.266 -27.609 1 75.69 116 ILE B C 1
ATOM 6776 O O . ILE B 1 116 ? 25.484 -18.969 -27.625 1 75.69 116 ILE B O 1
ATOM 6780 N N . TRP B 1 117 ? 23.469 -18.484 -28.344 1 72.38 117 TRP B N 1
ATOM 6781 C CA . TRP B 1 117 ? 23.438 -19.672 -29.188 1 72.38 117 TRP B CA 1
ATOM 6782 C C . TRP B 1 117 ? 24.297 -19.469 -30.438 1 72.38 117 TRP B C 1
ATOM 6784 O O . TRP B 1 117 ? 24.797 -20.438 -31.016 1 72.38 117 TRP B O 1
ATOM 6794 N N . ALA B 1 118 ? 24.375 -18.25 -30.797 1 66.75 118 ALA B N 1
ATOM 6795 C CA . ALA B 1 118 ? 25.266 -17.953 -31.906 1 66.75 118 ALA B CA 1
ATOM 6796 C C . ALA B 1 118 ? 26.719 -18.234 -31.516 1 66.75 118 ALA B C 1
ATOM 6798 O O . ALA B 1 118 ? 27.562 -18.5 -32.375 1 66.75 118 ALA B O 1
ATOM 6799 N N . THR B 1 119 ? 26.938 -18.109 -30.25 1 60.53 119 THR B N 1
ATOM 6800 C CA . THR B 1 119 ? 28.312 -18.297 -29.797 1 60.53 119 THR B CA 1
ATOM 6801 C C . THR B 1 119 ? 28.672 -19.781 -29.766 1 60.53 119 THR B C 1
ATOM 6803 O O . THR B 1 119 ? 29.844 -20.141 -29.625 1 60.53 119 THR B O 1
ATOM 6806 N N . LEU B 1 120 ? 27.672 -20.594 -29.609 1 58.38 120 LEU B N 1
ATOM 6807 C CA . LEU B 1 120 ? 27.969 -22.031 -29.562 1 58.38 120 LEU B CA 1
ATOM 6808 C C . LEU B 1 120 ? 28.469 -22.531 -30.906 1 58.38 120 LEU B C 1
ATOM 6810 O O . LEU B 1 120 ? 28.875 -23.688 -31.016 1 58.38 120 LEU B O 1
ATOM 6814 N N . GLY B 1 121 ? 29.203 -21.719 -31.625 1 54.06 121 GLY B N 1
ATOM 6815 C CA . GLY B 1 121 ? 29.922 -22.047 -32.844 1 54.06 121 GLY B CA 1
ATOM 6816 C C . GLY B 1 121 ? 29.078 -22.781 -33.875 1 54.06 121 GLY B C 1
ATOM 6817 O O . GLY B 1 121 ? 29.469 -22.922 -35.031 1 54.06 121 GLY B O 1
ATOM 6818 N N . ASP B 1 122 ? 28.172 -23.688 -33.406 1 50.94 122 ASP B N 1
ATOM 6819 C CA . ASP B 1 122 ? 27.641 -24.547 -34.469 1 50.94 122 ASP B CA 1
ATOM 6820 C C . ASP B 1 122 ? 26.5 -23.844 -35.219 1 50.94 122 ASP B C 1
ATOM 6822 O O . ASP B 1 122 ? 25.719 -23.109 -34.625 1 50.94 122 ASP B O 1
ATOM 6826 N N . ASN B 1 123 ? 26.719 -23.422 -36.562 1 51.62 123 ASN B N 1
ATOM 6827 C CA . ASN B 1 123 ? 25.844 -22.938 -37.594 1 51.62 123 ASN B CA 1
ATOM 6828 C C . ASN B 1 123 ? 24.391 -23.359 -37.375 1 51.62 123 ASN B C 1
ATOM 6830 O O . ASN B 1 123 ? 23.75 -23.875 -38.312 1 51.62 123 ASN B O 1
ATOM 6834 N N . HIS B 1 124 ? 23.969 -23.594 -36.156 1 57.78 124 HIS B N 1
ATOM 6835 C CA . HIS B 1 124 ? 22.609 -24.125 -36.031 1 57.78 124 HIS B CA 1
ATOM 6836 C C . HIS B 1 124 ? 21.578 -23.016 -36.219 1 57.78 124 HIS B C 1
ATOM 6838 O O . HIS B 1 124 ? 21.516 -22.078 -35.406 1 57.78 124 HIS B O 1
ATOM 6844 N N . THR B 1 125 ? 21.203 -22.781 -37.438 1 66.56 125 THR B N 1
ATOM 6845 C CA . THR B 1 125 ? 20.109 -21.859 -37.719 1 66.56 125 THR B CA 1
ATOM 6846 C C . THR B 1 125 ? 18.812 -22.359 -37.062 1 66.56 125 THR B C 1
ATOM 6848 O O . THR B 1 125 ? 18.406 -23.5 -37.281 1 66.56 125 THR B O 1
ATOM 6851 N N . LEU B 1 126 ? 18.375 -21.734 -36.031 1 75.56 126 LEU B N 1
ATOM 6852 C CA . LEU B 1 126 ? 17.094 -22.047 -35.406 1 75.56 126 LEU B CA 1
ATOM 6853 C C . LEU B 1 126 ? 15.938 -21.844 -36.375 1 75.56 126 LEU B C 1
ATOM 6855 O O . LEU B 1 126 ? 15.914 -20.859 -37.094 1 75.56 126 LEU B O 1
ATOM 6859 N N . PRO B 1 127 ? 15.141 -22.828 -36.469 1 79.94 127 PRO B N 1
ATOM 6860 C CA . PRO B 1 127 ? 13.992 -22.688 -37.375 1 79.94 127 PRO B CA 1
ATOM 6861 C C . PRO B 1 127 ? 13.164 -21.438 -37.062 1 79.94 127 PRO B C 1
ATOM 6863 O O . PRO B 1 127 ? 12.883 -21.156 -35.906 1 79.94 127 PRO B O 1
ATOM 6866 N N . ARG B 1 128 ? 12.836 -20.734 -38.156 1 83.38 128 ARG B N 1
ATOM 6867 C CA . ARG B 1 128 ? 12.039 -19.516 -38.031 1 83.38 128 ARG B CA 1
ATOM 6868 C C . ARG B 1 128 ? 10.672 -19.812 -37.438 1 83.38 128 ARG B C 1
ATOM 6870 O O . ARG B 1 128 ? 9.977 -20.734 -37.875 1 83.38 128 ARG B O 1
ATOM 6877 N N . GLY B 1 129 ? 10.336 -19.094 -36.312 1 85.12 129 GLY B N 1
ATOM 6878 C CA . GLY B 1 129 ? 9.039 -19.281 -35.688 1 85.12 129 GLY B CA 1
ATOM 6879 C C . GLY B 1 129 ? 9 -20.438 -34.719 1 85.12 129 GLY B C 1
ATOM 6880 O O . GLY B 1 129 ? 7.949 -20.734 -34.156 1 85.12 129 GLY B O 1
ATOM 6881 N N . GLY B 1 130 ? 10.141 -21.094 -34.562 1 87.62 130 GLY B N 1
ATOM 6882 C CA . GLY B 1 130 ? 10.234 -22.234 -33.688 1 87.62 130 GLY B CA 1
ATOM 6883 C C . GLY B 1 130 ? 10.336 -21.844 -32.219 1 87.62 130 GLY B C 1
ATOM 6884 O O . GLY B 1 130 ? 10.539 -20.672 -31.891 1 87.62 130 GLY B O 1
ATOM 6885 N N . LEU B 1 131 ? 10.07 -22.859 -31.375 1 89.12 131 LEU B N 1
ATOM 6886 C CA . LEU B 1 131 ? 10.086 -22.672 -29.922 1 89.12 131 LEU B CA 1
ATOM 6887 C C . LEU B 1 131 ? 11.461 -22.188 -29.453 1 89.12 131 LEU B C 1
ATOM 6889 O O . LEU B 1 131 ? 11.555 -21.266 -28.641 1 89.12 131 LEU B O 1
ATOM 6893 N N . LEU B 1 132 ? 12.469 -22.734 -29.984 1 84.56 132 LEU B N 1
ATOM 6894 C CA . LEU B 1 132 ? 13.82 -22.406 -29.562 1 84.56 132 LEU B CA 1
ATOM 6895 C C . LEU B 1 132 ? 14.195 -20.984 -29.984 1 84.56 132 LEU B C 1
ATOM 6897 O O . LEU B 1 132 ? 14.93 -20.297 -29.266 1 84.56 132 LEU B O 1
ATOM 6901 N N . GLU B 1 133 ? 13.773 -20.609 -31.141 1 86.19 133 GLU B N 1
ATOM 6902 C CA . GLU B 1 133 ? 14.008 -19.25 -31.578 1 86.19 133 GLU B CA 1
ATOM 6903 C C . GLU B 1 133 ? 13.32 -18.234 -30.656 1 86.19 133 GLU B C 1
ATOM 6905 O O . GLU B 1 133 ? 13.867 -17.172 -30.375 1 86.19 133 GLU B O 1
ATOM 6910 N N . HIS B 1 134 ? 12.172 -18.656 -30.234 1 87.5 134 HIS B N 1
ATOM 6911 C CA . HIS B 1 134 ? 11.406 -17.797 -29.344 1 87.5 134 HIS B CA 1
ATOM 6912 C C . HIS B 1 134 ? 12.078 -17.672 -27.984 1 87.5 134 HIS B C 1
ATOM 6914 O O . HIS B 1 134 ? 12.031 -16.609 -27.359 1 87.5 134 HIS B O 1
ATOM 6920 N N . MET B 1 135 ? 12.758 -18.672 -27.531 1 86.81 135 MET B N 1
ATOM 6921 C CA . MET B 1 135 ? 13.359 -18.719 -26.203 1 86.81 135 MET B CA 1
ATOM 6922 C C . MET B 1 135 ? 14.773 -18.156 -26.219 1 86.81 135 MET B C 1
ATOM 6924 O O . MET B 1 135 ? 15.273 -17.688 -25.203 1 86.81 135 MET B O 1
ATOM 6928 N N . ALA B 1 136 ? 15.398 -18.078 -27.328 1 84.44 136 ALA B N 1
ATOM 6929 C CA . ALA B 1 136 ? 16.828 -17.797 -27.469 1 84.44 136 ALA B CA 1
ATOM 6930 C C . ALA B 1 136 ? 17.172 -16.422 -26.938 1 84.44 136 ALA B C 1
ATOM 6932 O O . ALA B 1 136 ? 18.125 -16.25 -26.188 1 84.44 136 ALA B O 1
ATOM 6933 N N . PRO B 1 137 ? 16.375 -15.445 -27.25 1 82.62 137 PRO B N 1
ATOM 6934 C CA . PRO B 1 137 ? 16.75 -14.109 -26.781 1 82.62 137 PRO B CA 1
ATOM 6935 C C . PRO B 1 137 ? 16.688 -13.984 -25.266 1 82.62 137 PRO B C 1
ATOM 6937 O O . PRO B 1 137 ? 17.328 -13.094 -24.688 1 82.62 137 PRO B O 1
ATOM 6940 N N . HIS B 1 138 ? 16.031 -14.859 -24.609 1 87.06 138 HIS B N 1
ATOM 6941 C CA . HIS B 1 138 ? 15.844 -14.758 -23.172 1 87.06 138 HIS B CA 1
ATOM 6942 C C . HIS B 1 138 ? 16.734 -15.75 -22.422 1 87.06 138 HIS B C 1
ATOM 6944 O O . HIS B 1 138 ? 16.75 -15.781 -21.188 1 87.06 138 HIS B O 1
ATOM 6950 N N . SER B 1 139 ? 17.547 -16.484 -23.156 1 86 139 SER B N 1
ATOM 6951 C CA . SER B 1 139 ? 18.359 -17.547 -22.562 1 86 139 SER B CA 1
ATOM 6952 C C . SER B 1 139 ? 19.453 -16.969 -21.672 1 86 139 SER B C 1
ATOM 6954 O O . SER B 1 139 ? 19.891 -17.609 -20.719 1 86 139 SER B O 1
ATOM 6956 N N . ILE B 1 140 ? 19.859 -15.742 -21.891 1 86.69 140 ILE B N 1
ATOM 6957 C CA . ILE B 1 140 ? 20.969 -15.125 -21.172 1 86.69 140 ILE B CA 1
ATOM 6958 C C . ILE B 1 140 ? 20.578 -14.906 -19.703 1 86.69 140 ILE B C 1
ATOM 6960 O O . ILE B 1 140 ? 21.438 -14.859 -18.828 1 86.69 140 ILE B O 1
ATOM 6964 N N . TYR B 1 141 ? 19.328 -14.812 -19.422 1 88.56 141 TYR B N 1
ATOM 6965 C CA . TYR B 1 141 ? 18.875 -14.547 -18.062 1 88.56 141 TYR B CA 1
ATOM 6966 C C . TYR B 1 141 ? 18.922 -15.805 -17.219 1 88.56 141 TYR B C 1
ATOM 6968 O O . TYR B 1 141 ? 18.891 -15.734 -15.984 1 88.56 141 TYR B O 1
ATOM 6976 N N . PHE B 1 142 ? 19.109 -16.938 -17.812 1 89.5 142 PHE B N 1
ATOM 6977 C CA . PHE B 1 142 ? 19.062 -18.203 -17.078 1 89.5 142 PHE B CA 1
ATOM 6978 C C . PHE B 1 142 ? 20.438 -18.547 -16.531 1 89.5 142 PHE B C 1
ATOM 6980 O O . PHE B 1 142 ? 20.625 -19.578 -15.883 1 89.5 142 PHE B O 1
ATOM 6987 N N . TYR B 1 143 ? 21.391 -17.609 -16.766 1 89.19 143 TYR B N 1
ATOM 6988 C CA . TYR B 1 143 ? 22.656 -17.766 -16.078 1 89.19 143 TYR B CA 1
ATOM 6989 C C . TYR B 1 143 ? 22.5 -17.484 -14.586 1 89.19 143 TYR B C 1
ATOM 6991 O O . TYR B 1 143 ? 23.312 -17.969 -13.781 1 89.19 143 TYR B O 1
ATOM 6999 N N . HIS B 1 144 ? 21.438 -16.719 -14.25 1 88.69 144 HIS B N 1
ATOM 7000 C CA . HIS B 1 144 ? 21.281 -16.375 -12.844 1 88.69 144 HIS B CA 1
ATOM 7001 C C . HIS B 1 144 ? 19.875 -16.688 -12.352 1 88.69 144 HIS B C 1
ATOM 7003 O O . HIS B 1 144 ? 19.609 -16.656 -11.141 1 88.69 144 HIS B O 1
ATOM 7009 N N . LEU B 1 145 ? 19.016 -17.031 -13.266 1 91.12 145 LEU B N 1
ATOM 7010 C CA . LEU B 1 145 ? 17.656 -17.359 -12.891 1 91.12 145 LEU B CA 1
ATOM 7011 C C . LEU B 1 145 ? 17.406 -18.859 -12.992 1 91.12 145 LEU B C 1
ATOM 7013 O O . LEU B 1 145 ? 17.953 -19.531 -13.875 1 91.12 145 LEU B O 1
ATOM 7017 N N . ASN B 1 146 ? 16.672 -19.359 -12.055 1 91.88 146 ASN B N 1
ATOM 7018 C CA . ASN B 1 146 ? 16.281 -20.766 -12.047 1 91.88 146 ASN B CA 1
ATOM 7019 C C . ASN B 1 146 ? 14.773 -20.922 -11.906 1 91.88 146 ASN B C 1
ATOM 7021 O O . ASN B 1 146 ? 14.109 -20.109 -11.266 1 91.88 146 ASN B O 1
ATOM 7025 N N . SER B 1 147 ? 14.266 -21.875 -12.617 1 92.12 147 SER B N 1
ATOM 7026 C CA . SER B 1 147 ? 12.891 -22.281 -12.352 1 92.12 147 SER B CA 1
ATOM 7027 C C . SER B 1 147 ? 12.773 -23.031 -11.031 1 92.12 147 SER B C 1
ATOM 7029 O O . SER B 1 147 ? 13.625 -23.859 -10.703 1 92.12 147 SER B O 1
ATOM 7031 N N . GLN B 1 148 ? 11.812 -22.641 -10.312 1 94.19 148 GLN B N 1
ATOM 7032 C CA . GLN B 1 148 ? 11.672 -23.219 -8.977 1 94.19 148 GLN B CA 1
ATOM 7033 C C . GLN B 1 148 ? 10.289 -23.828 -8.781 1 94.19 148 GLN B C 1
ATOM 7035 O O . GLN B 1 148 ? 9.289 -23.297 -9.266 1 94.19 148 GLN B O 1
ATOM 7040 N N . LEU B 1 149 ? 10.281 -24.938 -8.102 1 94.69 149 LEU B N 1
ATOM 7041 C CA . LEU B 1 149 ? 9.039 -25.625 -7.754 1 94.69 149 LEU B CA 1
ATOM 7042 C C . LEU B 1 149 ? 9.031 -26.031 -6.285 1 94.69 149 LEU B C 1
ATOM 7044 O O . LEU B 1 149 ? 9.969 -26.688 -5.809 1 94.69 149 LEU B O 1
ATOM 7048 N N . GLY B 1 150 ? 8.016 -25.516 -5.547 1 95.69 150 GLY B N 1
ATOM 7049 C CA . GLY B 1 150 ? 7.84 -25.984 -4.18 1 95.69 150 GLY B CA 1
ATOM 7050 C C . GLY B 1 150 ? 7.156 -27.328 -4.09 1 95.69 150 GLY B C 1
ATOM 7051 O O . GLY B 1 150 ? 6.102 -27.547 -4.695 1 95.69 150 GLY B O 1
ATOM 7052 N N . ILE B 1 151 ? 7.758 -28.312 -3.332 1 95.75 151 ILE B N 1
ATOM 7053 C CA . ILE B 1 151 ? 7.184 -29.641 -3.221 1 95.75 151 ILE B CA 1
ATOM 7054 C C . ILE B 1 151 ? 7.031 -30.031 -1.75 1 95.75 151 ILE B C 1
ATOM 7056 O O . ILE B 1 151 ? 7.734 -29.484 -0.889 1 95.75 151 ILE B O 1
ATOM 7060 N N . CYS B 1 152 ? 6.066 -30.844 -1.53 1 96.94 152 CYS B N 1
ATOM 7061 C CA . CYS B 1 152 ? 5.824 -31.391 -0.198 1 96.94 152 CYS B CA 1
ATOM 7062 C C . CYS B 1 152 ? 6.188 -32.875 -0.134 1 96.94 152 CYS B C 1
ATOM 7064 O O . CYS B 1 152 ? 5.555 -33.688 -0.794 1 96.94 152 CYS B O 1
ATOM 7066 N N . ILE B 1 153 ? 7.184 -33.281 0.683 1 95.38 153 ILE B N 1
ATOM 7067 C CA . ILE B 1 153 ? 7.672 -34.656 0.791 1 95.38 153 ILE B CA 1
ATOM 7068 C C . ILE B 1 153 ? 7.656 -35.094 2.252 1 95.38 153 ILE B C 1
ATOM 7070 O O . ILE B 1 153 ? 7.535 -34.25 3.156 1 95.38 153 ILE B O 1
ATOM 7074 N N . PRO B 1 154 ? 7.711 -36.375 2.453 1 95.75 154 PRO B N 1
ATOM 7075 C CA . PRO B 1 154 ? 7.785 -36.844 3.84 1 95.75 154 PRO B CA 1
ATOM 7076 C C . PRO B 1 154 ? 9.047 -36.375 4.555 1 95.75 154 PRO B C 1
ATOM 7078 O O . PRO B 1 154 ? 10.125 -36.344 3.949 1 95.75 154 PRO B O 1
ATOM 7081 N N . SER B 1 155 ? 8.875 -36.094 5.777 1 95.56 155 SER B N 1
ATOM 7082 C CA . SER B 1 155 ? 9.977 -35.531 6.562 1 95.56 155 SER B CA 1
ATOM 7083 C C . SER B 1 155 ? 11.109 -36.562 6.703 1 95.56 155 SER B C 1
ATOM 7085 O O . SER B 1 155 ? 12.25 -36.188 6.996 1 95.56 155 SER B O 1
ATOM 7087 N N . GLU B 1 156 ? 10.828 -37.812 6.426 1 94.75 156 GLU B N 1
ATOM 7088 C CA . GLU B 1 156 ? 11.82 -38.875 6.535 1 94.75 156 GLU B CA 1
ATOM 7089 C C . GLU B 1 156 ? 12.766 -38.875 5.336 1 94.75 156 GLU B C 1
ATOM 7091 O O . GLU B 1 156 ? 13.828 -39.5 5.375 1 94.75 156 GLU B O 1
ATOM 7096 N N . CYS B 1 157 ? 12.344 -38.188 4.355 1 94.19 157 CYS B N 1
ATOM 7097 C CA . CYS B 1 157 ? 13.188 -38.125 3.168 1 94.19 157 CYS B CA 1
ATOM 7098 C C . CYS B 1 157 ? 14.211 -37 3.299 1 94.19 157 CYS B C 1
ATOM 7100 O O . CYS B 1 157 ? 13.875 -35.875 3.709 1 94.19 157 CYS B O 1
ATOM 7102 N N . SER B 1 158 ? 15.398 -37.281 2.939 1 92.62 158 SER B N 1
ATOM 7103 C CA . SER B 1 158 ? 16.453 -36.281 2.957 1 92.62 158 SER B CA 1
ATOM 7104 C C . SER B 1 158 ? 16.469 -35.5 1.652 1 92.62 158 SER B C 1
ATOM 7106 O O . SER B 1 158 ? 15.859 -35.906 0.662 1 92.62 158 SER B O 1
ATOM 7108 N N . SER B 1 159 ? 17.188 -34.344 1.635 1 91.5 159 SER B N 1
ATOM 7109 C CA . SER B 1 159 ? 17.328 -33.531 0.439 1 91.5 159 SER B CA 1
ATOM 7110 C C . SER B 1 159 ? 18.047 -34.281 -0.673 1 91.5 159 SER B C 1
ATOM 7112 O O . SER B 1 159 ? 17.734 -34.125 -1.854 1 91.5 159 SER B O 1
ATOM 7114 N N . ASP B 1 160 ? 18.906 -35.125 -0.262 1 90.88 160 ASP B N 1
ATOM 7115 C CA . ASP B 1 160 ? 19.672 -35.906 -1.243 1 90.88 160 ASP B CA 1
ATOM 7116 C C . ASP B 1 160 ? 18.781 -36.969 -1.908 1 90.88 160 ASP B C 1
ATOM 7118 O O . ASP B 1 160 ? 18.953 -37.25 -3.094 1 90.88 160 ASP B O 1
ATOM 7122 N N . ASP B 1 161 ? 17.906 -37.438 -1.194 1 92.56 161 ASP B N 1
ATOM 7123 C CA . ASP B 1 161 ? 16.984 -38.438 -1.747 1 92.56 161 ASP B CA 1
ATOM 7124 C C . ASP B 1 161 ? 16.172 -37.844 -2.896 1 92.56 161 ASP B C 1
ATOM 7126 O O . ASP B 1 161 ? 16.062 -38.438 -3.961 1 92.56 161 ASP B O 1
ATOM 7130 N N . ILE B 1 162 ? 15.719 -36.719 -2.654 1 90.44 162 ILE B N 1
ATOM 7131 C CA . ILE B 1 162 ? 14.852 -36.094 -3.631 1 90.44 162 ILE B CA 1
ATOM 7132 C C . ILE B 1 162 ? 15.68 -35.562 -4.805 1 90.44 162 ILE B C 1
ATOM 7134 O O . ILE B 1 162 ? 15.234 -35.625 -5.953 1 90.44 162 ILE B O 1
ATOM 7138 N N . LYS B 1 163 ? 16.844 -35 -4.465 1 91.62 163 LYS B N 1
ATOM 7139 C CA . LYS B 1 163 ? 17.734 -34.531 -5.52 1 91.62 163 LYS B CA 1
ATOM 7140 C C . LYS B 1 163 ? 18.078 -35.625 -6.492 1 91.62 163 LYS B C 1
ATOM 7142 O O . LYS B 1 163 ? 18 -35.469 -7.711 1 91.62 163 LYS B O 1
ATOM 7147 N N . ASN B 1 164 ? 18.359 -36.781 -5.98 1 89.69 164 ASN B N 1
ATOM 7148 C CA . ASN B 1 164 ? 18.703 -37.938 -6.812 1 89.69 164 ASN B CA 1
ATOM 7149 C C . ASN B 1 164 ? 17.516 -38.406 -7.629 1 89.69 164 ASN B C 1
ATOM 7151 O O . ASN B 1 164 ? 17.656 -38.75 -8.805 1 89.69 164 ASN B O 1
ATOM 7155 N N . LEU B 1 165 ? 16.453 -38.469 -6.992 1 88.44 165 LEU B N 1
ATOM 7156 C CA . LEU B 1 165 ? 15.25 -38.906 -7.699 1 88.44 165 LEU B CA 1
ATOM 7157 C C . LEU B 1 165 ? 14.922 -37.938 -8.836 1 88.44 165 LEU B C 1
ATOM 7159 O O . LEU B 1 165 ? 14.602 -38.375 -9.945 1 88.44 165 LEU B O 1
ATOM 7163 N N . ALA B 1 166 ? 14.984 -36.688 -8.578 1 87.81 166 ALA B N 1
ATOM 7164 C CA . ALA B 1 166 ? 14.664 -35.688 -9.586 1 87.81 166 ALA B CA 1
ATOM 7165 C C . ALA B 1 166 ? 15.656 -35.719 -10.742 1 87.81 166 ALA B C 1
ATOM 7167 O O . ALA B 1 166 ? 15.273 -35.562 -11.906 1 87.81 166 ALA B O 1
ATOM 7168 N N . ASN B 1 167 ? 16.891 -35.938 -10.453 1 87.38 167 ASN B N 1
ATOM 7169 C CA . ASN B 1 167 ? 17.906 -35.969 -11.484 1 87.38 167 ASN B CA 1
ATOM 7170 C C . ASN B 1 167 ? 17.75 -37.188 -12.391 1 87.38 167 ASN B C 1
ATOM 7172 O O . ASN B 1 167 ? 18.031 -37.125 -13.586 1 87.38 167 ASN B O 1
ATOM 7176 N N . ILE B 1 168 ? 17.234 -38.219 -11.859 1 84.81 168 ILE B N 1
ATOM 7177 C CA . ILE B 1 168 ? 17 -39.438 -12.656 1 84.81 168 ILE B CA 1
ATOM 7178 C C . ILE B 1 168 ? 15.805 -39.219 -13.586 1 84.81 168 ILE B C 1
ATOM 7180 O O . ILE B 1 168 ? 15.828 -39.625 -14.75 1 84.81 168 ILE B O 1
ATOM 7184 N N . MET B 1 169 ? 14.867 -38.531 -13.047 1 79.69 169 MET B N 1
ATOM 7185 C CA . MET B 1 169 ? 13.672 -38.281 -13.844 1 79.69 169 MET B CA 1
ATOM 7186 C C . MET B 1 169 ? 13.961 -37.312 -14.977 1 79.69 169 MET B C 1
ATOM 7188 O O . MET B 1 169 ? 13.32 -37.344 -16.031 1 79.69 169 MET B O 1
ATOM 7192 N N . LEU B 1 170 ? 14.961 -36.469 -14.758 1 79.62 170 LEU B N 1
ATOM 7193 C CA . LEU B 1 170 ? 15.242 -35.406 -15.734 1 79.62 170 LEU B CA 1
ATOM 7194 C C . LEU B 1 170 ? 16.484 -35.75 -16.547 1 79.62 170 LEU B C 1
ATOM 7196 O O . LEU B 1 170 ? 16.984 -34.906 -17.312 1 79.62 170 LEU B O 1
ATOM 7200 N N . LYS B 1 171 ? 17.031 -36.812 -16.438 1 77.06 171 LYS B N 1
ATOM 7201 C CA . LYS B 1 171 ? 18.266 -37.219 -17.109 1 77.06 171 LYS B CA 1
ATOM 7202 C C . LYS B 1 171 ? 18.109 -37.094 -18.625 1 77.06 171 LYS B C 1
ATOM 7204 O O . LYS B 1 171 ? 19.062 -36.75 -19.328 1 77.06 171 LYS B O 1
ATOM 7209 N N . SER B 1 172 ? 16.906 -37.25 -19.141 1 74.12 172 SER B N 1
ATOM 7210 C CA . SER B 1 172 ? 16.672 -37.25 -20.578 1 74.12 172 SER B CA 1
ATOM 7211 C C . SER B 1 172 ? 16.75 -35.844 -21.156 1 74.12 172 SER B C 1
ATOM 7213 O O . SER B 1 172 ? 17.016 -35.656 -22.344 1 74.12 172 SER B O 1
ATOM 7215 N N . ILE B 1 173 ? 16.594 -34.844 -20.391 1 74.62 173 ILE B N 1
ATOM 7216 C CA . ILE B 1 173 ? 16.562 -33.469 -20.922 1 74.62 173 ILE B CA 1
ATOM 7217 C C . ILE B 1 173 ? 17.781 -32.719 -20.406 1 74.62 173 ILE B C 1
ATOM 7219 O O . ILE B 1 173 ? 17.938 -31.531 -20.672 1 74.62 173 ILE B O 1
ATOM 7223 N N . ASN B 1 174 ? 18.781 -33.281 -19.797 1 76.88 174 ASN B N 1
ATOM 7224 C CA . ASN B 1 174 ? 20.062 -32.75 -19.344 1 76.88 174 ASN B CA 1
ATOM 7225 C C . ASN B 1 174 ? 19.875 -31.578 -18.406 1 76.88 174 ASN B C 1
ATOM 7227 O O . ASN B 1 174 ? 20.609 -30.594 -18.469 1 76.88 174 ASN B O 1
ATOM 7231 N N . TRP B 1 175 ? 18.797 -31.516 -17.75 1 84.06 175 TRP B N 1
ATOM 7232 C CA . TRP B 1 175 ? 18.594 -30.5 -16.719 1 84.06 175 TRP B CA 1
ATOM 7233 C C . TRP B 1 175 ? 19.141 -30.984 -15.367 1 84.06 175 TRP B C 1
ATOM 7235 O O . TRP B 1 175 ? 19.188 -32.188 -15.109 1 84.06 175 TRP B O 1
ATOM 7245 N N . THR B 1 176 ? 19.656 -30.062 -14.594 1 87.25 176 THR B N 1
ATOM 7246 C CA . THR B 1 176 ? 20.109 -30.391 -13.242 1 87.25 176 THR B CA 1
ATOM 7247 C C . THR B 1 176 ? 19.188 -29.766 -12.195 1 87.25 176 THR B C 1
ATOM 7249 O O . THR B 1 176 ? 18.609 -28.703 -12.422 1 87.25 176 THR B O 1
ATOM 7252 N N . VAL B 1 177 ? 19.047 -30.562 -11.141 1 92.25 177 VAL B N 1
ATOM 7253 C CA . VAL B 1 177 ? 18.125 -30.094 -10.102 1 92.25 177 VAL B CA 1
ATOM 7254 C C . VAL B 1 177 ? 18.875 -29.953 -8.773 1 92.25 177 VAL B C 1
ATOM 7256 O O . VAL B 1 177 ? 19.719 -30.781 -8.453 1 92.25 177 VAL B O 1
ATOM 7259 N N . ALA B 1 178 ? 18.688 -28.844 -8.102 1 91.88 178 ALA B N 1
ATOM 7260 C CA . ALA B 1 178 ? 19.172 -28.641 -6.738 1 91.88 178 ALA B CA 1
ATOM 7261 C C . ALA B 1 178 ? 18 -28.484 -5.762 1 91.88 178 ALA B C 1
ATOM 7263 O O . ALA B 1 178 ? 16.953 -27.953 -6.121 1 91.88 178 ALA B O 1
ATOM 7264 N N . VAL B 1 179 ? 18.156 -29.078 -4.59 1 92.94 179 VAL B N 1
ATOM 7265 C CA . VAL B 1 179 ? 17.141 -28.969 -3.545 1 92.94 179 VAL B CA 1
ATOM 7266 C C . VAL B 1 179 ? 17.641 -28.031 -2.441 1 92.94 179 VAL B C 1
ATOM 7268 O O . VAL B 1 179 ? 18.734 -28.219 -1.921 1 92.94 179 VAL B O 1
ATOM 7271 N N . SER B 1 180 ? 16.875 -27.016 -2.188 1 87.81 180 SER B N 1
ATOM 7272 C CA . SER B 1 180 ? 17.234 -26.062 -1.145 1 87.81 180 SER B CA 1
ATOM 7273 C C . SER B 1 180 ? 16.016 -25.672 -0.309 1 87.81 180 SER B C 1
ATOM 7275 O O . SER B 1 180 ? 14.883 -26.031 -0.638 1 87.81 180 SER B O 1
ATOM 7277 N N . ASP B 1 181 ? 16.219 -25.109 0.867 1 83.25 181 ASP B N 1
ATOM 7278 C CA . ASP B 1 181 ? 15.219 -24.406 1.667 1 83.25 181 ASP B CA 1
ATOM 7279 C C . ASP B 1 181 ? 14.125 -25.344 2.145 1 83.25 181 ASP B C 1
ATOM 7281 O O . ASP B 1 181 ? 12.938 -25.078 1.939 1 83.25 181 ASP B O 1
ATOM 7285 N N . CYS B 1 182 ? 14.5 -26.438 2.709 1 92.94 182 CYS B N 1
ATOM 7286 C CA . CYS B 1 182 ? 13.516 -27.359 3.242 1 92.94 182 CYS B CA 1
ATOM 7287 C C . CYS B 1 182 ? 13.078 -26.953 4.645 1 92.94 182 CYS B C 1
ATOM 7289 O O . CYS B 1 182 ? 13.898 -26.484 5.441 1 92.94 182 CYS B O 1
ATOM 7291 N N . ASP B 1 183 ? 11.82 -27 4.891 1 93.31 183 ASP B N 1
ATOM 7292 C CA . ASP B 1 183 ? 11.25 -26.594 6.172 1 93.31 183 ASP B CA 1
ATOM 7293 C C . ASP B 1 183 ? 10.297 -27.656 6.707 1 93.31 183 ASP B C 1
ATOM 7295 O O . ASP B 1 183 ? 9.562 -28.281 5.938 1 93.31 183 ASP B O 1
ATOM 7299 N N . VAL B 1 184 ? 10.359 -27.953 7.953 1 93.94 184 VAL B N 1
ATOM 7300 C CA . VAL B 1 184 ? 9.438 -28.828 8.672 1 93.94 184 VAL B CA 1
ATOM 7301 C C . VAL B 1 184 ? 8.867 -28.094 9.883 1 93.94 184 VAL B C 1
ATOM 7303 O O . VAL B 1 184 ? 9.516 -27.203 10.445 1 93.94 184 VAL B O 1
ATOM 7306 N N . ASP B 1 185 ? 7.621 -28.281 10.148 1 92.12 185 ASP B N 1
ATOM 7307 C CA . ASP B 1 185 ? 7.023 -27.672 11.328 1 92.12 185 ASP B CA 1
ATOM 7308 C C . ASP B 1 185 ? 7.625 -28.25 12.609 1 92.12 185 ASP B C 1
ATOM 7310 O O . ASP B 1 185 ? 7.227 -29.328 13.062 1 92.12 185 ASP B O 1
ATOM 7314 N N . GLU B 1 186 ? 8.594 -27.531 13.062 1 84.31 186 GLU B N 1
ATOM 7315 C CA . GLU B 1 186 ? 9.242 -27.984 14.289 1 84.31 186 GLU B CA 1
ATOM 7316 C C . GLU B 1 186 ? 8.57 -27.375 15.523 1 84.31 186 GLU B C 1
ATOM 7318 O O . GLU B 1 186 ? 7.992 -26.297 15.445 1 84.31 186 GLU B O 1
ATOM 7323 N N . ASP B 1 187 ? 8.641 -28.047 16.5 1 75.44 187 ASP B N 1
ATOM 7324 C CA . ASP B 1 187 ? 7.977 -27.641 17.734 1 75.44 187 ASP B CA 1
ATOM 7325 C C . ASP B 1 187 ? 8.766 -26.562 18.453 1 75.44 187 ASP B C 1
ATOM 7327 O O . ASP B 1 187 ? 8.195 -25.766 19.219 1 75.44 187 ASP B O 1
ATOM 7331 N N . SER B 1 188 ? 10.078 -26.516 18.219 1 81.94 188 SER B N 1
ATOM 7332 C CA . SER B 1 188 ? 10.844 -25.547 19 1 81.94 188 SER B CA 1
ATOM 7333 C C . SER B 1 188 ? 11.633 -24.609 18.094 1 81.94 188 SER B C 1
ATOM 7335 O O . SER B 1 188 ? 12.055 -25 17 1 81.94 188 SER B O 1
ATOM 7337 N N . ILE B 1 189 ? 11.625 -23.375 18.484 1 85.25 189 ILE B N 1
ATOM 7338 C CA . ILE B 1 189 ? 12.422 -22.344 17.797 1 85.25 189 ILE B CA 1
ATOM 7339 C C . ILE B 1 189 ? 13.773 -22.203 18.484 1 85.25 189 ILE B C 1
ATOM 7341 O O . ILE B 1 189 ? 13.844 -21.984 19.703 1 85.25 189 ILE B O 1
ATOM 7345 N N . GLU B 1 190 ? 14.812 -22.5 17.766 1 88.56 190 GLU B N 1
ATOM 7346 C CA . GLU B 1 190 ? 16.156 -22.312 18.312 1 88.56 190 GLU B CA 1
ATOM 7347 C C . GLU B 1 190 ? 16.594 -20.859 18.188 1 88.56 190 GLU B C 1
ATOM 7349 O O . GLU B 1 190 ? 16.609 -20.297 17.094 1 88.56 190 GLU B O 1
ATOM 7354 N N . VAL B 1 191 ? 16.875 -20.281 19.312 1 94.69 191 VAL B N 1
ATOM 7355 C CA . VAL B 1 191 ? 17.328 -18.891 19.344 1 94.69 191 VAL B CA 1
ATOM 7356 C C . VAL B 1 191 ? 18.844 -18.828 19.5 1 94.69 191 VAL B C 1
ATOM 7358 O O . VAL B 1 191 ? 19.375 -19.328 20.5 1 94.69 191 VAL B O 1
ATOM 7361 N N . ARG B 1 192 ? 19.594 -18.281 18.641 1 95 192 ARG B N 1
ATOM 7362 C CA . ARG B 1 192 ? 21.047 -18.125 18.672 1 95 192 ARG B CA 1
ATOM 7363 C C . ARG B 1 192 ? 21.469 -17.094 19.719 1 95 192 ARG B C 1
ATOM 7365 O O . ARG B 1 192 ? 20.688 -16.234 20.094 1 95 192 ARG B O 1
ATOM 7372 N N . PRO B 1 193 ? 22.719 -17.188 20.172 1 95.12 193 PRO B N 1
ATOM 7373 C CA . PRO B 1 193 ? 23.188 -16.234 21.188 1 95.12 193 PRO B CA 1
ATOM 7374 C C . PRO B 1 193 ? 23.141 -14.789 20.703 1 95.12 193 PRO B C 1
ATOM 7376 O O . PRO B 1 193 ? 22.797 -13.891 21.484 1 95.12 193 PRO B O 1
ATOM 7379 N N . GLY B 1 194 ? 23.531 -14.594 19.469 1 95.31 194 GLY B N 1
ATOM 7380 C CA . GLY B 1 194 ? 23.438 -13.242 18.938 1 95.31 194 GLY B CA 1
ATOM 7381 C C . GLY B 1 194 ? 22.016 -12.695 18.969 1 95.31 194 GLY B C 1
ATOM 7382 O O . GLY B 1 194 ? 21.812 -11.508 19.234 1 95.31 194 GLY B O 1
ATOM 7383 N N . GLN B 1 195 ? 21.078 -13.492 18.75 1 97.25 195 GLN B N 1
ATOM 7384 C CA . GLN B 1 195 ? 19.672 -13.109 18.766 1 97.25 195 GLN B CA 1
ATOM 7385 C C . GLN B 1 195 ? 19.203 -12.812 20.172 1 97.25 195 GLN B C 1
ATOM 7387 O O . GLN B 1 195 ? 18.406 -11.898 20.391 1 97.25 195 GLN B O 1
ATOM 7392 N N . LYS B 1 196 ? 19.688 -13.578 21.156 1 97.56 196 LYS B N 1
ATOM 7393 C CA . LYS B 1 196 ? 19.328 -13.336 22.562 1 97.56 196 LYS B CA 1
ATOM 7394 C C . LYS B 1 196 ? 19.797 -11.961 23.016 1 97.56 196 LYS B C 1
ATOM 7396 O O . LYS B 1 196 ? 19.062 -11.234 23.688 1 97.56 196 LYS B O 1
ATOM 7401 N N . ILE B 1 197 ? 21.016 -11.68 22.641 1 97.38 197 ILE B N 1
ATOM 7402 C CA . ILE B 1 197 ? 21.578 -10.383 23.016 1 97.38 197 ILE B CA 1
ATOM 7403 C C . ILE B 1 197 ? 20.766 -9.266 22.375 1 97.38 197 ILE B C 1
ATOM 7405 O O . ILE B 1 197 ? 20.453 -8.258 23.016 1 97.38 197 ILE B O 1
ATOM 7409 N N . ALA B 1 198 ? 20.469 -9.461 21.109 1 97.88 198 ALA B N 1
ATOM 7410 C CA . ALA B 1 198 ? 19.688 -8.461 20.391 1 97.88 198 ALA B CA 1
ATOM 7411 C C . ALA B 1 198 ? 18.312 -8.289 21.031 1 97.88 198 ALA B C 1
ATOM 7413 O O . ALA B 1 198 ? 17.812 -7.168 21.141 1 97.88 198 ALA B O 1
ATOM 7414 N N . ILE B 1 199 ? 17.688 -9.352 21.438 1 98 199 ILE B N 1
ATOM 7415 C CA . ILE B 1 199 ? 16.359 -9.312 22.062 1 98 199 ILE B CA 1
ATOM 7416 C C . ILE B 1 199 ? 16.438 -8.562 23.391 1 98 199 ILE B C 1
ATOM 7418 O O . ILE B 1 199 ? 15.57 -7.742 23.688 1 98 199 ILE B O 1
ATOM 7422 N N . VAL B 1 200 ? 17.484 -8.789 24.125 1 98.06 200 VAL B N 1
ATOM 7423 C CA . VAL B 1 200 ? 17.656 -8.117 25.406 1 98.06 200 VAL B CA 1
ATOM 7424 C C . VAL B 1 200 ? 17.891 -6.629 25.188 1 98.06 200 VAL B C 1
ATOM 7426 O O . VAL B 1 200 ? 17.328 -5.793 25.906 1 98.06 200 VAL B O 1
ATOM 7429 N N . ALA B 1 201 ? 18.672 -6.336 24.219 1 97.56 201 ALA B N 1
ATOM 7430 C CA . ALA B 1 201 ? 18.953 -4.938 23.922 1 97.56 201 ALA B CA 1
ATOM 7431 C C . ALA B 1 201 ? 17.672 -4.199 23.516 1 97.56 201 ALA B C 1
ATOM 7433 O O . ALA B 1 201 ? 17.391 -3.113 24.031 1 97.56 201 ALA B O 1
ATOM 7434 N N . LEU B 1 202 ? 16.922 -4.758 22.609 1 98.06 202 LEU B N 1
ATOM 7435 C CA . LEU B 1 202 ? 15.68 -4.156 22.141 1 98.06 202 LEU B CA 1
ATOM 7436 C C . LEU B 1 202 ? 14.656 -4.105 23.281 1 98.06 202 LEU B C 1
ATOM 7438 O O . LEU B 1 202 ? 13.93 -3.115 23.422 1 98.06 202 LEU B O 1
ATOM 7442 N N . GLY B 1 203 ? 14.625 -5.188 24.062 1 97.94 203 GLY B N 1
ATOM 7443 C CA . GLY B 1 203 ? 13.719 -5.23 25.203 1 97.94 203 GLY B CA 1
ATOM 7444 C C . GLY B 1 203 ? 14.016 -4.168 26.25 1 97.94 203 GLY B C 1
ATOM 7445 O O . GLY B 1 203 ? 13.102 -3.574 26.812 1 97.94 203 GLY B O 1
ATOM 7446 N N . THR B 1 204 ? 15.25 -3.908 26.469 1 97.38 204 THR B N 1
ATOM 7447 C CA . THR B 1 204 ? 15.656 -2.883 27.422 1 97.38 204 THR B CA 1
ATOM 7448 C C . THR B 1 204 ? 15.211 -1.501 26.953 1 97.38 204 THR B C 1
ATOM 7450 O O . THR B 1 204 ? 14.695 -0.709 27.75 1 97.38 204 THR B O 1
ATOM 7453 N N . MET B 1 205 ? 15.391 -1.213 25.688 1 97.31 205 MET B N 1
ATOM 7454 C CA . MET B 1 205 ? 14.961 0.073 25.156 1 97.31 205 MET B CA 1
ATOM 7455 C C . MET B 1 205 ? 13.445 0.215 25.219 1 97.31 205 MET B C 1
ATOM 7457 O O . MET B 1 205 ? 12.93 1.3 25.5 1 97.31 205 MET B O 1
ATOM 7461 N N . ALA B 1 206 ? 12.734 -0.878 24.969 1 97.44 206 ALA B N 1
ATOM 7462 C CA . ALA B 1 206 ? 11.273 -0.857 25.031 1 97.44 206 ALA B CA 1
ATOM 7463 C C . ALA B 1 206 ? 10.797 -0.586 26.453 1 97.44 206 ALA B C 1
ATOM 7465 O O . ALA B 1 206 ? 9.883 0.217 26.672 1 97.44 206 ALA B O 1
ATOM 7466 N N . VAL B 1 207 ? 11.422 -1.202 27.438 1 97.56 207 VAL B N 1
ATOM 7467 C CA . VAL B 1 207 ? 11.055 -1.03 28.844 1 97.56 207 VAL B CA 1
ATOM 7468 C C . VAL B 1 207 ? 11.359 0.399 29.281 1 97.56 207 VAL B C 1
ATOM 7470 O O . VAL B 1 207 ? 10.555 1.025 29.969 1 97.56 207 VAL B O 1
ATOM 7473 N N . LEU B 1 208 ? 12.508 0.918 28.859 1 97.25 208 LEU B N 1
ATOM 7474 C CA . LEU B 1 208 ? 12.883 2.287 29.203 1 97.25 208 LEU B CA 1
ATOM 7475 C C . LEU B 1 208 ? 11.898 3.283 28.609 1 97.25 208 LEU B C 1
ATOM 7477 O O . LEU B 1 208 ? 11.531 4.27 29.25 1 97.25 208 LEU B O 1
ATOM 7481 N N . THR B 1 209 ? 11.5 3.078 27.391 1 97.56 209 THR B N 1
ATOM 7482 C CA . THR B 1 209 ? 10.555 3.965 26.719 1 97.56 209 THR B CA 1
ATOM 7483 C C . THR B 1 209 ? 9.203 3.936 27.422 1 97.56 209 THR B C 1
ATOM 7485 O O . THR B 1 209 ? 8.586 4.98 27.641 1 97.56 209 THR B O 1
ATOM 7488 N N . ILE B 1 210 ? 8.719 2.74 27.844 1 97.5 210 ILE B N 1
ATOM 7489 C CA . ILE B 1 210 ? 7.441 2.6 28.531 1 97.5 210 ILE B CA 1
ATOM 7490 C C . ILE B 1 210 ? 7.523 3.246 29.906 1 97.5 210 ILE B C 1
ATOM 7492 O O . ILE B 1 210 ? 6.656 4.039 30.281 1 97.5 210 ILE B O 1
ATOM 7496 N N . LEU B 1 211 ? 8.586 2.965 30.641 1 96.81 211 LEU B N 1
ATOM 7497 C CA . LEU B 1 211 ? 8.781 3.531 31.969 1 96.81 211 LEU B CA 1
ATOM 7498 C C . LEU B 1 211 ? 8.953 5.043 31.906 1 96.81 211 LEU B C 1
ATOM 7500 O O . LEU B 1 211 ? 8.414 5.773 32.75 1 96.81 211 LEU B O 1
ATOM 7504 N N . GLY B 1 212 ? 9.797 5.449 30.906 1 96.06 212 GLY B N 1
ATOM 7505 C CA . GLY B 1 212 ? 9.969 6.879 30.734 1 96.06 212 GLY B CA 1
ATOM 7506 C C . GLY B 1 212 ? 8.672 7.609 30.453 1 96.06 212 GLY B C 1
ATOM 7507 O O . GLY B 1 212 ? 8.445 8.711 30.953 1 96.06 212 GLY B O 1
ATOM 7508 N N . THR B 1 213 ? 7.789 7.059 29.719 1 95.5 213 THR B N 1
ATOM 7509 C CA . THR B 1 213 ? 6.504 7.664 29.375 1 95.5 213 THR B CA 1
ATOM 7510 C C . THR B 1 213 ? 5.586 7.703 30.594 1 95.5 213 THR B C 1
ATOM 7512 O O . THR B 1 213 ? 4.957 8.727 30.875 1 95.5 213 THR B O 1
ATOM 7515 N N . ILE B 1 214 ? 5.543 6.637 31.406 1 95.19 214 ILE B N 1
ATOM 7516 C CA . ILE B 1 214 ? 4.668 6.535 32.562 1 95.19 214 ILE B CA 1
ATOM 7517 C C . ILE B 1 214 ? 5.148 7.492 33.656 1 95.19 214 ILE B C 1
ATOM 7519 O O . ILE B 1 214 ? 4.355 8.25 34.219 1 95.19 214 ILE B O 1
ATOM 7523 N N . VAL B 1 215 ? 6.422 7.512 34 1 93.69 215 VAL B N 1
ATOM 7524 C CA . VAL B 1 215 ? 6.992 8.336 35.031 1 93.69 215 VAL B CA 1
ATOM 7525 C C . VAL B 1 215 ? 6.805 9.812 34.719 1 93.69 215 VAL B C 1
ATOM 7527 O O . VAL B 1 215 ? 6.457 10.609 35.594 1 93.69 215 VAL B O 1
ATOM 7530 N N . THR B 1 216 ? 7.094 10.156 33.469 1 92 216 THR B N 1
ATOM 7531 C CA . THR B 1 216 ? 6.934 11.547 33.062 1 92 216 THR B CA 1
ATOM 7532 C C . THR B 1 216 ? 5.469 11.969 33.125 1 92 216 THR B C 1
ATOM 7534 O O . THR B 1 216 ? 5.16 13.086 33.562 1 92 216 THR B O 1
ATOM 7537 N N . ALA B 1 217 ? 4.555 11.102 32.719 1 88.69 217 ALA B N 1
ATOM 7538 C CA . ALA B 1 217 ? 3.129 11.406 32.781 1 88.69 217 ALA B CA 1
ATOM 7539 C C . ALA B 1 217 ? 2.678 11.586 34.219 1 88.69 217 ALA B C 1
ATOM 7541 O O . ALA B 1 217 ? 1.91 12.508 34.531 1 88.69 217 ALA B O 1
ATOM 7542 N N . LEU B 1 218 ? 3.148 10.758 35.125 1 88.56 218 LEU B N 1
ATOM 7543 C CA . LEU B 1 218 ? 2.814 10.859 36.562 1 88.56 218 LEU B CA 1
ATOM 7544 C C . LEU B 1 218 ? 3.4 12.133 37.156 1 88.56 218 LEU B C 1
ATOM 7546 O O . LEU B 1 218 ? 2.752 12.797 37.969 1 88.56 218 LEU B O 1
ATOM 7550 N N . TYR B 1 219 ? 4.59 12.406 36.75 1 87.31 219 TYR B N 1
ATOM 7551 C CA . TYR B 1 219 ? 5.234 13.633 37.25 1 87.31 219 TYR B CA 1
ATOM 7552 C C . TYR B 1 219 ? 4.453 14.859 36.812 1 87.31 219 TYR B C 1
ATOM 7554 O O . TYR B 1 219 ? 4.25 15.789 37.594 1 87.31 219 TYR B O 1
ATOM 7562 N N . ARG B 1 220 ? 3.982 14.891 35.594 1 85.06 220 ARG B N 1
ATOM 7563 C CA . ARG B 1 220 ? 3.262 16.047 35.062 1 85.06 220 ARG B CA 1
ATOM 7564 C C . ARG B 1 220 ? 1.894 16.188 35.719 1 85.06 220 ARG B C 1
ATOM 7566 O O . ARG B 1 220 ? 1.433 17.297 35.969 1 85.06 220 ARG B O 1
ATOM 7573 N N . VAL B 1 221 ? 1.237 15.094 36 1 81.31 221 VAL B N 1
ATOM 7574 C CA . VAL B 1 221 ? -0.076 15.117 36.625 1 81.31 221 VAL B CA 1
ATOM 7575 C C . VAL B 1 221 ? 0.059 15.578 38.094 1 81.31 221 VAL B C 1
ATOM 7577 O O . VAL B 1 221 ? -0.777 16.344 38.594 1 81.31 221 VAL B O 1
ATOM 7580 N N . THR B 1 222 ? 1.133 15.195 38.781 1 84.25 222 THR B N 1
ATOM 7581 C CA . THR B 1 222 ? 1.308 15.516 40.219 1 84.25 222 THR B CA 1
ATOM 7582 C C . THR B 1 222 ? 1.861 16.922 40.375 1 84.25 222 THR B C 1
ATOM 7584 O O . THR B 1 222 ? 1.463 17.656 41.281 1 84.25 222 THR B O 1
ATOM 7587 N N . SER B 1 223 ? 2.779 17.359 39.531 1 81.44 223 SER B N 1
ATOM 7588 C CA . SER B 1 223 ? 3.42 18.672 39.688 1 81.44 223 SER B CA 1
ATOM 7589 C C . SER B 1 223 ? 2.578 19.766 39.062 1 81.44 223 SER B C 1
ATOM 7591 O O . SER B 1 223 ? 2.719 20.938 39.406 1 81.44 223 SER B O 1
ATOM 7593 N N . GLY B 1 224 ? 1.635 19.484 38.125 1 75.44 224 GLY B N 1
ATOM 7594 C CA . GLY B 1 224 ? 0.856 20.484 37.406 1 75.44 224 GLY B CA 1
ATOM 7595 C C . GLY B 1 224 ? 1.677 21.266 36.406 1 75.44 224 GLY B C 1
ATOM 7596 O O . GLY B 1 224 ? 1.188 22.234 35.812 1 75.44 224 GLY B O 1
ATOM 7597 N N . ALA B 1 225 ? 2.977 20.938 36.312 1 73.44 225 ALA B N 1
ATOM 7598 C CA . ALA B 1 225 ? 3.875 21.656 35.406 1 73.44 225 ALA B CA 1
ATOM 7599 C C . ALA B 1 225 ? 3.586 21.281 33.938 1 73.44 225 ALA B C 1
ATOM 7601 O O . ALA B 1 225 ? 3.195 20.156 33.625 1 73.44 225 ALA B O 1
ATOM 7602 N N . ASP B 1 226 ? 3.639 22.328 33.031 1 70.31 226 ASP B N 1
ATOM 7603 C CA . ASP B 1 226 ? 3.395 22.125 31.609 1 70.31 226 ASP B CA 1
ATOM 7604 C C . ASP B 1 226 ? 4.613 21.5 30.938 1 70.31 226 ASP B C 1
ATOM 7606 O O . ASP B 1 226 ? 5.668 21.359 31.562 1 70.31 226 ASP B O 1
ATOM 7610 N N . GLU B 1 227 ? 4.48 21.016 29.719 1 66.12 227 GLU B N 1
ATOM 7611 C CA . GLU B 1 227 ? 5.508 20.328 28.953 1 66.12 227 GLU B CA 1
ATOM 7612 C C . GLU B 1 227 ? 6.727 21.219 28.734 1 66.12 227 GLU B C 1
ATOM 7614 O O . GLU B 1 227 ? 7.824 20.719 28.469 1 66.12 227 GLU B O 1
ATOM 7619 N N . THR B 1 228 ? 6.594 22.484 29.062 1 66.62 228 THR B N 1
ATOM 7620 C CA . THR B 1 228 ? 7.691 23.406 28.797 1 66.62 228 THR B CA 1
ATOM 7621 C C . THR B 1 228 ? 8.664 23.438 29.984 1 66.62 228 THR B C 1
ATOM 7623 O O . THR B 1 228 ? 9.82 23.828 29.828 1 66.62 228 THR B O 1
ATOM 7626 N N . HIS B 1 229 ? 8.148 22.859 31.109 1 74.19 229 HIS B N 1
ATOM 7627 C CA . HIS B 1 229 ? 9 22.875 32.281 1 74.19 229 HIS B CA 1
ATOM 7628 C C . HIS B 1 229 ? 9.914 21.641 32.312 1 74.19 229 HIS B C 1
ATOM 7630 O O . HIS B 1 229 ? 9.438 20.516 32.25 1 74.19 229 HIS B O 1
ATOM 7636 N N . ARG B 1 230 ? 11.211 21.891 32.375 1 74.69 230 ARG B N 1
ATOM 7637 C CA . ARG B 1 230 ? 12.172 20.797 32.5 1 74.69 230 ARG B CA 1
ATOM 7638 C C . ARG B 1 230 ? 12.305 20.359 33.969 1 74.69 230 ARG B C 1
ATOM 7640 O O . ARG B 1 230 ? 12.484 21.188 34.844 1 74.69 230 ARG B O 1
ATOM 7647 N N . PRO B 1 231 ? 12 19.078 34.125 1 77.56 231 PRO B N 1
ATOM 7648 C CA . PRO B 1 231 ? 12.102 18.609 35.5 1 77.56 231 PRO B CA 1
ATOM 7649 C C . PRO B 1 231 ? 13.492 18.812 36.094 1 77.56 231 PRO B C 1
ATOM 7651 O O . PRO B 1 231 ? 14.492 18.797 35.375 1 77.56 231 PRO B O 1
ATOM 7654 N N . SER B 1 232 ? 13.414 19.172 37.438 1 76.31 232 SER B N 1
ATOM 7655 C CA . SER B 1 232 ? 14.656 19.359 38.188 1 76.31 232 SER B CA 1
ATOM 7656 C C . SER B 1 232 ? 15.219 18.031 38.656 1 76.31 232 SER B C 1
ATOM 7658 O O . SER B 1 232 ? 14.469 17.094 38.969 1 76.31 232 SER B O 1
ATOM 7660 N N . GLY B 1 233 ? 16.453 17.516 38.188 1 83.44 233 GLY B N 1
ATOM 7661 C CA . GLY B 1 233 ? 17.141 16.297 38.625 1 83.44 233 GLY B CA 1
ATOM 7662 C C . GLY B 1 233 ? 17.578 15.422 37.469 1 83.44 233 GLY B C 1
ATOM 7663 O O . GLY B 1 233 ? 16.922 15.375 36.438 1 83.44 233 GLY B O 1
ATOM 7664 N N . PHE B 1 234 ? 18.5 14.773 37.781 1 86.75 234 PHE B N 1
ATOM 7665 C CA . PHE B 1 234 ? 19.109 13.938 36.75 1 86.75 234 PHE B CA 1
ATOM 7666 C C . PHE B 1 234 ? 18.219 12.75 36.406 1 86.75 234 PHE B C 1
ATOM 7668 O O . PHE B 1 234 ? 18.031 12.422 35.219 1 86.75 234 PHE B O 1
ATOM 7675 N N . LEU B 1 235 ? 17.672 12.094 37.438 1 89.06 235 LEU B N 1
ATOM 7676 C CA . LEU B 1 235 ? 16.859 10.898 37.219 1 89.06 235 LEU B CA 1
ATOM 7677 C C . LEU B 1 235 ? 15.578 11.227 36.469 1 89.06 235 LEU B C 1
ATOM 7679 O O . LEU B 1 235 ? 15.18 10.477 35.562 1 89.06 235 LEU B O 1
ATOM 7683 N N . MET B 1 236 ? 15.039 12.25 36.844 1 89.75 236 MET B N 1
ATOM 7684 C CA . MET B 1 236 ? 13.812 12.641 36.156 1 89.75 236 MET B CA 1
ATOM 7685 C C . MET B 1 236 ? 14.102 13.078 34.719 1 89.75 236 MET B C 1
ATOM 7687 O O . MET B 1 236 ? 13.312 12.812 33.812 1 89.75 236 MET B O 1
ATOM 7691 N N . ALA B 1 237 ? 15.242 13.734 34.562 1 90.88 237 ALA B N 1
ATOM 7692 C CA . ALA B 1 237 ? 15.641 14.125 33.219 1 90.88 237 ALA B CA 1
ATOM 7693 C C . ALA B 1 237 ? 15.898 12.906 32.344 1 90.88 237 ALA B C 1
ATOM 7695 O O . ALA B 1 237 ? 15.594 12.914 31.156 1 90.88 237 ALA B O 1
ATOM 7696 N N . PHE B 1 238 ? 16.438 11.93 33.031 1 93.12 238 PHE B N 1
ATOM 7697 C CA . PHE B 1 238 ? 16.734 10.688 32.344 1 93.12 238 PHE B CA 1
ATOM 7698 C C . PHE B 1 238 ? 15.445 10.016 31.859 1 93.12 238 PHE B C 1
ATOM 7700 O O . PHE B 1 238 ? 15.336 9.625 30.688 1 93.12 238 PHE B O 1
ATOM 7707 N N . PHE B 1 239 ? 14.469 9.906 32.656 1 93.25 239 PHE B N 1
ATOM 7708 C CA . PHE B 1 239 ? 13.219 9.266 32.281 1 93.25 239 PHE B CA 1
ATOM 7709 C C . PHE B 1 239 ? 12.445 10.117 31.297 1 93.25 239 PHE B C 1
ATOM 7711 O O . PHE B 1 239 ? 11.789 9.594 30.391 1 93.25 239 PHE B O 1
ATOM 7718 N N . CYS B 1 240 ? 12.578 11.414 31.391 1 92.25 240 CYS B N 1
ATOM 7719 C CA . CYS B 1 240 ? 11.898 12.312 30.469 1 92.25 240 CYS B CA 1
ATOM 7720 C C . CYS B 1 240 ? 12.461 12.18 29.062 1 92.25 240 CYS B C 1
ATOM 7722 O O . CYS B 1 240 ? 11.75 12.398 28.078 1 92.25 240 CYS B O 1
ATOM 7724 N N . ALA B 1 241 ? 13.711 11.82 29.031 1 94.56 241 ALA B N 1
ATOM 7725 C CA . ALA B 1 241 ? 14.367 11.656 27.734 1 94.56 241 ALA B CA 1
ATOM 7726 C C . ALA B 1 241 ? 13.734 10.508 26.953 1 94.56 241 ALA B C 1
ATOM 7728 O O . ALA B 1 241 ? 13.758 10.516 25.719 1 94.56 241 ALA B O 1
ATOM 7729 N N . PHE B 1 242 ? 13.086 9.555 27.656 1 96.5 242 PHE B N 1
ATOM 7730 C CA . PHE B 1 242 ? 12.531 8.367 27.016 1 96.5 242 PHE B CA 1
ATOM 7731 C C . PHE B 1 242 ? 11.023 8.469 26.875 1 96.5 242 PHE B C 1
ATOM 7733 O O . PHE B 1 242 ? 10.359 7.527 26.438 1 96.5 242 PHE B O 1
ATOM 7740 N N . SER B 1 243 ? 10.461 9.586 27.234 1 95.38 243 SER B N 1
ATOM 7741 C CA . SER B 1 243 ? 9.008 9.742 27.172 1 95.38 243 SER B CA 1
ATOM 7742 C C . SER B 1 243 ? 8.531 9.906 25.734 1 95.38 243 SER B C 1
ATOM 7744 O O . SER B 1 243 ? 8.906 10.859 25.047 1 95.38 243 SER B O 1
ATOM 7746 N N . VAL B 1 244 ? 7.641 9.023 25.281 1 95.19 244 VAL B N 1
ATOM 7747 C CA . VAL B 1 244 ? 7.137 9.031 23.906 1 95.19 244 VAL B CA 1
ATOM 7748 C C . VAL B 1 244 ? 6.281 10.273 23.688 1 95.19 244 VAL B C 1
ATOM 7750 O O . VAL B 1 244 ? 6.32 10.875 22.609 1 95.19 244 VAL B O 1
ATOM 7753 N N . TYR B 1 245 ? 5.578 10.703 24.641 1 90.19 245 TYR B N 1
ATOM 7754 C CA . TYR B 1 245 ? 4.688 11.852 24.5 1 90.19 245 TYR B CA 1
ATOM 7755 C C . TYR B 1 245 ? 5.477 13.133 24.266 1 90.19 245 TYR B C 1
ATOM 7757 O O . TYR B 1 245 ? 5.219 13.859 23.297 1 90.19 245 TYR B O 1
ATOM 7765 N N . GLU B 1 246 ? 6.445 13.406 25.125 1 90.81 246 GLU B N 1
ATOM 7766 C CA . GLU B 1 246 ? 7.23 14.633 25 1 90.81 246 GLU B CA 1
ATOM 7767 C C . GLU B 1 246 ? 8.031 14.656 23.703 1 90.81 246 GLU B C 1
ATOM 7769 O O . GLU B 1 246 ? 8.133 15.695 23.047 1 90.81 246 GLU B O 1
ATOM 7774 N N . ASN B 1 247 ? 8.555 13.469 23.422 1 94.5 247 ASN B N 1
ATOM 7775 C CA . ASN B 1 247 ? 9.336 13.391 22.188 1 94.5 247 ASN B CA 1
ATOM 7776 C C . ASN B 1 247 ? 8.461 13.539 20.953 1 94.5 247 ASN B C 1
ATOM 7778 O O . ASN B 1 247 ? 8.898 14.094 19.938 1 94.5 247 ASN B O 1
ATOM 7782 N N . SER B 1 248 ? 7.227 13.062 20.984 1 92.5 248 SER B N 1
ATOM 7783 C CA . SER B 1 248 ? 6.309 13.195 19.859 1 92.5 248 SER B CA 1
ATOM 7784 C C . SER B 1 248 ? 5.887 14.648 19.672 1 92.5 248 SER B C 1
ATOM 7786 O O . SER B 1 248 ? 5.734 15.109 18.531 1 92.5 248 SER B O 1
ATOM 7788 N N . VAL B 1 249 ? 5.695 15.375 20.781 1 88.5 249 VAL B N 1
ATOM 7789 C CA . VAL B 1 249 ? 5.324 16.781 20.703 1 88.5 249 VAL B CA 1
ATOM 7790 C C . VAL B 1 249 ? 6.438 17.578 20.016 1 88.5 249 VAL B C 1
ATOM 7792 O O . VAL B 1 249 ? 6.172 18.438 19.172 1 88.5 249 VAL B O 1
ATOM 7795 N N . ARG B 1 250 ? 7.637 17.203 20.312 1 89.81 250 ARG B N 1
ATOM 7796 C CA . ARG B 1 250 ? 8.781 17.875 19.703 1 89.81 250 ARG B CA 1
ATOM 7797 C C . ARG B 1 250 ? 8.922 17.5 18.234 1 89.81 250 ARG B C 1
ATOM 7799 O O . ARG B 1 250 ? 9.281 18.328 17.406 1 89.81 250 ARG B O 1
ATOM 7806 N N . LEU B 1 251 ? 8.703 16.25 17.969 1 93.31 251 LEU B N 1
ATOM 7807 C CA . LEU B 1 251 ? 8.82 15.766 16.594 1 93.31 251 LEU B CA 1
ATOM 7808 C C . LEU B 1 251 ? 7.797 16.438 15.688 1 93.31 251 LEU B C 1
ATOM 7810 O O . LEU B 1 251 ? 8.117 16.797 14.547 1 93.31 251 LEU B O 1
ATOM 7814 N N . PHE B 1 252 ? 6.562 16.672 16.156 1 90.31 252 PHE B N 1
ATOM 7815 C CA . PHE B 1 252 ? 5.484 17.188 15.312 1 90.31 252 PHE B CA 1
ATOM 7816 C C . PHE B 1 252 ? 5.395 18.703 15.398 1 90.31 252 PHE B C 1
ATOM 7818 O O . PHE B 1 252 ? 4.566 19.312 14.727 1 90.31 252 PHE B O 1
ATOM 7825 N N . SER B 1 253 ? 6.312 19.281 16.172 1 88.5 253 SER B N 1
ATOM 7826 C CA . SER B 1 253 ? 6.352 20.734 16.219 1 88.5 253 SER B CA 1
ATOM 7827 C C . SER B 1 253 ? 6.883 21.312 14.906 1 88.5 253 SER B C 1
ATOM 7829 O O . SER B 1 253 ? 7.898 20.859 14.383 1 88.5 253 SER B O 1
ATOM 7831 N N . THR B 1 254 ? 6.18 22.266 14.352 1 88.25 254 THR B N 1
ATOM 7832 C CA . THR B 1 254 ? 6.594 22.859 13.086 1 88.25 254 THR B CA 1
ATOM 7833 C C . THR B 1 254 ? 7.273 24.203 13.32 1 88.25 254 THR B C 1
ATOM 7835 O O . THR B 1 254 ? 7.574 24.922 12.367 1 88.25 254 THR B O 1
ATOM 7838 N N . ARG B 1 255 ? 7.516 24.5 14.562 1 85.94 255 ARG B N 1
ATOM 7839 C CA . ARG B 1 255 ? 8.211 25.75 14.883 1 85.94 255 ARG B CA 1
ATOM 7840 C C . ARG B 1 255 ? 9.703 25.641 14.562 1 85.94 255 ARG B C 1
ATOM 7842 O O . ARG B 1 255 ? 10.328 24.609 14.828 1 85.94 255 ARG B O 1
ATOM 7849 N N . GLN B 1 256 ? 10.164 26.547 13.797 1 86.06 256 GLN B N 1
ATOM 7850 C CA . GLN B 1 256 ? 11.57 26.547 13.422 1 86.06 256 GLN B CA 1
ATOM 7851 C C . GLN B 1 256 ? 12.273 27.812 13.906 1 86.06 256 GLN B C 1
ATOM 7853 O O . GLN B 1 256 ? 11.672 28.891 13.914 1 86.06 256 GLN B O 1
ATOM 7858 N N . GLN B 1 257 ? 13.422 27.594 14.383 1 79.88 257 GLN B N 1
ATOM 7859 C CA . GLN B 1 257 ? 14.227 28.75 14.789 1 79.88 257 GLN B CA 1
ATOM 7860 C C . GLN B 1 257 ? 14.625 29.594 13.586 1 79.88 257 GLN B C 1
ATOM 7862 O O . GLN B 1 257 ? 14.766 29.062 12.477 1 79.88 257 GLN B O 1
ATOM 7867 N N . PRO B 1 258 ? 14.719 30.891 13.914 1 78.38 258 PRO B N 1
ATOM 7868 C CA . PRO B 1 258 ? 15.18 31.75 12.812 1 78.38 258 PRO B CA 1
ATOM 7869 C C . PRO B 1 258 ? 16.547 31.312 12.266 1 78.38 258 PRO B C 1
ATOM 7871 O O . PRO B 1 258 ? 17.422 30.906 13.031 1 78.38 258 PRO B O 1
ATOM 7874 N N . GLY B 1 259 ? 16.734 31.172 11.031 1 75.12 259 GLY B N 1
ATOM 7875 C CA . GLY B 1 259 ? 18 30.781 10.422 1 75.12 259 GLY B CA 1
ATOM 7876 C C . GLY B 1 259 ? 18.031 29.328 9.984 1 75.12 259 GLY B C 1
ATOM 7877 O O . GLY B 1 259 ? 19 28.891 9.359 1 75.12 259 GLY B O 1
ATOM 7878 N N . THR B 1 260 ? 17 28.672 10.281 1 81.5 260 THR B N 1
ATOM 7879 C CA . THR B 1 260 ? 16.953 27.281 9.883 1 81.5 260 THR B CA 1
ATOM 7880 C C . THR B 1 260 ? 16.734 27.156 8.375 1 81.5 260 THR B C 1
ATOM 7882 O O . THR B 1 260 ? 16.031 27.969 7.773 1 81.5 260 THR B O 1
ATOM 7885 N N . LEU B 1 261 ? 17.469 26.25 7.82 1 88.94 261 LEU B N 1
ATOM 7886 C CA . LEU B 1 261 ? 17.344 25.984 6.395 1 88.94 261 LEU B CA 1
ATOM 7887 C C . LEU B 1 261 ? 16.094 25.172 6.105 1 88.94 261 LEU B C 1
ATOM 7889 O O . LEU B 1 261 ? 16.172 23.953 5.883 1 88.94 261 LEU B O 1
ATOM 7893 N N . SER B 1 262 ? 14.984 25.781 5.922 1 90.81 262 SER B N 1
ATOM 7894 C CA . SER B 1 262 ? 13.688 25.125 5.812 1 90.81 262 SER B CA 1
ATOM 7895 C C . SER B 1 262 ? 13.555 24.375 4.5 1 90.81 262 SER B C 1
ATOM 7897 O O . SER B 1 262 ? 12.789 23.406 4.406 1 90.81 262 SER B O 1
ATOM 7899 N N . VAL B 1 263 ? 14.305 24.797 3.486 1 93.88 263 VAL B N 1
ATOM 7900 C CA . VAL B 1 263 ? 14.211 24.188 2.17 1 93.88 263 VAL B CA 1
ATOM 7901 C C . VAL B 1 263 ? 14.734 22.75 2.238 1 93.88 263 VAL B C 1
ATOM 7903 O O . VAL B 1 263 ? 14.305 21.891 1.46 1 93.88 263 VAL B O 1
ATOM 7906 N N . MET B 1 264 ? 15.547 22.422 3.156 1 95.19 264 MET B N 1
ATOM 7907 C CA . MET B 1 264 ? 16.156 21.109 3.275 1 95.19 264 MET B CA 1
ATOM 7908 C C . MET B 1 264 ? 15.102 20.047 3.619 1 95.19 264 MET B C 1
ATOM 7910 O O . MET B 1 264 ? 15.234 18.891 3.229 1 95.19 264 MET B O 1
ATOM 7914 N N . HIS B 1 265 ? 14.031 20.469 4.277 1 95.5 265 HIS B N 1
ATOM 7915 C CA . HIS B 1 265 ? 13.008 19.531 4.688 1 95.5 265 HIS B CA 1
ATOM 7916 C C . HIS B 1 265 ? 12.297 18.922 3.48 1 95.5 265 HIS B C 1
ATOM 7918 O O . HIS B 1 265 ? 12.141 17.703 3.395 1 95.5 265 HIS B O 1
ATOM 7924 N N . GLY B 1 266 ? 11.93 19.734 2.557 1 96.94 266 GLY B N 1
ATOM 7925 C CA . GLY B 1 266 ? 11.266 19.25 1.363 1 96.94 266 GLY B CA 1
ATOM 7926 C C . GLY B 1 266 ? 12.164 18.391 0.488 1 96.94 266 GLY B C 1
ATOM 7927 O O . GLY B 1 266 ? 11.758 17.328 0.03 1 96.94 266 GLY B O 1
ATOM 7928 N N . ILE B 1 267 ? 13.391 18.781 0.312 1 97.81 267 ILE B N 1
ATOM 7929 C CA . ILE B 1 267 ? 14.32 18.078 -0.56 1 97.81 267 ILE B CA 1
ATOM 7930 C C . ILE B 1 267 ? 14.633 16.703 0.023 1 97.81 267 ILE B C 1
ATOM 7932 O O . ILE B 1 267 ? 14.656 15.703 -0.701 1 97.81 267 ILE B O 1
ATOM 7936 N N . LYS B 1 268 ? 14.828 16.625 1.291 1 98 268 LYS B N 1
ATOM 7937 C CA . LYS B 1 268 ? 15.117 15.352 1.951 1 98 268 LYS B CA 1
ATOM 7938 C C . LYS B 1 268 ? 13.945 14.383 1.813 1 98 268 LYS B C 1
ATOM 7940 O O . LYS B 1 268 ? 14.148 13.195 1.535 1 98 268 LYS B O 1
ATOM 7945 N N . PHE B 1 269 ? 12.766 14.938 2.021 1 97.56 269 PHE B N 1
ATOM 7946 C CA . PHE B 1 269 ? 11.586 14.086 1.969 1 97.56 269 PHE B CA 1
ATOM 7947 C C . PHE B 1 269 ? 11.422 13.461 0.587 1 97.56 269 PHE B C 1
ATOM 7949 O O . PHE B 1 269 ? 11.258 12.242 0.464 1 97.56 269 PHE B O 1
ATOM 7956 N N . PHE B 1 270 ? 11.508 14.25 -0.456 1 97.62 270 PHE B N 1
ATOM 7957 C CA . PHE B 1 270 ? 11.289 13.75 -1.809 1 97.62 270 PHE B CA 1
ATOM 7958 C C . PHE B 1 270 ? 12.445 12.859 -2.252 1 97.62 270 PHE B C 1
ATOM 7960 O O . PHE B 1 270 ? 12.25 11.906 -3.004 1 97.62 270 PHE B O 1
ATOM 7967 N N . SER B 1 271 ? 13.609 13.133 -1.733 1 98.12 271 SER B N 1
ATOM 7968 C CA . SER B 1 271 ? 14.75 12.289 -2.068 1 98.12 271 SER B CA 1
ATOM 7969 C C . SER B 1 271 ? 14.617 10.898 -1.459 1 98.12 271 SER B C 1
ATOM 7971 O O . SER B 1 271 ? 14.922 9.898 -2.109 1 98.12 271 SER B O 1
ATOM 7973 N N . ILE B 1 272 ? 14.117 10.82 -0.204 1 98.38 272 ILE B N 1
ATOM 7974 C CA . ILE B 1 272 ? 13.977 9.516 0.422 1 98.38 272 ILE B CA 1
ATOM 7975 C C . ILE B 1 272 ? 12.844 8.742 -0.253 1 98.38 272 ILE B C 1
ATOM 7977 O O . ILE B 1 272 ? 12.914 7.516 -0.38 1 98.38 272 ILE B O 1
ATOM 7981 N N . CYS B 1 273 ? 11.797 9.445 -0.656 1 97.94 273 CYS B N 1
ATOM 7982 C CA . CYS B 1 273 ? 10.727 8.789 -1.399 1 97.94 273 CYS B CA 1
ATOM 7983 C C . CYS B 1 273 ? 11.242 8.195 -2.699 1 97.94 273 CYS B C 1
ATOM 7985 O O . CYS B 1 273 ? 10.836 7.098 -3.092 1 97.94 273 CYS B O 1
ATOM 7987 N N . TRP B 1 274 ? 12.141 8.961 -3.318 1 97.81 274 TRP B N 1
ATOM 7988 C CA . TRP B 1 274 ? 12.758 8.492 -4.555 1 97.81 274 TRP B CA 1
ATOM 7989 C C . TRP B 1 274 ? 13.625 7.266 -4.297 1 97.81 274 TRP B C 1
ATOM 7991 O O . TRP B 1 274 ? 13.586 6.301 -5.066 1 97.81 274 TRP B O 1
ATOM 8001 N N . VAL B 1 275 ? 14.305 7.238 -3.201 1 97.88 275 VAL B N 1
ATOM 8002 C CA . VAL B 1 275 ? 15.141 6.105 -2.818 1 97.88 275 VAL B CA 1
ATOM 8003 C C . VAL B 1 275 ? 14.266 4.879 -2.574 1 97.88 275 VAL B C 1
ATOM 8005 O O . VAL B 1 275 ? 14.562 3.787 -3.068 1 97.88 275 VAL B O 1
ATOM 8008 N N . ILE B 1 276 ? 13.195 5.023 -1.869 1 98.12 276 ILE B N 1
ATOM 8009 C CA . ILE B 1 276 ? 12.297 3.922 -1.551 1 98.12 276 ILE B CA 1
ATOM 8010 C C . ILE B 1 276 ? 11.688 3.369 -2.836 1 98.12 276 ILE B C 1
ATOM 8012 O O . ILE B 1 276 ? 11.531 2.154 -2.986 1 98.12 276 ILE B O 1
ATOM 8016 N N . LEU B 1 277 ? 11.367 4.266 -3.775 1 97.19 277 LEU B N 1
ATOM 8017 C CA . LEU B 1 277 ? 10.812 3.848 -5.059 1 97.19 277 LEU B CA 1
ATOM 8018 C C . LEU B 1 277 ? 11.789 2.943 -5.801 1 97.19 277 LEU B C 1
ATOM 8020 O O . LEU B 1 277 ? 11.398 1.897 -6.324 1 97.19 277 LEU B O 1
ATOM 8024 N N . CYS B 1 278 ? 12.992 3.342 -5.789 1 95.81 278 CYS B N 1
ATOM 8025 C CA . CYS B 1 278 ? 14.016 2.551 -6.465 1 95.81 278 CYS B CA 1
ATOM 8026 C C . CYS B 1 278 ? 14.195 1.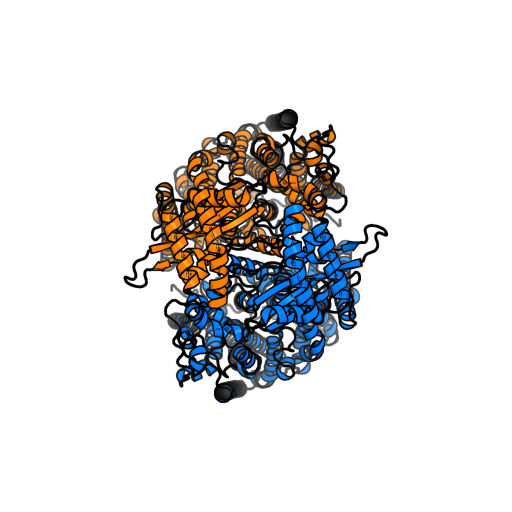198 -5.785 1 95.81 278 CYS B C 1
ATOM 8028 O O . CYS B 1 278 ? 14.266 0.166 -6.453 1 95.81 278 CYS B O 1
ATOM 8030 N N . HIS B 1 279 ? 14.219 1.186 -4.504 1 96.69 279 HIS B N 1
ATOM 8031 C CA . HIS B 1 279 ? 14.43 -0.052 -3.762 1 96.69 279 HIS B CA 1
ATOM 8032 C C . HIS B 1 279 ? 13.211 -0.964 -3.844 1 96.69 279 HIS B C 1
ATOM 8034 O O . HIS B 1 279 ? 13.336 -2.182 -3.693 1 96.69 279 HIS B O 1
ATOM 8040 N N . ALA B 1 280 ? 12.086 -0.384 -4.074 1 95.31 280 ALA B N 1
ATOM 8041 C CA . ALA B 1 280 ? 10.898 -1.211 -4.289 1 95.31 280 ALA B CA 1
ATOM 8042 C C . ALA B 1 280 ? 11.078 -2.129 -5.496 1 95.31 280 ALA B C 1
ATOM 8044 O O . ALA B 1 280 ? 10.586 -3.258 -5.504 1 95.31 280 ALA B O 1
ATOM 8045 N N . TYR B 1 281 ? 11.781 -1.639 -6.5 1 92.69 281 TYR B N 1
ATOM 8046 C CA . TYR B 1 281 ? 12.031 -2.432 -7.699 1 92.69 281 TYR B CA 1
ATOM 8047 C C . TYR B 1 281 ? 13.242 -3.332 -7.516 1 92.69 281 TYR B C 1
ATOM 8049 O O . TYR B 1 281 ? 13.203 -4.516 -7.855 1 92.69 281 TYR B O 1
ATOM 8057 N N . ILE B 1 282 ? 14.234 -2.824 -6.867 1 91.62 282 ILE B N 1
ATOM 8058 C CA . ILE B 1 282 ? 15.508 -3.527 -6.77 1 91.62 282 ILE B CA 1
ATOM 8059 C C . ILE B 1 282 ? 15.375 -4.715 -5.82 1 91.62 282 ILE B C 1
ATOM 8061 O O . ILE B 1 282 ? 15.945 -5.781 -6.062 1 91.62 282 ILE B O 1
ATOM 8065 N N . PHE B 1 283 ? 14.625 -4.566 -4.766 1 92.25 283 PHE B N 1
ATOM 8066 C CA . PHE B 1 283 ? 14.539 -5.605 -3.75 1 92.25 283 PHE B CA 1
ATOM 8067 C C . PHE B 1 283 ? 13.516 -6.668 -4.145 1 92.25 283 PHE B C 1
ATOM 8069 O O . PHE B 1 283 ? 13.352 -7.668 -3.443 1 92.25 283 PHE B O 1
ATOM 8076 N N . THR B 1 284 ? 12.906 -6.543 -5.273 1 90.25 284 THR B N 1
ATOM 8077 C CA . THR B 1 284 ? 12 -7.574 -5.762 1 90.25 284 THR B CA 1
ATOM 8078 C C . THR B 1 284 ? 12.773 -8.75 -6.348 1 90.25 284 THR B C 1
ATOM 8080 O O . THR B 1 284 ? 13.648 -8.562 -7.195 1 90.25 284 THR B O 1
ATOM 8083 N N . ASN B 1 285 ? 12.508 -9.914 -5.82 1 88.88 285 ASN B N 1
ATOM 8084 C CA . ASN B 1 285 ? 13.125 -11.125 -6.355 1 88.88 285 ASN B CA 1
ATOM 8085 C C . ASN B 1 285 ? 12.586 -11.461 -7.746 1 88.88 285 ASN B C 1
ATOM 8087 O O . ASN B 1 285 ? 11.406 -11.766 -7.902 1 88.88 285 ASN B O 1
ATOM 8091 N N . PRO B 1 286 ? 13.391 -11.438 -8.703 1 88.69 286 PRO B N 1
ATOM 8092 C CA . PRO B 1 286 ? 12.914 -11.688 -10.07 1 88.69 286 PRO B CA 1
ATOM 8093 C C . PRO B 1 286 ? 12.375 -13.102 -10.258 1 88.69 286 PRO B C 1
ATOM 8095 O O . PRO B 1 286 ? 11.523 -13.328 -11.117 1 88.69 286 PRO B O 1
ATOM 8098 N N . GLU B 1 287 ? 12.82 -14.008 -9.508 1 87.81 287 GLU B N 1
ATOM 8099 C CA . GLU B 1 287 ? 12.398 -15.398 -9.664 1 87.81 287 GLU B CA 1
ATOM 8100 C C . GLU B 1 287 ? 10.938 -15.578 -9.25 1 87.81 287 GLU B C 1
ATOM 8102 O O . GLU B 1 287 ? 10.289 -16.547 -9.648 1 87.81 287 GLU B O 1
ATOM 8107 N N . VAL B 1 288 ? 10.445 -14.68 -8.523 1 89.81 288 VAL B N 1
ATOM 8108 C CA . VAL B 1 288 ? 9.094 -14.859 -8 1 89.81 288 VAL B CA 1
ATOM 8109 C C . VAL B 1 288 ? 8.117 -13.977 -8.773 1 89.81 288 VAL B C 1
ATOM 8111 O O . VAL B 1 288 ? 6.914 -14.008 -8.516 1 89.81 288 VAL B O 1
ATOM 8114 N N . VAL B 1 289 ? 8.562 -13.336 -9.781 1 92.06 289 VAL B N 1
ATOM 8115 C CA . VAL B 1 289 ? 7.746 -12.406 -10.547 1 92.06 289 VAL B CA 1
ATOM 8116 C C . VAL B 1 289 ? 7.07 -13.141 -11.703 1 92.06 289 VAL B C 1
ATOM 8118 O O . VAL B 1 289 ? 7.668 -14.023 -12.32 1 92.06 289 VAL B O 1
ATOM 8121 N N . VAL B 1 290 ? 5.789 -12.75 -11.883 1 92.94 290 VAL B N 1
ATOM 8122 C CA . VAL B 1 290 ? 5.027 -13.281 -13.008 1 92.94 290 VAL B CA 1
ATOM 8123 C C . VAL B 1 290 ? 5.332 -12.469 -14.266 1 92.94 290 VAL B C 1
ATOM 8125 O O . VAL B 1 290 ? 5.379 -11.234 -14.219 1 92.94 290 VAL B O 1
ATOM 8128 N N . SER B 1 291 ? 5.652 -13.109 -15.359 1 89.5 291 SER B N 1
ATOM 8129 C CA . SER B 1 291 ? 5.887 -12.492 -16.672 1 89.5 291 SER B CA 1
ATOM 8130 C C . SER B 1 291 ? 7.047 -11.508 -16.609 1 89.5 291 SER B C 1
ATOM 8132 O O . SER B 1 291 ? 6.895 -10.336 -16.969 1 89.5 291 SER B O 1
ATOM 8134 N N . LEU B 1 292 ? 8.164 -12.016 -16.266 1 89.25 292 LEU B N 1
ATOM 8135 C CA . LEU B 1 292 ? 9.383 -11.234 -16.125 1 89.25 292 LEU B CA 1
ATOM 8136 C C . LEU B 1 292 ? 9.734 -10.516 -17.422 1 89.25 292 LEU B C 1
ATOM 8138 O O . LEU B 1 292 ? 10.43 -9.5 -17.422 1 89.25 292 LEU B O 1
ATOM 8142 N N . GLN B 1 293 ? 9.234 -10.992 -18.516 1 87.06 293 GLN B N 1
ATOM 8143 C CA . GLN B 1 293 ? 9.5 -10.406 -19.812 1 87.06 293 GLN B CA 1
ATOM 8144 C C . GLN B 1 293 ? 8.953 -8.984 -19.906 1 87.06 293 GLN B C 1
ATOM 8146 O O . GLN B 1 293 ? 9.43 -8.18 -20.703 1 87.06 293 GLN B O 1
ATOM 8151 N N . ASN B 1 294 ? 7.996 -8.688 -19.047 1 81.75 294 ASN B N 1
ATOM 8152 C CA . ASN B 1 294 ? 7.359 -7.379 -19.094 1 81.75 294 ASN B CA 1
ATOM 8153 C C . ASN B 1 294 ? 8.312 -6.277 -18.641 1 81.75 294 ASN B C 1
ATOM 8155 O O . ASN B 1 294 ? 8.117 -5.109 -18.984 1 81.75 294 ASN B O 1
ATOM 8159 N N . ILE B 1 295 ? 9.391 -6.645 -17.953 1 84.19 295 ILE B N 1
ATOM 8160 C CA . ILE B 1 295 ? 10.266 -5.613 -17.406 1 84.19 295 ILE B CA 1
ATOM 8161 C C . ILE B 1 295 ? 11.602 -5.613 -18.141 1 84.19 295 ILE B C 1
ATOM 8163 O O . ILE B 1 295 ? 12.422 -4.719 -17.953 1 84.19 295 ILE B O 1
ATOM 8167 N N . GLN B 1 296 ? 11.781 -6.492 -19.078 1 84.19 296 GLN B N 1
ATOM 8168 C CA . GLN B 1 296 ? 13.07 -6.652 -19.75 1 84.19 296 GLN B CA 1
ATOM 8169 C C . GLN B 1 296 ? 13.406 -5.426 -20.609 1 84.19 296 GLN B C 1
ATOM 8171 O O . GLN B 1 296 ? 14.562 -5.023 -20.688 1 84.19 296 GLN B O 1
ATOM 8176 N N . ARG B 1 297 ? 12.414 -4.734 -21.125 1 86.31 297 ARG B N 1
ATOM 8177 C CA . ARG B 1 297 ? 12.664 -3.631 -22.047 1 86.31 297 ARG B CA 1
ATOM 8178 C C . ARG B 1 297 ? 12.406 -2.287 -21.375 1 86.31 297 ARG B C 1
ATOM 8180 O O . ARG B 1 297 ? 12.445 -1.242 -22.031 1 86.31 297 ARG B O 1
ATOM 8187 N N . GLU B 1 298 ? 12.219 -2.322 -20.109 1 88.19 298 GLU B N 1
ATOM 8188 C CA . GLU B 1 298 ? 11.867 -1.102 -19.391 1 88.19 298 GLU B CA 1
ATOM 8189 C C . GLU B 1 298 ? 13.031 -0.111 -19.391 1 88.19 298 GLU B C 1
ATOM 8191 O O . GLU B 1 298 ? 12.82 1.101 -19.484 1 88.19 298 GLU B O 1
ATOM 8196 N N . PRO B 1 299 ? 14.273 -0.579 -19.297 1 87.25 299 PRO B N 1
ATOM 8197 C CA . PRO B 1 299 ? 15.398 0.36 -19.281 1 87.25 299 PRO B CA 1
ATOM 8198 C C . PRO B 1 299 ? 15.477 1.201 -20.562 1 87.25 299 PRO B C 1
ATOM 8200 O O . PRO B 1 299 ? 16.125 2.254 -20.562 1 87.25 299 PRO B O 1
ATOM 8203 N N . PHE B 1 300 ? 14.812 0.767 -21.562 1 89.44 300 PHE B N 1
ATOM 8204 C CA . PHE B 1 300 ? 14.914 1.461 -22.844 1 89.44 300 PHE B CA 1
ATOM 8205 C C . PHE B 1 300 ? 13.766 2.453 -23.016 1 89.44 300 PHE B C 1
ATOM 8207 O O . PHE B 1 300 ? 13.664 3.123 -24.047 1 89.44 300 PHE B O 1
ATOM 8214 N N . LYS B 1 301 ? 13.008 2.527 -22.047 1 91.25 301 LYS B N 1
ATOM 8215 C CA . LYS B 1 301 ? 11.875 3.447 -22.094 1 91.25 301 LYS B CA 1
ATOM 8216 C C . LYS B 1 301 ? 12.18 4.734 -21.328 1 91.25 301 LYS B C 1
ATOM 8218 O O . LYS B 1 301 ? 12.859 4.707 -20.297 1 91.25 301 LYS B O 1
ATOM 8223 N N . TRP B 1 302 ? 11.617 5.879 -21.734 1 91.62 302 TRP B N 1
ATOM 8224 C CA . TRP B 1 302 ? 11.828 7.195 -21.141 1 91.62 302 TRP B CA 1
ATOM 8225 C C . TRP B 1 302 ? 11.25 7.25 -19.719 1 91.62 302 TRP B C 1
ATOM 8227 O O . TRP B 1 302 ? 11.844 7.859 -18.828 1 91.62 302 TRP B O 1
ATOM 8237 N N . SER B 1 303 ? 10.18 6.594 -19.562 1 89.38 303 SER B N 1
ATOM 8238 C CA . SER B 1 303 ? 9.477 6.672 -18.297 1 89.38 303 SER B CA 1
ATOM 8239 C C . SER B 1 303 ? 10.258 5.973 -17.188 1 89.38 303 SER B C 1
ATOM 8241 O O . SER B 1 303 ? 10.102 6.293 -16.016 1 89.38 303 SER B O 1
ATOM 8243 N N . PHE B 1 304 ? 11.125 5.078 -17.547 1 92.5 304 PHE B N 1
ATOM 8244 C CA . PHE B 1 304 ? 11.805 4.258 -16.547 1 92.5 304 PHE B CA 1
ATOM 8245 C C . PHE B 1 304 ? 13.156 4.863 -16.188 1 92.5 304 PHE B C 1
ATOM 8247 O O . PHE B 1 304 ? 13.836 4.379 -15.281 1 92.5 304 PHE B O 1
ATOM 8254 N N . GLN B 1 305 ? 13.531 6.02 -16.781 1 93.12 305 GLN B N 1
ATOM 8255 C CA . GLN B 1 305 ? 14.836 6.625 -16.547 1 93.12 305 GLN B CA 1
ATOM 8256 C C . GLN B 1 305 ? 14.906 7.254 -15.164 1 93.12 305 GLN B C 1
ATOM 8258 O O . GLN B 1 305 ? 15.992 7.363 -14.578 1 93.12 305 GLN B O 1
ATOM 8263 N N . LEU B 1 306 ? 13.758 7.633 -14.68 1 92.81 306 LEU B N 1
ATOM 8264 C CA . LEU B 1 306 ? 13.727 8.156 -13.312 1 92.81 306 LEU B CA 1
ATOM 8265 C C . LEU B 1 306 ? 14.188 7.098 -12.32 1 92.81 306 LEU B C 1
ATOM 8267 O O . LEU B 1 306 ? 14.844 7.418 -11.32 1 92.81 306 LEU B O 1
ATOM 8271 N N . LEU B 1 307 ? 13.867 5.891 -12.656 1 92.56 307 LEU B N 1
ATOM 8272 C CA . LEU B 1 307 ? 14.273 4.789 -11.789 1 92.56 307 LEU B CA 1
ATOM 8273 C C . LEU B 1 307 ? 15.734 4.422 -12.031 1 92.56 307 LEU B C 1
ATOM 8275 O O . LEU B 1 307 ? 16.469 4.121 -11.086 1 92.56 307 LEU B O 1
ATOM 8279 N N . MET B 1 308 ? 16.094 4.516 -13.242 1 92 308 MET B N 1
ATOM 8280 C CA . MET B 1 308 ? 17.469 4.156 -13.594 1 92 308 MET B CA 1
ATOM 8281 C C . MET B 1 308 ? 18.469 5.16 -13.008 1 92 308 MET B C 1
ATOM 8283 O O . MET B 1 308 ? 19.609 4.809 -12.711 1 92 308 MET B O 1
ATOM 8287 N N . SER B 1 309 ? 17.984 6.348 -12.766 1 93.69 309 SER B N 1
ATOM 8288 C CA . SER B 1 309 ? 18.844 7.406 -12.242 1 93.69 309 SER B CA 1
ATOM 8289 C C . SER B 1 309 ? 18.594 7.641 -10.758 1 93.69 309 SER B C 1
ATOM 8291 O O . SER B 1 309 ? 18.906 8.719 -10.234 1 93.69 309 SER B O 1
ATOM 8293 N N . GLY B 1 310 ? 18.062 6.676 -10.117 1 92.56 310 GLY B N 1
ATOM 8294 C CA . GLY B 1 310 ? 17.688 6.816 -8.719 1 92.56 310 GLY B CA 1
ATOM 8295 C C . GLY B 1 310 ? 18.875 6.996 -7.797 1 92.56 310 GLY B C 1
ATOM 8296 O O . GLY B 1 310 ? 18.719 7.492 -6.676 1 92.56 310 GLY B O 1
ATOM 8297 N N . TRP B 1 311 ? 20.078 6.66 -8.164 1 92.75 311 TRP B N 1
ATOM 8298 C CA . TRP B 1 311 ? 21.281 6.785 -7.348 1 92.75 311 TRP B CA 1
ATOM 8299 C C . TRP B 1 311 ? 21.594 8.25 -7.062 1 92.75 311 TRP B C 1
ATOM 8301 O O . TRP B 1 311 ? 22.281 8.57 -6.086 1 92.75 311 TRP B O 1
ATOM 8311 N N . LEU B 1 312 ? 21.031 9.148 -7.891 1 96.19 312 LEU B N 1
ATOM 8312 C CA . LEU B 1 312 ? 21.25 10.578 -7.734 1 96.19 312 LEU B CA 1
ATOM 8313 C C . LEU B 1 312 ? 20.594 11.094 -6.453 1 96.19 312 LEU B C 1
ATOM 8315 O O . LEU B 1 312 ? 21.031 12.102 -5.895 1 96.19 312 LEU B O 1
ATOM 8319 N N . ALA B 1 313 ? 19.562 10.406 -6.023 1 96.81 313 ALA B N 1
ATOM 8320 C CA . ALA B 1 313 ? 18.906 10.805 -4.781 1 96.81 313 ALA B CA 1
ATOM 8321 C C . ALA B 1 313 ? 19.859 10.719 -3.596 1 96.81 313 ALA B C 1
ATOM 8323 O O . ALA B 1 313 ? 19.828 11.562 -2.697 1 96.81 313 ALA B O 1
ATOM 8324 N N . VAL B 1 314 ? 20.719 9.773 -3.596 1 96.81 314 VAL B N 1
ATOM 8325 C CA . VAL B 1 314 ? 21.688 9.586 -2.514 1 96.81 314 VAL B CA 1
ATOM 8326 C C . VAL B 1 314 ? 22.734 10.688 -2.559 1 96.81 314 VAL B C 1
ATOM 8328 O O . VAL B 1 314 ? 23.172 11.18 -1.516 1 96.81 314 VAL B O 1
ATOM 8331 N N . ASP B 1 315 ? 23.125 11.07 -3.725 1 97.81 315 ASP B N 1
ATOM 8332 C CA . ASP B 1 315 ? 24.094 12.156 -3.871 1 97.81 315 ASP B CA 1
ATOM 8333 C C . ASP B 1 315 ? 23.516 13.477 -3.348 1 97.81 315 ASP B C 1
ATOM 8335 O O . ASP B 1 315 ? 24.266 14.32 -2.844 1 97.81 315 ASP B O 1
ATOM 8339 N N . THR B 1 316 ? 22.219 13.594 -3.494 1 98.44 316 THR B N 1
ATOM 8340 C CA . THR B 1 316 ? 21.562 14.758 -2.9 1 98.44 316 THR B CA 1
ATOM 8341 C C . THR B 1 316 ? 21.766 14.773 -1.388 1 98.44 316 THR B C 1
ATOM 8343 O O . THR B 1 316 ? 22.016 15.828 -0.801 1 98.44 316 THR B O 1
ATOM 8346 N N . PHE B 1 317 ? 21.734 13.656 -0.776 1 98.19 317 PHE B N 1
ATOM 8347 C CA . PHE B 1 317 ? 21.906 13.57 0.669 1 98.19 317 PHE B CA 1
ATOM 8348 C C . PHE B 1 317 ? 23.344 13.891 1.066 1 98.19 317 PHE B C 1
ATOM 8350 O O . PHE B 1 317 ? 23.578 14.531 2.092 1 98.19 317 PHE B O 1
ATOM 8357 N N . PHE B 1 318 ? 24.328 13.438 0.26 1 98.5 318 PHE B N 1
ATOM 8358 C CA . PHE B 1 318 ? 25.719 13.789 0.525 1 98.5 318 PHE B CA 1
ATOM 8359 C C . PHE B 1 318 ? 25.922 15.297 0.467 1 98.5 318 PHE B C 1
ATOM 8361 O O . PHE B 1 318 ? 26.578 15.875 1.333 1 98.5 318 PHE B O 1
ATOM 8368 N N . MET B 1 319 ? 25.344 15.867 -0.519 1 98.5 319 MET B N 1
ATOM 8369 C CA . MET B 1 319 ? 25.484 17.312 -0.701 1 98.5 319 MET B CA 1
ATOM 8370 C C . MET B 1 319 ? 24.828 18.062 0.448 1 98.5 319 MET B C 1
ATOM 8372 O O . MET B 1 319 ? 25.422 19 0.998 1 98.5 319 MET B O 1
ATOM 8376 N N . LEU B 1 320 ? 23.625 17.656 0.849 1 97.88 320 LEU B N 1
ATOM 8377 C CA . LEU B 1 320 ? 22.906 18.328 1.931 1 97.88 320 LEU B CA 1
ATOM 8378 C C . LEU B 1 320 ? 23.641 18.156 3.258 1 97.88 320 LEU B C 1
ATOM 8380 O O . LEU B 1 320 ? 23.688 19.078 4.07 1 97.88 320 LEU B O 1
ATOM 8384 N N . GLY B 1 321 ? 24.156 16.953 3.477 1 97.19 321 GLY B N 1
ATOM 8385 C CA . GLY B 1 321 ? 24.938 16.703 4.68 1 97.19 321 GLY B CA 1
ATOM 8386 C C . GLY B 1 321 ? 26.172 17.578 4.781 1 97.19 321 GLY B C 1
ATOM 8387 O O . GLY B 1 321 ? 26.453 18.141 5.84 1 97.19 321 GLY B O 1
ATOM 8388 N N . ALA B 1 322 ? 26.844 17.734 3.709 1 98.38 322 ALA B N 1
ATOM 8389 C CA . ALA B 1 322 ? 28.047 18.562 3.672 1 98.38 322 ALA B CA 1
ATOM 8390 C C . ALA B 1 322 ? 27.703 20.031 3.852 1 98.38 322 ALA B C 1
ATOM 8392 O O . ALA B 1 322 ? 28.453 20.781 4.5 1 98.38 322 ALA B O 1
ATOM 8393 N N . LEU B 1 323 ? 26.641 20.422 3.236 1 97.88 323 LEU B N 1
ATOM 8394 C CA . LEU B 1 323 ? 26.203 21.812 3.354 1 97.88 323 LEU B CA 1
ATOM 8395 C C . LEU B 1 323 ? 25.906 22.172 4.805 1 97.88 323 LEU B C 1
ATOM 8397 O O . LEU B 1 323 ? 26.359 23.188 5.305 1 97.88 323 LEU B O 1
ATOM 8401 N N . THR B 1 324 ? 25.141 21.328 5.469 1 95.38 324 THR B N 1
ATOM 8402 C CA . THR B 1 324 ? 24.797 21.578 6.863 1 95.38 324 THR B CA 1
ATOM 8403 C C . THR B 1 324 ? 26.031 21.531 7.746 1 95.38 324 THR B C 1
ATOM 8405 O O . THR B 1 324 ? 26.141 22.281 8.719 1 95.38 324 THR B O 1
ATOM 8408 N N . LEU B 1 325 ? 26.922 20.672 7.414 1 96.19 325 LEU B N 1
ATOM 8409 C CA . LEU B 1 325 ? 28.172 20.562 8.164 1 96.19 325 LEU B CA 1
ATOM 8410 C C . LEU B 1 325 ? 28.984 21.844 8.07 1 96.19 325 LEU B C 1
ATOM 8412 O O . LEU B 1 325 ? 29.422 22.391 9.094 1 96.19 325 LEU B O 1
ATOM 8416 N N . ALA B 1 326 ? 29.172 22.312 6.859 1 97 326 ALA B N 1
ATOM 8417 C CA . ALA B 1 326 ? 29.953 23.531 6.66 1 97 326 ALA B CA 1
ATOM 8418 C C . ALA B 1 326 ? 29.266 24.734 7.289 1 97 326 ALA B C 1
ATOM 8420 O O . ALA B 1 326 ? 29.906 25.516 8 1 97 326 ALA B O 1
ATOM 8421 N N . TYR B 1 327 ? 28.016 24.891 7.023 1 94.5 327 TYR B N 1
ATOM 8422 C CA . TYR B 1 327 ? 27.25 26 7.559 1 94.5 327 TYR B CA 1
ATOM 8423 C C . TYR B 1 327 ? 27.25 26 9.078 1 94.5 327 TYR B C 1
ATOM 8425 O O . TYR B 1 327 ? 27.547 27.016 9.711 1 94.5 327 TYR B O 1
ATOM 8433 N N . GLY B 1 328 ? 26.984 24.875 9.688 1 92.44 328 GLY B N 1
ATOM 8434 C CA . GLY B 1 328 ? 26.953 24.75 11.141 1 92.44 328 GLY B CA 1
ATOM 8435 C C . GLY B 1 328 ? 28.312 24.938 11.781 1 92.44 328 GLY B C 1
ATOM 8436 O O . GLY B 1 328 ? 28.438 25.562 12.836 1 92.44 328 GLY B O 1
ATOM 8437 N N . SER B 1 329 ? 29.359 24.422 11.203 1 95.12 329 SER B N 1
ATOM 8438 C CA . SER B 1 329 ? 30.719 24.531 11.742 1 95.12 329 SER B CA 1
ATOM 8439 C C . SER B 1 329 ? 31.203 25.984 11.68 1 95.12 329 SER B C 1
ATOM 8441 O O . SER B 1 329 ? 31.875 26.453 12.602 1 95.12 329 SER B O 1
ATOM 8443 N N . MET B 1 330 ? 30.875 26.641 10.633 1 94.56 330 MET B N 1
ATOM 8444 C CA . MET B 1 330 ? 31.297 28.031 10.492 1 94.56 330 MET B CA 1
ATOM 8445 C C . MET B 1 330 ? 30.609 28.906 11.539 1 94.56 330 MET B C 1
ATOM 8447 O O . MET B 1 330 ? 31.25 29.781 12.125 1 94.56 330 MET B O 1
ATOM 8451 N N . LYS B 1 331 ? 29.359 28.656 11.719 1 91.31 331 LYS B N 1
ATOM 8452 C CA . LYS B 1 331 ? 28.641 29.406 12.742 1 91.31 331 LYS B CA 1
ATOM 8453 C C . LYS B 1 331 ? 29.203 29.125 14.133 1 91.31 331 LYS B C 1
ATOM 8455 O O . LYS B 1 331 ? 29.344 30.031 14.953 1 91.31 331 LYS B O 1
ATOM 8460 N N . TYR B 1 332 ? 29.547 27.922 14.359 1 92.12 332 TYR B N 1
ATOM 8461 C CA . TYR B 1 332 ? 30.156 27.516 15.633 1 92.12 332 TYR B CA 1
ATOM 8462 C C . TYR B 1 332 ? 31.516 28.188 15.812 1 92.12 332 TYR B C 1
ATOM 8464 O O . TYR B 1 332 ? 31.812 28.719 16.875 1 92.12 332 TYR B O 1
ATOM 8472 N N . MET B 1 333 ? 32.344 28.156 14.805 1 94.19 333 MET B N 1
ATOM 8473 C CA . MET B 1 333 ? 33.688 28.719 14.875 1 94.19 333 MET B CA 1
ATOM 8474 C C . MET B 1 333 ? 33.625 30.25 15.023 1 94.19 333 MET B C 1
ATOM 8476 O O . MET B 1 333 ? 34.5 30.844 15.664 1 94.19 333 MET B O 1
ATOM 8480 N N . GLN B 1 334 ? 32.625 30.797 14.414 1 92.38 334 GLN B N 1
ATOM 8481 C CA . GLN B 1 334 ? 32.406 32.219 14.578 1 92.38 334 GLN B CA 1
ATOM 8482 C C . GLN B 1 334 ? 32.156 32.594 16.047 1 92.38 334 GLN B C 1
ATOM 8484 O O . GLN B 1 334 ? 32.688 33.594 16.531 1 92.38 334 GLN B O 1
ATOM 8489 N N . GLN B 1 335 ? 31.5 31.766 16.688 1 91.88 335 GLN B N 1
ATOM 8490 C CA . GLN B 1 335 ? 31.141 31.984 18.094 1 91.88 335 GLN B CA 1
ATOM 8491 C C . GLN B 1 335 ? 32.312 31.594 19.016 1 91.88 335 GLN B C 1
ATOM 8493 O O . GLN B 1 335 ? 32.375 32.062 20.156 1 91.88 335 GLN B O 1
ATOM 8498 N N . HIS B 1 336 ? 33.281 30.812 18.609 1 92.94 336 HIS B N 1
ATOM 8499 C CA . HIS B 1 336 ? 34.344 30.297 19.453 1 92.94 336 HIS B CA 1
ATOM 8500 C C . HIS B 1 336 ? 35.719 30.75 18.953 1 92.94 336 HIS B C 1
ATOM 8502 O O . HIS B 1 336 ? 36.688 30 19.047 1 92.94 336 HIS B O 1
ATOM 8508 N N . ASN B 1 337 ? 35.781 31.828 18.5 1 91.75 337 ASN B N 1
ATOM 8509 C CA . ASN B 1 337 ? 37 32.5 18.062 1 91.75 337 ASN B CA 1
ATOM 8510 C C . ASN B 1 337 ? 37.75 31.641 17.047 1 91.75 337 ASN B C 1
ATOM 8512 O O . ASN B 1 337 ? 39 31.5 17.125 1 91.75 337 ASN B O 1
ATOM 8516 N N . GLY B 1 338 ? 37.031 30.891 16.234 1 89.69 338 GLY B N 1
ATOM 8517 C CA . GLY B 1 338 ? 37.625 30.156 15.133 1 89.69 338 GLY B CA 1
ATOM 8518 C C . GLY B 1 338 ? 38.156 28.781 15.531 1 89.69 338 GLY B C 1
ATOM 8519 O O . GLY B 1 338 ? 38.812 28.109 14.75 1 89.69 338 GLY B O 1
ATOM 8520 N N . LYS B 1 339 ? 37.906 28.391 16.688 1 91.25 339 LYS B N 1
ATOM 8521 C CA . LYS B 1 339 ? 38.406 27.094 17.172 1 91.25 339 LYS B CA 1
ATOM 8522 C C . LYS B 1 339 ? 37.312 26.031 17.062 1 91.25 339 LYS B C 1
ATOM 8524 O O . LYS B 1 339 ? 36.125 26.312 17.281 1 91.25 339 LYS B O 1
ATOM 8529 N N . LEU B 1 340 ? 37.75 24.859 16.578 1 91.88 340 LEU B N 1
ATOM 8530 C CA . LEU B 1 340 ? 36.875 23.703 16.484 1 91.88 340 LEU B CA 1
ATOM 8531 C C . LEU B 1 340 ? 37.406 22.531 17.281 1 91.88 340 LEU B C 1
ATOM 8533 O O . LEU B 1 340 ? 38.594 22.172 17.141 1 91.88 340 LEU B O 1
ATOM 8537 N N . SER B 1 341 ? 36.625 22 18.25 1 91 341 SER B N 1
ATOM 8538 C CA . SER B 1 341 ? 37.062 20.797 18.969 1 91 341 SER B CA 1
ATOM 8539 C C . SER B 1 341 ? 36.875 19.547 18.125 1 91 341 SER B C 1
ATOM 8541 O O . SER B 1 341 ? 35.75 19.109 17.844 1 91 341 SER B O 1
ATOM 8543 N N . ILE B 1 342 ? 37.969 18.953 17.734 1 93.44 342 ILE B N 1
ATOM 8544 C CA . ILE B 1 342 ? 37.969 17.766 16.875 1 93.44 342 ILE B CA 1
ATOM 8545 C C . ILE B 1 342 ? 37.25 16.609 17.578 1 93.44 342 ILE B C 1
ATOM 8547 O O . ILE B 1 342 ? 36.562 15.836 16.953 1 93.44 342 ILE B O 1
ATOM 8551 N N . PHE B 1 343 ? 37.438 16.5 18.828 1 92.69 343 PHE B N 1
ATOM 8552 C CA . PHE B 1 343 ? 36.812 15.438 19.594 1 92.69 343 PHE B CA 1
ATOM 8553 C C . PHE B 1 343 ? 35.281 15.57 19.547 1 92.69 343 PHE B C 1
ATOM 8555 O O . PHE B 1 343 ? 34.562 14.602 19.281 1 92.69 343 PHE B O 1
ATOM 8562 N N . MET B 1 344 ? 34.844 16.75 19.812 1 90.25 344 MET B N 1
ATOM 8563 C CA . MET B 1 344 ? 33.406 16.969 19.812 1 90.25 344 MET B CA 1
ATOM 8564 C C . MET B 1 344 ? 32.812 16.828 18.406 1 90.25 344 MET B C 1
ATOM 8566 O O . MET B 1 344 ? 31.672 16.406 18.25 1 90.25 344 MET B O 1
ATOM 8570 N N . TYR B 1 345 ? 33.719 17.203 17.438 1 93.25 345 TYR B N 1
ATOM 8571 C CA . TYR B 1 345 ? 33.344 17.047 16.031 1 93.25 345 TYR B CA 1
ATOM 8572 C C . TYR B 1 345 ? 32.969 15.609 15.727 1 93.25 345 TYR B C 1
ATOM 8574 O O . TYR B 1 345 ? 31.891 15.344 15.164 1 93.25 345 TYR B O 1
ATOM 8582 N N . PHE B 1 346 ? 33.719 14.664 16.141 1 94.94 346 PHE B N 1
ATOM 8583 C CA . PHE B 1 346 ? 33.469 13.25 15.852 1 94.94 346 PHE B CA 1
ATOM 8584 C C . PHE B 1 346 ? 32.5 12.656 16.844 1 94.94 346 PHE B C 1
ATOM 8586 O O . PHE B 1 346 ? 31.672 11.812 16.484 1 94.94 346 PHE B O 1
ATOM 8593 N N . PHE B 1 347 ? 32.5 13.094 18.031 1 93.69 347 PHE B N 1
ATOM 8594 C CA . PHE B 1 347 ? 31.656 12.531 19.078 1 93.69 347 PHE B CA 1
ATOM 8595 C C . PHE B 1 347 ? 30.188 12.773 18.75 1 93.69 347 PHE B C 1
ATOM 8597 O O . PHE B 1 347 ? 29.375 11.844 18.828 1 93.69 347 PHE B O 1
ATOM 8604 N N . HIS B 1 348 ? 29.844 13.953 18.391 1 91 348 HIS B N 1
ATOM 8605 C CA . HIS B 1 348 ? 28.453 14.297 18.078 1 91 348 HIS B CA 1
ATOM 8606 C C . HIS B 1 348 ? 27.922 13.461 16.922 1 91 348 HIS B C 1
ATOM 8608 O O . HIS B 1 348 ? 26.812 12.945 16.984 1 91 348 HIS B O 1
ATOM 8614 N N . ARG B 1 349 ? 28.688 13.312 15.969 1 93.38 349 ARG B N 1
ATOM 8615 C CA . ARG B 1 349 ? 28.266 12.57 14.781 1 93.38 349 ARG B CA 1
ATOM 8616 C C . ARG B 1 349 ? 28.109 11.086 15.094 1 93.38 349 ARG B C 1
ATOM 8618 O O . ARG B 1 349 ? 27.109 10.469 14.711 1 93.38 349 ARG B O 1
ATOM 8625 N N . LEU B 1 350 ? 29.094 10.516 15.789 1 95.81 350 LEU B N 1
ATOM 8626 C CA . LEU B 1 350 ? 29.047 9.094 16.125 1 95.81 350 LEU B CA 1
ATOM 8627 C C . LEU B 1 350 ? 27.906 8.789 17.078 1 95.81 350 LEU B C 1
ATOM 8629 O O . LEU B 1 350 ? 27.25 7.75 16.953 1 95.81 350 LEU B O 1
ATOM 8633 N N . TRP B 1 351 ? 27.656 9.727 17.984 1 94.19 351 TRP B N 1
ATOM 8634 C CA . TRP B 1 351 ? 26.578 9.547 18.953 1 94.19 351 TRP B CA 1
ATOM 8635 C C . TRP B 1 351 ? 25.234 9.523 18.25 1 94.19 351 TRP B C 1
ATOM 8637 O O . TRP B 1 351 ? 24.312 8.828 18.688 1 94.19 351 TRP B O 1
ATOM 8647 N N . ARG B 1 352 ? 25.141 10.227 17.156 1 93.38 352 ARG B N 1
ATOM 8648 C CA . ARG B 1 352 ? 23.875 10.344 16.422 1 93.38 352 ARG B CA 1
ATOM 8649 C C . ARG B 1 352 ? 23.688 9.18 15.469 1 93.38 352 ARG B C 1
ATOM 8651 O O . ARG B 1 352 ? 22.562 8.812 15.141 1 93.38 352 ARG B O 1
ATOM 8658 N N . LEU B 1 353 ? 24.734 8.5 15.078 1 96.12 353 LEU B N 1
ATOM 8659 C CA . LEU B 1 353 ? 24.656 7.496 14.023 1 96.12 353 LEU B CA 1
ATOM 8660 C C . LEU B 1 353 ? 24.703 6.086 14.609 1 96.12 353 LEU B C 1
ATOM 8662 O O . LEU B 1 353 ? 23.953 5.203 14.18 1 96.12 353 LEU B O 1
ATOM 8666 N N . VAL B 1 354 ? 25.516 5.832 15.594 1 97.12 354 VAL B N 1
ATOM 8667 C CA . VAL B 1 354 ? 25.875 4.488 16.016 1 97.12 354 VAL B CA 1
ATOM 8668 C C . VAL B 1 354 ? 24.688 3.816 16.703 1 97.12 354 VAL B C 1
ATOM 8670 O O . VAL B 1 354 ? 24.328 2.689 16.375 1 97.12 354 VAL B O 1
ATOM 8673 N N . PRO B 1 355 ? 24.047 4.473 17.672 1 96.44 355 PRO B N 1
ATOM 8674 C CA . PRO B 1 355 ? 22.969 3.754 18.359 1 96.44 355 PRO B CA 1
ATOM 8675 C C . PRO B 1 355 ? 21.797 3.396 17.438 1 96.44 355 PRO B C 1
ATOM 8677 O O . PRO B 1 355 ? 21.406 2.232 17.375 1 96.44 355 PRO B O 1
ATOM 8680 N N . PRO B 1 356 ? 21.266 4.352 16.672 1 97 356 PRO B N 1
ATOM 8681 C CA . PRO B 1 356 ? 20.172 3.963 15.766 1 97 356 PRO B CA 1
ATOM 8682 C C . PRO B 1 356 ? 20.594 2.863 14.781 1 97 356 PRO B C 1
ATOM 8684 O O . PRO B 1 356 ? 19.812 1.953 14.508 1 97 356 PRO B O 1
ATOM 8687 N N . LEU B 1 357 ? 21.797 2.934 14.273 1 97.81 357 LEU B N 1
ATOM 8688 C CA . LEU B 1 357 ? 22.297 1.899 13.375 1 97.81 357 LEU B CA 1
ATOM 8689 C C . LEU B 1 357 ? 22.438 0.567 14.109 1 97.81 357 LEU B C 1
ATOM 8691 O O . LEU B 1 357 ? 22.062 -0.48 13.57 1 97.81 357 LEU B O 1
ATOM 8695 N N . GLY B 1 358 ? 22.984 0.663 15.305 1 97.75 358 GLY B N 1
ATOM 8696 C CA . GLY B 1 358 ? 23.125 -0.545 16.094 1 97.75 358 GLY B CA 1
ATOM 8697 C C . GLY B 1 358 ? 21.812 -1.243 16.375 1 97.75 358 GLY B C 1
ATOM 8698 O O . GLY B 1 358 ? 21.703 -2.463 16.219 1 97.75 358 GLY B O 1
ATOM 8699 N N . PHE B 1 359 ? 20.812 -0.524 16.75 1 97.88 359 PHE B N 1
ATOM 8700 C CA . PHE B 1 359 ? 19.531 -1.119 17.062 1 97.88 359 PHE B CA 1
ATOM 8701 C C . PHE B 1 359 ? 18.844 -1.611 15.797 1 97.88 359 PHE B C 1
ATOM 8703 O O . PHE B 1 359 ? 18.078 -2.586 15.828 1 97.88 359 PHE B O 1
ATOM 8710 N N . SER B 1 360 ? 19.047 -0.931 14.664 1 97.69 360 SER B N 1
ATOM 8711 C CA . SER B 1 360 ? 18.531 -1.437 13.398 1 97.69 360 SER B CA 1
ATOM 8712 C C . SER B 1 360 ? 19.141 -2.791 13.055 1 97.69 360 SER B C 1
ATOM 8714 O O . SER B 1 360 ? 18.453 -3.67 12.531 1 97.69 360 SER B O 1
ATOM 8716 N N . ILE B 1 361 ? 20.422 -2.924 13.305 1 97.88 361 ILE B N 1
ATOM 8717 C CA . ILE B 1 361 ? 21.094 -4.203 13.102 1 97.88 361 ILE B CA 1
ATOM 8718 C C . ILE B 1 361 ? 20.484 -5.258 14.023 1 97.88 361 ILE B C 1
ATOM 8720 O O . ILE B 1 361 ? 20.219 -6.387 13.594 1 97.88 361 ILE B O 1
ATOM 8724 N N . CYS B 1 362 ? 20.203 -4.852 15.266 1 98.12 362 CYS B N 1
ATOM 8725 C CA . CYS B 1 362 ? 19.578 -5.77 16.203 1 98.12 362 CYS B CA 1
ATOM 8726 C C . CYS B 1 362 ? 18.219 -6.242 15.68 1 98.12 362 CYS B C 1
ATOM 8728 O O . CYS B 1 362 ? 17.891 -7.422 15.789 1 98.12 362 CYS B O 1
ATOM 8730 N N . ILE B 1 363 ? 17.469 -5.363 15.109 1 98.31 363 ILE B N 1
ATOM 8731 C CA . ILE B 1 363 ? 16.156 -5.723 14.555 1 98.31 363 ILE B CA 1
ATOM 8732 C C . ILE B 1 363 ? 16.344 -6.73 13.422 1 98.31 363 ILE B C 1
ATOM 8734 O O . ILE B 1 363 ? 15.617 -7.727 13.352 1 98.31 363 ILE B O 1
ATOM 8738 N N . MET B 1 364 ? 17.344 -6.512 12.578 1 97.81 364 MET B N 1
ATOM 8739 C CA . MET B 1 364 ? 17.578 -7.406 11.453 1 97.81 364 MET B CA 1
ATOM 8740 C C . MET B 1 364 ? 18.016 -8.781 11.93 1 97.81 364 MET B C 1
ATOM 8742 O O . MET B 1 364 ? 17.703 -9.797 11.297 1 97.81 364 MET B O 1
ATOM 8746 N N . VAL B 1 365 ? 18.719 -8.812 13.008 1 97.75 365 VAL B N 1
ATOM 8747 C CA . VAL B 1 365 ? 19.203 -10.07 13.57 1 97.75 365 VAL B CA 1
ATOM 8748 C C . VAL B 1 365 ? 18.047 -10.852 14.18 1 97.75 365 VAL B C 1
ATOM 8750 O O . VAL B 1 365 ? 18.016 -12.086 14.109 1 97.75 365 VAL B O 1
ATOM 8753 N N . VAL B 1 366 ? 17.047 -10.211 14.688 1 97.75 366 VAL B N 1
ATOM 8754 C CA . VAL B 1 366 ? 15.93 -10.844 15.367 1 97.75 366 VAL B CA 1
ATOM 8755 C C . VAL B 1 366 ? 14.828 -11.164 14.359 1 97.75 366 VAL B C 1
ATOM 8757 O O . VAL B 1 366 ? 14.031 -12.086 14.57 1 97.75 366 VAL B O 1
ATOM 8760 N N . LEU B 1 367 ? 14.773 -10.531 13.242 1 97.38 367 LEU B N 1
ATOM 8761 C CA . LEU B 1 367 ? 13.688 -10.57 12.273 1 97.38 367 LEU B CA 1
ATOM 8762 C C . LEU B 1 367 ? 13.414 -12 11.82 1 97.38 367 LEU B C 1
ATOM 8764 O O . LEU B 1 367 ? 12.258 -12.391 11.641 1 97.38 367 LEU B O 1
ATOM 8768 N N . PRO B 1 368 ? 14.453 -12.883 11.641 1 96.19 368 PRO B N 1
ATOM 8769 C CA . PRO B 1 368 ? 14.227 -14.25 11.164 1 96.19 368 PRO B CA 1
ATOM 8770 C C . PRO B 1 368 ? 13.336 -15.062 12.109 1 96.19 368 PRO B C 1
ATOM 8772 O O . PRO B 1 368 ? 12.719 -16.047 11.688 1 96.19 368 PRO B O 1
ATOM 8775 N N . LEU B 1 369 ? 13.18 -14.656 13.352 1 95.69 369 LEU B N 1
ATOM 8776 C CA . LEU B 1 369 ? 12.375 -15.375 14.336 1 95.69 369 LEU B CA 1
ATOM 8777 C C . LEU B 1 369 ? 10.898 -15.039 14.18 1 95.69 369 LEU B C 1
ATOM 8779 O O . LEU B 1 369 ? 10.039 -15.734 14.727 1 95.69 369 LEU B O 1
ATOM 8783 N N . LEU B 1 370 ? 10.578 -14.094 13.375 1 94.19 370 LEU B N 1
ATOM 8784 C CA . LEU B 1 370 ? 9.227 -13.539 13.398 1 94.19 370 LEU B CA 1
ATOM 8785 C C . LEU B 1 370 ? 8.43 -13.992 12.18 1 94.19 370 LEU B C 1
ATOM 8787 O O . LEU B 1 370 ? 7.309 -13.539 11.961 1 94.19 370 LEU B O 1
ATOM 8791 N N . GLY B 1 371 ? 8.953 -14.883 11.422 1 92.19 371 GLY B N 1
ATOM 8792 C CA . GLY B 1 371 ? 8.203 -15.281 10.25 1 92.19 371 GLY B CA 1
ATOM 8793 C C . GLY B 1 371 ? 8.664 -16.609 9.664 1 92.19 371 GLY B C 1
ATOM 8794 O O . GLY B 1 371 ? 9.5 -17.297 10.25 1 92.19 371 GLY B O 1
ATOM 8795 N N . ARG B 1 372 ? 7.93 -17.016 8.609 1 92.19 372 ARG B N 1
ATOM 8796 C CA . ARG B 1 372 ? 8.219 -18.219 7.836 1 92.19 372 ARG B CA 1
ATOM 8797 C C . ARG B 1 372 ? 7.633 -18.125 6.43 1 92.19 372 ARG B C 1
ATOM 8799 O O . ARG B 1 372 ? 6.766 -17.281 6.168 1 92.19 372 ARG B O 1
ATOM 8806 N N . GLY B 1 373 ? 8.156 -18.938 5.543 1 93 373 GLY B N 1
ATOM 8807 C CA . GLY B 1 373 ? 7.707 -18.953 4.164 1 93 373 GLY B CA 1
ATOM 8808 C C . GLY B 1 373 ? 8.734 -19.531 3.205 1 93 373 GLY B C 1
ATOM 8809 O O . GLY B 1 373 ? 9.867 -19.797 3.596 1 93 373 GLY B O 1
ATOM 8810 N N . PRO B 1 374 ? 8.273 -19.719 2.035 1 94.19 374 PRO B N 1
ATOM 8811 C CA . PRO B 1 374 ? 9.172 -20.328 1.052 1 94.19 374 PRO B CA 1
ATOM 8812 C C . PRO B 1 374 ? 10.406 -19.484 0.772 1 94.19 374 PRO B C 1
ATOM 8814 O O . PRO B 1 374 ? 11.484 -20.016 0.492 1 94.19 374 PRO B O 1
ATOM 8817 N N . LEU B 1 375 ? 10.32 -18.156 0.894 1 94.69 375 LEU B N 1
ATOM 8818 C CA . LEU B 1 375 ? 11.43 -17.266 0.568 1 94.69 375 LEU B CA 1
ATOM 8819 C C . LEU B 1 375 ? 12.078 -16.734 1.836 1 94.69 375 LEU B C 1
ATOM 8821 O O . LEU B 1 375 ? 13.023 -15.938 1.766 1 94.69 375 LEU B O 1
ATOM 8825 N N . TRP B 1 376 ? 11.641 -17.141 2.951 1 95.06 376 TRP B N 1
ATOM 8826 C CA . TRP B 1 376 ? 12.047 -16.547 4.223 1 95.06 376 TRP B CA 1
ATOM 8827 C C . TRP B 1 376 ? 13.531 -16.797 4.477 1 95.06 376 TRP B C 1
ATOM 8829 O O . TRP B 1 376 ? 14.266 -15.867 4.852 1 95.06 376 TRP B O 1
ATOM 8839 N N . LYS B 1 377 ? 13.992 -17.984 4.223 1 93.19 377 LYS B N 1
ATOM 8840 C CA . LYS B 1 377 ? 15.391 -18.328 4.457 1 93.19 377 LYS B CA 1
ATOM 8841 C C . LYS B 1 377 ? 16.312 -17.578 3.508 1 93.19 377 LYS B C 1
ATOM 8843 O O . LYS B 1 377 ? 17.297 -16.969 3.939 1 93.19 377 LYS B O 1
ATOM 8848 N N . LYS B 1 378 ? 15.891 -17.516 2.291 1 90.75 378 LYS B N 1
ATOM 8849 C CA . LYS B 1 378 ? 16.734 -16.906 1.264 1 90.75 378 LYS B CA 1
ATOM 8850 C C . LYS B 1 378 ? 16.766 -15.383 1.42 1 90.75 378 LYS B C 1
ATOM 8852 O O . LYS B 1 378 ? 17.766 -14.742 1.103 1 90.75 378 LYS B O 1
ATOM 8857 N N . MET B 1 379 ? 15.766 -14.828 1.939 1 93.38 379 MET B N 1
ATOM 8858 C CA . MET B 1 379 ? 15.688 -13.375 1.924 1 93.38 379 MET B CA 1
ATOM 8859 C C . MET B 1 379 ? 15.938 -12.797 3.314 1 93.38 379 MET B C 1
ATOM 8861 O O . MET B 1 379 ? 16.797 -11.93 3.486 1 93.38 379 MET B O 1
ATOM 8865 N N . VAL B 1 380 ? 15.273 -13.289 4.328 1 95.69 380 VAL B N 1
ATOM 8866 C CA . VAL B 1 380 ? 15.32 -12.672 5.652 1 95.69 380 VAL B CA 1
ATOM 8867 C C . VAL B 1 380 ? 16.422 -13.32 6.488 1 95.69 380 VAL B C 1
ATOM 8869 O O . VAL B 1 380 ? 17.266 -12.633 7.059 1 95.69 380 VAL B O 1
ATOM 8872 N N . GLU B 1 381 ? 16.438 -14.656 6.539 1 94.62 381 GLU B N 1
ATOM 8873 C CA . GLU B 1 381 ? 17.438 -15.336 7.352 1 94.62 381 GLU B CA 1
ATOM 8874 C C . GLU B 1 381 ? 18.844 -15.062 6.824 1 94.62 381 GLU B C 1
ATOM 8876 O O . GLU B 1 381 ? 19.781 -14.875 7.605 1 94.62 381 GLU B O 1
ATOM 8881 N N . TYR B 1 382 ? 18.938 -15.078 5.535 1 93.88 382 TYR B N 1
ATOM 8882 C CA . TYR B 1 382 ? 20.219 -14.781 4.906 1 93.88 382 TYR B CA 1
ATOM 8883 C C . TYR B 1 382 ? 20.719 -13.398 5.32 1 93.88 382 TYR B C 1
ATOM 8885 O O . TYR B 1 382 ? 21.875 -13.25 5.707 1 93.88 382 TYR B O 1
ATOM 8893 N N . GLN B 1 383 ? 19.906 -12.383 5.301 1 94.94 383 GLN B N 1
ATOM 8894 C CA . GLN B 1 383 ? 20.281 -11.031 5.691 1 94.94 383 GLN B CA 1
ATOM 8895 C C . GLN B 1 383 ? 20.578 -10.945 7.188 1 94.94 383 GLN B C 1
ATOM 8897 O O . GLN B 1 383 ? 21.484 -10.227 7.605 1 94.94 383 GLN B O 1
ATOM 8902 N N . GLY B 1 384 ? 19.766 -11.68 7.98 1 95.81 384 GLY B N 1
ATOM 8903 C CA . GLY B 1 384 ? 20.016 -11.727 9.414 1 95.81 384 GLY B CA 1
ATOM 8904 C C . GLY B 1 384 ? 21.391 -12.289 9.758 1 95.81 384 GLY B C 1
ATOM 8905 O O . GLY B 1 384 ? 22.094 -11.742 10.617 1 95.81 384 GLY B O 1
ATOM 8906 N N . LEU B 1 385 ? 21.797 -13.312 9.07 1 95.19 385 LEU B N 1
ATOM 8907 C CA . LEU B 1 385 ? 23.094 -13.938 9.312 1 95.19 385 LEU B CA 1
ATOM 8908 C C . LEU B 1 385 ? 24.219 -13.031 8.859 1 95.19 385 LEU B C 1
ATOM 8910 O O . LEU B 1 385 ? 25.281 -12.977 9.508 1 95.19 385 LEU B O 1
ATOM 8914 N N . LYS B 1 386 ? 24 -12.336 7.742 1 95 386 LYS B N 1
ATOM 8915 C CA . LYS B 1 386 ? 24.984 -11.367 7.273 1 95 386 LYS B CA 1
ATOM 8916 C C . LYS B 1 386 ? 25.25 -10.289 8.328 1 95 386 LYS B C 1
ATOM 8918 O O . LYS B 1 386 ? 26.391 -9.961 8.617 1 95 386 LYS B O 1
ATOM 8923 N N . CYS B 1 387 ? 24.219 -9.781 8.883 1 96.44 387 CYS B N 1
ATOM 8924 C CA . CYS B 1 387 ? 24.328 -8.711 9.867 1 96.44 387 CYS B CA 1
ATOM 8925 C C . CYS B 1 387 ? 24.953 -9.227 11.164 1 96.44 387 CYS B C 1
ATOM 8927 O O . CYS B 1 387 ? 25.688 -8.508 11.836 1 96.44 387 CYS B O 1
ATOM 8929 N N . GLU B 1 388 ? 24.672 -10.43 11.484 1 95.44 388 GLU B N 1
ATOM 8930 C CA . GLU B 1 388 ? 25.234 -11.031 12.688 1 95.44 388 GLU B CA 1
ATOM 8931 C C . GLU B 1 388 ? 26.734 -11.234 12.539 1 95.44 388 GLU B C 1
ATOM 8933 O O . GLU B 1 388 ? 27.484 -11.094 13.508 1 95.44 388 GLU B O 1
ATOM 8938 N N . SER B 1 389 ? 27.156 -11.484 11.359 1 94.19 389 SER B N 1
ATOM 8939 C CA . SER B 1 389 ? 28.562 -11.758 11.125 1 94.19 389 SER B CA 1
ATOM 8940 C C . SER B 1 389 ? 29.359 -10.477 10.922 1 94.19 389 SER B C 1
ATOM 8942 O O . SER B 1 389 ? 30.547 -10.406 11.273 1 94.19 389 SER B O 1
ATOM 8944 N N . SER B 1 390 ? 28.75 -9.461 10.344 1 95.75 390 SER B N 1
ATOM 8945 C CA . SER B 1 390 ? 29.516 -8.273 9.977 1 95.75 390 SER B CA 1
ATOM 8946 C C . SER B 1 390 ? 29.047 -7.059 10.781 1 95.75 390 SER B C 1
ATOM 8948 O O . SER B 1 390 ? 29.25 -5.918 10.359 1 95.75 390 SER B O 1
ATOM 8950 N N . TRP B 1 391 ? 28.375 -7.254 11.898 1 95.31 391 TRP B N 1
ATOM 8951 C CA . TRP B 1 391 ? 27.797 -6.156 12.672 1 95.31 391 TRP B CA 1
ATOM 8952 C C . TRP B 1 391 ? 28.891 -5.207 13.164 1 95.31 391 TRP B C 1
ATOM 8954 O O . TRP B 1 391 ? 28.719 -3.986 13.133 1 95.31 391 TRP B O 1
ATOM 8964 N N . TRP B 1 392 ? 30.062 -5.727 13.625 1 95.38 392 TRP B N 1
ATOM 8965 C CA . TRP B 1 392 ? 31.109 -4.891 14.219 1 95.38 392 TRP B CA 1
ATOM 8966 C C . TRP B 1 392 ? 31.797 -4.047 13.148 1 95.38 392 TRP B C 1
ATOM 8968 O O . TRP B 1 392 ? 32.156 -2.891 13.391 1 95.38 392 TRP B O 1
ATOM 8978 N N . GLN B 1 393 ? 31.969 -4.57 11.93 1 97 393 GLN B N 1
ATOM 8979 C CA . GLN B 1 393 ? 32.531 -3.797 10.836 1 97 393 GLN B CA 1
ATOM 8980 C C . GLN B 1 393 ? 31.609 -2.666 10.406 1 97 393 GLN B C 1
ATOM 8982 O O . GLN B 1 393 ? 32.062 -1.59 10.023 1 97 393 GLN B O 1
ATOM 8987 N N . THR B 1 394 ? 30.359 -2.977 10.469 1 97 394 THR B N 1
ATOM 8988 C CA . THR B 1 394 ? 29.359 -1.978 10.102 1 97 394 THR B CA 1
ATOM 8989 C C . THR B 1 394 ? 29.328 -0.842 11.117 1 97 394 THR B C 1
ATOM 8991 O O . THR B 1 394 ? 29.25 0.33 10.75 1 97 394 THR B O 1
ATOM 8994 N N . LEU B 1 395 ? 29.469 -1.127 12.406 1 96.81 395 LEU B N 1
ATOM 8995 C CA . LEU B 1 395 ? 29.406 -0.116 13.453 1 96.81 395 LEU B CA 1
ATOM 8996 C C . LEU B 1 395 ? 30.719 0.672 13.531 1 96.81 395 LEU B C 1
ATOM 8998 O O . LEU B 1 395 ? 30.734 1.792 14.047 1 96.81 395 LEU B O 1
ATOM 9002 N N . LEU B 1 396 ? 31.75 0.09 13 1 96.5 396 LEU B N 1
ATOM 9003 C CA . LEU B 1 396 ? 33.031 0.8 12.945 1 96.5 396 LEU B CA 1
ATOM 9004 C C . LEU B 1 396 ? 33.156 1.599 11.648 1 96.5 396 LEU B C 1
ATOM 9006 O O . LEU B 1 396 ? 34.125 2.328 11.461 1 96.5 396 LEU B O 1
ATOM 9010 N N . PHE B 1 397 ? 32.188 1.477 10.789 1 97.12 397 PHE B N 1
ATOM 9011 C CA . PHE B 1 397 ? 32.094 2.232 9.547 1 97.12 397 PHE B CA 1
ATOM 9012 C C . PHE B 1 397 ? 33.25 1.936 8.625 1 97.12 397 PHE B C 1
ATOM 9014 O O . PHE B 1 397 ? 33.844 2.852 8.047 1 97.12 397 PHE B O 1
ATOM 9021 N N . ILE B 1 398 ? 33.625 0.61 8.477 1 96.56 398 ILE B N 1
ATOM 9022 C CA . ILE B 1 398 ? 34.688 0.181 7.57 1 96.56 398 ILE B CA 1
ATOM 9023 C C . ILE B 1 398 ? 34.156 -0.962 6.695 1 96.56 398 ILE B C 1
ATOM 9025 O O . ILE B 1 398 ? 34.938 -1.533 5.906 1 96.56 398 ILE B O 1
ATOM 9029 N N . ALA B 1 399 ? 32.906 -1.283 6.777 1 95.69 399 ALA B N 1
ATOM 9030 C CA . ALA B 1 399 ? 32.344 -2.461 6.125 1 95.69 399 ALA B CA 1
ATOM 9031 C C . ALA B 1 399 ? 32.406 -2.336 4.605 1 95.69 399 ALA B C 1
ATOM 9033 O O . ALA B 1 399 ? 32.531 -3.34 3.898 1 95.69 399 ALA B O 1
ATOM 9034 N N . ASN B 1 400 ? 32.344 -1.11 4.027 1 95.19 400 ASN B N 1
ATOM 9035 C CA . ASN B 1 400 ? 32.375 -0.929 2.582 1 95.19 400 ASN B CA 1
ATOM 9036 C C . ASN B 1 400 ? 33.75 -1.28 2.002 1 95.19 400 ASN B C 1
ATOM 9038 O O . ASN B 1 400 ? 33.875 -1.485 0.794 1 95.19 400 ASN B O 1
ATOM 9042 N N . TRP B 1 401 ? 34.781 -1.384 2.873 1 95.62 401 TRP B N 1
ATOM 9043 C CA . TRP B 1 401 ? 36.125 -1.78 2.447 1 95.62 401 TRP B CA 1
ATOM 9044 C C . TRP B 1 401 ? 36.438 -3.205 2.891 1 95.62 401 TRP B C 1
ATOM 9046 O O . TRP B 1 401 ? 37.125 -3.943 2.186 1 95.62 401 TRP B O 1
ATOM 9056 N N . SER B 1 402 ? 35.875 -3.605 3.957 1 93.88 402 SER B N 1
ATOM 9057 C CA . SER B 1 402 ? 36.281 -4.84 4.605 1 93.88 402 SER B CA 1
ATOM 9058 C C . SER B 1 402 ? 35.406 -6.016 4.191 1 93.88 402 SER B C 1
ATOM 9060 O O . SER B 1 402 ? 35.812 -7.176 4.348 1 93.88 402 SER B O 1
ATOM 9062 N N . THR B 1 403 ? 34.281 -5.781 3.721 1 91.88 403 THR B N 1
ATOM 9063 C CA . THR B 1 403 ? 33.375 -6.855 3.354 1 91.88 403 THR B CA 1
ATOM 9064 C C . THR B 1 403 ? 33.188 -6.914 1.84 1 91.88 403 THR B C 1
ATOM 9066 O O . THR B 1 403 ? 33.594 -6.008 1.121 1 91.88 403 THR B O 1
ATOM 9069 N N . SER B 1 404 ? 32.656 -8.031 1.463 1 92.06 404 SER B N 1
ATOM 9070 C CA . SER B 1 404 ? 32.25 -8.195 0.066 1 92.06 404 SER B CA 1
ATOM 9071 C C . SER B 1 404 ? 30.797 -7.809 -0.15 1 92.06 404 SER B C 1
ATOM 9073 O O . SER B 1 404 ? 30.094 -7.492 0.806 1 92.06 404 SER B O 1
ATOM 9075 N N . TYR B 1 405 ? 30.453 -7.754 -1.391 1 89.62 405 TYR B N 1
ATOM 9076 C CA . TYR B 1 405 ? 29.078 -7.438 -1.735 1 89.62 405 TYR B CA 1
ATOM 9077 C C . TYR B 1 405 ? 28.109 -8.383 -1.035 1 89.62 405 TYR B C 1
ATOM 9079 O O . TYR B 1 405 ? 27.047 -7.969 -0.58 1 89.62 405 TYR B O 1
ATOM 9087 N N . GLU B 1 406 ? 28.453 -9.641 -0.868 1 89.88 406 GLU B N 1
ATOM 9088 C CA . GLU B 1 406 ? 27.578 -10.688 -0.356 1 89.88 406 GLU B CA 1
ATOM 9089 C C . GLU B 1 406 ? 27.594 -10.719 1.17 1 89.88 406 GLU B C 1
ATOM 9091 O O . GLU B 1 406 ? 26.703 -11.312 1.789 1 89.88 406 GLU B O 1
ATOM 9096 N N . THR B 1 407 ? 28.531 -9.977 1.777 1 92.75 407 THR B N 1
ATOM 9097 C CA . THR B 1 407 ? 28.656 -10.117 3.225 1 92.75 407 THR B CA 1
ATOM 9098 C C . THR B 1 407 ? 28.312 -8.797 3.924 1 92.75 407 THR B C 1
ATOM 9100 O O . THR B 1 407 ? 28.266 -8.734 5.152 1 92.75 407 THR B O 1
ATOM 9103 N N . LEU B 1 408 ? 28.062 -7.832 3.15 1 93.69 408 LEU B N 1
ATOM 9104 C CA . LEU B 1 408 ? 27.703 -6.539 3.719 1 93.69 408 LEU B CA 1
ATOM 9105 C C . LEU B 1 408 ? 26.344 -6.609 4.398 1 93.69 408 LEU B C 1
ATOM 9107 O O . LEU B 1 408 ? 25.375 -7.102 3.814 1 93.69 408 LEU B O 1
ATOM 9111 N N . CYS B 1 409 ? 26.312 -6.168 5.691 1 93.44 409 CYS B N 1
ATOM 9112 C CA . CYS B 1 409 ? 25.047 -6.121 6.414 1 93.44 409 CYS B CA 1
ATOM 9113 C C . CYS B 1 409 ? 24.109 -5.066 5.824 1 93.44 409 CYS B C 1
ATOM 9115 O O . CYS B 1 409 ? 24.406 -3.871 5.879 1 93.44 409 CYS B O 1
ATOM 9117 N N . LEU B 1 410 ? 22.969 -5.484 5.395 1 91.56 410 LEU B N 1
ATOM 9118 C CA . LEU B 1 410 ? 22.047 -4.578 4.727 1 91.56 410 LEU B CA 1
ATOM 9119 C C . LEU B 1 410 ? 22.766 -3.736 3.68 1 91.56 410 LEU B C 1
ATOM 9121 O O . LEU B 1 410 ? 23.453 -2.77 4.02 1 91.56 410 LEU B O 1
ATOM 9125 N N . GLU B 1 411 ? 22.594 -3.92 2.531 1 90.69 411 GLU B N 1
ATOM 9126 C CA . GLU B 1 411 ? 23.312 -3.285 1.429 1 90.69 411 GLU B CA 1
ATOM 9127 C C . GLU B 1 411 ? 23.172 -1.767 1.481 1 90.69 411 GLU B C 1
ATOM 9129 O O . GLU B 1 411 ? 24.047 -1.042 0.998 1 90.69 411 GLU B O 1
ATOM 9134 N N . THR B 1 412 ? 22.172 -1.258 2.107 1 93.19 412 THR B N 1
ATOM 9135 C CA . THR B 1 412 ? 21.938 0.182 2.141 1 93.19 412 THR B CA 1
ATOM 9136 C C . THR B 1 412 ? 22.891 0.854 3.133 1 93.19 412 THR B C 1
ATOM 9138 O O . THR B 1 412 ? 23.078 2.07 3.086 1 93.19 412 THR B O 1
ATOM 9141 N N . THR B 1 413 ? 23.594 0.112 3.986 1 96.06 413 THR B N 1
ATOM 9142 C CA . THR B 1 413 ? 24.422 0.698 5.023 1 96.06 413 THR B CA 1
ATOM 9143 C C . THR B 1 413 ? 25.734 1.232 4.434 1 96.06 413 THR B C 1
ATOM 9145 O O . THR B 1 413 ? 26.469 1.961 5.098 1 96.06 413 THR B O 1
ATOM 9148 N N . TRP B 1 414 ? 26.016 0.95 3.162 1 96.31 414 TRP B N 1
ATOM 9149 C CA . TRP B 1 414 ? 27.203 1.509 2.514 1 96.31 414 TRP B CA 1
ATOM 9150 C C . TRP B 1 414 ? 27.203 3.031 2.602 1 96.31 414 TRP B C 1
ATOM 9152 O O . TRP B 1 414 ? 28.25 3.65 2.738 1 96.31 414 TRP B O 1
ATOM 9162 N N . TYR B 1 415 ? 26.031 3.645 2.494 1 97.12 415 TYR B N 1
ATOM 9163 C CA . TYR B 1 415 ? 25.906 5.094 2.502 1 97.12 415 TYR B CA 1
ATOM 9164 C C . TYR B 1 415 ? 26.453 5.691 3.789 1 97.12 415 TYR B C 1
ATOM 9166 O O . TYR B 1 415 ? 27.188 6.684 3.756 1 97.12 415 TYR B O 1
ATOM 9174 N N . LEU B 1 416 ? 26.125 5.086 4.93 1 97.31 416 LEU B N 1
ATOM 9175 C CA . LEU B 1 416 ? 26.578 5.609 6.215 1 97.31 416 LEU B CA 1
ATOM 9176 C C . LEU B 1 416 ? 28.094 5.465 6.363 1 97.31 416 LEU B C 1
ATOM 9178 O O . LEU B 1 416 ? 28.734 6.312 6.984 1 97.31 416 LEU B O 1
ATOM 9182 N N . GLN B 1 417 ? 28.594 4.367 5.832 1 97.31 417 GLN B N 1
ATOM 9183 C CA . GLN B 1 417 ? 30.047 4.191 5.848 1 97.31 417 GLN B CA 1
ATOM 9184 C C . GLN B 1 417 ? 30.734 5.297 5.062 1 97.31 417 GLN B C 1
ATOM 9186 O O . GLN B 1 417 ? 31.656 5.941 5.566 1 97.31 417 GLN B O 1
ATOM 9191 N N . CYS B 1 418 ? 30.219 5.582 3.916 1 97.44 418 CYS B N 1
ATOM 9192 C CA . CYS B 1 418 ? 30.781 6.629 3.07 1 97.44 418 CYS B CA 1
ATOM 9193 C C . CYS B 1 418 ? 30.594 8 3.703 1 97.44 418 CYS B C 1
ATOM 9195 O O . CYS B 1 418 ? 31.5 8.844 3.645 1 97.44 418 CYS B O 1
ATOM 9197 N N . ASP B 1 419 ? 29.469 8.203 4.25 1 97 419 ASP B N 1
ATOM 9198 C CA . ASP B 1 419 ? 29.156 9.5 4.848 1 97 419 ASP B CA 1
ATOM 9199 C C . ASP B 1 419 ? 30.125 9.836 5.969 1 97 419 ASP B C 1
ATOM 9201 O O . ASP B 1 419 ? 30.641 10.961 6.031 1 97 419 ASP B O 1
ATOM 9205 N N . LEU B 1 420 ? 30.391 8.875 6.863 1 97.5 420 LEU B N 1
ATOM 9206 C CA . LEU B 1 420 ? 31.312 9.125 7.969 1 97.5 420 LEU B CA 1
ATOM 9207 C C . LEU B 1 420 ? 32.75 9.32 7.453 1 97.5 420 LEU B C 1
ATOM 9209 O O . LEU B 1 420 ? 33.469 10.148 7.984 1 97.5 420 LEU B O 1
ATOM 9213 N N . GLN B 1 421 ? 33.125 8.586 6.504 1 97.81 421 GLN B N 1
ATOM 9214 C CA . GLN B 1 421 ? 34.469 8.711 5.934 1 97.81 421 GLN B CA 1
ATOM 9215 C C . GLN B 1 421 ? 34.656 10.07 5.254 1 97.81 421 GLN B C 1
ATOM 9217 O O . GLN B 1 421 ? 35.688 10.711 5.406 1 97.81 421 GLN B O 1
ATOM 9222 N N . LEU B 1 422 ? 33.656 10.492 4.543 1 98.19 422 LEU B N 1
ATOM 9223 C CA . LEU B 1 422 ? 33.719 11.812 3.926 1 98.19 422 LEU B CA 1
ATOM 9224 C C . LEU B 1 422 ? 33.625 12.906 4.98 1 98.19 422 LEU B C 1
ATOM 9226 O O . LEU B 1 422 ? 34.25 13.961 4.84 1 98.19 422 LEU B O 1
ATOM 9230 N N . TYR B 1 423 ? 32.844 12.664 5.988 1 97.62 423 TYR B N 1
ATOM 9231 C CA . TYR B 1 423 ? 32.75 13.57 7.121 1 97.62 423 TYR B CA 1
ATOM 9232 C C . TYR B 1 423 ? 34.125 13.781 7.754 1 97.62 423 TYR B C 1
ATOM 9234 O O . TYR B 1 423 ? 34.469 14.906 8.102 1 97.62 423 TYR B O 1
ATOM 9242 N N . ALA B 1 424 ? 34.875 12.719 7.867 1 97.19 424 ALA B N 1
ATOM 9243 C CA . ALA B 1 424 ? 36.219 12.789 8.406 1 97.19 424 ALA B CA 1
ATOM 9244 C C . ALA B 1 424 ? 37.156 13.547 7.461 1 97.19 424 ALA B C 1
ATOM 9246 O O . ALA B 1 424 ? 37.938 14.375 7.902 1 97.19 424 ALA B O 1
ATOM 9247 N N . THR B 1 425 ? 37 13.312 6.227 1 97.31 425 THR B N 1
ATOM 9248 C CA . THR B 1 425 ? 37.844 13.969 5.223 1 97.31 425 THR B CA 1
ATOM 9249 C C . THR B 1 425 ? 37.531 15.461 5.152 1 97.31 425 THR B C 1
ATOM 9251 O O . THR B 1 425 ? 38.406 16.281 4.883 1 97.31 425 THR B O 1
ATOM 9254 N N . ALA B 1 426 ? 36.344 15.797 5.414 1 97.44 426 ALA B N 1
ATOM 9255 C CA . ALA B 1 426 ? 35.875 17.172 5.336 1 97.44 426 ALA B CA 1
ATOM 9256 C C . ALA B 1 426 ? 36.594 18.047 6.375 1 97.44 426 ALA B C 1
ATOM 9258 O O . ALA B 1 426 ? 36.625 19.266 6.242 1 97.44 426 ALA B O 1
ATOM 9259 N N . LEU B 1 427 ? 37.125 17.438 7.418 1 96 427 LEU B N 1
ATOM 9260 C CA . LEU B 1 427 ? 37.844 18.172 8.445 1 96 427 LEU B CA 1
ATOM 9261 C C . LEU B 1 427 ? 39.031 18.922 7.836 1 96 427 LEU B C 1
ATOM 9263 O O . LEU B 1 427 ? 39.375 20.016 8.297 1 96 427 LEU B O 1
ATOM 9267 N N . LEU B 1 428 ? 39.594 18.359 6.789 1 96.94 428 LEU B N 1
ATOM 9268 C CA . LEU B 1 428 ? 40.719 19 6.105 1 96.94 428 LEU B CA 1
ATOM 9269 C C . LEU B 1 428 ? 40.312 20.312 5.465 1 96.94 428 LEU B C 1
ATOM 9271 O O . LEU B 1 428 ? 41.094 21.234 5.348 1 96.94 428 LEU B O 1
ATOM 9275 N N . VAL B 1 429 ? 39.094 20.422 5.078 1 98 429 VAL B N 1
ATOM 9276 C CA . VAL B 1 429 ? 38.594 21.625 4.41 1 98 429 VAL B CA 1
ATOM 9277 C C . VAL B 1 429 ? 38 22.594 5.445 1 98 429 VAL B C 1
ATOM 9279 O O . VAL B 1 429 ? 38.25 23.797 5.371 1 98 429 VAL B O 1
ATOM 9282 N N . ILE B 1 430 ? 37.344 22.125 6.457 1 97 430 ILE B N 1
ATOM 9283 C CA . ILE B 1 430 ? 36.594 22.922 7.422 1 97 430 ILE B CA 1
ATOM 9284 C C . ILE B 1 430 ? 37.562 23.672 8.336 1 97 430 ILE B C 1
ATOM 9286 O O . ILE B 1 430 ? 37.312 24.828 8.695 1 97 430 ILE B O 1
ATOM 9290 N N . LEU B 1 431 ? 38.656 23.031 8.711 1 95.25 431 LEU B N 1
ATOM 9291 C CA . LEU B 1 431 ? 39.594 23.609 9.672 1 95.25 431 LEU B CA 1
ATOM 9292 C C . LEU B 1 431 ? 40.156 24.938 9.156 1 95.25 431 LEU B C 1
ATOM 9294 O O . LEU B 1 431 ? 40.125 25.953 9.859 1 95.25 431 LEU B O 1
ATOM 9298 N N . PRO B 1 432 ? 40.594 24.969 7.93 1 95.25 432 PRO B N 1
ATOM 9299 C CA . PRO B 1 432 ? 41.125 26.25 7.449 1 95.25 432 PRO B CA 1
ATOM 9300 C C . PRO B 1 432 ? 40.031 27.156 6.891 1 95.25 432 PRO B C 1
ATOM 9302 O O . PRO B 1 432 ? 40.312 28.328 6.605 1 95.25 432 PRO B O 1
ATOM 9305 N N . MET B 1 433 ? 38.844 26.781 6.766 1 95.06 433 MET B N 1
ATOM 9306 C CA . MET B 1 433 ? 37.781 27.469 6.035 1 95.06 433 MET B CA 1
ATOM 9307 C C . MET B 1 433 ? 37.438 28.797 6.707 1 95.06 433 MET B C 1
ATOM 9309 O O . MET B 1 433 ? 37.125 29.781 6.031 1 95.06 433 MET B O 1
ATOM 9313 N N . TYR B 1 434 ? 37.5 28.828 8.016 1 93.31 434 TYR B N 1
ATOM 9314 C CA . TYR B 1 434 ? 37.125 30.016 8.758 1 93.31 434 TYR B CA 1
ATOM 9315 C C . TYR B 1 434 ? 38.188 31.094 8.656 1 93.31 434 TYR B C 1
ATOM 9317 O O . TYR B 1 434 ? 37.875 32.25 8.422 1 93.31 434 TYR B O 1
ATOM 9325 N N . ARG B 1 435 ? 39.469 30.844 8.836 1 93.88 435 ARG B N 1
ATOM 9326 C CA . ARG B 1 435 ? 40.531 31.828 8.891 1 93.88 435 ARG B CA 1
ATOM 9327 C C . ARG B 1 435 ? 41.094 32.094 7.504 1 93.88 435 ARG B C 1
ATOM 9329 O O . ARG B 1 435 ? 41.469 33.219 7.184 1 93.88 435 ARG B O 1
ATOM 9336 N N . ARG B 1 436 ? 41.219 30.984 6.734 1 96.44 436 ARG B N 1
ATOM 9337 C CA . ARG B 1 436 ? 41.781 31.094 5.395 1 96.44 436 ARG B CA 1
ATOM 9338 C C . ARG B 1 436 ? 40.875 30.469 4.355 1 96.44 436 ARG B C 1
ATOM 9340 O O . ARG B 1 436 ? 41.156 29.391 3.82 1 96.44 436 ARG B O 1
ATOM 9347 N N . PRO B 1 437 ? 39.906 31.094 3.951 1 95.38 437 PRO B N 1
ATOM 9348 C CA . PRO B 1 437 ? 38.906 30.516 3.033 1 95.38 437 PRO B CA 1
ATOM 9349 C C . PRO B 1 437 ? 39.5 30.156 1.676 1 95.38 437 PRO B C 1
ATOM 9351 O O . PRO B 1 437 ? 39.062 29.188 1.041 1 95.38 437 PRO B O 1
ATOM 9354 N N . ALA B 1 438 ? 40.5 30.875 1.204 1 96.75 438 ALA B N 1
ATOM 9355 C CA . ALA B 1 438 ? 41.125 30.562 -0.079 1 96.75 438 ALA B CA 1
ATOM 9356 C C . ALA B 1 438 ? 41.844 29.219 -0.036 1 96.75 438 ALA B C 1
ATOM 9358 O O . ALA B 1 438 ? 41.781 28.438 -0.995 1 96.75 438 ALA B O 1
ATOM 9359 N N . LEU B 1 439 ? 42.531 28.969 1 1 97.06 439 LEU B N 1
ATOM 9360 C CA . LEU B 1 439 ? 43.188 27.688 1.172 1 97.06 439 LEU B CA 1
ATOM 9361 C C . LEU B 1 439 ? 42.188 26.547 1.247 1 97.06 439 LEU B C 1
ATOM 9363 O O . LEU B 1 439 ? 42.406 25.484 0.667 1 97.06 439 LEU B O 1
ATOM 9367 N N . ALA B 1 440 ? 41.125 26.75 2.023 1 97.75 440 ALA B N 1
ATOM 9368 C CA . ALA B 1 440 ? 40.062 25.75 2.143 1 97.75 440 ALA B CA 1
ATOM 9369 C C . ALA B 1 440 ? 39.469 25.422 0.778 1 97.75 440 ALA B C 1
ATOM 9371 O O . ALA B 1 440 ? 39.219 24.25 0.475 1 97.75 440 ALA B O 1
ATOM 9372 N N . THR B 1 441 ? 39.219 26.438 -0.004 1 97.19 441 THR B N 1
ATOM 9373 C CA . THR B 1 441 ? 38.656 26.25 -1.339 1 97.19 441 THR B CA 1
ATOM 9374 C C . THR B 1 441 ? 39.656 25.484 -2.227 1 97.19 441 THR B C 1
ATOM 9376 O O . THR B 1 441 ? 39.25 24.609 -3.004 1 97.19 441 THR B O 1
ATOM 9379 N N . LEU B 1 442 ? 40.906 25.766 -2.123 1 97.88 442 LEU B N 1
ATOM 9380 C CA . LEU B 1 442 ? 41.906 25.062 -2.9 1 97.88 442 LEU B CA 1
ATOM 9381 C C . LEU B 1 442 ? 42 23.594 -2.508 1 97.88 442 LEU B C 1
ATOM 9383 O O . LEU B 1 442 ? 42.125 22.719 -3.369 1 97.88 442 LEU B O 1
ATOM 9387 N N . ILE B 1 443 ? 41.906 23.297 -1.257 1 98.31 443 ILE B N 1
ATOM 9388 C CA . ILE B 1 443 ? 41.938 21.922 -0.781 1 98.31 443 ILE B CA 1
ATOM 9389 C C . ILE B 1 443 ? 40.688 21.203 -1.281 1 98.31 443 ILE B C 1
ATOM 9391 O O . ILE B 1 443 ? 40.75 20.047 -1.721 1 98.31 443 ILE B O 1
ATOM 9395 N N . ASN B 1 444 ? 39.531 21.844 -1.156 1 98.44 444 ASN B N 1
ATOM 9396 C CA . ASN B 1 444 ? 38.281 21.266 -1.615 1 98.44 444 ASN B CA 1
ATOM 9397 C C . ASN B 1 444 ? 38.344 20.922 -3.102 1 98.44 444 ASN B C 1
ATOM 9399 O O . ASN B 1 444 ? 37.938 19.828 -3.502 1 98.44 444 ASN B O 1
ATOM 9403 N N . ILE B 1 445 ? 38.812 21.828 -3.92 1 98.12 445 ILE B N 1
ATOM 9404 C CA . ILE B 1 445 ? 38.938 21.609 -5.355 1 98.12 445 ILE B CA 1
ATOM 9405 C C . ILE B 1 445 ? 39.969 20.516 -5.621 1 98.12 445 ILE B C 1
ATOM 9407 O O . ILE B 1 445 ? 39.781 19.688 -6.516 1 98.12 445 ILE B O 1
ATOM 9411 N N . GLY B 1 446 ? 41.062 20.547 -4.914 1 98.06 446 GLY B N 1
ATOM 9412 C CA . GLY B 1 446 ? 42.062 19.5 -5.035 1 98.06 446 GLY B CA 1
ATOM 9413 C C . GLY B 1 446 ? 41.5 18.109 -4.758 1 98.06 446 GLY B C 1
ATOM 9414 O O . GLY B 1 446 ? 41.781 17.172 -5.512 1 98.06 446 GLY B O 1
ATOM 9415 N N . LEU B 1 447 ? 40.75 17.969 -3.666 1 98.31 447 LEU B N 1
ATOM 9416 C CA . LEU B 1 447 ? 40.156 16.703 -3.322 1 98.31 447 LEU B CA 1
ATOM 9417 C C . LEU B 1 447 ? 39.125 16.281 -4.379 1 98.31 447 LEU B C 1
ATOM 9419 O O . LEU B 1 447 ? 38.969 15.094 -4.668 1 98.31 447 LEU B O 1
ATOM 9423 N N . LEU B 1 448 ? 38.344 17.25 -4.918 1 98.12 448 LEU B N 1
ATOM 9424 C CA . LEU B 1 448 ? 37.406 16.984 -5.992 1 98.12 448 LEU B CA 1
ATOM 9425 C C . LEU B 1 448 ? 38.125 16.422 -7.215 1 98.12 448 LEU B C 1
ATOM 9427 O O . LEU B 1 448 ? 37.656 15.438 -7.809 1 98.12 448 LEU B O 1
ATOM 9431 N N . LEU B 1 449 ? 39.219 17.031 -7.586 1 97.5 449 LEU B N 1
ATOM 9432 C CA . LEU B 1 449 ? 40 16.578 -8.742 1 97.5 449 LEU B CA 1
ATOM 9433 C C . LEU B 1 449 ? 40.562 15.188 -8.5 1 97.5 449 LEU B C 1
ATOM 9435 O O . LEU B 1 449 ? 40.625 14.359 -9.406 1 97.5 449 LEU B O 1
ATOM 9439 N N . VAL B 1 450 ? 41 14.922 -7.293 1 97.19 450 VAL B N 1
ATOM 9440 C CA . VAL B 1 450 ? 41.5 13.602 -6.938 1 97.19 450 VAL B CA 1
ATOM 9441 C C . VAL B 1 450 ? 40.375 12.578 -7.051 1 97.19 450 VAL B C 1
ATOM 9443 O O . VAL B 1 450 ? 40.594 11.469 -7.555 1 97.19 450 VAL B O 1
ATOM 9446 N N . SER B 1 451 ? 39.219 12.93 -6.523 1 96.75 451 SER B N 1
ATOM 9447 C CA . SER B 1 451 ? 38.062 12.055 -6.613 1 96.75 451 SER B CA 1
ATOM 9448 C C . SER B 1 451 ? 37.719 11.734 -8.062 1 96.75 451 SER B C 1
ATOM 9450 O O . SER B 1 451 ? 37.5 10.57 -8.406 1 96.75 451 SER B O 1
ATOM 9452 N N . ILE B 1 452 ? 37.719 12.719 -8.938 1 95.88 452 ILE B N 1
ATOM 9453 C CA . ILE B 1 452 ? 37.438 12.539 -10.352 1 95.88 452 ILE B CA 1
ATOM 9454 C C . ILE B 1 452 ? 38.5 11.648 -11 1 95.88 452 ILE B C 1
ATOM 9456 O O . ILE B 1 452 ? 38.156 10.75 -11.781 1 95.88 452 ILE B O 1
ATOM 9460 N N . ALA B 1 453 ? 39.719 11.875 -10.633 1 95.75 453 ALA B N 1
ATOM 9461 C CA . ALA B 1 453 ? 40.812 11.094 -11.195 1 95.75 453 ALA B CA 1
ATOM 9462 C C . ALA B 1 453 ? 40.719 9.633 -10.781 1 95.75 453 ALA B C 1
ATOM 9464 O O . ALA B 1 453 ? 40.875 8.734 -11.609 1 95.75 453 ALA B O 1
ATOM 9465 N N . ILE B 1 454 ? 40.469 9.383 -9.508 1 95.88 454 ILE B N 1
ATOM 9466 C CA . ILE B 1 454 ? 40.344 8.016 -9.023 1 95.88 454 ILE B CA 1
ATOM 9467 C C . ILE B 1 454 ? 39.156 7.332 -9.711 1 95.88 454 ILE B C 1
ATOM 9469 O O . ILE B 1 454 ? 39.281 6.184 -10.148 1 95.88 454 ILE B O 1
ATOM 9473 N N . PHE B 1 455 ? 38.094 8.031 -9.812 1 94.44 455 PHE B N 1
ATOM 9474 C CA . PHE B 1 455 ? 36.875 7.496 -10.438 1 94.44 455 PHE B CA 1
ATOM 9475 C C . PHE B 1 455 ? 37.156 7.094 -11.883 1 94.44 455 PHE B C 1
ATOM 9477 O O . PHE B 1 455 ? 36.781 6 -12.312 1 94.44 455 PHE B O 1
ATOM 9484 N N . MET B 1 456 ? 37.844 7.922 -12.617 1 92.5 456 MET B N 1
ATOM 9485 C CA . MET B 1 456 ? 38.156 7.66 -14.016 1 92.5 456 MET B CA 1
ATOM 9486 C C . MET B 1 456 ? 39.094 6.461 -14.156 1 92.5 456 MET B C 1
ATOM 9488 O O . MET B 1 456 ? 38.906 5.629 -15.047 1 92.5 456 MET B O 1
ATOM 9492 N N . VAL B 1 457 ? 40 6.383 -13.297 1 93.81 457 VAL B N 1
ATOM 9493 C CA . VAL B 1 457 ? 40.938 5.266 -13.328 1 93.81 457 VAL B CA 1
ATOM 9494 C C . VAL B 1 457 ? 40.219 3.959 -13.062 1 93.81 457 VAL B C 1
ATOM 9496 O O . VAL B 1 457 ? 40.438 2.953 -13.734 1 93.81 457 VAL B O 1
ATOM 9499 N N . VAL B 1 458 ? 39.312 3.943 -12.117 1 93.88 458 VAL B N 1
ATOM 9500 C CA . VAL B 1 458 ? 38.594 2.742 -11.75 1 93.88 458 VAL B CA 1
ATOM 9501 C C . VAL B 1 458 ? 37.656 2.334 -12.906 1 93.88 458 VAL B C 1
ATOM 9503 O O . VAL B 1 458 ? 37.562 1.149 -13.234 1 93.88 458 VAL B O 1
ATOM 9506 N N . VAL B 1 459 ? 37 3.264 -13.539 1 92 459 VAL B N 1
ATOM 9507 C CA . VAL B 1 459 ? 36.062 2.99 -14.633 1 92 459 VAL B CA 1
ATOM 9508 C C . VAL B 1 459 ? 36.844 2.402 -15.82 1 92 459 VAL B C 1
ATOM 9510 O O . VAL B 1 459 ? 36.406 1.437 -16.438 1 92 459 VAL B O 1
ATOM 9513 N N . ILE B 1 460 ? 38.031 2.99 -16.109 1 90.06 460 ILE B N 1
ATOM 9514 C CA . ILE B 1 460 ? 38.844 2.551 -17.25 1 90.06 460 ILE B CA 1
ATOM 9515 C C . ILE B 1 460 ? 39.469 1.193 -16.953 1 90.06 460 ILE B C 1
ATOM 9517 O O . ILE B 1 460 ? 39.438 0.288 -17.781 1 90.06 460 ILE B O 1
ATOM 9521 N N . LYS B 1 461 ? 39.906 1.021 -15.773 1 91.94 461 LYS B N 1
ATOM 9522 C CA . LYS B 1 461 ? 40.594 -0.213 -15.391 1 91.94 461 LYS B CA 1
ATOM 9523 C C . LYS B 1 461 ? 39.625 -1.397 -15.398 1 91.94 461 LYS B C 1
ATOM 9525 O O . LYS B 1 461 ? 40 -2.496 -15.828 1 91.94 461 LYS B O 1
ATOM 9530 N N . HIS B 1 462 ? 38.438 -1.259 -14.953 1 90.94 462 HIS B N 1
ATOM 9531 C CA . HIS B 1 462 ? 37.5 -2.359 -14.82 1 90.94 462 HIS B CA 1
ATOM 9532 C C . HIS B 1 462 ? 36.5 -2.373 -15.977 1 90.94 462 HIS B C 1
ATOM 9534 O O . HIS B 1 462 ? 35.594 -3.207 -16.016 1 90.94 462 HIS B O 1
ATOM 9540 N N . ASP B 1 463 ? 36.562 -1.458 -16.891 1 87.94 463 ASP B N 1
ATOM 9541 C CA . ASP B 1 463 ? 35.719 -1.369 -18.062 1 87.94 463 ASP B CA 1
ATOM 9542 C C . ASP B 1 463 ? 34.25 -1.265 -17.672 1 87.94 463 ASP B C 1
ATOM 9544 O O . ASP B 1 463 ? 33.406 -2.043 -18.156 1 87.94 463 ASP B O 1
ATOM 9548 N N . PHE B 1 464 ? 34 -0.441 -16.734 1 89.69 464 PHE B N 1
ATOM 9549 C CA . PHE B 1 464 ? 32.625 -0.231 -16.297 1 89.69 464 PHE B CA 1
ATOM 9550 C C . PHE B 1 464 ? 31.875 0.665 -17.266 1 89.69 464 PHE B C 1
ATOM 9552 O O . PHE B 1 464 ? 32.469 1.507 -17.938 1 89.69 464 PHE B O 1
ATOM 9559 N N . PRO B 1 465 ? 30.562 0.417 -17.375 1 87.88 465 PRO B N 1
ATOM 9560 C CA . PRO B 1 465 ? 29.75 1.352 -18.172 1 87.88 465 PRO B CA 1
ATOM 9561 C C . PRO B 1 465 ? 29.703 2.752 -17.562 1 87.88 465 PRO B C 1
ATOM 9563 O O . PRO B 1 465 ? 29.984 2.922 -16.375 1 87.88 465 PRO B O 1
ATOM 9566 N N . PRO B 1 466 ? 29.406 3.721 -18.391 1 85.88 466 PRO B N 1
ATOM 9567 C CA . PRO B 1 466 ? 29.375 5.098 -17.891 1 85.88 466 PRO B CA 1
ATOM 9568 C C . PRO B 1 466 ? 28.203 5.375 -16.969 1 85.88 466 PRO B C 1
ATOM 9570 O O . PRO B 1 466 ? 28.188 6.391 -16.266 1 85.88 466 PRO B O 1
ATOM 9573 N N . ILE B 1 467 ? 27.25 4.492 -16.984 1 85.56 467 ILE B N 1
ATOM 9574 C CA . ILE B 1 467 ? 26.047 4.668 -16.172 1 85.56 467 ILE B CA 1
ATOM 9575 C C . ILE B 1 467 ? 25.938 3.523 -15.172 1 85.56 467 ILE B C 1
ATOM 9577 O O . ILE B 1 467 ? 26.516 2.453 -15.367 1 85.56 467 ILE B O 1
ATOM 9581 N N . MET B 1 468 ? 25.266 3.801 -14.039 1 85.81 468 MET B N 1
ATOM 9582 C CA . MET B 1 468 ? 24.953 2.723 -13.109 1 85.81 468 MET B CA 1
ATOM 9583 C C . MET B 1 468 ? 23.828 1.844 -13.648 1 85.81 468 MET B C 1
ATOM 9585 O O . MET B 1 468 ? 22.781 2.348 -14.055 1 85.81 468 MET B O 1
ATOM 9589 N N . ILE B 1 469 ? 24.078 0.642 -13.695 1 81.5 469 ILE B N 1
ATOM 9590 C CA . ILE B 1 469 ? 23.094 -0.242 -14.289 1 81.5 469 ILE B CA 1
ATOM 9591 C C . ILE B 1 469 ? 22.359 -1.01 -13.195 1 81.5 469 ILE B C 1
ATOM 9593 O O . ILE B 1 469 ? 22.969 -1.437 -12.211 1 81.5 469 ILE B O 1
ATOM 9597 N N . PHE B 1 470 ? 21.047 -0.759 -13.266 1 77.88 470 PHE B N 1
ATOM 9598 C CA . PHE B 1 470 ? 20.203 -1.597 -12.422 1 77.88 470 PHE B CA 1
ATOM 9599 C C . PHE B 1 470 ? 19.156 -2.324 -13.258 1 77.88 470 PHE B C 1
ATOM 9601 O O . PHE B 1 470 ? 18.781 -1.856 -14.336 1 77.88 470 PHE B O 1
ATOM 9608 N N . LEU B 1 471 ? 18.984 -3.484 -13.539 1 81 471 LEU B N 1
ATOM 9609 C CA . LEU B 1 471 ? 18.172 -4.406 -14.328 1 81 471 LEU B CA 1
ATOM 9610 C C . LEU B 1 471 ? 18.922 -4.836 -15.594 1 81 471 LEU B C 1
ATOM 9612 O O . LEU B 1 471 ? 18.578 -4.402 -16.688 1 81 471 LEU B O 1
ATOM 9616 N N . HIS B 1 472 ? 19.859 -5.383 -15.5 1 85.25 472 HIS B N 1
ATOM 9617 C CA . HIS B 1 472 ? 20.75 -5.898 -16.531 1 85.25 472 HIS B CA 1
ATOM 9618 C C . HIS B 1 472 ? 20.969 -7.398 -16.375 1 85.25 472 HIS B C 1
ATOM 9620 O O . HIS B 1 472 ? 20.953 -7.918 -15.25 1 85.25 472 HIS B O 1
ATOM 9626 N N . PRO B 1 473 ? 21.078 -8.016 -17.531 1 86.06 473 PRO B N 1
ATOM 9627 C CA . PRO B 1 473 ? 21.219 -9.477 -17.453 1 86.06 473 PRO B CA 1
ATOM 9628 C C . PRO B 1 473 ? 22.547 -9.898 -16.812 1 86.06 473 PRO B C 1
ATOM 9630 O O . PRO B 1 473 ? 22.656 -11.031 -16.328 1 86.06 473 PRO B O 1
ATOM 9633 N N . ASP B 1 474 ? 23.5 -9.023 -16.797 1 88.62 474 ASP B N 1
ATOM 9634 C CA . ASP B 1 474 ? 24.797 -9.328 -16.188 1 88.62 474 ASP B CA 1
ATOM 9635 C C . ASP B 1 474 ? 24.797 -8.953 -14.711 1 88.62 474 ASP B C 1
ATOM 9637 O O . ASP B 1 474 ? 25.312 -7.887 -14.344 1 88.62 474 ASP B O 1
ATOM 9641 N N . ILE B 1 475 ? 24.422 -9.875 -13.859 1 89.75 475 ILE B N 1
ATOM 9642 C CA . ILE B 1 475 ? 24.281 -9.609 -12.43 1 89.75 475 ILE B CA 1
ATOM 9643 C C . ILE B 1 475 ? 25.656 -9.43 -11.797 1 89.75 475 ILE B C 1
ATOM 9645 O O . ILE B 1 475 ? 25.828 -8.648 -10.859 1 89.75 475 ILE B O 1
ATOM 9649 N N . GLU B 1 476 ? 26.641 -10.148 -12.281 1 90.25 476 GLU B N 1
ATOM 9650 C CA . GLU B 1 476 ? 28 -10.023 -11.742 1 90.25 476 GLU B CA 1
ATOM 9651 C C . GLU B 1 476 ? 28.578 -8.633 -11.992 1 90.25 476 GLU B C 1
ATOM 9653 O O . GLU B 1 476 ? 29.266 -8.078 -11.141 1 90.25 476 GLU B O 1
ATOM 9658 N N . LEU B 1 477 ? 28.281 -8.148 -13.156 1 90.31 477 LEU B N 1
ATOM 9659 C CA . LEU B 1 477 ? 28.719 -6.785 -13.461 1 90.31 477 LEU B CA 1
ATOM 9660 C C . LEU B 1 477 ? 28.031 -5.785 -12.523 1 90.31 477 LEU B C 1
ATOM 9662 O O . LEU B 1 477 ? 28.672 -4.84 -12.055 1 90.31 477 LEU B O 1
ATOM 9666 N N . ILE B 1 478 ? 26.781 -5.961 -12.281 1 90.94 478 ILE B N 1
ATOM 9667 C CA . ILE B 1 478 ? 26.016 -5.078 -11.398 1 90.94 478 ILE B CA 1
ATOM 9668 C C . ILE B 1 478 ? 26.641 -5.094 -10 1 90.94 478 ILE B C 1
ATOM 9670 O O . ILE B 1 478 ? 26.859 -4.043 -9.398 1 90.94 478 ILE B O 1
ATOM 9674 N N . LYS B 1 479 ? 26.969 -6.258 -9.531 1 91.69 479 LYS B N 1
ATOM 9675 C CA . LYS B 1 479 ? 27.547 -6.418 -8.195 1 91.69 479 LYS B CA 1
ATOM 9676 C C . LYS B 1 479 ? 28.922 -5.777 -8.109 1 91.69 479 LYS B C 1
ATOM 9678 O O . LYS B 1 479 ? 29.234 -5.098 -7.129 1 91.69 479 LYS B O 1
ATOM 9683 N N . GLU B 1 480 ? 29.672 -5.961 -9.109 1 92.88 480 GLU B N 1
ATOM 9684 C CA . GLU B 1 480 ? 31.031 -5.41 -9.133 1 92.88 480 GLU B CA 1
ATOM 9685 C C . GLU B 1 480 ? 31 -3.887 -9.203 1 92.88 480 GLU B C 1
ATOM 9687 O O . GLU B 1 480 ? 31.75 -3.213 -8.492 1 92.88 480 GLU B O 1
ATOM 9692 N N . GLU B 1 481 ? 30.203 -3.432 -10.055 1 92.75 481 GLU B N 1
ATOM 9693 C CA . GLU B 1 481 ? 30.078 -1.983 -10.18 1 92.75 481 GLU B CA 1
ATOM 9694 C C . GLU B 1 481 ? 29.594 -1.354 -8.875 1 92.75 481 GLU B C 1
ATOM 9696 O O . GLU B 1 481 ? 30.109 -0.315 -8.453 1 92.75 481 GLU B O 1
ATOM 9701 N N . ALA B 1 482 ? 28.688 -1.979 -8.266 1 92.94 482 ALA B N 1
ATOM 9702 C CA . ALA B 1 482 ? 28.156 -1.471 -7 1 92.94 482 ALA B CA 1
ATOM 9703 C C . ALA B 1 482 ? 29.234 -1.492 -5.91 1 92.94 482 ALA B C 1
ATOM 9705 O O . ALA B 1 482 ? 29.438 -0.493 -5.215 1 92.94 482 ALA B O 1
ATOM 9706 N N . HIS B 1 483 ? 29.969 -2.518 -5.824 1 94.12 483 HIS B N 1
ATOM 9707 C CA . HIS B 1 483 ? 30.906 -2.721 -4.727 1 94.12 483 HIS B CA 1
ATOM 9708 C C . HIS B 1 483 ? 32.156 -1.886 -4.918 1 94.12 483 HIS B C 1
ATOM 9710 O O . HIS B 1 483 ? 32.656 -1.262 -3.973 1 94.12 483 HIS B O 1
ATOM 9716 N N . ILE B 1 484 ? 32.656 -1.761 -6.164 1 94.19 484 ILE B N 1
ATOM 9717 C CA . ILE B 1 484 ? 33.969 -1.156 -6.406 1 94.19 484 ILE B CA 1
ATOM 9718 C C . ILE B 1 484 ? 33.781 0.323 -6.742 1 94.19 484 ILE B C 1
ATOM 9720 O O . ILE B 1 484 ? 34.656 1.146 -6.402 1 94.19 484 ILE B O 1
ATOM 9724 N N . LEU B 1 485 ? 32.719 0.573 -7.281 1 93 485 LEU B N 1
ATOM 9725 C CA . LEU B 1 485 ? 32.531 1.944 -7.754 1 93 485 LEU B CA 1
ATOM 9726 C C . LEU B 1 485 ? 31.578 2.713 -6.859 1 93 485 LEU B C 1
ATOM 9728 O O . LEU B 1 485 ? 31.938 3.732 -6.27 1 93 485 LEU B O 1
ATOM 9732 N N . TYR B 1 486 ? 30.453 2.205 -6.582 1 93.75 486 TYR B N 1
ATOM 9733 C CA . TYR B 1 486 ? 29.375 2.973 -5.973 1 93.75 486 TYR B CA 1
ATOM 9734 C C . TYR B 1 486 ? 29.516 2.992 -4.453 1 93.75 486 TYR B C 1
ATOM 9736 O O . TYR B 1 486 ? 29.25 4.016 -3.814 1 93.75 486 TYR B O 1
ATOM 9744 N N . TYR B 1 487 ? 29.938 1.899 -3.777 1 96 487 TYR B N 1
ATOM 9745 C CA . TYR B 1 487 ? 29.969 1.797 -2.322 1 96 487 TYR B CA 1
ATOM 9746 C C . TYR B 1 487 ? 31.234 2.434 -1.752 1 96 487 TYR B C 1
ATOM 9748 O O . TYR B 1 487 ? 31.5 2.311 -0.557 1 96 487 TYR B O 1
ATOM 9756 N N . ARG B 1 488 ? 31.938 3.189 -2.555 1 96.38 488 ARG B N 1
ATOM 9757 C CA . ARG B 1 488 ? 33.219 3.781 -2.117 1 96.38 488 ARG B CA 1
ATOM 9758 C C . ARG B 1 488 ? 33.094 5.297 -2.008 1 96.38 488 ARG B C 1
ATOM 9760 O O . ARG B 1 488 ? 32.406 5.934 -2.803 1 96.38 488 ARG B O 1
ATOM 9767 N N . PRO B 1 489 ? 33.781 5.875 -1.043 1 96.81 489 PRO B N 1
ATOM 9768 C CA . PRO B 1 489 ? 33.625 7.309 -0.787 1 96.81 489 PRO B CA 1
ATOM 9769 C C . PRO B 1 489 ? 34.219 8.172 -1.914 1 96.81 489 PRO B C 1
ATOM 9771 O O . PRO B 1 489 ? 33.75 9.297 -2.119 1 96.81 489 PRO B O 1
ATOM 9774 N N . TYR B 1 490 ? 35.25 7.668 -2.664 1 95.75 490 TYR B N 1
ATOM 9775 C CA . TYR B 1 490 ? 35.875 8.492 -3.699 1 95.75 490 TYR B CA 1
ATOM 9776 C C . TYR B 1 490 ? 34.875 8.812 -4.809 1 95.75 490 TYR B C 1
ATOM 9778 O O . TYR B 1 490 ? 35.062 9.758 -5.57 1 95.75 490 TYR B O 1
ATOM 9786 N N . THR B 1 491 ? 33.781 8.094 -4.93 1 95.31 491 THR B N 1
ATOM 9787 C CA . THR B 1 491 ? 32.75 8.336 -5.938 1 95.31 491 THR B CA 1
ATOM 9788 C C . THR B 1 491 ? 31.859 9.5 -5.531 1 95.31 491 THR B C 1
ATOM 9790 O O . THR B 1 491 ? 31.281 10.172 -6.391 1 95.31 491 THR B O 1
ATOM 9793 N N . HIS B 1 492 ? 31.75 9.812 -4.266 1 97.5 492 HIS B N 1
ATOM 9794 C CA . HIS B 1 492 ? 30.703 10.695 -3.785 1 97.5 492 HIS B CA 1
ATOM 9795 C C . HIS B 1 492 ? 31.281 11.984 -3.211 1 97.5 492 HIS B C 1
ATOM 9797 O O . HIS B 1 492 ? 30.547 12.781 -2.613 1 97.5 492 HIS B O 1
ATOM 9803 N N . TYR B 1 493 ? 32.594 12.172 -3.369 1 98.31 493 TYR B N 1
ATOM 9804 C CA . TYR B 1 493 ? 33.156 13.414 -2.854 1 98.31 493 TYR B CA 1
ATOM 9805 C C . TYR B 1 493 ? 32.688 14.609 -3.666 1 98.31 493 TYR B C 1
ATOM 9807 O O . TYR B 1 493 ? 32.594 15.727 -3.15 1 98.31 493 TYR B O 1
ATOM 9815 N N . GLY B 1 494 ? 32.375 14.43 -4.984 1 97.75 494 GLY B N 1
ATOM 9816 C CA . GLY B 1 494 ? 31.828 15.516 -5.793 1 97.75 494 GLY B CA 1
ATOM 9817 C C . GLY B 1 494 ? 30.641 16.203 -5.152 1 97.75 494 GLY B C 1
ATOM 9818 O O . GLY B 1 494 ? 30.703 17.391 -4.848 1 97.75 494 GLY B O 1
ATOM 9819 N N . PRO B 1 495 ? 29.625 15.477 -4.91 1 98.31 495 PRO B N 1
ATOM 9820 C CA . PRO B 1 495 ? 28.484 16.047 -4.207 1 98.31 495 PRO B CA 1
ATOM 9821 C C . PRO B 1 495 ? 28.859 16.656 -2.857 1 98.31 495 PRO B C 1
ATOM 9823 O O . PRO B 1 495 ? 28.359 17.734 -2.5 1 98.31 495 PRO B O 1
ATOM 9826 N N . TYR B 1 496 ? 29.719 16.047 -2.174 1 98.44 496 TYR B N 1
ATOM 9827 C CA . TYR B 1 496 ? 30.156 16.531 -0.87 1 98.44 496 TYR B CA 1
ATOM 9828 C C . TYR B 1 496 ? 30.875 17.875 -1 1 98.44 496 TYR B C 1
ATOM 9830 O O . TYR B 1 496 ? 30.656 18.781 -0.193 1 98.44 496 TYR B O 1
ATOM 9838 N N . ALA B 1 497 ? 31.703 17.984 -2.004 1 98.56 497 ALA B N 1
ATOM 9839 C CA . ALA B 1 497 ? 32.469 19.219 -2.256 1 98.56 497 ALA B CA 1
ATOM 9840 C C . ALA B 1 497 ? 31.516 20.375 -2.559 1 98.56 497 ALA B C 1
ATOM 9842 O O . ALA B 1 497 ? 31.703 21.484 -2.062 1 98.56 497 ALA B O 1
ATOM 9843 N N . VAL B 1 498 ? 30.547 20.094 -3.338 1 98.56 498 VAL B N 1
ATOM 9844 C CA . VAL B 1 498 ? 29.562 21.125 -3.68 1 98.56 498 VAL B CA 1
ATOM 9845 C C . VAL B 1 498 ? 28.828 21.578 -2.42 1 98.56 498 VAL B C 1
ATOM 9847 O O . VAL B 1 498 ? 28.578 22.766 -2.23 1 98.56 498 VAL B O 1
ATOM 9850 N N . GLY B 1 499 ? 28.484 20.656 -1.556 1 98.62 499 GLY B N 1
ATOM 9851 C CA . GLY B 1 499 ? 27.812 20.984 -0.303 1 98.62 499 GLY B CA 1
ATOM 9852 C C . GLY B 1 499 ? 28.656 21.859 0.61 1 98.62 499 GLY B C 1
ATOM 9853 O O . GLY B 1 499 ? 28.156 22.828 1.172 1 98.62 499 GLY B O 1
ATOM 9854 N N . LEU B 1 500 ? 29.938 21.547 0.722 1 98.38 500 LEU B N 1
ATOM 9855 C CA . LEU B 1 500 ? 30.844 22.328 1.556 1 98.38 500 LEU B CA 1
ATOM 9856 C C . LEU B 1 500 ? 30.938 23.766 1.044 1 98.38 500 LEU B C 1
ATOM 9858 O O . LEU B 1 500 ? 30.906 24.719 1.83 1 98.38 500 LEU B O 1
ATOM 9862 N N . PHE B 1 501 ? 31.047 23.844 -0.228 1 97.5 501 PHE B N 1
ATOM 9863 C CA . PHE B 1 501 ? 31.141 25.156 -0.842 1 97.5 501 PHE B CA 1
ATOM 9864 C C . PHE B 1 501 ? 29.875 25.969 -0.609 1 97.5 501 PHE B C 1
ATOM 9866 O O . PHE B 1 501 ? 29.938 27.141 -0.246 1 97.5 501 PHE B O 1
ATOM 9873 N N . MET B 1 502 ? 28.75 25.375 -0.826 1 96.75 502 MET B N 1
ATOM 9874 C CA . MET B 1 502 ? 27.469 26.062 -0.657 1 96.75 502 MET B CA 1
ATOM 9875 C C . MET B 1 502 ? 27.25 26.453 0.8 1 96.75 502 MET B C 1
ATOM 9877 O O . MET B 1 502 ? 26.734 27.547 1.087 1 96.75 502 MET B O 1
ATOM 9881 N N . GLY B 1 503 ? 27.625 25.578 1.712 1 96.25 503 GLY B N 1
ATOM 9882 C CA . GLY B 1 503 ? 27.531 25.906 3.125 1 96.25 503 GLY B CA 1
ATOM 9883 C C . GLY B 1 503 ? 28.328 27.125 3.518 1 96.25 503 GLY B C 1
ATOM 9884 O O . GLY B 1 503 ? 27.844 27.969 4.27 1 96.25 503 GLY B O 1
ATOM 9885 N N . TYR B 1 504 ? 29.484 27.234 3 1 96.25 504 TYR B N 1
ATOM 9886 C CA . TYR B 1 504 ? 30.344 28.375 3.268 1 96.25 504 TYR B CA 1
ATOM 9887 C C . TYR B 1 504 ? 29.766 29.656 2.656 1 96.25 504 TYR B C 1
ATOM 9889 O O . TYR B 1 504 ? 29.766 30.703 3.293 1 96.25 504 TYR B O 1
ATOM 9897 N N . LEU B 1 505 ? 29.312 29.516 1.438 1 94.62 505 LEU B N 1
ATOM 9898 C CA . LEU B 1 505 ? 28.734 30.656 0.739 1 94.62 505 LEU B CA 1
ATOM 9899 C C . LEU B 1 505 ? 27.531 31.219 1.493 1 94.62 505 LEU B C 1
ATOM 9901 O O . LEU B 1 505 ? 27.359 32.438 1.592 1 94.62 505 LEU B O 1
ATOM 9905 N N . MET B 1 506 ? 26.719 30.406 1.992 1 93.25 506 MET B N 1
ATOM 9906 C CA . MET B 1 506 ? 25.516 30.812 2.723 1 93.25 506 MET B CA 1
ATOM 9907 C C . MET B 1 506 ? 25.891 31.453 4.055 1 93.25 506 MET B C 1
ATOM 9909 O O . MET B 1 506 ? 25.188 32.344 4.535 1 93.25 506 MET B O 1
ATOM 9913 N N . PHE B 1 507 ? 26.953 31 4.637 1 92.44 507 PHE B N 1
ATOM 9914 C CA . PHE B 1 507 ? 27.453 31.594 5.879 1 92.44 507 PHE B CA 1
ATOM 9915 C C . PHE B 1 507 ? 28.016 32.969 5.637 1 92.44 507 PHE B C 1
ATOM 9917 O O . PHE B 1 507 ? 27.719 33.906 6.387 1 92.44 507 PHE B O 1
ATOM 9924 N N . LYS B 1 508 ? 28.719 33.125 4.594 1 92.44 508 LYS B N 1
ATOM 9925 C CA . LYS B 1 508 ? 29.438 34.375 4.312 1 92.44 508 LYS B CA 1
ATOM 9926 C C . LYS B 1 508 ? 28.484 35.438 3.791 1 92.44 508 LYS B C 1
ATOM 9928 O O . LYS B 1 508 ? 28.703 36.656 4.02 1 92.44 508 LYS B O 1
ATOM 9933 N N . THR B 1 509 ? 27.406 34.969 3.125 1 91.25 509 THR B N 1
ATOM 9934 C CA . THR B 1 509 ? 26.516 35.938 2.467 1 91.25 509 THR B CA 1
ATOM 9935 C C . THR B 1 509 ? 25.141 35.938 3.119 1 91.25 509 THR B C 1
ATOM 9937 O O . THR B 1 509 ? 24.281 35.094 2.785 1 91.25 509 THR B O 1
ATOM 9940 N N . PRO B 1 510 ? 24.844 36.875 3.904 1 83.81 510 PRO B N 1
ATOM 9941 C CA . PRO B 1 510 ? 23.516 36.906 4.543 1 83.81 510 PRO B CA 1
ATOM 9942 C C . PRO B 1 510 ? 22.406 37.312 3.584 1 83.81 510 PRO B C 1
ATOM 9944 O O . PRO B 1 510 ? 21.266 36.875 3.721 1 83.81 510 PRO B O 1
ATOM 9947 N N . LYS B 1 511 ? 22.734 38.25 2.66 1 87.62 511 LYS B N 1
ATOM 9948 C CA . LYS B 1 511 ? 21.781 38.688 1.651 1 87.62 511 LYS B CA 1
ATOM 9949 C C . LYS B 1 511 ? 22.391 38.656 0.257 1 87.62 511 LYS B C 1
ATOM 9951 O O . LYS B 1 511 ? 23.547 39.062 0.082 1 87.62 511 LYS B O 1
ATOM 9956 N N . TRP B 1 512 ? 21.625 38.031 -0.617 1 89.69 512 TRP B N 1
ATOM 9957 C CA . TRP B 1 512 ? 22.094 37.969 -1.997 1 89.69 512 TRP B CA 1
ATOM 9958 C C . TRP B 1 512 ? 21.094 38.594 -2.951 1 89.69 512 TRP B C 1
ATOM 9960 O O . TRP B 1 512 ? 19.969 38.125 -3.09 1 89.69 512 TRP B O 1
ATOM 9970 N N . ARG B 1 513 ? 21.453 39.781 -3.535 1 90.19 513 ARG B N 1
ATOM 9971 C CA . ARG B 1 513 ? 20.578 40.438 -4.496 1 90.19 513 ARG B CA 1
ATOM 9972 C C . ARG B 1 513 ? 21.062 40.219 -5.922 1 90.19 513 ARG B C 1
ATOM 9974 O O . ARG B 1 513 ? 22.25 40.406 -6.223 1 90.19 513 ARG B O 1
ATOM 9981 N N . THR B 1 514 ? 20.25 39.594 -6.672 1 89.69 514 THR B N 1
ATOM 9982 C CA . THR B 1 514 ? 20.609 39.375 -8.07 1 89.69 514 THR B CA 1
ATOM 9983 C C . THR B 1 514 ? 19.438 39.75 -8.984 1 89.69 514 THR B C 1
ATOM 9985 O O . THR B 1 514 ? 18.344 40.031 -8.516 1 89.69 514 THR B O 1
ATOM 9988 N N . ASN B 1 515 ? 19.734 39.906 -10.305 1 91.88 515 ASN B N 1
ATOM 9989 C CA . ASN B 1 515 ? 18.75 40.25 -11.32 1 91.88 515 ASN B CA 1
ATOM 9990 C C . ASN B 1 515 ? 17.797 39.062 -11.578 1 91.88 515 ASN B C 1
ATOM 9992 O O . ASN B 1 515 ? 18.203 37.906 -11.531 1 91.88 515 ASN B O 1
ATOM 9996 N N . THR B 1 516 ? 16.609 39.438 -11.766 1 88.62 516 THR 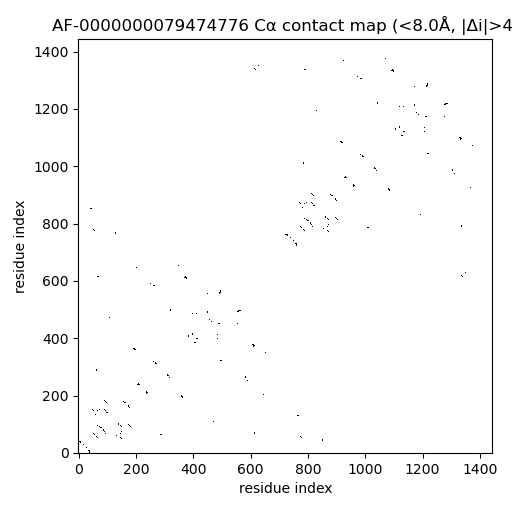B N 1
ATOM 9997 C CA . THR B 1 516 ? 15.555 38.438 -11.977 1 88.62 516 THR B CA 1
ATOM 9998 C C . THR B 1 516 ? 15.852 37.594 -13.219 1 88.62 516 THR B C 1
ATOM 10000 O O . THR B 1 516 ? 15.547 36.406 -13.25 1 88.62 516 THR B O 1
ATOM 10003 N N . LEU B 1 517 ? 16.438 38.188 -14.172 1 93.5 517 LEU B N 1
ATOM 10004 C CA . LEU B 1 517 ? 16.75 37.469 -15.398 1 93.5 517 LEU B CA 1
ATOM 10005 C C . LEU B 1 517 ? 17.797 36.375 -15.141 1 93.5 517 LEU B C 1
ATOM 10007 O O . LEU B 1 517 ? 17.688 35.281 -15.664 1 93.5 517 LEU B O 1
ATOM 10011 N N . LEU B 1 518 ? 18.75 36.75 -14.383 1 94.56 518 LEU B N 1
ATOM 10012 C CA . LEU B 1 518 ? 19.781 35.781 -14.047 1 94.56 518 LEU B CA 1
ATOM 10013 C C . LEU B 1 518 ? 19.219 34.625 -13.227 1 94.56 518 LEU B C 1
ATOM 10015 O O . LEU B 1 518 ? 19.656 33.5 -13.359 1 94.56 518 LEU B O 1
ATOM 10019 N N . VAL B 1 519 ? 18.312 34.969 -12.375 1 95.38 519 VAL B N 1
ATOM 10020 C CA . VAL B 1 519 ? 17.656 33.938 -11.555 1 95.38 519 VAL B CA 1
ATOM 10021 C C . VAL B 1 519 ? 16.875 32.969 -12.445 1 95.38 519 VAL B C 1
ATOM 10023 O O . VAL B 1 519 ? 16.953 31.75 -12.266 1 95.38 519 VAL B O 1
ATOM 10026 N N . VAL B 1 520 ? 16.172 33.5 -13.406 1 94.5 520 VAL B N 1
ATOM 10027 C CA . VAL B 1 520 ? 15.359 32.688 -14.305 1 94.5 520 VAL B CA 1
ATOM 10028 C C . VAL B 1 520 ? 16.266 31.812 -15.156 1 94.5 520 VAL B C 1
ATOM 10030 O O . VAL B 1 520 ? 15.977 30.625 -15.359 1 94.5 520 VAL B O 1
ATOM 10033 N N . ILE B 1 521 ? 17.297 32.406 -15.641 1 96.44 521 ILE B N 1
ATOM 10034 C CA . ILE B 1 521 ? 18.25 31.625 -16.422 1 96.44 521 ILE B CA 1
ATOM 10035 C C . ILE B 1 521 ? 18.844 30.5 -15.57 1 96.44 521 ILE B C 1
ATOM 10037 O O . ILE B 1 521 ? 19.016 29.375 -16.047 1 96.44 521 ILE B O 1
ATOM 10041 N N . GLY B 1 522 ? 19.156 30.797 -14.352 1 96.75 522 GLY B N 1
ATOM 10042 C CA . GLY B 1 522 ? 19.641 29.781 -13.43 1 96.75 522 GLY B CA 1
ATOM 10043 C C . GLY B 1 522 ? 18.688 28.625 -13.234 1 96.75 522 GLY B C 1
ATOM 10044 O O . GLY B 1 522 ? 19.094 27.469 -13.227 1 96.75 522 GLY B O 1
ATOM 10045 N N . TRP B 1 523 ? 17.438 28.984 -13.102 1 96.81 523 TRP B N 1
ATOM 10046 C CA . TRP B 1 523 ? 16.422 27.953 -12.945 1 96.81 523 TRP B CA 1
ATOM 10047 C C . TRP B 1 523 ? 16.312 27.078 -14.188 1 96.81 523 TRP B C 1
ATOM 10049 O O . TRP B 1 523 ? 16.188 25.859 -14.094 1 96.81 523 TRP B O 1
ATOM 10059 N N . ILE B 1 524 ? 16.359 27.656 -15.359 1 97.12 524 ILE B N 1
ATOM 10060 C CA . ILE B 1 524 ? 16.266 26.922 -16.625 1 97.12 524 ILE B CA 1
ATOM 10061 C C . ILE B 1 524 ? 17.469 25.984 -16.75 1 97.12 524 ILE B C 1
ATOM 10063 O O . ILE B 1 524 ? 17.312 24.828 -17.125 1 97.12 524 ILE B O 1
ATOM 10067 N N . ILE B 1 525 ? 18.609 26.469 -16.391 1 97.44 525 ILE B N 1
ATOM 10068 C CA . ILE B 1 525 ? 19.812 25.672 -16.469 1 97.44 525 ILE B CA 1
ATOM 10069 C C . ILE B 1 525 ? 19.781 24.547 -15.445 1 97.44 525 ILE B C 1
ATOM 10071 O O . ILE B 1 525 ? 20.141 23.406 -15.75 1 97.44 525 ILE B O 1
ATOM 10075 N N . ALA B 1 526 ? 19.344 24.859 -14.289 1 97.69 526 ALA B N 1
ATOM 10076 C CA . ALA B 1 526 ? 19.281 23.844 -13.234 1 97.69 526 ALA B CA 1
ATOM 10077 C C . ALA B 1 526 ? 18.266 22.75 -13.578 1 97.69 526 ALA B C 1
ATOM 10079 O O . ALA B 1 526 ? 18.594 21.562 -13.539 1 97.69 526 ALA B O 1
ATOM 10080 N N . MET B 1 527 ? 17.094 23.125 -13.961 1 96.69 527 MET B N 1
ATOM 10081 C CA . MET B 1 527 ? 16.062 22.156 -14.297 1 96.69 527 MET B CA 1
ATOM 10082 C C . MET B 1 527 ? 16.406 21.406 -15.586 1 96.69 527 MET B C 1
ATOM 10084 O O . MET B 1 527 ? 16.234 20.203 -15.68 1 96.69 527 MET B O 1
ATOM 10088 N N . GLY B 1 528 ? 16.766 22.172 -16.562 1 97.12 528 GLY B N 1
ATOM 10089 C CA . GLY B 1 528 ? 17.219 21.547 -17.812 1 97.12 528 GLY B CA 1
ATOM 10090 C C . GLY B 1 528 ? 18.375 20.578 -17.609 1 97.12 528 GLY B C 1
ATOM 10091 O O . GLY B 1 528 ? 18.406 19.516 -18.219 1 97.12 528 GLY B O 1
ATOM 10092 N N . GLY B 1 529 ? 19.344 21.016 -16.766 1 97.25 529 GLY B N 1
ATOM 10093 C CA . GLY B 1 529 ? 20.453 20.141 -16.422 1 97.25 529 GLY B CA 1
ATOM 10094 C C . GLY B 1 529 ? 20.016 18.859 -15.727 1 97.25 529 GLY B C 1
ATOM 10095 O O . GLY B 1 529 ? 20.516 17.781 -16.031 1 97.25 529 GLY B O 1
ATOM 10096 N N . GLN B 1 530 ? 19.094 18.953 -14.789 1 97.44 530 GLN B N 1
ATOM 10097 C CA . GLN B 1 530 ? 18.562 17.766 -14.102 1 97.44 530 GLN B CA 1
ATOM 10098 C C . GLN B 1 530 ? 17.922 16.797 -15.094 1 97.44 530 GLN B C 1
ATOM 10100 O O . GLN B 1 530 ? 18.156 15.594 -15.039 1 97.44 530 GLN B O 1
ATOM 10105 N N . TRP B 1 531 ? 17.125 17.312 -16.031 1 96.81 531 TRP B N 1
ATOM 10106 C CA . TRP B 1 531 ? 16.453 16.469 -17.031 1 96.81 531 TRP B CA 1
ATOM 10107 C C . TRP B 1 531 ? 17.484 15.82 -17.969 1 96.81 531 TRP B C 1
ATOM 10109 O O . TRP B 1 531 ? 17.344 14.648 -18.328 1 96.81 531 TRP B O 1
ATOM 10119 N N . ALA B 1 532 ? 18.438 16.594 -18.281 1 95.75 532 ALA B N 1
ATOM 10120 C CA . ALA B 1 532 ? 19.469 16.062 -19.156 1 95.75 532 ALA B CA 1
ATOM 10121 C C . ALA B 1 532 ? 20.234 14.922 -18.484 1 95.75 532 ALA B C 1
ATOM 10123 O O . ALA B 1 532 ? 20.547 13.914 -19.125 1 95.75 532 ALA B O 1
ATOM 10124 N N . ILE B 1 533 ? 20.469 15.055 -17.234 1 96.25 533 ILE B N 1
ATOM 10125 C CA . ILE B 1 533 ? 21.234 14.047 -16.5 1 96.25 533 ILE B CA 1
ATOM 10126 C C . ILE B 1 533 ? 20.375 12.789 -16.344 1 96.25 533 ILE B C 1
ATOM 10128 O O . ILE B 1 533 ? 20.875 11.664 -16.484 1 96.25 533 ILE B O 1
ATOM 10132 N N . ILE B 1 534 ? 19.094 12.906 -16.078 1 94.94 534 ILE B N 1
ATOM 10133 C CA . ILE B 1 534 ? 18.203 11.781 -15.812 1 94.94 534 ILE B CA 1
ATOM 10134 C C . ILE B 1 534 ? 17.859 11.078 -17.125 1 94.94 534 ILE B C 1
ATOM 10136 O O . ILE B 1 534 ? 17.953 9.852 -17.219 1 94.94 534 ILE B O 1
ATOM 10140 N N . TYR B 1 535 ? 17.531 11.828 -18.234 1 93.75 535 TYR B N 1
ATOM 10141 C CA . TYR B 1 535 ? 16.984 11.234 -19.453 1 93.75 535 TYR B CA 1
ATOM 10142 C C . TYR B 1 535 ? 18.047 11.109 -20.531 1 93.75 535 TYR B C 1
ATOM 10144 O O . TYR B 1 535 ? 17.875 10.359 -21.5 1 93.75 535 TYR B O 1
ATOM 10152 N N . GLY B 1 536 ? 19.125 11.805 -20.359 1 90.62 536 GLY B N 1
ATOM 10153 C CA . GLY B 1 536 ? 20.156 11.797 -21.375 1 90.62 536 GLY B CA 1
ATOM 10154 C C . GLY B 1 536 ? 20.906 10.484 -21.453 1 90.62 536 GLY B C 1
ATOM 10155 O O . GLY B 1 536 ? 21.594 10.219 -22.438 1 90.62 536 GLY B O 1
ATOM 10156 N N . ILE B 1 537 ? 20.656 9.609 -20.562 1 89.31 537 ILE B N 1
ATOM 10157 C CA . ILE B 1 537 ? 21.438 8.375 -20.516 1 89.31 537 ILE B CA 1
ATOM 10158 C C . ILE B 1 537 ? 20.734 7.285 -21.328 1 89.31 537 ILE B C 1
ATOM 10160 O O . ILE B 1 537 ? 21.281 6.199 -21.516 1 89.31 537 ILE B O 1
ATOM 10164 N N . LEU B 1 538 ? 19.609 7.438 -21.859 1 88.38 538 LEU B N 1
ATOM 10165 C CA . LEU B 1 538 ? 18.75 6.449 -22.5 1 88.38 538 LEU B CA 1
ATOM 10166 C C . LEU B 1 538 ? 19.516 5.715 -23.609 1 88.38 538 LEU B C 1
ATOM 10168 O O . LEU B 1 538 ? 19.484 4.484 -23.656 1 88.38 538 LEU B O 1
ATOM 10172 N N . PRO B 1 539 ? 20.328 6.426 -24.391 1 83.81 539 PRO B N 1
ATOM 10173 C CA . PRO B 1 539 ? 21 5.715 -25.484 1 83.81 539 PRO B CA 1
ATOM 10174 C C . PRO B 1 539 ? 22.125 4.809 -24.984 1 83.81 539 PRO B C 1
ATOM 10176 O O . PRO B 1 539 ? 22.531 3.881 -25.688 1 83.81 539 PRO B O 1
ATOM 10179 N N . TRP B 1 540 ? 22.547 5.023 -23.828 1 83.31 540 TRP B N 1
ATOM 10180 C CA . TRP B 1 540 ? 23.703 4.297 -23.328 1 83.31 540 TRP B CA 1
ATOM 10181 C C . TRP B 1 540 ? 23.297 2.953 -22.734 1 83.31 540 TRP B C 1
ATOM 10183 O O . TRP B 1 540 ? 24.156 2.133 -22.391 1 83.31 540 TRP B O 1
ATOM 10193 N N . HIS B 1 541 ? 22.016 2.691 -22.641 1 80.31 541 HIS B N 1
ATOM 10194 C CA . HIS B 1 541 ? 21.562 1.381 -22.188 1 80.31 541 HIS B CA 1
ATOM 10195 C C . HIS B 1 541 ? 21.703 0.338 -23.297 1 80.31 541 HIS B C 1
ATOM 10197 O O . HIS B 1 541 ? 21.844 -0.855 -23.016 1 80.31 541 HIS B O 1
ATOM 10203 N N . HIS B 1 542 ? 21.672 0.735 -24.5 1 71.88 542 HIS B N 1
ATOM 10204 C CA . HIS B 1 542 ? 21.766 -0.175 -25.641 1 71.88 542 HIS B CA 1
ATOM 10205 C C . HIS B 1 542 ? 23.219 -0.572 -25.906 1 71.88 542 HIS B C 1
ATOM 10207 O O . HIS B 1 542 ? 23.484 -1.713 -26.297 1 71.88 542 HIS B O 1
ATOM 10213 N N . ARG B 1 543 ? 24.109 0.411 -25.875 1 67.69 543 ARG B N 1
ATOM 10214 C CA . ARG B 1 543 ? 25.5 0.151 -26.266 1 67.69 543 ARG B CA 1
ATOM 10215 C C . ARG B 1 543 ? 26.484 0.726 -25.25 1 67.69 543 ARG B C 1
ATOM 10217 O O . ARG B 1 543 ? 26.812 1.912 -25.312 1 67.69 543 ARG B O 1
ATOM 10224 N N . TYR B 1 544 ? 26.781 -0.112 -24.188 1 63.41 544 TYR B N 1
ATOM 10225 C CA . TYR B 1 544 ? 27.719 0.482 -23.234 1 63.41 544 TYR B CA 1
ATOM 10226 C C . TYR B 1 544 ? 29.156 0.2 -23.641 1 63.41 544 TYR B C 1
ATOM 10228 O O . TYR B 1 544 ? 30.094 0.759 -23.062 1 63.41 544 TYR B O 1
ATOM 10236 N N . ASP B 1 545 ? 29.438 -0.667 -24.609 1 62.44 545 ASP B N 1
ATOM 10237 C CA . ASP B 1 545 ? 30.781 -1.174 -24.875 1 62.44 545 ASP B CA 1
ATOM 10238 C C . ASP B 1 545 ? 31.656 -0.099 -25.516 1 62.44 545 ASP B C 1
ATOM 10240 O O . ASP B 1 545 ? 32.875 -0.142 -25.391 1 62.44 545 ASP B O 1
ATOM 10244 N N . SER B 1 546 ? 31.078 0.755 -26.234 1 63.5 546 SER B N 1
ATOM 10245 C CA . SER B 1 546 ? 32 1.678 -26.891 1 63.5 546 SER B CA 1
ATOM 10246 C C . SER B 1 546 ? 31.984 3.043 -26.203 1 63.5 546 SER B C 1
ATOM 10248 O O . SER B 1 546 ? 31.141 3.889 -26.516 1 63.5 546 SER B O 1
ATOM 10250 N N . LEU B 1 547 ? 32.844 3.021 -25.078 1 71.25 547 LEU B N 1
ATOM 10251 C CA . LEU B 1 547 ? 32.844 4.277 -24.344 1 71.25 547 LEU B CA 1
ATOM 10252 C C . LEU B 1 547 ? 33.781 5.297 -24.984 1 71.25 547 LEU B C 1
ATOM 10254 O O . LEU B 1 547 ? 34.906 4.977 -25.328 1 71.25 547 LEU B O 1
ATOM 10258 N N . GLY B 1 548 ? 33.219 6.371 -25.5 1 79.25 548 GLY B N 1
ATOM 10259 C CA . GLY B 1 548 ? 34 7.516 -25.953 1 79.25 548 GLY B CA 1
ATOM 10260 C C . GLY B 1 548 ? 34.188 8.578 -24.875 1 79.25 548 GLY B C 1
ATOM 10261 O O . GLY B 1 548 ? 33.875 8.344 -23.703 1 79.25 548 GLY B O 1
ATOM 10262 N N . LEU B 1 549 ? 34.844 9.625 -25.125 1 84.19 549 LEU B N 1
ATOM 10263 C CA . LEU B 1 549 ? 35.188 10.711 -24.219 1 84.19 549 LEU B CA 1
ATOM 10264 C C . LEU B 1 549 ? 33.938 11.289 -23.562 1 84.19 549 LEU B C 1
ATOM 10266 O O . LEU B 1 549 ? 33.906 11.508 -22.359 1 84.19 549 LEU B O 1
ATOM 10270 N N . PRO B 1 550 ? 32.875 11.43 -24.328 1 84.75 550 PRO B N 1
ATOM 10271 C CA . PRO B 1 550 ? 31.672 11.992 -23.688 1 84.75 550 PRO B CA 1
ATOM 10272 C C . PRO B 1 550 ? 31.109 11.094 -22.594 1 84.75 550 PRO B C 1
ATOM 10274 O O . PRO B 1 550 ? 30.609 11.586 -21.578 1 84.75 550 PRO B O 1
ATOM 10277 N N . GLN B 1 551 ? 31.203 9.875 -22.75 1 89.06 551 GLN B N 1
ATOM 10278 C CA . GLN B 1 551 ? 30.703 8.93 -21.766 1 89.06 551 GLN B CA 1
ATOM 10279 C C . GLN B 1 551 ? 31.562 8.93 -20.5 1 89.06 551 GLN B C 1
ATOM 10281 O O . GLN B 1 551 ? 31.031 8.883 -19.391 1 89.06 551 GLN B O 1
ATOM 10286 N N . TYR B 1 552 ? 32.781 9.094 -20.734 1 88.12 552 TYR B N 1
ATOM 10287 C CA . TYR B 1 552 ? 33.688 9.148 -19.594 1 88.12 552 TYR B CA 1
ATOM 10288 C C . TYR B 1 552 ? 33.5 10.445 -18.812 1 88.12 552 TYR B C 1
ATOM 10290 O O . TYR B 1 552 ? 33.531 10.438 -17.578 1 88.12 552 TYR B O 1
ATOM 10298 N N . LEU B 1 553 ? 33.312 11.469 -19.531 1 88.69 553 LEU B N 1
ATOM 10299 C CA . LEU B 1 553 ? 33.094 12.758 -18.875 1 88.69 553 LEU B CA 1
ATOM 10300 C C . LEU B 1 553 ? 31.797 12.75 -18.078 1 88.69 553 LEU B C 1
ATOM 10302 O O . LEU B 1 553 ? 31.734 13.289 -16.969 1 88.69 553 LEU B O 1
ATOM 10306 N N . TYR B 1 554 ? 30.859 12.172 -18.75 1 91.12 554 TYR B N 1
ATOM 10307 C CA . TYR B 1 554 ? 29.594 12.055 -18.031 1 91.12 554 TYR B CA 1
ATOM 10308 C C . TYR B 1 554 ? 29.766 11.234 -16.766 1 91.12 554 TYR B C 1
ATOM 10310 O O . TYR B 1 554 ? 29.297 11.641 -15.695 1 91.12 554 TYR B O 1
ATOM 10318 N N . ALA B 1 555 ? 30.406 10.156 -16.875 1 91.19 555 ALA B N 1
ATOM 10319 C CA . ALA B 1 555 ? 30.578 9.25 -15.742 1 91.19 555 ALA B CA 1
ATOM 10320 C C . ALA B 1 555 ? 31.297 9.945 -14.594 1 91.19 555 ALA B C 1
ATOM 10322 O O . ALA B 1 555 ? 30.938 9.773 -13.43 1 91.19 555 ALA B O 1
ATOM 10323 N N . ALA B 1 556 ? 32.188 10.766 -14.914 1 91.38 556 ALA B N 1
ATOM 10324 C CA . ALA B 1 556 ? 33.062 11.352 -13.898 1 91.38 556 ALA B CA 1
ATOM 10325 C C . ALA B 1 556 ? 32.438 12.609 -13.297 1 91.38 556 ALA B C 1
ATOM 10327 O O . ALA B 1 556 ? 32.719 12.977 -12.164 1 91.38 556 ALA B O 1
ATOM 10328 N N . THR B 1 557 ? 31.484 13.234 -14.016 1 94.31 557 THR B N 1
ATOM 10329 C CA . THR B 1 557 ? 31.109 14.562 -13.562 1 94.31 557 THR B CA 1
ATOM 10330 C C . THR B 1 557 ? 29.609 14.648 -13.289 1 94.31 557 THR B C 1
ATOM 10332 O O . THR B 1 557 ? 29.141 15.602 -12.672 1 94.31 557 THR B O 1
ATOM 10335 N N . HIS B 1 558 ? 28.828 13.727 -13.719 1 95.5 558 HIS B N 1
ATOM 10336 C CA . HIS B 1 558 ? 27.375 13.859 -13.656 1 95.5 558 HIS B CA 1
ATOM 10337 C C . HIS B 1 558 ? 26.891 14.023 -12.227 1 95.5 558 HIS B C 1
ATOM 10339 O O . HIS B 1 558 ? 25.938 14.766 -11.961 1 95.5 558 HIS B O 1
ATOM 10345 N N . ARG B 1 559 ? 27.516 13.406 -11.242 1 96.88 559 ARG B N 1
ATOM 10346 C CA . ARG B 1 559 ? 27.094 13.508 -9.844 1 96.88 559 ARG B CA 1
ATOM 10347 C C . ARG B 1 559 ? 27.359 14.906 -9.297 1 96.88 559 ARG B C 1
ATOM 10349 O O . ARG B 1 559 ? 26.547 15.453 -8.547 1 96.88 559 ARG B O 1
ATOM 10356 N N . THR B 1 560 ? 28.516 15.398 -9.633 1 97.81 560 THR B N 1
ATOM 10357 C CA . THR B 1 560 ? 28.875 16.75 -9.234 1 97.81 560 THR B CA 1
ATOM 10358 C C . THR B 1 560 ? 27.922 17.766 -9.875 1 97.81 560 THR B C 1
ATOM 10360 O O . THR B 1 560 ? 27.438 18.672 -9.195 1 97.81 560 THR B O 1
ATOM 10363 N N . LEU B 1 561 ? 27.719 17.578 -11.141 1 97.5 561 LEU B N 1
ATOM 10364 C CA . LEU B 1 561 ? 26.828 18.484 -11.852 1 97.5 561 LEU B CA 1
ATOM 10365 C C . LEU B 1 561 ? 25.406 18.422 -11.281 1 97.5 561 LEU B C 1
ATOM 10367 O O . LEU B 1 561 ? 24.75 19.453 -11.133 1 97.5 561 LEU B O 1
ATOM 10371 N N . TRP B 1 562 ? 24.922 17.25 -11.016 1 98.19 562 TRP B N 1
ATOM 10372 C CA . TRP B 1 562 ? 23.625 17.078 -10.367 1 98.19 562 TRP B CA 1
ATOM 10373 C C . TRP B 1 562 ? 23.562 17.859 -9.055 1 98.19 562 TRP B C 1
ATOM 10375 O O . TRP B 1 562 ? 22.609 18.594 -8.812 1 98.19 562 TRP B O 1
ATOM 10385 N N . SER B 1 563 ? 24.578 17.703 -8.25 1 98.5 563 SER B N 1
ATOM 10386 C CA . SER B 1 563 ? 24.609 18.344 -6.945 1 98.5 563 SER B CA 1
ATOM 10387 C C . SER B 1 563 ? 24.641 19.875 -7.086 1 98.5 563 SER B C 1
ATOM 10389 O O . SER B 1 563 ? 24.078 20.578 -6.25 1 98.5 563 SER B O 1
ATOM 10391 N N . ILE B 1 564 ? 25.281 20.359 -8.117 1 98.38 564 ILE B N 1
ATOM 10392 C CA . ILE B 1 564 ? 25.297 21.797 -8.375 1 98.38 564 ILE B CA 1
ATOM 10393 C C . ILE B 1 564 ? 23.891 22.297 -8.68 1 98.38 564 ILE B C 1
ATOM 10395 O O . ILE B 1 564 ? 23.484 23.359 -8.219 1 98.38 564 ILE B O 1
ATOM 10399 N N . THR B 1 565 ? 23.172 21.547 -9.438 1 98.38 565 THR B N 1
ATOM 10400 C CA . THR B 1 565 ? 21.797 21.922 -9.773 1 98.38 565 THR B CA 1
ATOM 10401 C C . THR B 1 565 ? 20.922 21.938 -8.523 1 98.38 565 THR B C 1
ATOM 10403 O O . THR B 1 565 ? 20.078 22.812 -8.352 1 98.38 565 THR B O 1
ATOM 10406 N N . VAL B 1 566 ? 21.062 20.984 -7.652 1 98.12 566 VAL B N 1
ATOM 10407 C CA . VAL B 1 566 ? 20.297 20.953 -6.41 1 98.12 566 VAL B CA 1
ATOM 10408 C C . VAL B 1 566 ? 20.734 22.094 -5.496 1 98.12 566 VAL B C 1
ATOM 10410 O O . VAL B 1 566 ? 19.891 22.719 -4.836 1 98.12 566 VAL B O 1
ATOM 10413 N N . ALA B 1 567 ? 22.047 22.312 -5.461 1 98.12 567 ALA B N 1
ATOM 10414 C CA . ALA B 1 567 ? 22.562 23.438 -4.672 1 98.12 567 ALA B CA 1
ATOM 10415 C C . ALA B 1 567 ? 21.953 24.766 -5.141 1 98.12 567 ALA B C 1
ATOM 10417 O O . ALA B 1 567 ? 21.703 25.656 -4.328 1 98.12 567 ALA B O 1
ATOM 10418 N N . TYR B 1 568 ? 21.75 24.859 -6.402 1 97.56 568 TYR B N 1
ATOM 10419 C CA . TYR B 1 568 ? 21.125 26.062 -6.934 1 97.56 568 TYR B CA 1
ATOM 10420 C C . TYR B 1 568 ? 19.703 26.219 -6.387 1 97.56 568 TYR B C 1
ATOM 10422 O O . TYR B 1 568 ? 19.281 27.328 -6.062 1 97.56 568 TYR B O 1
ATOM 10430 N N . ILE B 1 569 ? 19 25.156 -6.316 1 96.88 569 ILE B N 1
ATOM 10431 C CA . ILE B 1 569 ? 17.641 25.203 -5.773 1 96.88 569 ILE B CA 1
ATOM 10432 C C . ILE B 1 569 ? 17.688 25.672 -4.32 1 96.88 569 ILE B C 1
ATOM 10434 O O . ILE B 1 569 ? 16.891 26.516 -3.912 1 96.88 569 ILE B O 1
ATOM 10438 N N . VAL B 1 570 ? 18.609 25.156 -3.586 1 97 570 VAL B N 1
ATOM 10439 C CA . VAL B 1 570 ? 18.766 25.547 -2.188 1 97 570 VAL B CA 1
ATOM 10440 C C . VAL B 1 570 ? 19.094 27.031 -2.102 1 97 570 VAL B C 1
ATOM 10442 O O . VAL B 1 570 ? 18.5 27.766 -1.295 1 97 570 VAL B O 1
ATOM 10445 N N . TRP B 1 571 ? 20 27.453 -2.986 1 95.5 571 TRP B N 1
ATOM 10446 C CA . TRP B 1 571 ? 20.406 28.859 -3.035 1 95.5 571 TRP B CA 1
ATOM 10447 C C . TRP B 1 571 ? 19.219 29.75 -3.375 1 95.5 571 TRP B C 1
ATOM 10449 O O . TRP B 1 571 ? 18.984 30.766 -2.699 1 95.5 571 TRP B O 1
ATOM 10459 N N . ALA B 1 572 ? 18.5 29.359 -4.375 1 95.56 572 ALA B N 1
ATOM 10460 C CA . ALA B 1 572 ? 17.375 30.172 -4.855 1 95.56 572 ALA B CA 1
ATOM 10461 C C . ALA B 1 572 ? 16.297 30.297 -3.787 1 95.56 572 ALA B C 1
ATOM 10463 O O . ALA B 1 572 ? 15.75 31.391 -3.572 1 95.56 572 ALA B O 1
ATOM 10464 N N . VAL B 1 573 ? 16.016 29.297 -3.061 1 94 573 VAL B N 1
ATOM 10465 C CA . VAL B 1 573 ? 14.961 29.312 -2.051 1 94 573 VAL B CA 1
ATOM 10466 C C . VAL B 1 573 ? 15.445 30.047 -0.806 1 94 573 VAL B C 1
ATOM 10468 O O . VAL B 1 573 ? 14.703 30.828 -0.216 1 94 573 VAL B O 1
ATOM 10471 N N . HIS B 1 574 ? 16.688 29.828 -0.445 1 92.06 574 HIS B N 1
ATOM 10472 C CA . HIS B 1 574 ? 17.25 30.438 0.755 1 92.06 574 HIS B CA 1
ATOM 10473 C C . HIS B 1 574 ? 17.281 31.953 0.631 1 92.06 574 HIS B C 1
ATOM 10475 O O . HIS B 1 574 ? 17.016 32.656 1.599 1 92.06 574 HIS B O 1
ATOM 10481 N N . PHE B 1 575 ? 17.547 32.469 -0.526 1 92.44 575 PHE B N 1
ATOM 10482 C CA . PHE B 1 575 ? 17.719 33.906 -0.706 1 92.44 575 PHE B CA 1
ATOM 10483 C C . PHE B 1 575 ? 16.453 34.531 -1.269 1 92.44 575 PHE B C 1
ATOM 10485 O O . PHE B 1 575 ? 16.453 35.688 -1.704 1 92.44 575 PHE B O 1
ATOM 10492 N N . GLY B 1 576 ? 15.305 33.75 -1.357 1 90.19 576 GLY B N 1
ATOM 10493 C CA . GLY B 1 576 ? 13.992 34.312 -1.649 1 90.19 576 GLY B CA 1
ATOM 10494 C C . GLY B 1 576 ? 13.641 34.281 -3.125 1 90.19 576 GLY B C 1
ATOM 10495 O O . GLY B 1 576 ? 12.703 34.938 -3.564 1 90.19 576 GLY B O 1
ATOM 10496 N N . TYR B 1 577 ? 14.359 33.594 -3.9 1 93.62 577 TYR B N 1
ATOM 10497 C CA . TYR B 1 577 ? 14.125 33.5 -5.34 1 93.62 577 TYR B CA 1
ATOM 10498 C C . TYR B 1 577 ? 13.492 32.156 -5.703 1 93.62 577 TYR B C 1
ATOM 10500 O O . TYR B 1 577 ? 13.602 31.703 -6.844 1 93.62 577 TYR B O 1
ATOM 10508 N N . GLY B 1 578 ? 12.875 31.453 -4.801 1 92.38 578 GLY B N 1
ATOM 10509 C CA . GLY B 1 578 ? 12.398 30.094 -5.008 1 92.38 578 GLY B CA 1
ATOM 10510 C C . GLY B 1 578 ? 11.031 30.031 -5.664 1 92.38 578 GLY B C 1
ATOM 10511 O O . GLY B 1 578 ? 10.641 29 -6.211 1 92.38 578 GLY B O 1
ATOM 10512 N N . GLY B 1 579 ? 10.266 31.125 -5.684 1 86.5 579 GLY B N 1
ATOM 10513 C CA . GLY B 1 579 ? 8.938 31.125 -6.266 1 86.5 579 GLY B CA 1
ATOM 10514 C C . GLY B 1 579 ? 8.016 30.094 -5.656 1 86.5 579 GLY B C 1
ATOM 10515 O O . GLY B 1 579 ? 8.039 29.875 -4.441 1 86.5 579 GLY B O 1
ATOM 10516 N N . TRP B 1 580 ? 7.172 29.438 -6.543 1 83.12 580 TRP B N 1
ATOM 10517 C CA . TRP B 1 580 ? 6.199 28.453 -6.066 1 83.12 580 TRP B CA 1
ATOM 10518 C C . TRP B 1 580 ? 6.883 27.156 -5.66 1 83.12 580 TRP B C 1
ATOM 10520 O O . TRP B 1 580 ? 6.426 26.469 -4.75 1 83.12 580 TRP B O 1
ATOM 10530 N N . ILE B 1 581 ? 7.93 26.891 -6.266 1 90.19 581 ILE B N 1
ATOM 10531 C CA . ILE B 1 581 ? 8.68 25.688 -5.918 1 90.19 581 ILE B CA 1
ATOM 10532 C C . ILE B 1 581 ? 9.242 25.812 -4.508 1 90.19 581 ILE B C 1
ATOM 10534 O O . ILE B 1 581 ? 9.203 24.859 -3.727 1 90.19 581 ILE B O 1
ATOM 10538 N N . GLY B 1 582 ? 9.742 27 -4.266 1 92.38 582 GLY B N 1
ATOM 10539 C CA . GLY B 1 582 ? 10.266 27.234 -2.934 1 92.38 582 GLY B CA 1
ATOM 10540 C C . GLY B 1 582 ? 9.211 27.156 -1.848 1 92.38 582 GLY B C 1
ATOM 10541 O O . GLY B 1 582 ? 9.453 26.594 -0.779 1 92.38 582 GLY B O 1
ATOM 10542 N N . GLN B 1 583 ? 8.062 27.734 -2.193 1 87.25 583 GLN B N 1
ATOM 10543 C CA . GLN B 1 583 ? 6.957 27.672 -1.241 1 87.25 583 GLN B CA 1
ATOM 10544 C C . GLN B 1 583 ? 6.535 26.234 -0.966 1 87.25 583 GLN B C 1
ATOM 10546 O O . GLN B 1 583 ? 6.234 25.875 0.175 1 87.25 583 GLN B O 1
ATOM 10551 N N . PHE B 1 584 ? 6.555 25.469 -1.922 1 90.5 584 PHE B N 1
ATOM 10552 C CA . PHE B 1 584 ? 6.168 24.078 -1.788 1 90.5 584 PHE B CA 1
ATOM 10553 C C . PHE B 1 584 ? 7.199 23.297 -0.976 1 90.5 584 PHE B C 1
ATOM 10555 O O . PHE B 1 584 ? 6.844 22.531 -0.076 1 90.5 584 PHE B O 1
ATOM 10562 N N . LEU B 1 585 ? 8.414 23.484 -1.27 1 94.38 585 LEU B N 1
ATOM 10563 C CA . LEU B 1 585 ? 9.484 22.734 -0.622 1 94.38 585 LEU B CA 1
ATOM 10564 C C . LEU B 1 585 ? 9.625 23.141 0.84 1 94.38 585 LEU B C 1
ATOM 10566 O O . LEU B 1 585 ? 10.203 22.406 1.642 1 94.38 585 LEU B O 1
ATOM 10570 N N . THR B 1 586 ? 9.164 24.328 1.207 1 93.38 586 THR B N 1
ATOM 10571 C CA . THR B 1 586 ? 9.289 24.812 2.578 1 93.38 586 THR B CA 1
ATOM 10572 C C . THR B 1 586 ? 7.98 24.609 3.342 1 93.38 586 THR B C 1
ATOM 10574 O O . THR B 1 586 ? 7.805 25.156 4.434 1 93.38 586 THR B O 1
ATOM 10577 N N . TRP B 1 587 ? 7.098 23.828 2.734 1 89.81 587 TRP B N 1
ATOM 10578 C CA . TRP B 1 587 ? 5.824 23.547 3.393 1 89.81 587 TRP B CA 1
ATOM 10579 C C . TRP B 1 587 ? 6.051 22.938 4.773 1 89.81 587 TRP B C 1
ATOM 10581 O O . TRP B 1 587 ? 6.867 22.031 4.934 1 89.81 587 TRP B O 1
ATOM 10591 N N . LYS B 1 588 ? 5.32 23.391 5.793 1 89.88 588 LYS B N 1
ATOM 10592 C CA . LYS B 1 588 ? 5.512 23 7.188 1 89.88 588 LYS B CA 1
ATOM 10593 C C . LYS B 1 588 ? 5.219 21.516 7.395 1 89.88 588 LYS B C 1
ATOM 10595 O O . LYS B 1 588 ? 5.727 20.906 8.336 1 89.88 588 LYS B O 1
ATOM 10600 N N . ALA B 1 589 ? 4.457 20.953 6.516 1 88.31 589 ALA B N 1
ATOM 10601 C CA . ALA B 1 589 ? 4.105 19.547 6.641 1 88.31 589 ALA B CA 1
ATOM 10602 C C . ALA B 1 589 ? 5.332 18.656 6.469 1 88.31 589 ALA B C 1
ATOM 10604 O O . ALA B 1 589 ? 5.379 17.547 6.996 1 88.31 589 ALA B O 1
ATOM 10605 N N . PHE B 1 590 ? 6.352 19.156 5.832 1 94.56 590 PHE B N 1
ATOM 10606 C CA . PHE B 1 590 ? 7.527 18.344 5.543 1 94.56 590 PHE B CA 1
ATOM 10607 C C . PHE B 1 590 ? 8.492 18.359 6.719 1 94.56 590 PHE B C 1
ATOM 10609 O O . PHE B 1 590 ? 9.43 17.547 6.77 1 94.56 590 PHE B O 1
ATOM 10616 N N . VAL B 1 591 ? 8.281 19.172 7.73 1 94.81 591 VAL B N 1
ATOM 10617 C CA . VAL B 1 591 ? 9.219 19.312 8.844 1 94.81 591 VAL B CA 1
ATOM 10618 C C . VAL B 1 591 ? 9.25 18.016 9.648 1 94.81 591 VAL B C 1
ATOM 10620 O O . VAL B 1 591 ? 10.305 17.375 9.781 1 94.81 591 VAL B O 1
ATOM 10623 N N . PRO B 1 592 ? 8.047 17.547 10.117 1 94.44 592 PRO B N 1
ATOM 10624 C CA . PRO B 1 592 ? 8.102 16.281 10.852 1 94.44 592 PRO B CA 1
ATOM 10625 C C . PRO B 1 592 ? 8.539 15.109 9.969 1 94.44 592 PRO B C 1
ATOM 10627 O O . PRO B 1 592 ? 9.234 14.203 10.438 1 94.44 592 PRO B O 1
ATOM 10630 N N . LEU B 1 593 ? 8.188 15.078 8.75 1 96.31 593 LEU B N 1
ATOM 10631 C CA . LEU B 1 593 ? 8.539 14 7.84 1 96.31 593 LEU B CA 1
ATOM 10632 C C . LEU B 1 593 ? 10.039 13.984 7.57 1 96.31 593 LEU B C 1
ATOM 10634 O O . LEU B 1 593 ? 10.641 12.914 7.465 1 96.31 593 LEU B O 1
ATOM 10638 N N . SER B 1 594 ? 10.57 15.156 7.469 1 96.38 594 SER B N 1
ATOM 10639 C CA . SER B 1 594 ? 12.008 15.266 7.23 1 96.38 594 SER B CA 1
ATOM 10640 C C . SER B 1 594 ? 12.805 14.781 8.438 1 96.38 594 SER B C 1
ATOM 10642 O O . SER B 1 594 ? 13.883 14.195 8.281 1 96.38 594 SER B O 1
ATOM 10644 N N . ARG B 1 595 ? 12.266 14.969 9.633 1 95.94 595 ARG B N 1
ATOM 10645 C CA . ARG B 1 595 ? 12.938 14.531 10.852 1 95.94 595 ARG B CA 1
ATOM 10646 C C . ARG B 1 595 ? 12.969 13.008 10.945 1 95.94 595 ARG B C 1
ATOM 10648 O O . ARG B 1 595 ? 13.812 12.438 11.641 1 95.94 595 ARG B O 1
ATOM 10655 N N . LEU B 1 596 ? 12.125 12.398 10.156 1 97.88 596 LEU B N 1
ATOM 10656 C CA . LEU B 1 596 ? 12.039 10.945 10.195 1 97.88 596 LEU B CA 1
ATOM 10657 C C . LEU B 1 596 ? 12.828 10.32 9.047 1 97.88 596 LEU B C 1
ATOM 10659 O O . LEU B 1 596 ? 12.883 9.094 8.914 1 97.88 596 LEU B O 1
ATOM 10663 N N . VAL B 1 597 ? 13.453 11.141 8.273 1 97.94 597 VAL B N 1
ATOM 10664 C CA . VAL B 1 597 ? 14.086 10.672 7.043 1 97.94 597 VAL B CA 1
ATOM 10665 C C . VAL B 1 597 ? 15.219 9.703 7.383 1 97.94 597 VAL B C 1
ATOM 10667 O O . VAL B 1 597 ? 15.352 8.648 6.762 1 97.94 597 VAL B O 1
ATOM 10670 N N . PHE B 1 598 ? 16.047 10.016 8.398 1 97.25 598 PHE B N 1
ATOM 10671 C CA . PHE B 1 598 ? 17.172 9.156 8.766 1 97.25 598 PHE B CA 1
ATOM 10672 C C . PHE B 1 598 ? 16.672 7.793 9.242 1 97.25 598 PHE B C 1
ATOM 10674 O O . PHE B 1 598 ? 17.172 6.754 8.789 1 97.25 598 PHE B O 1
ATOM 10681 N N . MET B 1 599 ? 15.688 7.785 10.078 1 98.31 599 MET B N 1
ATOM 10682 C CA . MET B 1 599 ? 15.141 6.527 10.578 1 98.31 599 MET B CA 1
ATOM 10683 C C . MET B 1 599 ? 14.414 5.77 9.477 1 98.31 599 MET B C 1
ATOM 10685 O O . MET B 1 599 ? 14.414 4.539 9.461 1 98.31 599 MET B O 1
ATOM 10689 N N . THR B 1 600 ? 13.734 6.477 8.57 1 98.5 600 THR B N 1
ATOM 10690 C CA . THR B 1 600 ? 13.102 5.828 7.43 1 98.5 600 THR B CA 1
ATOM 10691 C C . THR B 1 600 ? 14.148 5.145 6.547 1 98.5 600 THR B C 1
ATOM 10693 O O . THR B 1 600 ? 13.914 4.047 6.039 1 98.5 600 THR B O 1
ATOM 10696 N N . TYR B 1 601 ? 15.289 5.859 6.395 1 97.88 601 TYR B N 1
ATOM 10697 C CA . TYR B 1 601 ? 16.391 5.285 5.645 1 97.88 601 TYR B CA 1
ATOM 10698 C C . TYR B 1 601 ? 16.844 3.965 6.258 1 97.88 601 TYR B C 1
ATOM 10700 O O . TYR B 1 601 ? 17.094 2.992 5.539 1 97.88 601 TYR B O 1
ATOM 10708 N N . LEU B 1 602 ? 16.859 3.873 7.52 1 98.12 602 LEU B N 1
ATOM 10709 C CA . LEU B 1 602 ? 17.312 2.666 8.203 1 98.12 602 LEU B CA 1
ATOM 10710 C C . LEU B 1 602 ? 16.203 1.611 8.227 1 98.12 602 LEU B C 1
ATOM 10712 O O . LEU B 1 602 ? 16.484 0.415 8.133 1 98.12 602 LEU B O 1
ATOM 10716 N N . ALA B 1 603 ? 14.984 2.006 8.258 1 98.19 603 ALA B N 1
ATOM 10717 C CA . ALA B 1 603 ? 13.859 1.1 8.461 1 98.19 603 ALA B CA 1
ATOM 10718 C C . ALA B 1 603 ? 13.398 0.483 7.145 1 98.19 603 ALA B C 1
ATOM 10720 O O . ALA B 1 603 ? 12.961 -0.669 7.109 1 98.19 603 ALA B O 1
ATOM 10721 N N . HIS B 1 604 ? 13.477 1.175 6.023 1 98.38 604 HIS B N 1
ATOM 10722 C CA . HIS B 1 604 ? 12.766 0.779 4.809 1 98.38 604 HIS B CA 1
ATOM 10723 C C . HIS B 1 604 ? 13.312 -0.539 4.262 1 98.38 604 HIS B C 1
ATOM 10725 O O . HIS B 1 604 ? 12.539 -1.388 3.807 1 98.38 604 HIS B O 1
ATOM 10731 N N . PRO B 1 605 ? 14.664 -0.794 4.32 1 97.69 605 PRO B N 1
ATOM 10732 C CA . PRO B 1 605 ? 15.102 -2.102 3.822 1 97.69 605 PRO B CA 1
ATOM 10733 C C . PRO B 1 605 ? 14.594 -3.258 4.68 1 97.69 605 PRO B C 1
ATOM 10735 O O . PRO B 1 605 ? 14.273 -4.328 4.156 1 97.69 605 PRO B O 1
ATOM 10738 N N . ILE B 1 606 ? 14.516 -3.078 5.965 1 97.94 606 ILE B N 1
ATOM 10739 C CA . ILE B 1 606 ? 14.031 -4.113 6.875 1 97.94 606 ILE B CA 1
ATOM 10740 C C . ILE B 1 606 ? 12.57 -4.43 6.57 1 97.94 606 ILE B C 1
ATOM 10742 O O . ILE B 1 606 ? 12.188 -5.598 6.488 1 97.94 606 ILE B O 1
ATOM 10746 N N . VAL B 1 607 ? 11.805 -3.359 6.355 1 97.69 607 VAL B N 1
ATOM 10747 C CA . VAL B 1 607 ? 10.391 -3.502 6.027 1 97.69 607 VAL B CA 1
ATOM 10748 C C . VAL B 1 607 ? 10.234 -4.254 4.707 1 97.69 607 VAL B C 1
ATOM 10750 O O . VAL B 1 607 ? 9.406 -5.16 4.598 1 97.69 607 VAL B O 1
ATOM 10753 N N . MET B 1 608 ? 11.031 -3.945 3.781 1 97.38 608 MET B N 1
ATOM 10754 C CA . MET B 1 608 ? 10.93 -4.543 2.453 1 97.38 608 MET B CA 1
ATOM 10755 C C . MET B 1 608 ? 11.367 -6.004 2.48 1 97.38 608 MET B C 1
ATOM 10757 O O . MET B 1 608 ? 10.742 -6.855 1.849 1 97.38 608 MET B O 1
ATOM 10761 N N . TYR B 1 609 ? 12.422 -6.32 3.227 1 97.19 609 TYR B N 1
ATOM 10762 C CA . TYR B 1 609 ? 12.859 -7.707 3.348 1 97.19 609 TYR B CA 1
ATOM 10763 C C . TYR B 1 609 ? 11.797 -8.555 4.039 1 97.19 609 TYR B C 1
ATOM 10765 O O . TYR B 1 609 ? 11.555 -9.695 3.646 1 97.19 609 TYR B O 1
ATOM 10773 N N . TYR B 1 610 ? 11.195 -7.988 5.016 1 97.06 610 TYR B N 1
ATOM 10774 C CA . TYR B 1 610 ? 10.133 -8.727 5.699 1 97.06 610 TYR B CA 1
ATOM 10775 C C . TYR B 1 610 ? 8.977 -9.023 4.75 1 97.06 610 TYR B C 1
ATOM 10777 O O . TYR B 1 610 ? 8.516 -10.164 4.664 1 97.06 610 TYR B O 1
ATOM 10785 N N . LYS B 1 611 ? 8.484 -8.008 4.055 1 96.31 611 LYS B N 1
ATOM 10786 C CA . LYS B 1 611 ? 7.328 -8.156 3.17 1 96.31 611 LYS B CA 1
ATOM 10787 C C . LYS B 1 611 ? 7.621 -9.141 2.041 1 96.31 611 LYS B C 1
ATOM 10789 O O . LYS B 1 611 ? 6.789 -9.992 1.73 1 96.31 611 LYS B O 1
ATOM 10794 N N . ARG B 1 612 ? 8.797 -9.102 1.486 1 95.56 612 ARG B N 1
ATOM 10795 C CA . ARG B 1 612 ? 9.148 -9.969 0.367 1 95.56 612 ARG B CA 1
ATOM 10796 C C . ARG B 1 612 ? 9.469 -11.383 0.848 1 95.56 612 ARG B C 1
ATOM 10798 O O . ARG B 1 612 ? 9.148 -12.359 0.17 1 95.56 612 ARG B O 1
ATOM 10805 N N . GLY B 1 613 ? 10.086 -11.461 2.01 1 95.25 613 GLY B N 1
ATOM 10806 C CA . GLY B 1 613 ? 10.414 -12.766 2.555 1 95.25 613 GLY B CA 1
ATOM 10807 C C . GLY B 1 613 ? 9.188 -13.531 3.035 1 95.25 613 GLY B C 1
ATOM 10808 O O . GLY B 1 613 ? 9.164 -14.758 2.988 1 95.25 613 GLY B O 1
ATOM 10809 N N . ALA B 1 614 ? 8.195 -12.82 3.414 1 94.88 614 ALA B N 1
ATOM 10810 C CA . ALA B 1 614 ? 6.996 -13.445 3.955 1 94.88 614 ALA B CA 1
ATOM 10811 C C . ALA B 1 614 ? 6.008 -13.789 2.844 1 94.88 614 ALA B C 1
ATOM 10813 O O . ALA B 1 614 ? 4.969 -14.406 3.098 1 94.88 614 ALA B O 1
ATOM 10814 N N . ALA B 1 615 ? 6.297 -13.523 1.643 1 92.38 615 ALA B N 1
ATOM 10815 C CA . ALA B 1 615 ? 5.391 -13.758 0.523 1 92.38 615 ALA B CA 1
ATOM 10816 C C . ALA B 1 615 ? 5.184 -15.25 0.286 1 92.38 615 ALA B C 1
ATOM 10818 O O . ALA B 1 615 ? 6.129 -16.031 0.369 1 92.38 615 ALA B O 1
ATOM 10819 N N . LYS B 1 616 ? 3.949 -15.648 0.069 1 93.38 616 LYS B N 1
ATOM 10820 C CA . LYS B 1 616 ? 3.607 -17.047 -0.178 1 93.38 616 LYS B CA 1
ATOM 10821 C C . LYS B 1 616 ? 2.926 -17.219 -1.532 1 93.38 616 LYS B C 1
ATOM 10823 O O . LYS B 1 616 ? 2.389 -18.281 -1.833 1 93.38 616 LYS B O 1
ATOM 10828 N N . GLU B 1 617 ? 2.83 -16.156 -2.266 1 93.12 617 GLU B N 1
ATOM 10829 C CA . GLU B 1 617 ? 2.32 -16.141 -3.635 1 93.12 617 GLU B CA 1
ATOM 10830 C C . GLU B 1 617 ? 3.197 -15.289 -4.539 1 93.12 617 GLU B C 1
ATOM 10832 O O . GLU B 1 617 ? 3.951 -14.438 -4.059 1 93.12 617 GLU B O 1
ATOM 10837 N N . ARG B 1 618 ? 3.104 -15.547 -5.82 1 93.75 618 ARG B N 1
ATOM 10838 C CA . ARG B 1 618 ? 3.881 -14.797 -6.801 1 93.75 618 ARG B CA 1
ATOM 10839 C C . ARG B 1 618 ? 3.383 -13.359 -6.914 1 93.75 618 ARG B C 1
ATOM 10841 O O . ARG B 1 618 ? 2.295 -13.039 -6.434 1 93.75 618 ARG B O 1
ATOM 10848 N N . PHE B 1 619 ? 4.223 -12.578 -7.473 1 92 619 PHE B N 1
ATOM 10849 C CA . PHE B 1 619 ? 3.916 -11.156 -7.633 1 92 619 PHE B CA 1
ATOM 10850 C C . PHE B 1 619 ? 3.871 -10.781 -9.109 1 92 619 PHE B C 1
ATOM 10852 O O . PHE B 1 619 ? 4.836 -11.016 -9.844 1 92 619 PHE B O 1
ATOM 10859 N N . TYR B 1 620 ? 2.75 -10.281 -9.562 1 90.62 620 TYR B N 1
ATOM 10860 C CA . TYR B 1 620 ? 2.66 -9.758 -10.922 1 90.62 620 TYR B CA 1
ATOM 10861 C C . TYR B 1 620 ? 3.266 -8.359 -11.016 1 90.62 620 TYR B C 1
ATOM 10863 O O . TYR B 1 620 ? 2.703 -7.398 -10.492 1 90.62 620 TYR B O 1
ATOM 10871 N N . LEU B 1 621 ? 4.312 -8.266 -11.672 1 89.19 621 LEU B N 1
ATOM 10872 C CA . LEU B 1 621 ? 5.027 -6.992 -11.695 1 89.19 621 LEU B CA 1
ATOM 10873 C C . LEU B 1 621 ? 4.539 -6.117 -12.844 1 89.19 621 LEU B C 1
ATOM 10875 O O . LEU B 1 621 ? 4.965 -6.293 -13.984 1 89.19 621 LEU B O 1
ATOM 10879 N N . ARG B 1 622 ? 3.727 -5.281 -12.742 1 91.06 622 ARG B N 1
ATOM 10880 C CA . ARG B 1 622 ? 3.293 -4.168 -13.578 1 91.06 622 ARG B CA 1
ATOM 10881 C C . ARG B 1 622 ? 3.404 -2.844 -12.828 1 91.06 622 ARG B C 1
ATOM 10883 O O . ARG B 1 622 ? 3.17 -2.789 -11.617 1 91.06 622 ARG B O 1
ATOM 10890 N N . HIS B 1 623 ? 3.838 -1.834 -13.523 1 91.94 623 HIS B N 1
ATOM 10891 C CA . HIS B 1 623 ? 4.035 -0.548 -12.867 1 91.94 623 HIS B CA 1
ATOM 10892 C C . HIS B 1 623 ? 2.76 -0.085 -12.172 1 91.94 623 HIS B C 1
ATOM 10894 O O . HIS B 1 623 ? 2.797 0.327 -11.008 1 91.94 623 HIS B O 1
ATOM 10900 N N . PHE B 1 624 ? 1.64 -0.151 -12.891 1 91.81 624 PHE B N 1
ATOM 10901 C CA . PHE B 1 624 ? 0.334 0.223 -12.359 1 91.81 624 PHE B CA 1
ATOM 10902 C C . PHE B 1 624 ? -0.688 -0.879 -12.609 1 91.81 624 PHE B C 1
ATOM 10904 O O . PHE B 1 624 ? -0.85 -1.34 -13.742 1 91.81 624 PHE B O 1
ATOM 10911 N N . PRO B 1 625 ? -1.226 -1.336 -11.602 1 93.31 625 PRO B N 1
ATOM 10912 C CA . PRO B 1 625 ? -1.319 -0.776 -10.25 1 93.31 625 PRO B CA 1
ATOM 10913 C C . PRO B 1 625 ? -0.442 -1.516 -9.242 1 93.31 625 PRO B C 1
ATOM 10915 O O . PRO B 1 625 ? -0.145 -0.984 -8.172 1 93.31 625 PRO B O 1
ATOM 10918 N N . GLU B 1 626 ? 0.067 -2.691 -9.477 1 92.94 626 GLU B N 1
ATOM 10919 C CA . GLU B 1 626 ? 0.651 -3.574 -8.477 1 92.94 626 GLU B CA 1
ATOM 10920 C C . GLU B 1 626 ? 1.865 -2.93 -7.812 1 92.94 626 GLU B C 1
ATOM 10922 O O . GLU B 1 626 ? 1.911 -2.795 -6.586 1 92.94 626 GLU B O 1
ATOM 10927 N N . MET B 1 627 ? 2.807 -2.43 -8.617 1 93.44 627 MET B N 1
ATOM 10928 C CA . MET B 1 627 ? 4.016 -1.841 -8.047 1 93.44 627 MET B CA 1
ATOM 10929 C C . MET B 1 627 ? 3.691 -0.551 -7.305 1 93.44 627 MET B C 1
ATOM 10931 O O . MET B 1 627 ? 4.324 -0.239 -6.293 1 93.44 627 MET B O 1
ATOM 10935 N N . THR B 1 628 ? 2.738 0.172 -7.867 1 95.25 628 THR B N 1
ATOM 10936 C CA . THR B 1 628 ? 2.336 1.409 -7.211 1 95.25 628 THR B CA 1
ATOM 10937 C C . THR B 1 628 ? 1.781 1.125 -5.816 1 95.25 628 THR B C 1
ATOM 10939 O O . THR B 1 628 ? 2.127 1.813 -4.852 1 95.25 628 THR B O 1
ATOM 10942 N N . TRP B 1 629 ? 0.891 0.152 -5.672 1 96.06 629 TRP B N 1
ATOM 10943 C CA . TRP B 1 629 ? 0.342 -0.219 -4.371 1 96.06 629 TRP B CA 1
ATOM 10944 C C . TRP B 1 629 ? 1.445 -0.688 -3.428 1 96.06 629 TRP B C 1
ATOM 10946 O O . TRP B 1 629 ? 1.441 -0.351 -2.24 1 96.06 629 TRP B O 1
ATOM 10956 N N . GLN B 1 630 ? 2.381 -1.494 -3.982 1 95.62 630 GLN B N 1
ATOM 10957 C CA . GLN B 1 630 ? 3.5 -1.972 -3.176 1 95.62 630 GLN B CA 1
ATOM 10958 C C . GLN B 1 630 ? 4.363 -0.811 -2.691 1 95.62 630 GLN B C 1
ATOM 10960 O O . GLN B 1 630 ? 4.754 -0.767 -1.523 1 95.62 630 GLN B O 1
ATOM 10965 N N . TYR B 1 631 ? 4.648 0.143 -3.574 1 96.62 631 TYR B N 1
ATOM 10966 C CA . TYR B 1 631 ? 5.445 1.318 -3.244 1 96.62 631 TYR B CA 1
ATOM 10967 C C . TYR B 1 631 ? 4.777 2.143 -2.15 1 96.62 631 TYR B C 1
ATOM 10969 O O . TYR B 1 631 ? 5.43 2.557 -1.189 1 96.62 631 TYR B O 1
ATOM 10977 N N . LEU B 1 632 ? 3.508 2.357 -2.285 1 96.88 632 LEU B N 1
ATOM 10978 C CA . LEU B 1 632 ? 2.777 3.148 -1.302 1 96.88 632 LEU B CA 1
ATOM 10979 C C . LEU B 1 632 ? 2.75 2.447 0.051 1 96.88 632 LEU B C 1
ATOM 10981 O O . LEU B 1 632 ? 2.928 3.086 1.091 1 96.88 632 LEU B O 1
ATOM 10985 N N . GLY B 1 633 ? 2.523 1.157 0.033 1 96.5 633 GLY B N 1
ATOM 10986 C CA . GLY B 1 633 ? 2.57 0.39 1.268 1 96.5 633 GLY B CA 1
ATOM 10987 C C . GLY B 1 633 ? 3.939 0.4 1.923 1 96.5 633 GLY B C 1
ATOM 10988 O O . GLY B 1 633 ? 4.051 0.591 3.135 1 96.5 633 GLY B O 1
ATOM 10989 N N . ASP B 1 634 ? 4.988 0.269 1.111 1 97.75 634 ASP B N 1
ATOM 10990 C CA . ASP B 1 634 ? 6.359 0.292 1.613 1 97.75 634 ASP B CA 1
ATOM 10991 C C . ASP B 1 634 ? 6.688 1.638 2.254 1 97.75 634 ASP B C 1
ATOM 10993 O O . ASP B 1 634 ? 7.309 1.689 3.318 1 97.75 634 ASP B O 1
ATOM 10997 N N . THR B 1 635 ? 6.289 2.654 1.582 1 97.75 635 THR B N 1
ATOM 10998 C CA . THR B 1 635 ? 6.617 4 2.037 1 97.75 635 THR B CA 1
ATOM 10999 C C . THR B 1 635 ? 5.906 4.316 3.35 1 97.75 635 THR B C 1
ATOM 11001 O O . THR B 1 635 ? 6.547 4.707 4.328 1 97.75 635 THR B O 1
ATOM 11004 N N . LEU B 1 636 ? 4.602 4.035 3.434 1 96.56 636 LEU B N 1
ATOM 11005 C CA . LEU B 1 636 ? 3.828 4.379 4.621 1 96.56 636 LEU B CA 1
ATOM 11006 C C . LEU B 1 636 ? 4.238 3.512 5.809 1 96.56 636 LEU B C 1
ATOM 11008 O O . LEU B 1 636 ? 4.371 4.008 6.93 1 96.56 636 LEU B O 1
ATOM 11012 N N . PHE B 1 637 ? 4.426 2.271 5.547 1 96.62 637 PHE B N 1
ATOM 11013 C CA . PHE B 1 637 ? 4.805 1.386 6.641 1 96.62 637 PHE B CA 1
ATOM 11014 C C . PHE B 1 637 ? 6.219 1.689 7.121 1 96.62 637 PHE B C 1
ATOM 11016 O O . PHE B 1 637 ? 6.512 1.58 8.312 1 96.62 637 PHE B O 1
ATOM 11023 N N . SER B 1 638 ? 7.121 2.094 6.227 1 98.12 638 SER B N 1
ATOM 11024 C CA . SER B 1 638 ? 8.477 2.473 6.613 1 98.12 638 SER B CA 1
ATOM 11025 C C . SER B 1 638 ? 8.477 3.734 7.473 1 98.12 638 SER B C 1
ATOM 11027 O O . SER B 1 638 ? 9.203 3.82 8.461 1 98.12 638 SER B O 1
ATOM 11029 N N . PHE B 1 639 ? 7.668 4.664 7.121 1 98 639 PHE B N 1
ATOM 11030 C CA . PHE B 1 639 ? 7.562 5.871 7.93 1 98 639 PHE B CA 1
ATOM 11031 C C . PHE B 1 639 ? 6.953 5.559 9.289 1 98 639 PHE B C 1
ATOM 11033 O O . PHE B 1 639 ? 7.336 6.156 10.297 1 98 639 PHE B O 1
ATOM 11040 N N . GLY B 1 640 ? 5.965 4.648 9.328 1 97.19 640 GLY B N 1
ATOM 11041 C CA . GLY B 1 640 ? 5.418 4.219 10.602 1 97.19 640 GLY B CA 1
ATOM 11042 C C . GLY B 1 640 ? 6.449 3.566 11.5 1 97.19 640 GLY B C 1
ATOM 11043 O O . GLY B 1 640 ? 6.539 3.889 12.688 1 97.19 640 GLY B O 1
ATOM 11044 N N . CYS B 1 641 ? 7.234 2.715 10.898 1 97.69 641 CYS B N 1
ATOM 11045 C CA . CYS B 1 641 ? 8.305 2.072 11.648 1 97.69 641 CYS B CA 1
ATOM 11046 C C . CYS B 1 641 ? 9.359 3.088 12.07 1 97.69 641 CYS B C 1
ATOM 11048 O O . CYS B 1 641 ? 9.906 3 13.172 1 97.69 641 CYS B O 1
ATOM 11050 N N . ALA B 1 642 ? 9.641 4 11.18 1 98.56 642 ALA B N 1
ATOM 11051 C CA . ALA B 1 642 ? 10.609 5.051 11.477 1 98.56 642 ALA B CA 1
ATOM 11052 C C . ALA B 1 642 ? 10.172 5.871 12.688 1 98.56 642 ALA B C 1
ATOM 11054 O O . ALA B 1 642 ? 10.992 6.258 13.516 1 98.56 642 ALA B O 1
ATOM 11055 N N . TYR B 1 643 ? 8.891 6.191 12.828 1 97.69 643 TYR B N 1
ATOM 11056 C CA . TYR B 1 643 ? 8.367 6.91 13.984 1 97.69 643 TYR B CA 1
ATOM 11057 C C . TYR B 1 643 ? 8.609 6.129 15.266 1 97.69 643 TYR B C 1
ATOM 11059 O O . TYR B 1 643 ? 9.102 6.68 16.25 1 97.69 643 TYR B O 1
ATOM 11067 N N . ALA B 1 644 ? 8.312 4.848 15.211 1 97.44 644 ALA B N 1
ATOM 11068 C CA . ALA B 1 644 ? 8.523 4 16.375 1 97.44 644 ALA B CA 1
ATOM 11069 C C . ALA B 1 644 ? 10 3.934 16.766 1 97.44 644 ALA B C 1
ATOM 11071 O O . ALA B 1 644 ? 10.352 4.051 17.938 1 97.44 644 ALA B O 1
ATOM 11072 N N . MET B 1 645 ? 10.828 3.787 15.797 1 97.94 645 MET B N 1
ATOM 11073 C CA . MET B 1 645 ? 12.266 3.689 16.031 1 97.94 645 MET B CA 1
ATOM 11074 C C . MET B 1 645 ? 12.82 5.016 16.531 1 97.94 645 MET B C 1
ATOM 11076 O O . MET B 1 645 ? 13.719 5.039 17.375 1 97.94 645 MET B O 1
ATOM 11080 N N . SER B 1 646 ? 12.32 6.078 15.961 1 98 646 SER B N 1
ATOM 11081 C CA . SER B 1 646 ? 12.781 7.395 16.391 1 98 646 SER B CA 1
ATOM 11082 C C . SER B 1 646 ? 12.453 7.641 17.859 1 98 646 SER B C 1
ATOM 11084 O O . SER B 1 646 ? 13.266 8.195 18.594 1 98 646 SER B O 1
ATOM 11086 N N . MET B 1 647 ? 11.289 7.168 18.297 1 97.06 647 MET B N 1
ATOM 11087 C CA . MET B 1 647 ? 10.859 7.363 19.672 1 97.06 647 MET B CA 1
ATOM 11088 C C . MET B 1 647 ? 11.641 6.461 20.625 1 97.06 647 MET B C 1
ATOM 11090 O O . MET B 1 647 ? 11.844 6.809 21.797 1 97.06 647 MET B O 1
ATOM 11094 N N . MET B 1 648 ? 12.141 5.43 20.094 1 96.38 648 MET B N 1
ATOM 11095 C CA . MET B 1 648 ? 12.766 4.449 20.984 1 96.38 648 MET B CA 1
ATOM 11096 C C . MET B 1 648 ? 14.281 4.617 21 1 96.38 648 MET B C 1
ATOM 11098 O O . MET B 1 648 ? 14.922 4.426 22.031 1 96.38 648 MET B O 1
ATOM 11102 N N . PHE B 1 649 ? 14.859 4.969 19.828 1 95.62 649 PHE B N 1
ATOM 11103 C CA . PHE B 1 649 ? 16.312 4.879 19.703 1 95.62 649 PHE B CA 1
ATOM 11104 C C . PHE B 1 649 ? 16.922 6.25 19.438 1 95.62 649 PHE B C 1
ATOM 11106 O O . PHE B 1 649 ? 17.922 6.621 20.047 1 95.62 649 PHE B O 1
ATOM 11113 N N . GLU B 1 650 ? 16.359 6.992 18.578 1 96.44 650 GLU B N 1
ATOM 11114 C CA . GLU B 1 650 ? 17.016 8.18 18.047 1 96.44 650 GLU B CA 1
ATOM 11115 C C . GLU B 1 650 ? 16.875 9.367 19 1 96.44 650 GLU B C 1
ATOM 11117 O O . GLU B 1 650 ? 17.875 9.875 19.516 1 96.44 650 GLU B O 1
ATOM 11122 N N . VAL B 1 651 ? 15.656 9.734 19.344 1 96.31 651 VAL B N 1
ATOM 11123 C CA . VAL B 1 651 ? 15.391 10.953 20.094 1 96.31 651 VAL B CA 1
ATOM 11124 C C . VAL B 1 651 ? 15.883 10.789 21.531 1 96.31 651 VAL B C 1
ATOM 11126 O O . VAL B 1 651 ? 16.531 11.68 22.078 1 96.31 651 VAL B O 1
ATOM 11129 N N . PRO B 1 652 ? 15.6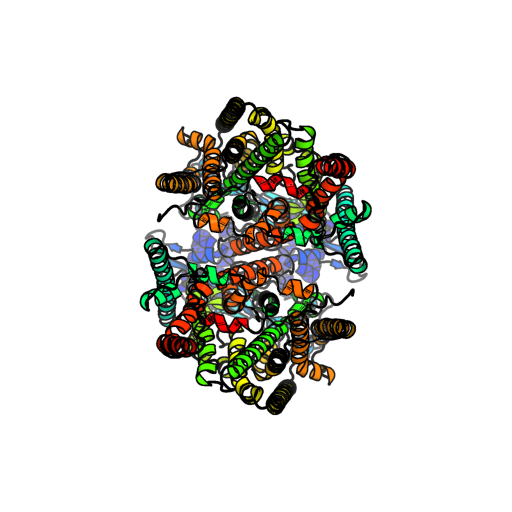02 9.664 22.188 1 96.19 652 PRO B N 1
ATOM 11130 C CA . PRO B 1 652 ? 16.109 9.508 23.547 1 96.19 652 PRO B CA 1
ATOM 11131 C C . PRO B 1 652 ? 17.641 9.625 23.625 1 96.19 652 PRO B C 1
ATOM 11133 O O . PRO B 1 652 ? 18.172 10.211 24.578 1 96.19 652 PRO B O 1
ATOM 11136 N N . ILE B 1 653 ? 18.297 9.094 22.672 1 94.69 653 ILE B N 1
ATOM 11137 C CA . ILE B 1 653 ? 19.75 9.117 22.672 1 94.69 653 ILE B CA 1
ATOM 11138 C C . ILE B 1 653 ? 20.25 10.547 22.469 1 94.69 653 ILE B C 1
ATOM 11140 O O . ILE B 1 653 ? 21.234 10.969 23.094 1 94.69 653 ILE B O 1
ATOM 11144 N N . ILE B 1 654 ? 19.609 11.258 21.594 1 93.81 654 ILE B N 1
ATOM 11145 C CA . ILE B 1 654 ? 19.953 12.664 21.391 1 93.81 654 ILE B CA 1
ATOM 11146 C C . ILE B 1 654 ? 19.719 13.445 22.688 1 93.81 654 ILE B C 1
ATOM 11148 O O . ILE B 1 654 ? 20.547 14.289 23.062 1 93.81 654 ILE B O 1
ATOM 11152 N N . ASN B 1 655 ? 18.672 13.133 23.359 1 93.12 655 ASN B N 1
ATOM 11153 C CA . ASN B 1 655 ? 18.359 13.797 24.625 1 93.12 655 ASN B CA 1
ATOM 11154 C C . ASN B 1 655 ? 19.391 13.453 25.703 1 93.12 655 ASN B C 1
ATOM 11156 O O . ASN B 1 655 ? 19.75 14.305 26.531 1 93.12 655 ASN B O 1
ATOM 11160 N N . LEU B 1 656 ? 19.844 12.273 25.75 1 93 656 LEU B N 1
ATOM 11161 C CA . LEU B 1 656 ? 20.828 11.836 26.719 1 93 656 LEU B CA 1
ATOM 11162 C C . LEU B 1 656 ? 22.156 12.57 26.531 1 93 656 LEU B C 1
ATOM 11164 O O . LEU B 1 656 ? 22.875 12.836 27.5 1 93 656 LEU B O 1
ATOM 11168 N N . GLU B 1 657 ? 22.453 12.859 25.297 1 91.69 657 GLU B N 1
ATOM 11169 C CA . GLU B 1 657 ? 23.656 13.633 25.031 1 91.69 657 GLU B CA 1
ATOM 11170 C C . GLU B 1 657 ? 23.625 14.984 25.734 1 91.69 657 GLU B C 1
ATOM 11172 O O . GLU B 1 657 ? 24.625 15.406 26.328 1 91.69 657 GLU B O 1
ATOM 11177 N N . LYS B 1 658 ? 22.5 15.602 25.641 1 87.44 658 LYS B N 1
ATOM 11178 C CA . LYS B 1 658 ? 22.328 16.922 26.266 1 87.44 658 LYS B CA 1
ATOM 11179 C C . LYS B 1 658 ? 22.469 16.828 27.781 1 87.44 658 LYS B C 1
ATOM 11181 O O . LYS B 1 658 ? 23.016 17.734 28.406 1 87.44 658 LYS B O 1
ATOM 11186 N N . ILE B 1 659 ? 22.031 15.773 28.312 1 87.94 659 ILE B N 1
ATOM 11187 C CA . ILE B 1 659 ? 22.062 15.594 29.766 1 87.94 659 ILE B CA 1
ATOM 11188 C C . ILE B 1 659 ? 23.484 15.289 30.219 1 87.94 659 ILE B C 1
ATOM 11190 O O . ILE B 1 659 ? 23.953 15.82 31.219 1 87.94 659 ILE B O 1
ATOM 11194 N N . ILE B 1 660 ? 24.172 14.508 29.422 1 85.88 660 ILE B N 1
ATOM 11195 C CA . ILE B 1 660 ? 25.5 14.047 29.797 1 85.88 660 ILE B CA 1
ATOM 11196 C C . ILE B 1 660 ? 26.516 15.172 29.594 1 85.88 660 ILE B C 1
ATOM 11198 O O . ILE B 1 660 ? 27.422 15.352 30.406 1 85.88 660 ILE B O 1
ATOM 11202 N N . LEU B 1 661 ? 26.406 15.977 28.578 1 84.88 661 LEU B N 1
ATOM 11203 C CA . LEU B 1 661 ? 27.391 16.984 28.203 1 84.88 661 LEU B CA 1
ATOM 11204 C C . LEU B 1 661 ? 27.125 18.297 28.938 1 84.88 661 LEU B C 1
ATOM 11206 O O . LEU B 1 661 ? 28.016 19.156 29.031 1 84.88 661 LEU B O 1
ATOM 11210 N N . LYS B 1 662 ? 25.969 18.469 29.5 1 77.75 662 LYS B N 1
ATOM 11211 C CA . LYS B 1 662 ? 25.656 19.703 30.203 1 77.75 662 LYS B CA 1
ATOM 11212 C C . LYS B 1 662 ? 26.672 20 31.297 1 77.75 662 LYS B C 1
ATOM 11214 O O . LYS B 1 662 ? 27.188 21.109 31.391 1 77.75 662 LYS B O 1
ATOM 11219 N N . PRO B 1 663 ? 26.953 19.062 32.188 1 69.25 663 PRO B N 1
ATOM 11220 C CA . PRO B 1 663 ? 27.922 19.359 33.25 1 69.25 663 PRO B CA 1
ATOM 11221 C C . PRO B 1 663 ? 29.344 19.578 32.719 1 69.25 663 PRO B C 1
ATOM 11223 O O . PRO B 1 663 ? 30.141 20.266 33.344 1 69.25 663 PRO B O 1
ATOM 11226 N N . LEU B 1 664 ? 29.578 18.953 31.609 1 64.25 664 LEU B N 1
ATOM 11227 C CA . LEU B 1 664 ? 30.922 19.016 31.047 1 64.25 664 LEU B CA 1
ATOM 11228 C C . LEU B 1 664 ? 31.156 20.344 30.359 1 64.25 664 LEU B C 1
ATOM 11230 O O . LEU B 1 664 ? 32.281 20.844 30.344 1 64.25 664 LEU B O 1
ATOM 11234 N N . LEU B 1 665 ? 30.25 20.812 29.609 1 60.94 665 LEU B N 1
ATOM 11235 C CA . LEU B 1 665 ? 30.422 22.047 28.859 1 60.94 665 LEU B CA 1
ATOM 11236 C C . LEU B 1 665 ? 30.188 23.266 29.766 1 60.94 665 LEU B C 1
ATOM 11238 O O . LEU B 1 665 ? 30.531 24.391 29.391 1 60.94 665 LEU B O 1
ATOM 11242 N N . GLY B 1 666 ? 30.344 23.547 30.938 1 50.97 666 GLY B N 1
ATOM 11243 C CA . GLY B 1 666 ? 30.344 24.656 31.875 1 50.97 666 GLY B CA 1
ATOM 11244 C C . GLY B 1 666 ? 28.969 25.047 32.375 1 50.97 666 GLY B C 1
ATOM 11245 O O . GLY B 1 666 ? 28.266 25.812 31.719 1 50.97 666 GLY B O 1
ATOM 11246 N N . GLY B 1 667 ? 28.234 24.266 33.062 1 43.09 667 GLY B N 1
ATOM 11247 C CA . GLY B 1 667 ? 27.172 24.844 33.875 1 43.09 667 GLY B CA 1
ATOM 11248 C C . GLY B 1 667 ? 27.625 26.078 34.656 1 43.09 667 GLY B C 1
ATOM 11249 O O . GLY B 1 667 ? 27.969 25.969 35.844 1 43.09 667 GLY B O 1
ATOM 11250 N N . GLY B 1 668 ? 28.547 26.922 34.156 1 35.56 668 GLY B N 1
ATOM 11251 C CA . GLY B 1 668 ? 28.797 28.078 35 1 35.56 668 GLY B CA 1
ATOM 11252 C C . GLY B 1 668 ? 27.531 28.688 35.562 1 35.56 668 GLY B C 1
ATOM 11253 O O . GLY B 1 668 ? 26.531 28.844 34.844 1 35.56 668 GLY B O 1
ATOM 11254 N N . SER B 1 669 ? 27.266 28.344 36.844 1 36.62 669 SER B N 1
ATOM 11255 C CA . SER B 1 669 ? 26.375 29.078 37.75 1 36.62 669 SER B CA 1
ATOM 11256 C C . SER B 1 669 ? 26.469 30.578 37.5 1 36.62 669 SER B C 1
ATOM 11258 O O . SER B 1 669 ? 27.438 31.219 37.875 1 36.62 669 SER B O 1
ATOM 11260 N N . GLY B 1 670 ? 26.469 31.062 36.375 1 33.97 670 GLY B N 1
ATOM 11261 C CA . GLY B 1 670 ? 26.453 32.5 36.188 1 33.97 670 GLY B CA 1
ATOM 11262 C C . GLY B 1 670 ? 25.406 33.188 37.062 1 33.97 670 GLY B C 1
ATOM 11263 O O . GLY B 1 670 ? 24.484 33.812 36.531 1 33.97 670 GLY B O 1
ATOM 11264 N N . ARG B 1 671 ? 24.938 32.625 38.156 1 37.12 671 ARG B N 1
ATOM 11265 C CA . ARG B 1 671 ? 24.219 33.469 39.125 1 37.12 671 ARG B CA 1
ATOM 11266 C C . ARG B 1 671 ? 25.125 34.562 39.656 1 37.12 671 ARG B C 1
ATOM 11268 O O . ARG B 1 671 ? 24.656 35.625 40 1 37.12 671 ARG B O 1
ATOM 11275 N N . ASP B 1 672 ? 26.406 34.344 39.938 1 32.47 672 ASP B N 1
ATOM 11276 C CA . ASP B 1 672 ? 27.094 35.281 40.812 1 32.47 672 ASP B CA 1
ATOM 11277 C C . ASP B 1 672 ? 27.469 36.562 40.031 1 32.47 672 ASP B C 1
ATOM 11279 O O . ASP B 1 672 ? 27.656 37.625 40.656 1 32.47 672 ASP B O 1
ATOM 11283 N N . GLY B 1 673 ? 27.75 36.469 38.75 1 30.47 673 GLY B N 1
ATOM 11284 C CA . GLY B 1 673 ? 28.281 37.719 38.25 1 30.47 673 GLY B CA 1
ATOM 11285 C C . GLY B 1 673 ? 27.203 38.75 37.969 1 30.47 673 GLY B C 1
ATOM 11286 O O . GLY B 1 673 ? 27.5 39.875 37.531 1 30.47 673 GLY B O 1
ATOM 11287 N N . ARG B 1 674 ? 25.953 38.312 37.781 1 34.41 674 ARG B N 1
ATOM 11288 C CA . ARG B 1 674 ? 24.969 39.344 37.469 1 34.41 674 ARG B CA 1
ATOM 11289 C C . ARG B 1 674 ? 24.625 40.188 38.688 1 34.41 674 ARG B C 1
ATOM 11291 O O . ARG B 1 674 ? 23.938 41.188 38.594 1 34.41 674 ARG B O 1
ATOM 11298 N N . HIS B 1 675 ? 24.891 39.656 39.875 1 33.78 675 HIS B N 1
ATOM 11299 C CA . HIS B 1 675 ? 24.641 40.531 41 1 33.78 675 HIS B CA 1
ATOM 11300 C C . HIS B 1 675 ? 25.641 41.688 41.062 1 33.78 675 HIS B C 1
ATOM 11302 O O . HIS B 1 675 ? 25.312 42.75 41.562 1 33.78 675 HIS B O 1
ATOM 11308 N N . ARG B 1 676 ? 26.875 41.406 40.594 1 33.72 676 ARG B N 1
ATOM 11309 C CA . ARG B 1 676 ? 27.844 42.469 40.844 1 33.72 676 ARG B CA 1
ATOM 11310 C C . ARG B 1 676 ? 27.672 43.594 39.812 1 33.72 676 ARG B C 1
ATOM 11312 O O . ARG B 1 676 ? 27.891 44.781 40.125 1 33.72 676 ARG B O 1
ATOM 11319 N N . MET B 1 677 ? 27.359 43.156 38.594 1 32.03 677 MET B N 1
ATOM 11320 C CA . MET B 1 677 ? 27.328 44.281 37.625 1 32.03 677 MET B CA 1
ATOM 11321 C C . MET B 1 677 ? 26.094 45.125 37.844 1 32.03 677 MET B C 1
ATOM 11323 O O . MET B 1 677 ? 26.078 46.312 37.469 1 32.03 677 MET B O 1
ATOM 11327 N N . ALA B 1 678 ? 25.031 44.531 38.312 1 36.97 678 ALA B N 1
ATOM 11328 C CA . ALA B 1 678 ? 23.875 45.344 38.625 1 36.97 678 ALA B CA 1
ATOM 11329 C C . ALA B 1 678 ? 24.188 46.312 39.781 1 36.97 678 ALA B C 1
ATOM 11331 O O . ALA B 1 678 ? 23.641 47.406 39.844 1 36.97 678 ALA B O 1
ATOM 11332 N N . GLU B 1 679 ? 25.125 45.812 40.594 1 34.59 679 GLU B N 1
ATOM 11333 C CA . GLU B 1 679 ? 25.469 46.719 41.719 1 34.59 679 GLU B CA 1
ATOM 11334 C C . GLU B 1 679 ? 26.281 47.938 41.219 1 34.59 679 GLU B C 1
ATOM 11336 O O . GLU B 1 679 ? 26.156 49.031 41.75 1 34.59 679 GLU B O 1
ATOM 11341 N N . ARG B 1 680 ? 27.109 47.656 40.188 1 33.41 680 ARG B N 1
ATOM 11342 C CA . ARG B 1 680 ? 27.969 48.781 39.844 1 33.41 680 ARG B CA 1
ATOM 11343 C C . ARG B 1 680 ? 27.188 49.875 39.125 1 33.41 680 ARG B C 1
ATOM 11345 O O . ARG B 1 680 ? 27.484 51.062 39.281 1 33.41 680 ARG B O 1
ATOM 11352 N N . THR B 1 681 ? 26.328 49.25 38.188 1 33.06 681 THR B N 1
ATOM 11353 C CA . THR B 1 681 ? 25.688 50.312 37.406 1 33.06 681 THR B CA 1
ATOM 11354 C C . THR B 1 681 ? 24.734 51.125 38.281 1 33.06 681 THR B C 1
ATOM 11356 O O . THR B 1 681 ? 24.125 52.094 37.812 1 33.06 681 THR B O 1
ATOM 11359 N N . LYS B 1 682 ? 24.359 50.531 39.406 1 37.31 682 LYS B N 1
ATOM 11360 C CA . LYS B 1 682 ? 23.516 51.281 40.312 1 37.31 682 LYS B CA 1
ATOM 11361 C C . LYS B 1 682 ? 24.234 52.531 40.812 1 37.31 682 LYS B C 1
ATOM 11363 O O . LYS B 1 682 ? 23.594 53.469 41.312 1 37.31 682 LYS B O 1
ATOM 11368 N N . ARG B 1 683 ? 25.516 52.406 40.938 1 33.62 683 ARG B N 1
ATOM 11369 C CA . ARG B 1 683 ? 26.094 53.531 41.656 1 33.62 683 ARG B CA 1
ATOM 11370 C C . ARG B 1 683 ? 26 54.812 40.844 1 33.62 683 ARG B C 1
ATOM 11372 O O . ARG B 1 683 ? 26.266 55.906 41.375 1 33.62 683 ARG B O 1
ATOM 11379 N N . ALA B 1 684 ? 26.094 54.656 39.531 1 28.8 684 ALA B N 1
ATOM 11380 C CA . ALA B 1 684 ? 26.344 56 39 1 28.8 684 ALA B CA 1
ATOM 11381 C C . ALA B 1 684 ? 25.109 56.875 39.125 1 28.8 684 ALA B C 1
ATOM 11383 O O . ALA B 1 684 ? 25.219 58.094 39.375 1 28.8 684 ALA B O 1
ATOM 11384 N N . ASN B 1 685 ? 23.969 56.5 38.469 1 28.17 685 ASN B N 1
ATOM 11385 C CA . ASN B 1 685 ? 23.016 57.594 38.156 1 28.17 685 ASN B CA 1
ATOM 11386 C C . ASN B 1 685 ? 22.188 57.938 39.406 1 28.17 685 ASN B C 1
ATOM 11388 O O . ASN B 1 685 ? 21.594 57.062 40.031 1 28.17 685 ASN B O 1
ATOM 11392 N N . GLY B 1 686 ? 22.438 59 40.156 1 26.06 686 GLY B N 1
ATOM 11393 C CA . GLY B 1 686 ? 21.938 59.656 41.375 1 26.06 686 GLY B CA 1
ATOM 11394 C C . GLY B 1 686 ? 20.438 59.875 41.344 1 26.06 686 GLY B C 1
ATOM 11395 O O . GLY B 1 686 ? 19.828 60.188 42.375 1 26.06 686 GLY B O 1
ATOM 11396 N N . ARG B 1 687 ? 19.891 60.5 40.281 1 29.48 687 ARG B N 1
ATOM 11397 C CA . ARG B 1 687 ? 18.703 61.312 40.5 1 29.48 687 ARG B CA 1
ATOM 11398 C C . ARG B 1 687 ? 17.516 60.469 40.969 1 29.48 687 ARG B C 1
ATOM 11400 O O . ARG B 1 687 ? 17.406 59.312 40.562 1 29.48 687 ARG B O 1
ATOM 11407 N N . ASP B 1 688 ? 16.656 60.938 41.938 1 25.16 688 ASP B N 1
ATOM 11408 C CA . ASP B 1 688 ? 15.625 60.562 42.906 1 25.16 688 ASP B CA 1
ATOM 11409 C C . ASP B 1 688 ? 14.359 60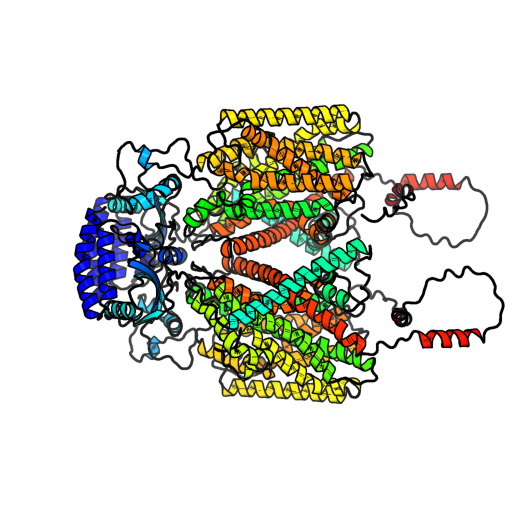.094 42.188 1 25.16 688 ASP B C 1
ATOM 11411 O O . ASP B 1 688 ? 13.305 59.938 42.812 1 25.16 688 ASP B O 1
ATOM 11415 N N . LEU B 1 689 ? 14.211 60.094 40.812 1 25.81 689 LEU B N 1
ATOM 11416 C CA . LEU B 1 689 ? 12.805 60.031 40.406 1 25.81 689 LEU B CA 1
ATOM 11417 C C . LEU B 1 689 ? 12.141 58.781 40.969 1 25.81 689 LEU B C 1
ATOM 11419 O O . LEU B 1 689 ? 12.578 57.656 40.688 1 25.81 689 LEU B O 1
ATOM 11423 N N . SER B 1 690 ? 11.484 58.875 42.156 1 23.34 690 SER B N 1
ATOM 11424 C CA . SER B 1 690 ? 10.922 57.938 43.094 1 23.34 690 SER B CA 1
ATOM 11425 C C . SER B 1 690 ? 10.125 56.844 42.406 1 23.34 690 SER B C 1
ATOM 11427 O O . SER B 1 690 ? 10.367 55.656 42.625 1 23.34 690 SER B O 1
ATOM 11429 N N . ARG B 1 691 ? 8.758 56.938 42.406 1 24.94 691 ARG B N 1
ATOM 11430 C CA . ARG B 1 691 ? 7.719 55.969 42.781 1 24.94 691 ARG B CA 1
ATOM 11431 C C . ARG B 1 691 ? 7.398 55 41.656 1 24.94 691 ARG B C 1
ATOM 11433 O O . ARG B 1 691 ? 6.426 54.25 41.719 1 24.94 691 ARG B O 1
ATOM 11440 N N . VAL B 1 692 ? 7.852 55.188 40.406 1 23.02 692 VAL B N 1
ATOM 11441 C CA . VAL B 1 692 ? 7.02 54.5 39.438 1 23.02 692 VAL B CA 1
ATOM 11442 C C . VAL B 1 692 ? 7.035 53 39.719 1 23.02 692 VAL B C 1
ATOM 11444 O O . VAL B 1 692 ? 8.031 52.469 40.219 1 23.02 692 VAL B O 1
ATOM 11447 N N . TYR B 1 693 ? 5.781 52.25 39.656 1 23.62 693 TYR B N 1
ATOM 11448 C CA . TYR B 1 693 ? 5.332 50.906 39.938 1 23.62 693 TYR B CA 1
ATOM 11449 C C . TYR B 1 693 ? 6.281 49.875 39.312 1 23.62 693 TYR B C 1
ATOM 11451 O O . TYR B 1 693 ? 6.578 49.906 38.125 1 23.62 693 TYR B O 1
ATOM 11459 N N . ARG B 1 694 ? 7.281 49.312 40.062 1 23.98 694 ARG B N 1
ATOM 11460 C CA . ARG B 1 694 ? 8.336 48.312 39.812 1 23.98 694 ARG B CA 1
ATOM 11461 C C . ARG B 1 694 ? 7.738 47 39.344 1 23.98 694 ARG B C 1
ATOM 11463 O O . ARG B 1 694 ? 7.359 46.156 40.156 1 23.98 694 ARG B O 1
ATOM 11470 N N . GLN B 1 695 ? 6.629 47 38.406 1 22.31 695 GLN B N 1
ATOM 11471 C CA . GLN B 1 695 ? 6.227 45.656 38.094 1 22.31 695 GLN B CA 1
ATOM 11472 C C . GLN B 1 695 ? 7.43 44.781 37.688 1 22.31 695 GLN B C 1
ATOM 11474 O O . GLN B 1 695 ? 8.156 45.125 36.75 1 22.31 695 GLN B O 1
ATOM 11479 N N . ASP B 1 696 ? 8.07 44.125 38.594 1 23.09 696 ASP B N 1
ATOM 11480 C CA . ASP B 1 696 ? 9.203 43.188 38.594 1 23.09 696 ASP B CA 1
ATOM 11481 C C . ASP B 1 696 ? 9.031 42.125 37.531 1 23.09 696 ASP B C 1
ATOM 11483 O O . ASP B 1 696 ? 8.359 41.094 37.781 1 23.09 696 ASP B O 1
ATOM 11487 N N . ILE B 1 697 ? 8.648 42.5 36.25 1 23.81 697 ILE B N 1
ATOM 11488 C CA . ILE B 1 697 ? 8.695 41.375 35.281 1 23.81 697 ILE B CA 1
ATOM 11489 C C . ILE B 1 697 ? 10.07 40.719 35.344 1 23.81 697 ILE B C 1
ATOM 11491 O O . ILE B 1 697 ? 11.094 41.406 35.156 1 23.81 697 ILE B O 1
ATOM 11495 N N . ASP B 1 698 ? 10.211 39.656 36.125 1 22 698 ASP B N 1
ATOM 11496 C CA . ASP B 1 698 ? 11.375 38.781 36.312 1 22 698 ASP B CA 1
ATOM 11497 C C . ASP B 1 698 ? 12.086 38.5 35 1 22 698 ASP B C 1
ATOM 11499 O O . ASP B 1 698 ? 11.523 37.875 34.125 1 22 698 ASP B O 1
ATOM 11503 N N . MET B 1 699 ? 12.891 39.5 34.5 1 24.41 699 MET B N 1
ATOM 11504 C CA . MET B 1 699 ? 13.789 39.562 33.344 1 24.41 699 MET B CA 1
ATOM 11505 C C . MET B 1 699 ? 14.828 38.469 33.438 1 24.41 699 MET B C 1
ATOM 11507 O O . MET B 1 699 ? 15.875 38.531 32.781 1 24.41 699 MET B O 1
ATOM 11511 N N . ASN B 1 700 ? 14.641 37.5 34.406 1 22.86 700 ASN B N 1
ATOM 11512 C CA . ASN B 1 700 ? 15.82 36.656 34.625 1 22.86 700 ASN B CA 1
ATOM 11513 C C . ASN B 1 700 ? 16.266 35.969 33.344 1 22.86 700 ASN B C 1
ATOM 11515 O O . ASN B 1 700 ? 17.297 35.312 33.312 1 22.86 700 ASN B O 1
ATOM 11519 N N . SER B 1 701 ? 15.305 35.531 32.625 1 22.03 701 SER B N 1
ATOM 11520 C CA . SER B 1 701 ? 15.93 34.562 31.734 1 22.03 701 SER B CA 1
ATOM 11521 C C . SER B 1 701 ? 16.906 35.219 30.781 1 22.03 701 SER B C 1
ATOM 11523 O O . SER B 1 701 ? 16.516 36 29.906 1 22.03 701 SER B O 1
ATOM 11525 N N . ARG B 1 702 ? 18.047 35.625 31.219 1 24.02 702 ARG B N 1
ATOM 11526 C CA . ARG B 1 702 ? 19.141 36.375 30.625 1 24.02 702 ARG B CA 1
ATOM 11527 C C . ARG B 1 702 ? 19.516 35.844 29.25 1 24.02 702 ARG B C 1
ATOM 11529 O O . ARG B 1 702 ? 20.234 36.469 28.5 1 24.02 702 ARG B O 1
ATOM 11536 N N . GLU B 1 703 ? 19.453 34.562 29.234 1 22.66 703 GLU B N 1
ATOM 11537 C CA . GLU B 1 703 ? 20.188 34.125 28.062 1 22.66 703 GLU B CA 1
ATOM 11538 C C . GLU B 1 703 ? 19.656 34.75 26.781 1 22.66 703 GLU B C 1
ATOM 11540 O O . GLU B 1 703 ? 20.328 34.75 25.75 1 22.66 703 GLU B O 1
ATOM 11545 N N . TYR B 1 704 ? 18.391 35.156 26.828 1 22.12 704 TYR B N 1
ATOM 11546 C CA . TYR B 1 704 ? 17.828 35.594 25.547 1 22.12 704 TYR B CA 1
ATOM 11547 C C . TYR B 1 704 ? 18.281 37 25.203 1 22.12 704 TYR B C 1
ATOM 11549 O O . TYR B 1 704 ? 17.75 37.625 24.281 1 22.12 704 TYR B O 1
ATOM 11557 N N . GLN B 1 705 ? 19.109 37.656 26.078 1 22.23 705 GLN B N 1
ATOM 11558 C CA . GLN B 1 705 ? 19.25 39.094 25.844 1 22.23 705 GLN B CA 1
ATOM 11559 C C . GLN B 1 705 ? 20.062 39.344 24.578 1 22.23 705 GLN B C 1
ATOM 11561 O O . GLN B 1 705 ? 20.141 40.5 24.125 1 22.23 705 GLN B O 1
ATOM 11566 N N . MET B 1 706 ? 21.109 38.5 24.406 1 20.88 706 MET B N 1
ATOM 11567 C CA . MET B 1 706 ? 22.094 39.125 23.516 1 20.88 706 MET B CA 1
ATOM 11568 C C . MET B 1 706 ? 21.438 39.625 22.234 1 20.88 706 MET B C 1
ATOM 11570 O O . MET B 1 706 ? 21.766 40.719 21.75 1 20.88 706 MET B O 1
ATOM 11574 N N . ASP B 1 707 ? 20.922 38.688 21.484 1 20.61 707 ASP B N 1
ATOM 11575 C CA . ASP B 1 707 ? 20.906 39.031 20.062 1 20.61 707 ASP B CA 1
ATOM 11576 C C . ASP B 1 707 ? 19.844 40.094 19.781 1 20.61 707 ASP B C 1
ATOM 11578 O O . ASP B 1 707 ? 19.438 40.281 18.625 1 20.61 707 ASP B O 1
ATOM 11582 N N . GLN B 1 708 ? 19.359 40.812 20.781 1 23.16 708 GLN B N 1
ATOM 11583 C CA . GLN B 1 708 ? 18.312 41.75 20.422 1 23.16 708 GLN B CA 1
ATOM 11584 C C . GLN B 1 708 ? 18.828 42.812 19.453 1 23.16 708 GLN B C 1
ATOM 11586 O O . GLN B 1 708 ? 18.062 43.656 18.984 1 23.16 708 GLN B O 1
ATOM 11591 N N . MET B 1 709 ? 20.203 43.062 19.562 1 21.84 709 MET B N 1
ATOM 11592 C CA . MET B 1 709 ? 20.5 44.344 18.938 1 21.84 709 MET B CA 1
ATOM 11593 C C . MET B 1 709 ? 20.156 44.312 17.453 1 21.84 709 MET B C 1
ATOM 11595 O O . MET B 1 709 ? 19.844 45.344 16.859 1 21.84 709 MET B O 1
ATOM 11599 N N . ALA B 1 710 ? 20.688 43.281 16.797 1 21.47 710 ALA B N 1
ATOM 11600 C CA . ALA B 1 710 ? 20.938 43.562 15.383 1 21.47 710 ALA B CA 1
ATOM 11601 C C . ALA B 1 710 ? 19.625 43.656 14.609 1 21.47 710 ALA B C 1
ATOM 11603 O O . ALA B 1 710 ? 19.594 43.469 13.391 1 21.47 710 ALA B O 1
ATOM 11604 N N . ILE B 1 711 ? 18.516 43.719 15.297 1 22.12 711 ILE B N 1
ATOM 11605 C CA . ILE B 1 711 ? 17.328 43.688 14.461 1 22.12 711 ILE B CA 1
ATOM 11606 C C . ILE B 1 711 ? 17.234 44.969 13.656 1 22.12 711 ILE B C 1
ATOM 11608 O O . ILE B 1 711 ? 16.672 45.969 14.117 1 22.12 711 ILE B O 1
ATOM 11612 N N . THR B 1 712 ? 18.422 45.625 13.297 1 20.73 712 THR B N 1
ATOM 11613 C CA . THR B 1 712 ? 18.125 46.844 12.531 1 20.73 712 THR B CA 1
ATOM 11614 C C . THR B 1 712 ? 17.109 46.531 11.43 1 20.73 712 THR B C 1
ATOM 11616 O O . THR B 1 712 ? 16.891 45.375 11.07 1 20.73 712 THR B O 1
ATOM 11619 N N . GLY B 1 713 ? 16.656 47.688 10.633 1 20.62 713 GLY B N 1
ATOM 11620 C CA . GLY B 1 713 ? 15.594 48.156 9.758 1 20.62 713 GLY B CA 1
ATOM 11621 C C . GLY B 1 713 ? 15.562 47.438 8.414 1 20.62 713 GLY B C 1
ATOM 11622 O O . GLY B 1 713 ? 15.664 48.094 7.367 1 20.62 713 GLY B O 1
ATOM 11623 N N . TYR B 1 714 ? 16.094 46.219 8.242 1 20.83 714 TYR B N 1
ATOM 11624 C CA . TYR B 1 714 ? 16.047 45.938 6.809 1 20.83 714 TYR B CA 1
ATOM 11625 C C . TYR B 1 714 ? 14.641 46.094 6.262 1 20.83 714 TYR B C 1
ATOM 11627 O O . TYR B 1 714 ? 13.742 45.344 6.633 1 20.83 714 TYR B O 1
ATOM 11635 N N . ARG B 1 715 ? 14.242 47.312 5.961 1 22.38 715 ARG B N 1
ATOM 11636 C CA . ARG B 1 715 ? 13.094 47.625 5.121 1 22.38 715 ARG B CA 1
ATOM 11637 C C . ARG B 1 715 ? 13.102 46.812 3.842 1 22.38 715 ARG B C 1
ATOM 11639 O O . ARG B 1 715 ? 14.055 46.844 3.066 1 22.38 715 ARG B O 1
ATOM 11646 N N . ARG B 1 716 ? 12.617 45.562 3.92 1 23.17 716 ARG B N 1
ATOM 11647 C CA . ARG B 1 716 ? 12.32 44.844 2.688 1 23.17 716 ARG B CA 1
ATOM 11648 C C . ARG B 1 716 ? 11.703 45.781 1.644 1 23.17 716 ARG B C 1
ATOM 11650 O O . ARG B 1 716 ? 10.609 46.312 1.85 1 23.17 716 ARG B O 1
ATOM 11657 N N . THR B 1 717 ? 12.562 46.594 1.021 1 22.22 717 THR B N 1
ATOM 11658 C CA . THR B 1 717 ? 12.023 47.156 -0.211 1 22.22 717 THR B CA 1
ATOM 11659 C C . THR B 1 717 ? 11.445 46.062 -1.1 1 22.22 717 THR B C 1
ATOM 11661 O O . THR B 1 717 ? 12.062 45.031 -1.286 1 22.22 717 THR B O 1
ATOM 11664 N N . ILE B 1 718 ? 10.125 45.938 -1.151 1 23.8 718 ILE B N 1
ATOM 11665 C CA . ILE B 1 718 ? 9.258 45.188 -2.057 1 23.8 718 ILE B CA 1
ATOM 11666 C C . ILE B 1 718 ? 9.805 45.25 -3.479 1 23.8 718 ILE B C 1
ATOM 11668 O O . ILE B 1 718 ? 9.875 46.344 -4.066 1 23.8 718 ILE B O 1
ATOM 11672 N N . PRO B 1 719 ? 11 44.625 -3.709 1 25 719 PRO B N 1
ATOM 11673 C CA . PRO B 1 719 ? 11.18 44.844 -5.145 1 25 719 PRO B CA 1
ATOM 11674 C C . PRO B 1 719 ? 9.898 44.625 -5.945 1 25 719 PRO B C 1
ATOM 11676 O O . PRO B 1 719 ? 9.016 43.875 -5.5 1 25 719 PRO B O 1
ATOM 11679 N N . GLU B 1 720 ? 9.68 45.438 -6.961 1 22.69 720 GLU B N 1
ATOM 11680 C CA . GLU B 1 720 ? 8.594 45.531 -7.93 1 22.69 720 GLU B CA 1
ATOM 11681 C C . GLU B 1 720 ? 8.227 44.156 -8.5 1 22.69 720 GLU B C 1
ATOM 11683 O O . GLU B 1 720 ? 8.953 43.188 -8.297 1 22.69 720 GLU B O 1
ATOM 11688 N N . ARG B 1 721 ? 7.625 43.969 -9.805 1 24.62 721 ARG B N 1
ATOM 11689 C CA . ARG B 1 721 ? 6.641 43.312 -10.664 1 24.62 721 ARG B CA 1
ATOM 11690 C C . ARG B 1 721 ? 7.191 42.031 -11.234 1 24.62 721 ARG B C 1
ATOM 11692 O O . ARG B 1 721 ? 6.43 41.156 -11.688 1 24.62 721 ARG B O 1
ATOM 11699 N N . LEU B 1 722 ? 8.461 41.5 -11.078 1 22.67 722 LEU B N 1
ATOM 11700 C CA . LEU B 1 722 ? 8.453 40.469 -12.125 1 22.67 722 LEU B CA 1
ATOM 11701 C C . LEU B 1 722 ? 7.703 39.219 -11.664 1 22.67 722 LEU B C 1
ATOM 11703 O O . LEU B 1 722 ? 7.844 38.781 -10.516 1 22.67 722 LEU B O 1
#

InterPro domains:
  IPR002656 Acyltransferase 3 domain [PF01757] (265-643)
  IPR006621 Nose resistant-to-fluoxetine protein, N-terminal [PF20146] (29-165)
  IPR006621 Nose resistant-to-fluoxetine protein, N-terminal [SM00703] (26-184)
  IPR052728 Oxygen and lipid transport regulator [PTHR11161] (18-663)

Foldseek 3Di:
DLVVQVVVLVVCVVVVVVLLVQLVFDPLQVVQVVVLSVCSNVVNPLSVLQVQQWFDQDPCVLLQQQETARHPVSQQPRFDADPPPRDTDWGKKKKKKWKAADAPDQDPDDAQQDQRVVVVPDPPDDDPPDPCVSNRSVVLLSVPETRMIIHIGTPSGDQSSVQSSVCSVCVVVPMHMHMDDMDHPDPDDDADPLLVVLCVVLVVLVVLLVQLQVLLVVVCVVVVDDLVDQDDDLVNLLSVLLHLVSVVCVLLDLDDDPPDLLLVLLLLLVLLLLVLLLCLVQLFDSNQARSSNVCSCVLLDQVCLSSQQSLLSLLLVLLQLLQCVLLVLLVVCVVVVLDDDVVCLLVVVLLQPQFLLLSLLSCLLNLLVVADARQSCVQRVQLNVLCSVCVVVLSVLNCLPVDALSNRRPNLSLSVSLSVVLSVVLCVLNSCCNVPVPVSLVVLVVLLVVLLVVLLVQCVVVVQFLGQDDNTSCVVNNRCCCSVHVSHNSNSSLSSSNSNVLSSVCNVDVADDDDLVVLVVLLCCLVVLLSCLSRVCSVCSNPRNDDDPVSSVCSRCSSNSNSNSVSSCSVCLSNPNNPPNSVVSSPSSSSSVSVLSVLLSSQLSVLSSSVNSNDHHGAHDDPPPRSVVSSVVSNVVSSVVSSVSCSSTRSSSVSVVCSVCVVVVDPPPVPPPVVVVVVVVVPPDDDPPDDDDPPPPVPPPPVVPVPPPPPPPPPPPPPDDD/DLVVQVVVLVVCVVVVVVLLVVLVFDPLQVVQVVVLSVCSNVVHPLSVLQVQQWFDQDPCVLLQQQEDARHPVSQQPRFDADPPPRHTDWGKKKKKKWKAADADDQDPDDAQQDQRVVVVPDPPDDDPPDPCVSNRSVVLLSVPETRMIMHIGTPSGDQSSVQSSVCSVCVVRPMHMHIDDMDHPDPDDDADPLLVVLCVVLVVLVVLLVQLQVLLVVCCVVVVDDLVDQDDDLVNLLSVLLHLVSVVCVLLDLDDDPPDLLLVLLLLLVLLLLVLLLCLVQVFDSNQARSSNVCSCVLLDLVCLSSQPSLLSLLLVLLQLLQCVLQVLLVVCVVVVLDDDPVCLLVVVLLQPQFLLLSLLSCLLNLLVVADARQSCVQRVQLNVLSSVCVVVLSVLNCLPVDALSNRRPNLSLSVSLSVVLSVVLCVLNSCCNVPVPVSLVVLVVLLVVLLVVLLCQCVVVVQFLGQDDNTSCVVSNRCCCSPHVSHNSNSSLSSSNSNVLSSVCNVDVADDDDLVVLVVLLCCLVVLLSCLSRVCSVCSNPRNDDDPVSSVCSRCSSNSNSNSVSSCSVCLSNPNNPPNSVVSSPSSSSSVSVLSVLLSSQLSVLSSSVNSNDHHGAHDDPPPRSVVSSVVSNVVSSVVSSVSCSSTRSSSVSVVCSVCVVVVPPPPVPPPVVVVVVVVVPPDDDPPDDDDPPPPVPPVPVVPPPVPPPPDPPPPPPDDD

pLDDT: mean 86.14, std 18.78, range [20.61, 98.62]

Secondary structure (DSSP, 8-state):
-HHHHHHHHHHHHHHHHHHHHHTT--HHHHHHHHHHHHHHHTTBHHHHHHHHHS--PPTTTTTT--EE---HHHHHH-EEE-TTT--EEEEEEEEEEEEEP--PPPPSS--TT--HHHHT-S---PPTTBHHHHHGGGGGGGGT--EEEEEEEETTS-HHHHHHHHHHHTGGGT-EEEEEEEEE--S-PPPPHHHHHHHHHHHHHHHHHHHHHHHHHHHHHHH---TTSPPSSHHHHHHHHT-HHHHHHHHH-----TT--THHHHHHHHHHHHHHHHHHHHTS-GGGEE-THHHHTGGGSGGGHHHHTTTHHHHHHHHHHHHHHHHHHHHHHHHTTT---HHHHHHHHHHHHHHHHHHHHHHHHHGGGG---TTHIIIIIHHHHHHHHHHHHHHTT-HHHHS-TTTSSSGGGHHHHHHHHHHHHTHHHHHHHTT-HHHHHHHHHHHHHHHHHHHHHHHHHHT--SS---S-S-HHHHHHIIIIIITSGGGSHHHHHHHHHHHHHHHH-S-----HHHHHHHHHHHHHHHHHHHHTTGGGGT--S---HHHHHHHHHHHHHHHHHHHHHHHHHHTT--HHHHHHHT-TTHHHHHHTHHHHHHHHHHHHHHHHHT--S-EE--IIIIIHHHHHHHHHHHHHHHHHHIIIIIHHHHHHHHHHHHHHHH---TTSHHHHHHHHHHHH-----------------GGGGGGGS-------------/-HHHHHHHHHHHHHHHHHHHHHTT--HHHHHHHHHHHHHHHTTBHHHHHHHHHS--PPTTTTTT--EE---HHHHHH-EEE-TTT--EEEEEEEEEEEEE---PPPPSS--TT--HHHHT-S---PPTTBHHHHHGGGGGGGGT--EEEEEEEETTS-HHHHHHHHHHHTGGGT-EEEEEEEEE--S-PPPPHHHHHHHHHHHHHHHHHHHHHHHHHHHHHHH---TTSPPSSHHHHHHHHT-HHHHHHHHH-----TT--THHHHHHHHHHHHHHHHHHHHTS-GGGEE-THHHHTGGGSGGGHHHHTTTHHHHHHHHHHHHHHHHHHHHHHHHTTT---HHHHHHHHHHHHHHHHHHHHHHHHHGGGG---TTHIIIIIHHHHHHHHHHHHHHTT-HHHHS-TTTSSSGGGHHHHHHHHHHHHTHHHHHHHTT-HHHHHHHHHHHHHHHHHHHHHHHHHHT--SS--SS-S-HHHHHHIIIIIITSGGGTHHHHHHHHHHHHHHHH-S-----HHHHHHHHHHHHHHHHHHHHTTGGGGT--SS--HHHHHHHHHHHHHHHHHHHHHHHHHHTT--HHHHHHHT-TTHHHHHHTHHHHHHHHHHHHHHHHHT--S-EE--IIIIIHHHHHHHHHHHHHHHHHHIIIIIHHHHHHHHHHHHHHHH---TTTHHHHHHHHHHTT-----------------GGGGGGGTT------------